Protein AF-A0A2S6IEQ1-F1 (afdb_monomer_lite)

Foldseek 3Di:
DDDDDDDDDDDDDDDDDDDDDDDPPDDDFAAADFFPAFFQWAWFDDDQWTKIFTFDAPPDDLQKFKWKDQDNRTQDPDTHDLARIDTRGNDDLPTKMWMWIQDPNRTHDITPIHDRNSVLWAWQFEDFDDWDADPVRDTKGWFWFAWFWWAQPQPNAIKIWIKIAIPPADALVAFDAGDWIKIWIGDSNNDTQFIKTLDLLFGGDLQTWQWFWQDQASPSHTKIKIKHFALTAFRVRDTDHHNPDHQQDPRNHRLDHWMKIFIARSRRRHTLDIDTDPVDLPQVCVLPDRSGNQFSRKAWFWWQLVLYGIKIWIWGGAQFKIKIWIWGQHPSDTDTQDMAICPPPPNVLSTQAAELFWAWDPQQPPSTIWIRGHQFIAHSNRHTQEGLSQGYAQDKDWAPQQVVDPGIKMWTAGQDQCGFRIFIARSRRSHTLDTHDGGHGFHFKDWFQLDPVANGIWIDTPPDQFTAGNNRDGPLFHDAPDGAAWWQAAADQGIWDDFWQWTWRDDSVYIHTDDRDDQFTAHDPPNNHFSFWFQSRGYQTIWTWTAGPVNRTIMIRHHRHDYSDHDRHQSSQVSQVSLSRRQSRRRGYYGYGNHRRVVVRVVVPDPPPDPPPDPDPDDDDDDDDDDDDDDDDDDDDDDDDDDDDDDDDDDDDDDDDDDDDDDDDDDDDDDDFDDDFDQDPQRWTWDDGPRDTAIEDDLQVVVCVVQVHLVGPQHHWPHHWDDDVQWIWTHGPFWIWTAHPVQTTETDGDQQQVVCVVQVHLPHLQHAWNYYWDDDDQWTWTHGPFFIWIAHPVQTTETDGDLQRVVCVVQPHCVHQQHAWNYYWADDVQWIKTHGPFFIWTAHPVATTETDGDPQNVVCVVQPHLVGQQHAWNYYWDDDVQFTKTHGPRGIWTQGVVVRDID

Structure (mmCIF, N/CA/C/O backbone):
data_AF-A0A2S6IEQ1-F1
#
_entry.id   AF-A0A2S6IEQ1-F1
#
loop_
_atom_site.group_PDB
_atom_site.id
_atom_site.type_symbol
_atom_site.label_atom_id
_atom_site.label_alt_id
_atom_site.label_comp_id
_atom_site.label_asym_id
_atom_site.label_entity_id
_atom_site.label_seq_id
_atom_site.pdbx_PDB_ins_code
_atom_site.Cartn_x
_atom_site.Cartn_y
_atom_site.Cartn_z
_atom_site.occupancy
_atom_site.B_iso_or_equiv
_atom_site.auth_seq_id
_atom_site.auth_comp_id
_atom_site.auth_asym_id
_atom_site.auth_atom_id
_atom_site.pdbx_PDB_model_num
ATOM 1 N N . MET A 1 1 ? -35.079 31.392 -69.343 1.00 34.56 1 MET A N 1
ATOM 2 C CA . MET A 1 1 ? -36.471 31.536 -69.824 1.00 34.56 1 MET A CA 1
ATOM 3 C C . MET A 1 1 ? -37.393 31.576 -68.614 1.00 34.56 1 MET A C 1
ATOM 5 O O . MET A 1 1 ? -37.282 30.656 -67.829 1.00 34.56 1 MET A O 1
ATOM 9 N N . ARG A 1 2 ? -38.227 32.633 -68.515 1.00 32.66 2 ARG A N 1
ATOM 10 C CA . ARG A 1 2 ? -39.499 32.817 -67.758 1.00 32.66 2 ARG A CA 1
ATOM 11 C C . ARG A 1 2 ? -39.591 32.286 -66.310 1.00 32.66 2 ARG A C 1
ATOM 13 O O . ARG A 1 2 ? -39.314 31.132 -66.066 1.00 32.66 2 ARG A O 1
ATOM 20 N N . ARG A 1 3 ? -40.147 32.986 -65.322 1.00 32.28 3 ARG A N 1
ATOM 21 C CA . ARG A 1 3 ? -40.708 34.336 -65.131 1.00 32.28 3 ARG A CA 1
ATOM 22 C C . ARG A 1 3 ? -40.982 34.432 -63.618 1.00 32.28 3 ARG A C 1
ATOM 24 O O . ARG A 1 3 ? -41.360 33.441 -63.005 1.00 32.28 3 ARG A O 1
ATOM 31 N N . SER A 1 4 ? -40.813 35.625 -63.072 1.00 36.84 4 SER A N 1
ATOM 32 C CA . SER A 1 4 ? -41.218 36.081 -61.739 1.00 36.84 4 SER A CA 1
ATOM 33 C C . SER A 1 4 ? -42.693 35.795 -61.412 1.00 36.84 4 SER A C 1
ATOM 35 O O . SER A 1 4 ? -43.502 35.806 -62.337 1.00 36.84 4 SER A O 1
ATOM 37 N N . LEU A 1 5 ? -43.055 35.699 -60.122 1.00 31.22 5 LEU A N 1
ATOM 38 C CA . LEU A 1 5 ? -44.106 36.540 -59.519 1.00 31.22 5 LEU A CA 1
ATOM 39 C C . LEU A 1 5 ? -44.116 36.467 -57.976 1.00 31.22 5 LEU A C 1
ATOM 41 O O . LEU A 1 5 ? -43.890 35.417 -57.385 1.00 31.22 5 LEU A O 1
ATOM 45 N N . LEU A 1 6 ? -44.369 37.633 -57.375 1.00 35.34 6 LEU A N 1
ATOM 46 C CA . LEU A 1 6 ? -44.478 37.949 -55.950 1.00 35.34 6 LEU A CA 1
ATOM 47 C C . LEU A 1 6 ? -45.720 37.331 -55.279 1.00 35.34 6 LEU A C 1
ATOM 49 O O . LEU A 1 6 ? -46.763 37.237 -55.922 1.00 35.34 6 LEU A O 1
ATOM 53 N N . ALA A 1 7 ? -45.656 37.125 -53.955 1.00 29.80 7 ALA A N 1
ATOM 54 C CA . ALA A 1 7 ? -46.799 37.327 -53.052 1.00 29.80 7 ALA A CA 1
ATOM 55 C C . ALA A 1 7 ? -46.342 37.665 -51.610 1.00 29.80 7 ALA A C 1
ATOM 57 O O . ALA A 1 7 ? -45.894 36.812 -50.855 1.00 29.80 7 ALA A O 1
ATOM 58 N N . THR A 1 8 ? -46.395 38.965 -51.325 1.00 30.12 8 THR A N 1
ATOM 59 C CA . THR A 1 8 ? -46.811 39.694 -50.110 1.00 30.12 8 THR A CA 1
ATOM 60 C C . THR A 1 8 ? -46.740 39.056 -48.709 1.00 30.12 8 THR A C 1
ATOM 62 O O . THR A 1 8 ? -47.367 38.046 -48.410 1.00 30.12 8 THR A O 1
ATOM 65 N N . LEU A 1 9 ? -46.059 39.796 -47.823 1.00 28.81 9 LEU A N 1
ATOM 66 C CA . LEU A 1 9 ? -46.007 39.688 -46.361 1.00 28.81 9 LEU A CA 1
ATOM 67 C C . LEU A 1 9 ? -47.276 40.230 -45.655 1.00 28.81 9 LEU A C 1
ATOM 69 O O . LEU A 1 9 ? -47.911 41.154 -46.159 1.00 28.81 9 LEU A O 1
ATOM 73 N N . ALA A 1 10 ? -47.443 39.767 -44.404 1.00 27.75 10 ALA A N 1
ATOM 74 C CA . ALA A 1 10 ? -48.089 40.396 -43.232 1.00 27.75 10 ALA A CA 1
ATOM 75 C C . ALA A 1 10 ? -49.617 40.246 -43.043 1.00 27.75 10 ALA A C 1
ATOM 77 O O . ALA A 1 10 ? -50.407 40.910 -43.702 1.00 27.75 10 ALA A O 1
ATOM 78 N N . ALA A 1 11 ? -50.050 39.460 -42.044 1.00 27.42 11 ALA A N 1
ATOM 79 C CA . ALA A 1 11 ? -50.204 39.863 -40.630 1.00 27.42 11 ALA A CA 1
ATOM 80 C C . ALA A 1 11 ? -51.148 38.898 -39.869 1.00 27.42 11 ALA A C 1
ATOM 82 O O . ALA A 1 11 ? -52.154 38.463 -40.421 1.00 27.42 11 ALA A O 1
ATOM 83 N N . GLY A 1 12 ? -50.876 38.646 -38.579 1.00 26.53 12 GLY A N 1
ATOM 84 C CA . GLY A 1 12 ? -51.889 38.178 -37.614 1.00 26.53 12 GLY A CA 1
ATOM 85 C C . GLY A 1 12 ? -51.478 36.970 -36.770 1.00 26.53 12 GLY A C 1
ATOM 86 O O . GLY A 1 12 ? -51.559 35.837 -37.222 1.00 26.53 12 GLY A O 1
ATOM 87 N N . ALA A 1 13 ? -51.043 37.229 -35.537 1.00 33.88 13 ALA A N 1
ATOM 88 C CA . ALA A 1 13 ? -50.502 36.267 -34.580 1.00 33.88 13 ALA A CA 1
ATOM 89 C C . ALA A 1 13 ? -51.530 35.272 -34.002 1.00 33.88 13 ALA A C 1
ATOM 91 O O . ALA A 1 13 ? -52.641 35.660 -33.649 1.00 33.88 13 ALA A O 1
ATOM 92 N N . VAL A 1 14 ? -51.082 34.031 -33.765 1.00 29.88 14 VAL A N 1
ATOM 93 C CA . VAL A 1 14 ? -51.597 33.144 -32.709 1.00 29.88 14 VAL A CA 1
ATOM 94 C C . VAL A 1 14 ? -50.392 32.495 -32.021 1.00 29.88 14 VAL A C 1
ATOM 96 O O . VAL A 1 14 ? -49.633 31.755 -32.644 1.00 29.88 14 VAL A O 1
ATOM 99 N N . LEU A 1 15 ? -50.192 32.817 -30.742 1.00 35.34 15 LEU A N 1
ATOM 100 C CA . LEU A 1 15 ? -49.194 32.195 -29.869 1.00 35.34 15 LEU A CA 1
ATOM 101 C C . LEU A 1 15 ? -49.541 30.715 -29.655 1.00 35.34 15 LEU A C 1
ATOM 103 O O . LEU A 1 15 ? -50.593 30.400 -29.104 1.00 35.34 15 LEU A O 1
ATOM 107 N N . SER A 1 16 ? -48.633 29.821 -30.042 1.00 33.22 16 SER A N 1
ATOM 108 C CA . SER A 1 16 ? -48.602 28.424 -29.598 1.00 33.22 16 SER A CA 1
ATOM 109 C C . SER A 1 16 ? -47.236 28.165 -28.963 1.00 33.22 16 SER A C 1
ATOM 111 O O . SER A 1 16 ? -46.198 28.386 -29.584 1.00 33.22 16 SER A O 1
ATOM 113 N N . GLY A 1 17 ? -47.244 27.817 -27.674 1.00 30.34 17 GLY A N 1
ATOM 114 C CA . GLY A 1 17 ? -46.038 27.537 -26.897 1.00 30.34 17 GLY A CA 1
ATOM 115 C C . GLY A 1 17 ? -45.386 26.212 -27.312 1.00 30.34 17 GLY A C 1
ATOM 116 O O . GLY A 1 17 ? -46.085 25.317 -27.794 1.00 30.34 17 GLY A O 1
ATOM 117 N N . PRO A 1 18 ? -44.063 26.064 -27.135 1.00 30.89 18 PRO A N 1
ATOM 118 C CA . PRO A 1 18 ? -43.368 24.830 -27.463 1.00 30.89 18 PRO A CA 1
ATOM 119 C C . PRO A 1 18 ? -43.760 23.724 -26.478 1.00 30.89 18 PRO A C 1
ATOM 121 O O . PRO A 1 18 ? -43.641 23.868 -25.262 1.00 30.89 18 PRO A O 1
ATOM 124 N N . THR A 1 19 ? -44.222 22.599 -27.016 1.00 30.06 19 THR A N 1
ATOM 125 C CA . THR A 1 19 ? -44.346 21.333 -26.295 1.00 30.06 19 THR A CA 1
ATOM 126 C C . THR A 1 19 ? -42.954 20.854 -25.886 1.00 30.06 19 THR A C 1
ATOM 128 O O . THR A 1 19 ? -42.159 20.458 -26.739 1.00 30.06 19 THR A O 1
ATOM 131 N N . LEU A 1 20 ? -42.665 20.903 -24.586 1.00 30.56 20 LEU A N 1
ATOM 132 C CA . LEU A 1 20 ? -41.516 20.245 -23.969 1.00 30.56 20 LEU A CA 1
ATOM 133 C C . LEU A 1 20 ? -41.683 18.727 -24.113 1.00 30.56 20 LEU A C 1
ATOM 135 O O . LEU A 1 20 ? -42.579 18.132 -23.517 1.00 30.56 20 LEU A O 1
ATOM 139 N N . VAL A 1 21 ? -40.829 18.112 -24.927 1.00 31.16 21 VAL A N 1
ATOM 140 C CA . VAL A 1 21 ? -40.631 16.661 -24.936 1.00 31.16 21 VAL A CA 1
ATOM 141 C C . VAL A 1 21 ? -39.842 16.325 -23.673 1.00 31.16 21 VAL A C 1
ATOM 143 O O . VAL A 1 21 ? -38.739 16.834 -23.487 1.00 31.16 21 VAL A O 1
ATOM 146 N N . ALA A 1 22 ? -40.430 15.524 -22.784 1.00 29.38 22 ALA A N 1
ATOM 147 C CA . ALA A 1 22 ? -39.737 15.031 -21.600 1.00 29.38 22 ALA A CA 1
ATOM 148 C C . ALA A 1 22 ? -38.535 14.163 -22.028 1.00 29.38 22 ALA A C 1
ATOM 150 O O . ALA A 1 22 ? -38.683 13.364 -22.960 1.00 29.38 22 ALA A O 1
ATOM 151 N N . PRO A 1 23 ? -37.361 14.309 -21.387 1.00 30.34 23 PRO A N 1
ATOM 152 C CA . PRO A 1 23 ? -36.228 13.432 -21.648 1.00 30.34 23 PRO A CA 1
ATOM 153 C C . PRO A 1 23 ? -36.597 11.973 -21.313 1.00 30.34 23 PRO A C 1
ATOM 155 O O . PRO A 1 23 ? -37.484 11.742 -20.484 1.00 30.34 23 PRO A O 1
ATOM 158 N N . PRO A 1 24 ? -35.958 10.982 -21.962 1.00 30.36 24 PRO A N 1
ATOM 159 C CA . PRO A 1 24 ? -36.176 9.579 -21.635 1.00 30.36 24 PRO A CA 1
ATOM 160 C C . PRO A 1 24 ? -35.859 9.348 -20.157 1.00 30.36 24 PRO A C 1
ATOM 162 O O . PRO A 1 24 ? -34.898 9.913 -19.640 1.00 30.36 24 PRO A O 1
ATOM 165 N N . ALA A 1 25 ? -36.664 8.525 -19.487 1.00 31.22 25 ALA A N 1
ATOM 166 C CA . ALA A 1 25 ? -36.375 8.095 -18.128 1.00 31.22 25 ALA A CA 1
ATOM 167 C C . ALA A 1 25 ? -35.015 7.379 -18.100 1.00 31.22 25 ALA A C 1
ATOM 169 O O . ALA A 1 25 ? -34.818 6.388 -18.805 1.00 31.22 25 ALA A O 1
ATOM 170 N N . GLU A 1 26 ? -34.096 7.922 -17.310 1.00 33.31 26 GLU A N 1
ATOM 171 C CA . GLU A 1 26 ? -32.796 7.345 -16.988 1.00 33.31 26 GLU A CA 1
ATOM 172 C C . GLU A 1 26 ? -33.009 5.935 -16.417 1.00 33.31 26 GLU A C 1
ATOM 174 O O . GLU A 1 26 ? -33.824 5.730 -15.511 1.00 33.31 26 GLU A O 1
ATOM 179 N N . ALA A 1 27 ? -32.360 4.934 -17.016 1.00 31.55 27 ALA A N 1
ATOM 180 C CA . ALA A 1 27 ? -32.385 3.580 -16.483 1.00 31.55 27 ALA A CA 1
ATOM 181 C C . ALA A 1 27 ? -31.708 3.595 -15.106 1.00 31.55 27 ALA A C 1
ATOM 183 O O . ALA A 1 27 ? -30.658 4.210 -14.954 1.00 31.55 27 ALA A O 1
ATOM 184 N N . ALA A 1 28 ? -32.305 2.940 -14.106 1.00 35.62 28 ALA A N 1
ATOM 185 C CA . ALA A 1 28 ? -31.680 2.818 -12.792 1.00 35.62 28 ALA A CA 1
ATOM 186 C C . ALA A 1 28 ? -30.264 2.221 -12.947 1.00 35.62 28 ALA A C 1
ATOM 188 O O . ALA A 1 28 ? -30.128 1.236 -13.684 1.00 35.62 28 ALA A O 1
ATOM 189 N N . PRO A 1 29 ? -29.232 2.787 -12.292 1.00 44.66 29 PRO A N 1
ATOM 190 C CA . PRO A 1 29 ? -27.868 2.286 -12.414 1.00 44.66 29 PRO A CA 1
ATOM 191 C C . PRO A 1 29 ? -27.811 0.809 -12.010 1.00 44.66 29 PRO A C 1
ATOM 193 O O . PRO A 1 29 ? -28.474 0.384 -11.056 1.00 44.66 29 PRO A O 1
ATOM 196 N N . ALA A 1 30 ? -27.049 0.011 -12.762 1.00 54.84 30 ALA A N 1
ATOM 197 C CA . ALA A 1 30 ? -26.796 -1.375 -12.396 1.00 54.84 30 ALA A CA 1
ATOM 198 C C . ALA A 1 30 ? -26.120 -1.405 -11.017 1.00 54.84 30 ALA A C 1
ATOM 200 O O . ALA A 1 30 ? -25.236 -0.606 -10.726 1.00 54.84 30 ALA A O 1
ATOM 201 N N . THR A 1 31 ? -26.565 -2.295 -10.134 1.00 83.00 31 THR A N 1
ATOM 202 C CA . THR A 1 31 ? -25.986 -2.395 -8.792 1.00 83.00 31 THR A CA 1
ATOM 203 C C . THR A 1 31 ? -24.587 -3.001 -8.916 1.00 83.00 31 THR A C 1
ATOM 205 O O . THR A 1 31 ? -24.442 -4.085 -9.491 1.00 83.00 31 THR A O 1
ATOM 208 N N . ARG A 1 32 ? -23.560 -2.299 -8.422 1.00 94.19 32 ARG A N 1
ATOM 209 C CA . ARG A 1 32 ? -22.191 -2.826 -8.382 1.00 94.19 32 ARG A CA 1
ATOM 210 C C . ARG A 1 32 ? -22.120 -4.021 -7.431 1.00 94.19 32 ARG A C 1
ATOM 212 O O . ARG A 1 32 ? -22.702 -3.995 -6.347 1.00 94.19 32 ARG A O 1
ATOM 219 N N . GLN A 1 33 ? -21.429 -5.071 -7.861 1.00 96.69 33 GLN A N 1
ATOM 220 C CA . GLN A 1 33 ? -21.039 -6.193 -7.014 1.00 96.69 33 GLN A CA 1
ATOM 221 C C . GLN A 1 33 ? -20.199 -5.658 -5.844 1.00 96.69 33 GLN A C 1
ATOM 223 O O . GLN A 1 33 ? -19.353 -4.792 -6.031 1.00 96.69 33 GLN A O 1
ATOM 228 N N . VAL A 1 34 ? -20.446 -6.166 -4.642 1.00 96.12 34 VAL A N 1
ATOM 229 C CA . VAL A 1 34 ? -19.639 -5.921 -3.440 1.00 96.12 34 VAL A CA 1
ATOM 230 C C . VAL A 1 34 ? -19.515 -7.239 -2.678 1.00 96.12 34 VAL A C 1
ATOM 232 O O . VAL A 1 34 ? -20.368 -8.116 -2.834 1.00 96.12 34 VAL A O 1
ATOM 235 N N . GLU A 1 35 ? -18.454 -7.397 -1.891 1.00 97.62 35 GLU A N 1
ATOM 236 C CA . GLU A 1 35 ? -18.222 -8.610 -1.099 1.00 97.62 35 GLU A CA 1
ATOM 237 C C . GLU A 1 35 ? -19.304 -8.792 -0.022 1.00 97.62 35 GLU A C 1
ATOM 239 O O . GLU A 1 35 ? -19.821 -7.830 0.549 1.00 97.62 35 GLU A O 1
ATOM 244 N N . ALA A 1 36 ? -19.661 -10.044 0.262 1.00 97.06 36 ALA A N 1
ATOM 245 C CA . ALA A 1 36 ? -20.633 -10.383 1.294 1.00 97.06 36 ALA A CA 1
ATOM 246 C C . ALA A 1 36 ? -19.951 -10.448 2.668 1.00 97.06 36 ALA A C 1
ATOM 248 O O . ALA A 1 36 ? -19.738 -11.525 3.214 1.00 97.06 36 ALA A O 1
ATOM 249 N N . LEU A 1 37 ? -19.608 -9.285 3.217 1.00 98.06 37 LEU A N 1
ATOM 250 C CA . LEU A 1 37 ? -18.828 -9.201 4.450 1.00 98.06 37 LEU A CA 1
ATOM 251 C C . LEU A 1 37 ? -19.618 -9.591 5.701 1.00 98.06 37 LEU A C 1
ATOM 253 O O . LEU A 1 37 ? -20.809 -9.289 5.856 1.00 98.06 37 LEU A O 1
ATOM 257 N N . ASP A 1 38 ? -18.903 -10.199 6.640 1.00 97.31 38 ASP A N 1
ATOM 258 C CA . ASP A 1 38 ? -19.377 -10.461 7.987 1.00 97.31 38 ASP A CA 1
ATOM 259 C C . ASP A 1 38 ? -19.403 -9.152 8.826 1.00 97.31 38 ASP A C 1
ATOM 261 O O . ASP A 1 38 ? -19.262 -8.031 8.317 1.00 97.31 38 ASP A O 1
ATOM 265 N N . ARG A 1 39 ? -19.602 -9.258 10.147 1.00 98.31 39 ARG A N 1
ATOM 266 C CA . ARG A 1 39 ? -19.616 -8.075 11.026 1.00 98.31 39 ARG A CA 1
ATOM 267 C C . ARG A 1 39 ? -18.234 -7.554 11.394 1.00 98.31 39 ARG A C 1
ATOM 269 O O . ARG A 1 39 ? -18.186 -6.447 11.931 1.00 98.31 39 ARG A O 1
ATOM 276 N N . GLY A 1 40 ? -17.162 -8.303 11.142 1.00 97.94 40 GLY A N 1
ATOM 277 C CA . GLY A 1 40 ? -15.785 -7.890 11.387 1.00 97.94 40 GLY A CA 1
ATOM 278 C C . GLY A 1 40 ? -15.583 -7.406 12.815 1.00 97.94 40 GLY A C 1
ATOM 279 O O . GLY A 1 40 ? -14.981 -6.363 13.025 1.00 97.94 40 GLY A O 1
ATOM 280 N N . VAL A 1 41 ? -16.188 -8.067 13.807 1.00 98.69 41 VAL A N 1
ATOM 281 C CA . VAL A 1 41 ? -16.224 -7.522 15.172 1.00 98.69 41 VAL A CA 1
ATOM 282 C C . VAL A 1 41 ? -14.811 -7.524 15.759 1.00 98.69 41 VAL A C 1
ATOM 284 O O . VAL A 1 41 ? -14.154 -8.561 15.805 1.00 98.69 41 VAL A O 1
ATOM 287 N N . VAL A 1 42 ? -14.354 -6.387 16.278 1.00 98.44 42 VAL A N 1
ATOM 288 C CA . VAL A 1 42 ? -13.032 -6.240 16.908 1.00 98.44 42 VAL A CA 1
ATOM 289 C C . VAL A 1 42 ? -13.195 -5.716 18.327 1.00 98.44 42 VAL A C 1
ATOM 291 O O . VAL A 1 42 ? -14.080 -4.913 18.603 1.00 98.44 42 VAL A O 1
ATOM 294 N N . SER A 1 43 ? -12.348 -6.177 19.247 1.00 98.44 43 SER A N 1
ATOM 295 C CA . SER A 1 43 ? -12.246 -5.671 20.617 1.00 98.44 43 SER A CA 1
ATOM 296 C C . SER A 1 43 ? -10.826 -5.184 20.888 1.00 98.44 43 SER A C 1
ATOM 298 O O . SER A 1 43 ? -9.933 -5.990 21.156 1.00 98.44 43 SER A O 1
ATOM 300 N N . VAL A 1 44 ? -10.622 -3.868 20.873 1.00 98.19 44 VAL A N 1
ATOM 301 C CA . VAL A 1 44 ? -9.331 -3.223 21.145 1.00 98.19 44 VAL A CA 1
ATOM 302 C C . VAL A 1 44 ? -9.224 -2.836 22.612 1.00 98.19 44 VAL A C 1
ATOM 304 O O . VAL A 1 44 ? -10.078 -2.128 23.158 1.00 98.19 44 VAL A O 1
ATOM 307 N N . ARG A 1 45 ? -8.138 -3.255 23.268 1.00 95.69 45 ARG A N 1
ATOM 308 C CA . ARG A 1 45 ? -7.853 -2.806 24.629 1.00 95.69 45 ARG A CA 1
ATOM 309 C C . ARG A 1 45 ? -7.478 -1.327 24.640 1.00 95.69 45 ARG A C 1
ATOM 311 O O . ARG A 1 45 ? -6.518 -0.913 23.999 1.00 95.69 45 ARG A O 1
ATOM 318 N N . SER A 1 46 ? -8.165 -0.548 25.468 1.00 88.19 46 SER A N 1
ATOM 319 C CA . SER A 1 46 ? -7.803 0.840 25.760 1.00 88.19 46 SER A CA 1
ATOM 320 C C . SER A 1 46 ? -7.979 1.082 27.258 1.00 88.19 46 SER A C 1
ATOM 322 O O . SER A 1 46 ? -8.931 0.600 27.859 1.00 88.19 46 SER A O 1
ATOM 324 N N . GLY A 1 47 ? -7.032 1.742 27.926 1.00 88.75 47 GLY A N 1
ATOM 325 C CA . GLY A 1 47 ? -7.097 2.010 29.372 1.00 88.75 47 GLY A CA 1
ATOM 326 C C . GLY A 1 47 ? -7.605 0.837 30.241 1.00 88.75 47 GLY A C 1
ATOM 327 O O . GLY A 1 47 ? -6.966 -0.213 30.349 1.00 88.75 47 GLY A O 1
ATOM 328 N N . GLN A 1 48 ? -8.755 1.043 30.895 1.00 90.31 48 GLN A N 1
ATOM 329 C CA . GLN A 1 48 ? -9.392 0.074 31.801 1.00 90.31 48 GLN A CA 1
ATOM 330 C C . GLN A 1 48 ? -10.597 -0.673 31.189 1.00 90.31 48 GLN A C 1
ATOM 332 O O . GLN A 1 48 ? -11.323 -1.345 31.918 1.00 90.31 48 GLN A O 1
ATOM 337 N N . GLY A 1 49 ? -10.828 -0.576 29.880 1.00 95.75 49 GLY A N 1
ATOM 338 C CA . GLY A 1 49 ? -11.959 -1.214 29.196 1.00 95.75 49 GLY A CA 1
ATOM 339 C C . GLY A 1 49 ? -11.587 -1.720 27.807 1.00 95.75 49 GLY A C 1
ATOM 340 O O . GLY A 1 49 ? -10.414 -1.738 27.438 1.00 95.75 49 GLY A O 1
ATOM 341 N N . ASN A 1 50 ? -12.585 -2.157 27.050 1.00 97.62 50 ASN A N 1
ATOM 342 C CA . ASN A 1 50 ? -12.399 -2.552 25.658 1.00 97.62 50 ASN A CA 1
ATOM 343 C C . ASN A 1 50 ? -13.316 -1.713 24.773 1.00 97.62 50 ASN A C 1
ATOM 345 O O . ASN A 1 50 ? -14.496 -1.533 25.091 1.00 97.62 50 ASN A O 1
ATOM 349 N N . LEU A 1 51 ? -12.765 -1.202 23.677 1.00 98.25 51 LEU A N 1
ATOM 350 C CA . LEU A 1 51 ? -13.554 -0.625 22.605 1.00 98.25 51 LEU A CA 1
ATOM 351 C C . LEU A 1 51 ? -13.916 -1.745 21.635 1.00 98.25 51 LEU A C 1
ATOM 353 O O . LEU A 1 51 ? -13.034 -2.358 21.039 1.00 98.25 51 LEU A O 1
ATOM 357 N N . VAL A 1 52 ? -15.210 -2.010 21.505 1.00 98.69 52 VAL A N 1
ATOM 358 C CA . VAL A 1 52 ? -15.751 -2.978 20.554 1.00 98.69 52 VAL A CA 1
ATOM 359 C C . VAL A 1 52 ? -16.222 -2.220 19.322 1.00 98.69 52 VAL A C 1
ATOM 361 O O . VAL A 1 52 ? -17.017 -1.298 19.479 1.00 98.69 52 VAL A O 1
ATOM 364 N N . THR A 1 53 ? -15.771 -2.590 18.130 1.00 98.75 53 THR A N 1
ATOM 365 C CA . THR A 1 53 ? -16.169 -1.987 16.844 1.00 98.75 53 THR A CA 1
ATOM 366 C C . THR A 1 53 ? -16.674 -3.071 15.888 1.00 98.75 53 THR A C 1
ATOM 368 O O . THR A 1 53 ? -16.350 -4.250 16.061 1.00 98.75 53 THR A O 1
ATOM 371 N N . TRP A 1 54 ? -17.536 -2.712 14.934 1.00 98.81 54 TRP A N 1
ATOM 372 C CA . TRP A 1 54 ? -18.084 -3.632 13.926 1.00 98.81 54 TRP A CA 1
ATOM 373 C C . TRP A 1 54 ? -18.585 -2.891 12.683 1.00 98.81 54 TRP A C 1
ATOM 375 O O . TRP A 1 54 ? -18.876 -1.690 12.727 1.00 98.81 54 TRP A O 1
ATOM 385 N N . ARG A 1 55 ? -18.750 -3.627 11.580 1.00 98.69 55 ARG A N 1
ATOM 386 C CA . ARG A 1 55 ? -19.131 -3.045 10.293 1.00 98.69 55 ARG A CA 1
ATOM 387 C C . ARG A 1 55 ? -20.609 -2.666 10.273 1.00 98.69 55 ARG A C 1
ATOM 389 O O . ARG A 1 55 ? -21.487 -3.458 10.651 1.00 98.69 55 ARG A O 1
ATOM 396 N N . LEU A 1 56 ? -20.896 -1.478 9.744 1.00 98.12 56 LEU A N 1
ATOM 397 C CA . LEU A 1 56 ? -22.191 -1.179 9.136 1.00 98.12 56 LEU A CA 1
ATOM 398 C C . LEU A 1 56 ? -22.131 -1.607 7.669 1.00 98.12 56 LEU A C 1
ATOM 400 O O . LEU A 1 56 ? -21.278 -1.132 6.923 1.00 98.12 56 LEU A O 1
ATOM 404 N N . LEU A 1 57 ? -23.025 -2.494 7.245 1.00 96.94 57 LEU A N 1
ATOM 405 C CA . LEU A 1 57 ? -23.015 -3.033 5.886 1.00 96.94 57 LEU A CA 1
ATOM 406 C C . LEU A 1 57 ? -23.939 -2.207 4.983 1.00 96.94 57 LEU A C 1
ATOM 408 O O . LEU A 1 57 ? -24.937 -1.661 5.445 1.00 96.94 57 LEU A O 1
ATOM 412 N N . SER A 1 58 ? -23.654 -2.146 3.681 1.00 94.44 58 SER A N 1
ATOM 413 C CA . SER A 1 58 ? -24.514 -1.452 2.706 1.00 94.44 58 SER A CA 1
ATOM 414 C C . SER A 1 58 ? -25.864 -2.157 2.533 1.00 94.44 58 SER A C 1
ATOM 416 O O . SER A 1 58 ? -26.856 -1.539 2.158 1.00 94.44 58 SER A O 1
ATOM 418 N N . THR A 1 59 ? -25.913 -3.449 2.861 1.00 93.38 59 THR A N 1
ATOM 419 C CA . THR A 1 59 ? -27.121 -4.279 2.890 1.00 93.38 59 THR A CA 1
ATOM 420 C C . THR A 1 59 ? -27.954 -4.091 4.156 1.00 93.38 59 THR A C 1
ATOM 422 O O . THR A 1 59 ? -29.061 -4.628 4.243 1.00 93.38 59 THR A O 1
ATOM 425 N N . ASP A 1 60 ? -27.445 -3.375 5.163 1.00 95.56 60 ASP A N 1
ATOM 426 C CA . ASP A 1 60 ? -28.227 -3.088 6.356 1.00 95.56 60 ASP A CA 1
ATOM 427 C C . ASP A 1 60 ? -29.344 -2.077 6.060 1.00 95.56 60 ASP A C 1
ATOM 429 O O . ASP A 1 60 ? -29.137 -1.089 5.353 1.00 95.56 60 ASP A O 1
ATOM 433 N N . PRO A 1 61 ? -30.533 -2.239 6.666 1.00 94.62 61 PRO A N 1
ATOM 434 C CA . PRO A 1 61 ? -31.544 -1.193 6.644 1.00 94.62 61 PRO A CA 1
ATOM 435 C C . PRO A 1 61 ? -31.013 0.096 7.283 1.00 94.62 61 PRO A C 1
ATOM 437 O O . PRO A 1 61 ? -30.406 0.049 8.351 1.00 94.62 61 PRO A O 1
ATOM 440 N N . ALA A 1 62 ? -31.347 1.258 6.713 1.00 89.44 62 ALA A N 1
ATOM 441 C CA . ALA A 1 62 ? -30.883 2.561 7.209 1.00 89.44 62 ALA A CA 1
ATOM 442 C C . ALA A 1 62 ? -31.146 2.791 8.716 1.00 89.44 62 ALA A C 1
ATOM 444 O O . ALA A 1 62 ? -30.350 3.420 9.405 1.00 89.44 62 ALA A O 1
ATOM 445 N N . ALA A 1 63 ? -32.248 2.244 9.244 1.00 93.62 63 ALA A N 1
ATOM 446 C CA . ALA A 1 63 ? -32.632 2.357 10.652 1.00 93.62 63 ALA A CA 1
ATOM 447 C C . ALA A 1 63 ? -32.124 1.206 11.549 1.00 93.62 63 ALA A C 1
ATOM 449 O O . ALA A 1 63 ? -32.605 1.067 12.675 1.00 93.62 63 ALA A O 1
ATOM 450 N N . VAL A 1 64 ? -31.210 0.347 11.074 1.00 97.00 64 VAL A N 1
ATOM 451 C CA . VAL A 1 64 ? -30.677 -0.757 11.888 1.00 97.00 64 VAL A CA 1
ATOM 452 C C . VAL A 1 64 ? -30.017 -0.210 13.157 1.00 97.00 64 VAL A C 1
ATOM 454 O O . VAL A 1 64 ? -29.320 0.811 13.128 1.00 97.00 64 VAL A O 1
ATOM 457 N N . ALA A 1 65 ? -30.244 -0.894 14.274 1.00 98.19 65 ALA A N 1
ATOM 458 C CA . ALA A 1 65 ? -29.561 -0.658 15.541 1.00 98.19 65 ALA A CA 1
ATOM 459 C C . ALA A 1 65 ? -28.783 -1.912 15.960 1.00 98.19 65 ALA A C 1
ATOM 461 O O . ALA A 1 65 ? -28.934 -2.961 15.338 1.00 98.19 65 ALA A O 1
ATOM 462 N N . PHE A 1 66 ? -27.976 -1.840 17.017 1.00 98.62 66 PHE A N 1
ATOM 463 C CA . PHE A 1 66 ? -27.149 -2.974 17.442 1.00 98.62 66 PHE A CA 1
ATOM 464 C C . PHE A 1 66 ? -27.169 -3.199 18.954 1.00 98.62 66 PHE A C 1
ATOM 466 O O . PHE A 1 66 ? -27.159 -2.255 19.745 1.00 98.62 66 PHE A O 1
ATOM 473 N N . ASN A 1 67 ? -27.162 -4.465 19.364 1.00 98.81 67 ASN A N 1
ATOM 474 C CA . ASN A 1 67 ? -26.856 -4.868 20.732 1.00 98.81 67 ASN A CA 1
ATOM 475 C C . ASN A 1 67 ? -25.492 -5.550 20.786 1.00 98.81 67 ASN A C 1
ATOM 477 O O . ASN A 1 67 ? -25.157 -6.344 19.911 1.00 98.81 67 ASN A O 1
ATOM 481 N N . VAL A 1 68 ? -24.735 -5.263 21.841 1.00 98.81 68 VAL A N 1
ATOM 482 C CA . VAL A 1 68 ? -23.400 -5.811 22.081 1.00 98.81 68 VAL A CA 1
ATOM 483 C C . VAL A 1 68 ? -23.474 -6.738 23.282 1.00 98.81 68 VAL A C 1
ATOM 485 O O . VAL A 1 68 ? -24.049 -6.397 24.320 1.00 98.81 68 VAL A O 1
ATOM 488 N N . TYR A 1 69 ? -22.894 -7.921 23.140 1.00 98.75 69 TYR A N 1
ATOM 489 C CA . TYR A 1 69 ? -22.892 -8.964 24.154 1.00 98.75 69 TYR A CA 1
ATOM 490 C C . TYR A 1 69 ? -21.462 -9.326 24.524 1.00 98.75 69 TYR A C 1
ATOM 492 O O . TYR A 1 69 ? -20.676 -9.661 23.646 1.00 98.75 69 TYR A O 1
ATOM 500 N N . ARG A 1 70 ? -21.143 -9.323 25.821 1.00 98.19 70 ARG A N 1
ATOM 501 C CA . ARG A 1 70 ? -19.928 -9.923 26.385 1.00 98.19 70 ARG A CA 1
ATOM 502 C C . ARG A 1 70 ? -20.273 -11.320 26.888 1.00 98.19 70 ARG A C 1
ATOM 504 O O . ARG A 1 70 ? -20.968 -11.465 27.901 1.00 98.19 70 ARG A O 1
ATOM 511 N N . GLY A 1 71 ? -19.830 -12.353 26.175 1.00 93.62 71 GLY A N 1
ATOM 512 C CA . GLY A 1 71 ? -20.376 -13.702 26.352 1.00 93.62 71 GLY A CA 1
ATOM 513 C C . GLY A 1 71 ? -21.895 -13.699 26.137 1.00 93.62 71 GLY A C 1
ATOM 514 O O . GLY A 1 71 ? -22.373 -13.332 25.071 1.00 93.62 71 GLY A O 1
ATOM 515 N N . THR A 1 72 ? -22.673 -14.064 27.158 1.00 94.44 72 THR A N 1
ATOM 516 C CA . THR A 1 72 ? -24.149 -14.055 27.096 1.00 94.44 72 THR A CA 1
ATOM 517 C C . THR A 1 72 ? -24.790 -12.783 27.654 1.00 94.44 72 THR A C 1
ATOM 519 O O . THR A 1 72 ? -26.012 -12.648 27.618 1.00 94.44 72 THR A O 1
ATOM 522 N N . THR A 1 73 ? -23.999 -11.857 28.198 1.00 97.62 73 THR A N 1
ATOM 523 C CA . THR A 1 73 ? -24.507 -10.656 28.870 1.00 97.62 73 THR A CA 1
ATOM 524 C C . THR A 1 73 ? -24.513 -9.481 27.909 1.00 97.62 73 THR A C 1
ATOM 526 O O . THR A 1 73 ? -23.459 -9.070 27.429 1.00 97.62 73 THR A O 1
ATOM 529 N N . ARG A 1 74 ? -25.688 -8.900 27.667 1.00 98.31 74 ARG A N 1
ATOM 530 C CA . ARG A 1 74 ? -25.813 -7.640 26.931 1.00 98.31 74 ARG A CA 1
ATOM 531 C C . ARG A 1 74 ? -25.186 -6.497 27.736 1.00 98.31 74 ARG A C 1
ATOM 533 O O . ARG A 1 74 ? -25.519 -6.340 28.910 1.00 98.31 74 ARG A O 1
ATOM 540 N N . VAL A 1 75 ? -24.306 -5.712 27.117 1.00 98.25 75 VAL A N 1
ATOM 541 C CA . VAL A 1 75 ? -23.542 -4.643 27.797 1.00 98.25 75 VAL A CA 1
ATOM 542 C C . VAL A 1 75 ? -24.064 -3.229 27.516 1.00 98.25 75 VAL A C 1
ATOM 544 O O . VAL A 1 75 ? -23.811 -2.317 28.295 1.00 98.25 75 VAL A O 1
ATOM 547 N N . ASN A 1 76 ? -24.889 -3.043 26.482 1.00 97.44 76 ASN A N 1
ATOM 548 C CA . ASN A 1 76 ? -25.563 -1.776 26.188 1.00 97.44 76 ASN A CA 1
ATOM 549 C C . ASN A 1 76 ? -27.010 -1.751 26.724 1.00 97.44 76 ASN A C 1
ATOM 551 O O . ASN A 1 76 ? -27.779 -2.684 26.494 1.00 97.44 76 ASN A O 1
ATOM 555 N N . ALA A 1 77 ? -27.424 -0.655 27.371 1.00 95.44 77 ALA A N 1
ATOM 556 C CA . ALA A 1 77 ? -28.763 -0.526 27.966 1.00 95.44 77 ALA A CA 1
ATOM 557 C C . ALA A 1 77 ? -29.908 -0.406 26.935 1.00 95.44 77 ALA A C 1
ATOM 559 O O . ALA A 1 77 ? -31.011 -0.896 27.170 1.00 95.44 77 ALA A O 1
ATOM 560 N N . ALA A 1 78 ? -29.647 0.219 25.783 1.00 96.69 78 ALA A N 1
ATOM 561 C CA . ALA A 1 78 ? -30.585 0.387 24.669 1.00 96.69 78 ALA A CA 1
ATOM 562 C C . ALA A 1 78 ? -29.878 0.087 23.332 1.00 96.69 78 ALA A C 1
ATOM 564 O O . ALA A 1 78 ? -28.652 0.223 23.286 1.00 96.69 78 ALA A O 1
ATOM 565 N N . PRO A 1 79 ? -30.590 -0.369 22.276 1.00 97.62 79 PRO A N 1
ATOM 566 C CA . PRO A 1 79 ? -29.972 -0.631 20.975 1.00 97.62 79 PRO A CA 1
ATOM 567 C C . PRO A 1 79 ? -29.231 0.601 20.446 1.00 97.62 79 PRO A C 1
ATOM 569 O O . PRO A 1 79 ? -29.765 1.708 20.473 1.00 97.62 79 PRO A O 1
ATOM 572 N N . LEU A 1 80 ? -27.993 0.400 20.006 1.00 97.12 80 LEU A N 1
ATOM 573 C CA . LEU A 1 80 ? -27.075 1.452 19.584 1.00 97.12 80 LEU A CA 1
ATOM 574 C C . LEU A 1 80 ? -27.388 1.887 18.152 1.00 97.12 80 LEU A C 1
ATOM 576 O O . LEU A 1 80 ? -27.512 1.044 17.265 1.00 97.12 80 LEU A O 1
ATOM 580 N N . THR A 1 81 ? -27.515 3.196 17.941 1.00 92.94 81 THR A N 1
ATOM 581 C CA . THR A 1 81 ? -27.838 3.806 16.639 1.00 92.94 81 THR A CA 1
ATOM 582 C C . THR A 1 81 ? -26.867 4.907 16.219 1.00 92.94 81 THR A C 1
ATOM 584 O O . THR A 1 81 ? -26.793 5.193 15.026 1.00 92.94 81 THR A O 1
ATOM 587 N N . ALA A 1 82 ? -26.130 5.498 17.167 1.00 86.56 82 ALA A N 1
ATOM 588 C CA . ALA A 1 82 ? -25.226 6.624 16.926 1.00 86.56 82 ALA A CA 1
ATOM 589 C C . ALA A 1 82 ? -23.931 6.223 16.202 1.00 86.56 82 ALA A C 1
ATOM 591 O O . ALA A 1 82 ? -23.526 6.922 15.290 1.00 86.56 82 ALA A O 1
ATOM 592 N N . GLY A 1 83 ? -23.345 5.076 16.552 1.00 89.75 83 GLY A N 1
ATOM 593 C CA . GLY A 1 83 ? -22.107 4.542 15.977 1.00 89.75 83 GLY A CA 1
ATOM 594 C C . GLY A 1 83 ? -22.160 3.018 15.887 1.00 89.75 83 GLY A C 1
ATOM 595 O O . GLY A 1 83 ? -23.052 2.385 16.464 1.00 89.75 83 GLY A O 1
ATOM 596 N N . THR A 1 84 ? -21.204 2.417 15.182 1.00 97.56 84 THR A N 1
ATOM 597 C CA . THR A 1 84 ? -20.977 0.961 15.199 1.00 97.56 84 THR A CA 1
ATOM 598 C C . THR A 1 84 ? -19.798 0.587 16.090 1.00 97.56 84 THR A C 1
ATOM 600 O O . THR A 1 84 ? -18.932 -0.213 15.745 1.00 97.56 84 THR A O 1
ATOM 603 N N . ASN A 1 85 ? -19.790 1.188 17.278 1.00 98.00 85 ASN A N 1
ATOM 604 C CA . ASN A 1 85 ? -18.826 0.919 18.324 1.00 98.00 85 ASN A CA 1
ATOM 605 C C . ASN A 1 85 ? -19.467 0.990 19.722 1.00 98.00 85 ASN A C 1
ATOM 607 O O . ASN A 1 85 ? -20.582 1.484 19.918 1.00 98.00 85 ASN A O 1
ATOM 611 N N . HIS A 1 86 ? -18.780 0.435 20.717 1.00 97.69 86 HIS A N 1
ATOM 612 C CA . HIS A 1 86 ? -19.219 0.434 22.104 1.00 97.69 86 HIS A CA 1
ATOM 613 C C . HIS A 1 86 ? -18.038 0.330 23.066 1.00 97.69 86 HIS A C 1
ATOM 615 O O . HIS A 1 86 ? -17.184 -0.544 22.936 1.00 97.69 86 HIS A O 1
ATOM 621 N N . TRP A 1 87 ? -18.029 1.192 24.080 1.00 97.31 87 TRP A N 1
ATOM 622 C CA . TRP A 1 87 ? -17.059 1.138 25.165 1.00 97.31 87 TRP A CA 1
ATOM 623 C C . TRP A 1 87 ? -17.576 0.313 26.350 1.00 97.31 87 TRP A C 1
ATOM 625 O O . TRP A 1 87 ? -18.517 0.724 27.031 1.00 97.31 87 TRP A O 1
ATOM 635 N N . ASP A 1 88 ? -16.918 -0.811 26.644 1.00 97.31 88 ASP A N 1
ATOM 636 C CA . ASP A 1 88 ? -17.215 -1.661 27.804 1.00 97.31 88 ASP A CA 1
ATOM 637 C C . ASP A 1 88 ? -16.167 -1.454 28.913 1.00 97.31 88 ASP A C 1
ATOM 639 O O . ASP A 1 88 ? -15.106 -2.090 28.962 1.00 97.31 88 ASP A O 1
ATOM 643 N N . GLY A 1 89 ? -16.452 -0.497 29.798 1.00 96.19 89 GLY A N 1
ATOM 644 C CA . GLY A 1 89 ? -15.567 -0.105 30.894 1.00 96.19 89 GLY A CA 1
ATOM 645 C C . GLY A 1 89 ? -15.453 -1.164 31.997 1.00 96.19 89 GLY A C 1
ATOM 646 O O . GLY A 1 89 ? -16.449 -1.708 32.467 1.00 96.19 89 GLY A O 1
ATOM 647 N N . GLY A 1 90 ? -14.227 -1.427 32.461 1.00 92.75 90 GLY A N 1
ATOM 648 C CA . GLY A 1 90 ? -13.951 -2.386 33.539 1.00 92.75 90 GLY A CA 1
ATOM 649 C C . GLY A 1 90 ? -13.942 -3.852 33.096 1.00 92.75 90 GLY A C 1
ATOM 650 O O . GLY A 1 90 ? -13.723 -4.739 33.922 1.00 92.75 90 GLY A O 1
ATOM 651 N N . ALA A 1 91 ? -14.160 -4.124 31.808 1.00 96.19 91 ALA A N 1
ATOM 652 C CA . ALA A 1 91 ? -14.078 -5.466 31.258 1.00 96.19 91 ALA A CA 1
ATOM 653 C C . ALA A 1 91 ? -12.629 -6.002 31.247 1.00 96.19 91 ALA A C 1
ATOM 655 O O . ALA A 1 91 ? -11.680 -5.228 31.047 1.00 96.19 91 ALA A O 1
ATOM 656 N N . PRO A 1 92 ? -12.432 -7.326 31.426 1.00 95.00 92 PRO A N 1
ATOM 657 C CA . PRO A 1 92 ? -11.133 -7.965 31.224 1.00 95.00 92 PRO A CA 1
ATOM 658 C C . PRO A 1 92 ? -10.612 -7.738 29.801 1.00 95.00 92 PRO A C 1
ATOM 660 O O . PRO A 1 92 ? -11.396 -7.758 28.856 1.00 95.00 92 PRO A O 1
ATOM 663 N N . ALA A 1 93 ? -9.295 -7.593 29.633 1.00 93.44 93 ALA A N 1
ATOM 664 C CA . ALA A 1 93 ? -8.680 -7.421 28.310 1.00 93.44 93 ALA A CA 1
ATOM 665 C C . ALA A 1 93 ? -8.948 -8.604 27.356 1.00 93.44 93 ALA A C 1
ATOM 667 O O . ALA A 1 93 ? -8.997 -8.427 26.148 1.00 93.44 93 ALA A O 1
ATOM 668 N N . THR A 1 94 ? -9.185 -9.796 27.911 1.00 94.62 94 THR A N 1
ATOM 669 C CA . THR A 1 94 ? -9.489 -11.035 27.179 1.00 94.62 94 THR A CA 1
ATOM 670 C C . THR A 1 94 ? -10.985 -11.263 26.943 1.00 94.62 94 THR A C 1
ATOM 672 O O . THR A 1 94 ? -11.393 -12.364 26.572 1.00 94.62 94 THR A O 1
ATOM 675 N N . ALA A 1 95 ? -11.837 -10.272 27.227 1.00 96.38 95 ALA A N 1
ATOM 676 C CA . ALA A 1 95 ? -13.268 -10.393 26.984 1.00 96.38 95 ALA A CA 1
ATOM 677 C C . ALA A 1 95 ? -13.553 -10.597 25.487 1.00 96.38 95 ALA A C 1
ATOM 679 O O . ALA A 1 95 ? -12.913 -9.992 24.630 1.00 96.38 95 ALA A O 1
ATOM 680 N N . VAL A 1 96 ? -14.537 -11.449 25.197 1.00 97.69 96 VAL A N 1
ATOM 681 C CA . VAL A 1 96 ? -14.981 -11.762 23.835 1.00 97.69 96 VAL A CA 1
ATOM 682 C C . VAL A 1 96 ? -16.401 -11.257 23.651 1.00 97.69 96 VAL A C 1
ATOM 684 O O . VAL A 1 96 ? -17.262 -11.460 24.522 1.00 97.69 96 VAL A O 1
ATOM 687 N N . TYR A 1 97 ? -16.634 -10.616 22.511 1.00 98.75 97 TYR A N 1
ATOM 688 C CA . TYR A 1 97 ? -17.882 -9.942 22.204 1.00 98.75 97 TYR A CA 1
ATOM 689 C C . TYR A 1 97 ? -18.571 -10.538 20.982 1.00 98.75 97 TYR A C 1
ATOM 691 O O . TYR A 1 97 ? -17.927 -11.087 20.098 1.00 98.75 97 TYR A O 1
ATOM 699 N N . THR A 1 98 ? -19.892 -10.419 20.936 1.00 98.81 98 THR A N 1
ATOM 700 C CA . THR A 1 98 ? -20.692 -10.614 19.719 1.00 98.81 98 THR A CA 1
ATOM 701 C C . THR A 1 98 ? -21.642 -9.436 19.562 1.00 98.81 98 THR A C 1
ATOM 703 O O . THR A 1 98 ? -22.018 -8.789 20.546 1.00 98.81 98 THR A O 1
ATOM 706 N N . VAL A 1 99 ? -22.042 -9.160 18.326 1.00 98.75 99 VAL A N 1
ATOM 707 C CA . VAL A 1 99 ? -22.973 -8.089 17.976 1.00 98.75 99 VAL A CA 1
ATOM 708 C C . VAL A 1 99 ? -24.229 -8.698 17.369 1.00 98.75 99 VAL A C 1
ATOM 710 O O . VAL A 1 99 ? -24.168 -9.653 16.599 1.00 98.75 99 VAL A O 1
ATOM 713 N N . ARG A 1 100 ? -25.389 -8.148 17.722 1.00 98.56 100 ARG A N 1
ATOM 714 C CA . ARG A 1 100 ? -26.687 -8.532 17.163 1.00 98.56 100 ARG A CA 1
ATOM 715 C C . ARG A 1 100 ? -27.344 -7.318 16.521 1.00 98.56 100 ARG A C 1
ATOM 717 O O . ARG A 1 100 ? -27.650 -6.364 17.244 1.00 98.56 100 ARG A O 1
ATOM 724 N N . PRO A 1 101 ? -27.583 -7.329 15.201 1.00 98.44 101 PRO A N 1
ATOM 725 C CA . PRO A 1 101 ? -28.414 -6.319 14.563 1.00 98.44 101 PRO A CA 1
ATOM 726 C C . PRO A 1 101 ? -29.827 -6.329 15.153 1.00 98.44 101 PRO A C 1
ATOM 728 O O . PRO A 1 101 ? -30.348 -7.368 15.551 1.00 98.44 101 PRO A O 1
ATOM 731 N N . VAL A 1 102 ? -30.474 -5.175 15.185 1.00 98.50 102 VAL A N 1
ATOM 732 C CA . VAL A 1 102 ? -31.864 -4.989 15.593 1.00 98.50 102 VAL A CA 1
ATOM 733 C C . VAL A 1 102 ? -32.573 -4.298 14.438 1.00 98.50 102 VAL A C 1
ATOM 735 O O . VAL A 1 102 ? -32.352 -3.117 14.171 1.00 98.50 102 VAL A O 1
ATOM 738 N N . VAL A 1 103 ? -33.419 -5.049 13.739 1.00 97.31 103 VAL A N 1
ATOM 739 C CA . VAL A 1 103 ? -34.123 -4.612 12.527 1.00 97.31 103 VAL A CA 1
ATOM 740 C C . VAL A 1 103 ? -35.615 -4.580 12.821 1.00 97.31 103 VAL A C 1
ATOM 742 O O . VAL A 1 103 ? -36.184 -5.573 13.267 1.00 97.31 103 VAL A O 1
ATOM 745 N N . GLY A 1 104 ? -36.256 -3.423 12.627 1.00 94.25 104 GLY A N 1
ATOM 746 C CA . GLY A 1 104 ? -37.686 -3.261 12.925 1.00 94.25 104 GLY A CA 1
ATOM 747 C C . GLY A 1 104 ? -38.045 -3.561 14.388 1.00 94.25 104 GLY A C 1
ATOM 748 O O . GLY A 1 104 ? -39.134 -4.053 14.665 1.00 94.25 104 GLY A O 1
ATOM 749 N N . GLY A 1 105 ? -37.112 -3.327 15.320 1.00 95.19 105 GLY A N 1
ATOM 750 C CA . GLY A 1 105 ? -37.267 -3.658 16.742 1.00 95.19 105 GLY A CA 1
ATOM 751 C C . GLY A 1 105 ? -37.033 -5.132 17.098 1.00 95.19 105 GLY A C 1
ATOM 752 O O . GLY A 1 105 ? -37.116 -5.483 18.273 1.00 95.19 105 GLY A O 1
ATOM 753 N N . VAL A 1 106 ? -36.713 -5.988 16.122 1.00 98.00 106 VAL A N 1
ATOM 754 C CA . VAL A 1 106 ? -36.443 -7.416 16.325 1.00 98.00 106 VAL A CA 1
ATOM 755 C C . VAL A 1 106 ? -34.941 -7.673 16.281 1.00 98.00 106 VAL A C 1
ATOM 757 O O . VAL A 1 106 ? -34.271 -7.353 15.296 1.00 98.00 106 VAL A O 1
ATOM 760 N N . GLU A 1 107 ? -34.414 -8.264 17.350 1.00 98.19 107 GLU A N 1
ATOM 761 C CA . GLU A 1 107 ? -33.018 -8.698 17.418 1.00 98.19 107 GLU A CA 1
ATOM 762 C C . GLU A 1 107 ? -32.769 -9.880 16.468 1.00 98.19 107 GLU A C 1
ATOM 764 O O . GLU A 1 107 ? -33.540 -10.839 16.431 1.00 98.19 107 GLU A O 1
ATOM 769 N N . GLN A 1 108 ? -31.697 -9.782 15.688 1.00 98.31 108 GLN A N 1
ATOM 770 C CA . GLN A 1 108 ? -31.263 -10.766 14.702 1.00 98.31 108 GLN A CA 1
ATOM 771 C C . GLN A 1 108 ? -30.234 -11.736 15.308 1.00 98.31 108 GLN A C 1
ATOM 773 O O . GLN A 1 108 ? -29.877 -11.650 16.487 1.00 98.31 108 GLN A O 1
ATOM 778 N N . ALA A 1 109 ? -29.754 -12.680 14.494 1.00 97.50 109 ALA A N 1
ATOM 779 C CA . ALA A 1 109 ? -28.695 -13.601 14.893 1.00 97.50 109 ALA A CA 1
ATOM 780 C C . ALA A 1 109 ? -27.421 -12.859 15.342 1.00 97.50 109 ALA A C 1
ATOM 782 O O . ALA A 1 109 ? -27.130 -11.751 14.887 1.00 97.50 109 ALA A O 1
ATOM 783 N N . ALA A 1 110 ? -26.671 -13.486 16.250 1.00 98.00 110 ALA A N 1
ATOM 784 C CA . ALA A 1 110 ? -25.366 -12.988 16.667 1.00 98.00 110 ALA A CA 1
ATOM 785 C C . ALA A 1 110 ? -24.340 -13.124 15.540 1.00 98.00 110 ALA A C 1
ATOM 787 O O . ALA A 1 110 ? -24.363 -14.103 14.796 1.00 98.00 110 ALA A O 1
ATOM 788 N N . SER A 1 111 ? -23.437 -12.151 15.465 1.00 98.31 111 SER A N 1
ATOM 789 C CA . SER A 1 111 ? -22.199 -12.234 14.698 1.00 98.31 111 SER A CA 1
ATOM 790 C C . SER A 1 111 ? -21.297 -13.374 15.185 1.00 98.31 111 SER A C 1
ATOM 792 O O . SER A 1 111 ? -21.512 -13.944 16.263 1.00 98.31 111 SER A O 1
ATOM 794 N N . GLY A 1 112 ? -20.214 -13.613 14.441 1.00 95.81 112 GLY A N 1
ATOM 795 C CA . GLY A 1 112 ? -19.032 -14.286 14.973 1.00 95.81 112 GLY A CA 1
ATOM 796 C C . GLY A 1 112 ? -18.441 -13.561 16.197 1.00 95.81 112 GLY A C 1
ATOM 797 O O . GLY A 1 112 ? -18.796 -12.403 16.475 1.00 95.81 112 GLY A O 1
ATOM 798 N N . PRO A 1 113 ? -17.591 -14.251 16.979 1.00 97.25 113 PRO A N 1
ATOM 799 C CA . PRO A 1 113 ? -16.903 -13.655 18.116 1.00 97.25 113 PRO A CA 1
ATOM 800 C C . PRO A 1 113 ? -15.910 -12.582 17.662 1.00 97.25 113 PRO A C 1
ATOM 802 O O . PRO A 1 113 ? -15.317 -12.684 16.596 1.00 97.25 113 PRO A O 1
ATOM 805 N N . SER A 1 114 ? -15.689 -11.580 18.507 1.00 98.31 114 SER A N 1
ATOM 806 C CA . SER A 1 114 ? -14.743 -10.505 18.230 1.00 98.31 114 SER A CA 1
ATOM 807 C C . SER A 1 114 ? -13.300 -10.997 18.125 1.00 98.31 114 SER A C 1
ATOM 809 O O . SER A 1 114 ? -12.861 -11.759 18.992 1.00 98.31 114 SER A O 1
ATOM 811 N N . LEU A 1 115 ? -12.527 -10.441 17.191 1.00 97.88 115 LEU A N 1
ATOM 812 C CA . LEU A 1 115 ? -11.068 -10.502 17.228 1.00 97.88 115 LEU A CA 1
ATOM 813 C C . LEU A 1 115 ? -10.553 -9.684 18.423 1.00 97.88 115 LEU A C 1
ATOM 815 O O . LEU A 1 115 ? -10.841 -8.492 18.549 1.00 97.88 115 LEU A O 1
ATOM 819 N N . THR A 1 116 ? -9.814 -10.322 19.331 1.00 97.50 116 THR A N 1
ATOM 820 C CA . THR A 1 116 ? -9.335 -9.685 20.568 1.00 97.50 116 THR A CA 1
ATOM 821 C C . THR A 1 116 ? -7.936 -9.093 20.377 1.00 97.50 116 THR A C 1
ATOM 823 O O . THR A 1 116 ? -6.972 -9.829 20.183 1.00 97.50 116 THR A O 1
ATOM 826 N N . LEU A 1 117 ? -7.818 -7.767 20.492 1.00 97.38 117 LEU A N 1
ATOM 827 C CA . LEU A 1 117 ? -6.571 -6.992 20.428 1.00 97.38 117 LEU A CA 1
ATOM 828 C C . LEU A 1 117 ? -6.211 -6.509 21.841 1.00 97.38 117 LEU A C 1
ATOM 830 O O . LEU A 1 117 ? -6.263 -5.316 22.159 1.00 97.38 117 LEU A O 1
ATOM 834 N N . ASP A 1 118 ? -5.880 -7.447 22.725 1.00 92.62 118 ASP A N 1
ATOM 835 C CA . ASP A 1 118 ? -5.617 -7.182 24.145 1.00 92.62 118 ASP A CA 1
ATOM 836 C C . ASP A 1 118 ? -4.338 -6.356 24.390 1.00 92.62 118 ASP A C 1
ATOM 838 O O . ASP A 1 118 ? -4.264 -5.587 25.352 1.00 92.62 118 ASP A O 1
ATOM 842 N N . ALA A 1 119 ? -3.364 -6.456 23.485 1.00 89.94 119 ALA A N 1
ATOM 843 C CA . ALA A 1 119 ? -2.156 -5.634 23.438 1.00 89.94 119 ALA A CA 1
ATOM 844 C C . ALA A 1 119 ? -2.314 -4.347 22.596 1.00 89.94 119 ALA A C 1
ATOM 846 O O . ALA A 1 119 ? -1.332 -3.633 22.376 1.00 89.94 119 ALA A O 1
ATOM 847 N N . GLY A 1 120 ? -3.526 -4.056 22.106 1.00 90.88 120 GLY A N 1
ATOM 848 C CA . GLY A 1 120 ? -3.800 -2.976 21.148 1.00 90.88 120 GLY A CA 1
ATOM 849 C C . GLY A 1 120 ? -3.468 -3.332 19.693 1.00 90.88 120 GLY A C 1
ATOM 850 O O . GLY A 1 120 ? -3.521 -2.469 18.822 1.00 90.88 120 GLY A O 1
ATOM 851 N N . TYR A 1 121 ? -3.104 -4.587 19.431 1.00 96.38 121 TYR A N 1
ATOM 852 C CA . TYR A 1 121 ? -2.856 -5.149 18.107 1.00 96.38 121 TYR A CA 1
ATOM 853 C C . TYR A 1 121 ? -3.117 -6.656 18.117 1.00 96.38 121 TYR A C 1
ATOM 855 O O . TYR A 1 121 ? -3.205 -7.263 19.187 1.00 96.38 121 TYR A O 1
ATOM 863 N N . PHE A 1 122 ? -3.204 -7.249 16.930 1.00 98.06 122 PHE A N 1
ATOM 864 C CA . PHE A 1 122 ? -3.318 -8.689 16.724 1.00 98.06 122 PHE A CA 1
ATOM 865 C C . PHE A 1 122 ? -2.244 -9.155 15.739 1.00 98.06 122 PHE A C 1
ATOM 867 O O . PHE A 1 122 ? -2.030 -8.516 14.712 1.00 98.06 122 PHE A O 1
ATOM 874 N N . ASP A 1 123 ? -1.559 -10.251 16.055 1.00 98.50 123 ASP A N 1
ATOM 875 C CA . ASP A 1 123 ? -0.532 -10.833 15.190 1.00 98.50 123 ASP A CA 1
ATOM 876 C C . ASP A 1 123 ? -1.106 -12.038 14.444 1.00 98.50 123 ASP A C 1
ATOM 878 O O . ASP A 1 123 ? -1.530 -12.999 15.078 1.00 98.50 123 ASP A O 1
ATOM 882 N N . VAL A 1 124 ? -1.052 -12.003 13.112 1.00 98.75 124 VAL A N 1
ATOM 883 C CA . VAL A 1 124 ? -1.285 -13.139 12.213 1.00 98.75 124 VAL A CA 1
ATOM 884 C C . VAL A 1 124 ? 0.056 -13.849 11.994 1.00 98.75 124 VAL A C 1
ATOM 886 O O . VAL A 1 124 ? 0.922 -13.297 11.302 1.00 98.75 124 VAL A O 1
ATOM 889 N N . PRO A 1 125 ? 0.285 -15.044 12.572 1.00 98.44 125 PRO A N 1
ATOM 890 C CA . PRO A 1 125 ? 1.552 -15.752 12.425 1.00 98.44 125 PRO A CA 1
ATOM 891 C C . PRO A 1 125 ? 1.861 -16.106 10.967 1.00 98.44 125 PRO A C 1
ATOM 893 O O . PRO A 1 125 ? 1.036 -16.678 10.259 1.00 98.44 125 PRO A O 1
ATOM 896 N N . LEU A 1 126 ? 3.092 -15.836 10.538 1.00 98.31 126 LEU A N 1
ATOM 897 C CA . LEU A 1 126 ? 3.585 -16.104 9.191 1.00 98.31 126 LEU A CA 1
ATOM 898 C C . LEU A 1 126 ? 4.558 -17.282 9.163 1.00 98.31 126 LEU A C 1
ATOM 900 O O . LEU A 1 126 ? 5.349 -17.498 10.084 1.00 98.31 126 LEU A O 1
ATOM 904 N N . GLN A 1 127 ? 4.576 -18.015 8.048 1.00 98.00 127 GLN A N 1
ATOM 905 C CA . GLN A 1 127 ? 5.587 -19.038 7.783 1.00 98.00 127 GLN A CA 1
ATOM 906 C C . GLN A 1 127 ? 6.637 -18.528 6.796 1.00 98.00 127 GLN A C 1
ATOM 908 O O . GLN A 1 127 ? 6.522 -18.683 5.573 1.00 98.00 127 GLN A O 1
ATOM 913 N N . ILE A 1 128 ? 7.697 -17.949 7.365 1.00 96.00 128 ILE A N 1
ATOM 914 C CA . ILE A 1 128 ? 8.810 -17.343 6.630 1.00 96.00 128 ILE A CA 1
ATOM 915 C C . ILE A 1 128 ? 9.402 -18.358 5.632 1.00 96.00 128 ILE A C 1
ATOM 917 O O . ILE A 1 128 ? 9.809 -19.455 6.030 1.00 96.00 128 ILE A O 1
ATOM 921 N N . PRO A 1 129 ? 9.468 -18.029 4.328 1.00 95.75 129 PRO A N 1
ATOM 922 C CA . PRO A 1 129 ? 10.161 -18.852 3.353 1.00 95.75 129 PRO A CA 1
ATOM 923 C C . PRO A 1 129 ? 11.647 -18.995 3.684 1.00 95.75 129 PRO A C 1
ATOM 925 O O . PRO A 1 129 ? 12.303 -18.046 4.116 1.00 95.75 129 PRO A O 1
ATOM 928 N N . ALA A 1 130 ? 12.203 -20.175 3.412 1.00 91.81 130 ALA A N 1
ATOM 929 C CA . ALA A 1 130 ? 13.647 -20.348 3.450 1.00 91.81 130 ALA A CA 1
ATOM 930 C C . ALA A 1 130 ? 14.315 -19.408 2.433 1.00 91.81 130 ALA A C 1
ATOM 932 O O . ALA A 1 130 ? 13.824 -19.236 1.318 1.00 91.81 130 ALA A O 1
ATOM 933 N N . GLY A 1 131 ? 15.445 -18.815 2.824 1.00 90.44 131 GLY A N 1
ATOM 934 C CA . GLY A 1 131 ? 16.305 -18.089 1.895 1.00 90.44 131 GLY A CA 1
ATOM 935 C C . GLY A 1 131 ? 16.921 -19.010 0.837 1.00 90.44 131 GLY A C 1
ATOM 936 O O . GLY A 1 131 ? 16.771 -20.232 0.878 1.00 90.44 131 GLY A O 1
ATOM 937 N N . GLY A 1 132 ? 17.664 -18.426 -0.096 1.00 90.31 132 GLY A N 1
ATOM 938 C CA . GLY A 1 132 ? 18.307 -19.176 -1.169 1.00 90.31 132 GLY A CA 1
ATOM 939 C C . GLY A 1 132 ? 19.591 -18.527 -1.658 1.00 90.31 132 GLY A C 1
ATOM 940 O O . GLY A 1 132 ? 20.062 -17.541 -1.095 1.00 90.31 132 GLY A O 1
ATOM 941 N N . THR A 1 133 ? 20.146 -19.086 -2.730 1.00 90.38 133 THR A N 1
ATOM 942 C CA . THR A 1 133 ? 21.355 -18.576 -3.383 1.00 90.38 133 THR A CA 1
ATOM 943 C C . THR A 1 133 ? 21.086 -18.394 -4.871 1.00 90.38 133 THR A C 1
ATOM 945 O O . THR A 1 133 ? 20.522 -19.274 -5.522 1.00 90.38 133 THR A O 1
ATOM 948 N N . THR A 1 134 ? 21.457 -17.243 -5.424 1.00 95.12 134 THR A N 1
ATOM 949 C CA . THR A 1 134 ? 21.307 -16.962 -6.856 1.00 95.12 134 THR A CA 1
ATOM 950 C C . THR A 1 134 ? 22.330 -17.744 -7.693 1.00 95.12 134 THR A C 1
ATOM 952 O O . THR A 1 134 ? 23.332 -18.223 -7.155 1.00 95.12 134 THR A O 1
ATOM 955 N N . PRO A 1 135 ? 22.166 -17.825 -9.029 1.00 95.69 135 PRO A N 1
ATOM 956 C CA . PRO A 1 135 ? 23.187 -18.403 -9.910 1.00 95.69 135 PRO A CA 1
ATOM 957 C C . PRO A 1 135 ? 24.571 -17.743 -9.802 1.00 95.69 135 PRO A C 1
ATOM 959 O O . PRO A 1 135 ? 25.571 -18.364 -10.148 1.00 95.69 135 PRO A O 1
ATOM 962 N N . ALA A 1 136 ? 24.644 -16.500 -9.312 1.00 92.12 136 ALA A N 1
ATOM 963 C CA . ALA A 1 136 ? 25.898 -15.789 -9.071 1.00 92.12 136 ALA A CA 1
ATOM 964 C C . ALA A 1 136 ? 26.535 -16.100 -7.699 1.00 92.12 136 ALA A C 1
ATOM 966 O O . ALA A 1 136 ? 27.551 -15.501 -7.356 1.00 92.12 136 ALA A O 1
ATOM 967 N N . GLY A 1 137 ? 25.954 -17.005 -6.903 1.00 89.00 137 GLY A N 1
ATOM 968 C CA . GLY A 1 137 ? 26.449 -17.348 -5.566 1.00 89.00 137 GLY A CA 1
ATOM 969 C C . GLY A 1 137 ? 26.030 -16.370 -4.461 1.00 89.00 137 GLY A C 1
ATOM 970 O O . GLY A 1 137 ? 26.502 -16.494 -3.335 1.00 89.00 137 GLY A O 1
ATOM 971 N N . GLU A 1 138 ? 25.148 -15.410 -4.753 1.00 89.12 138 GLU A N 1
ATOM 972 C CA . GLU A 1 138 ? 24.649 -14.438 -3.772 1.00 89.12 138 GLU A CA 1
ATOM 973 C C . GLU A 1 138 ? 23.530 -15.059 -2.929 1.00 89.12 138 GLU A C 1
ATOM 975 O O . GLU A 1 138 ? 22.508 -15.479 -3.474 1.00 89.12 138 GLU A O 1
ATOM 980 N N . ALA A 1 139 ? 23.712 -15.103 -1.610 1.00 85.62 139 ALA A N 1
ATOM 981 C CA . ALA A 1 139 ? 22.672 -15.534 -0.683 1.00 85.62 139 ALA A CA 1
ATOM 982 C C . ALA A 1 139 ? 21.611 -14.437 -0.484 1.00 85.62 139 ALA A C 1
ATOM 984 O O . ALA A 1 139 ? 21.938 -13.252 -0.439 1.00 85.62 139 ALA A O 1
ATOM 985 N N . TYR A 1 140 ? 20.352 -14.830 -0.306 1.00 89.69 140 TYR A N 1
ATOM 986 C CA . TYR A 1 140 ? 19.241 -13.931 0.006 1.00 89.69 140 TYR A CA 1
ATOM 987 C C . TYR A 1 140 ? 18.311 -14.527 1.066 1.00 89.69 140 TYR A C 1
ATOM 989 O O . TYR A 1 140 ? 18.194 -15.745 1.207 1.00 89.69 140 TYR A O 1
ATOM 997 N N . THR A 1 141 ? 17.631 -13.653 1.804 1.00 89.19 141 THR A N 1
ATOM 998 C CA . THR A 1 141 ? 16.568 -13.986 2.770 1.00 89.19 141 THR A CA 1
ATOM 999 C C . THR A 1 141 ? 15.247 -13.363 2.333 1.00 89.19 141 THR A C 1
ATOM 1001 O O . THR A 1 141 ? 15.237 -12.596 1.379 1.00 89.19 141 THR A O 1
ATOM 1004 N N . TYR A 1 142 ? 14.152 -13.639 3.041 1.00 95.12 142 TYR A N 1
ATOM 1005 C CA . TYR A 1 142 ? 12.841 -13.059 2.747 1.00 95.12 142 TYR A CA 1
ATOM 1006 C C . TYR A 1 142 ? 12.350 -12.124 3.850 1.00 95.12 142 TYR A C 1
ATOM 1008 O O . TYR A 1 142 ? 12.597 -12.358 5.035 1.00 95.12 142 TYR A O 1
ATOM 1016 N N . SER A 1 143 ? 11.614 -11.094 3.443 1.00 93.12 143 SER A N 1
ATOM 1017 C CA . SER A 1 143 ? 10.757 -10.289 4.313 1.00 93.12 143 SER A CA 1
ATOM 1018 C C . SER A 1 143 ? 9.339 -10.264 3.763 1.00 93.12 143 SER A C 1
ATOM 1020 O O . SER A 1 143 ? 9.161 -10.194 2.545 1.00 93.12 143 SER A O 1
ATOM 1022 N N . ALA A 1 144 ? 8.345 -10.306 4.652 1.00 98.00 144 ALA A N 1
ATOM 1023 C CA . ALA A 1 144 ? 6.969 -10.016 4.262 1.00 98.00 144 ALA A CA 1
ATOM 1024 C C . ALA A 1 144 ? 6.920 -8.583 3.713 1.00 98.00 144 ALA A C 1
ATOM 1026 O O . ALA A 1 144 ? 7.681 -7.724 4.162 1.00 98.00 144 ALA A O 1
ATOM 1027 N N . ASN A 1 145 ? 6.105 -8.329 2.700 1.00 98.75 145 ASN A N 1
ATOM 1028 C CA . ASN A 1 145 ? 6.124 -7.070 1.967 1.00 98.75 145 ASN A CA 1
ATOM 1029 C C . ASN A 1 145 ? 4.686 -6.608 1.681 1.00 98.75 145 ASN A C 1
ATOM 1031 O O . ASN A 1 145 ? 3.839 -6.725 2.569 1.00 98.75 145 ASN A O 1
ATOM 1035 N N . ASP A 1 146 ? 4.415 -6.043 0.504 1.00 98.88 146 ASP A N 1
ATOM 1036 C CA . ASP A 1 146 ? 3.075 -5.589 0.136 1.00 98.88 146 ASP A CA 1
ATOM 1037 C C . ASP A 1 146 ? 2.055 -6.722 0.282 1.00 98.88 146 ASP A C 1
ATOM 1039 O O . ASP A 1 146 ? 2.320 -7.884 -0.044 1.00 98.88 146 ASP A O 1
ATOM 1043 N N . THR A 1 147 ? 0.891 -6.372 0.805 1.00 98.88 147 THR A N 1
ATOM 1044 C CA . THR A 1 147 ? -0.196 -7.291 1.116 1.00 98.88 147 THR A CA 1
ATOM 1045 C C . THR A 1 147 ? -1.482 -6.747 0.504 1.00 98.88 147 THR A C 1
ATOM 1047 O O . THR A 1 147 ? -1.651 -5.539 0.371 1.00 98.88 147 THR A O 1
ATOM 1050 N N . SER A 1 148 ? -2.379 -7.637 0.100 1.00 98.94 148 SER A N 1
ATOM 1051 C CA . SER A 1 148 ? -3.752 -7.301 -0.283 1.00 98.94 148 SER A CA 1
ATOM 1052 C C . SER A 1 148 ? -4.716 -8.240 0.441 1.00 98.94 148 SER A C 1
ATOM 1054 O O . SER A 1 148 ? -4.274 -9.183 1.103 1.00 98.94 148 SER A O 1
ATOM 1056 N N . VAL A 1 149 ? -6.013 -7.972 0.337 1.00 98.88 149 VAL A N 1
ATOM 1057 C CA . VAL A 1 149 ? -7.070 -8.723 1.022 1.00 98.88 149 VAL A CA 1
ATOM 1058 C C . VAL A 1 149 ? -8.198 -9.098 0.071 1.00 98.88 149 VAL A C 1
ATOM 1060 O O . VAL A 1 149 ? -8.459 -8.404 -0.915 1.00 98.88 149 VAL A O 1
ATOM 1063 N N . GLY A 1 150 ? -8.858 -10.200 0.393 1.00 98.75 150 GLY A N 1
ATOM 1064 C CA . GLY A 1 150 ? -10.101 -10.655 -0.216 1.00 98.75 150 GLY A CA 1
ATOM 1065 C C . GLY A 1 150 ? -10.671 -11.802 0.608 1.00 98.75 150 GLY A C 1
ATOM 1066 O O . GLY A 1 150 ? -9.916 -12.480 1.303 1.00 98.75 150 GLY A O 1
ATOM 1067 N N . ASP A 1 151 ? -11.985 -11.981 0.562 1.00 98.75 151 ASP A N 1
ATOM 1068 C CA . ASP A 1 151 ? -12.644 -13.149 1.151 1.00 98.75 151 ASP A CA 1
ATOM 1069 C C . ASP A 1 151 ? -12.396 -14.344 0.224 1.00 98.75 151 ASP A C 1
ATOM 1071 O O . ASP A 1 151 ? -13.001 -14.455 -0.841 1.00 98.75 151 ASP A O 1
ATOM 1075 N N . LEU A 1 152 ? -11.414 -15.186 0.544 1.00 98.75 152 LEU A N 1
ATOM 1076 C CA . LEU A 1 152 ? -10.933 -16.230 -0.363 1.00 98.75 152 LEU A CA 1
ATOM 1077 C C . LEU A 1 152 ? -11.765 -17.511 -0.270 1.00 98.75 152 LEU A C 1
ATOM 1079 O O . LEU A 1 152 ? -11.631 -18.383 -1.141 1.00 98.75 152 LEU A O 1
ATOM 1083 N N . ASP A 1 153 ? -12.587 -17.662 0.768 1.00 97.88 153 ASP A N 1
ATOM 1084 C CA . ASP A 1 153 ? -13.353 -18.878 1.038 1.00 97.88 153 ASP A CA 1
ATOM 1085 C C . ASP A 1 153 ? -14.875 -18.685 1.194 1.00 97.88 153 ASP A C 1
ATOM 1087 O O . ASP A 1 153 ? -15.631 -19.672 1.134 1.00 97.88 153 ASP A O 1
ATOM 1091 N N . GLY A 1 154 ? -15.332 -17.436 1.163 1.00 97.38 154 GLY A N 1
ATOM 1092 C CA . GLY A 1 154 ? -16.722 -17.001 1.085 1.00 97.38 154 GLY A CA 1
ATOM 1093 C C . GLY A 1 154 ? -17.417 -16.960 2.442 1.00 97.38 154 GLY A C 1
ATOM 1094 O O . GLY A 1 154 ? -18.631 -17.193 2.494 1.00 97.38 154 GLY A O 1
ATOM 1095 N N . ASP A 1 155 ? -16.670 -16.797 3.535 1.00 96.75 155 ASP A N 1
ATOM 1096 C CA . ASP A 1 155 ? -17.212 -16.755 4.896 1.00 96.75 155 ASP A CA 1
ATOM 1097 C C . ASP A 1 155 ? -17.486 -15.331 5.417 1.00 96.75 155 ASP A C 1
ATOM 1099 O O . ASP A 1 155 ? -18.151 -15.173 6.449 1.00 96.75 155 ASP A O 1
ATOM 1103 N N . GLY A 1 156 ? -17.089 -14.313 4.651 1.00 96.19 156 GLY A N 1
ATOM 1104 C CA . GLY A 1 156 ? -17.270 -12.895 4.938 1.00 96.19 156 GLY A CA 1
ATOM 1105 C C . GLY A 1 156 ? -16.123 -12.245 5.716 1.00 96.19 156 GLY A C 1
ATOM 1106 O O . GLY A 1 156 ? -16.188 -11.029 5.941 1.00 96.19 156 GLY A O 1
ATOM 1107 N N . ASP A 1 157 ? -15.096 -13.002 6.115 1.00 96.44 157 ASP A N 1
ATOM 1108 C CA . ASP A 1 157 ? -13.844 -12.483 6.665 1.00 96.44 157 ASP A CA 1
ATOM 1109 C C . ASP A 1 157 ? -12.793 -12.294 5.556 1.00 96.44 157 ASP A C 1
ATOM 1111 O O . ASP A 1 157 ? -12.819 -12.925 4.504 1.00 96.44 157 ASP A O 1
ATOM 1115 N N . TYR A 1 158 ? -11.843 -11.382 5.774 1.00 98.69 158 TYR A N 1
ATOM 1116 C CA . TYR A 1 158 ? -10.739 -11.195 4.833 1.00 98.69 158 TYR A CA 1
ATOM 1117 C C . TYR A 1 158 ? -9.553 -12.100 5.168 1.00 98.69 158 TYR A C 1
ATOM 1119 O O . TYR A 1 158 ? -8.990 -12.037 6.266 1.00 98.69 158 TYR A O 1
ATOM 1127 N N . GLU A 1 159 ? -9.058 -12.821 4.164 1.00 98.88 159 GLU A N 1
ATOM 1128 C CA . GLU A 1 159 ? -7.703 -13.360 4.165 1.00 98.88 159 GLU A CA 1
ATOM 1129 C C . GLU A 1 159 ? -6.689 -12.340 3.646 1.00 98.88 159 GLU A C 1
ATOM 1131 O O . GLU A 1 159 ? -6.981 -11.469 2.825 1.00 98.88 159 GLU A O 1
ATOM 1136 N N . PHE A 1 160 ? -5.434 -12.522 4.056 1.00 98.94 160 PHE A N 1
ATOM 1137 C CA . PHE A 1 160 ? -4.297 -11.756 3.559 1.00 98.94 160 PHE A CA 1
ATOM 1138 C C . PHE A 1 160 ? -3.567 -12.514 2.461 1.00 98.94 160 PHE A C 1
ATOM 1140 O O . PHE A 1 160 ? -3.070 -13.615 2.700 1.00 98.94 160 PHE A O 1
ATOM 1147 N N . VAL A 1 161 ? -3.388 -11.884 1.300 1.00 98.94 161 VAL A N 1
ATOM 1148 C CA . VAL A 1 161 ? -2.434 -12.329 0.277 1.00 98.94 161 VAL A CA 1
ATOM 1149 C C . VAL A 1 161 ? -1.145 -11.529 0.425 1.00 98.94 161 VAL A C 1
ATOM 1151 O O . VAL A 1 161 ? -1.106 -10.328 0.159 1.00 98.94 161 VAL A O 1
ATOM 1154 N N . VAL A 1 162 ? -0.083 -12.201 0.858 1.00 98.94 162 VAL A N 1
ATOM 1155 C CA . VAL A 1 162 ? 1.189 -11.601 1.271 1.00 98.94 162 VAL A CA 1
ATOM 1156 C C . VAL A 1 162 ? 2.260 -11.856 0.220 1.00 98.94 162 VAL A C 1
ATOM 1158 O O . VAL A 1 162 ? 2.602 -13.009 -0.060 1.00 98.94 162 VAL A O 1
ATOM 1161 N N . LYS A 1 163 ? 2.855 -10.785 -0.313 1.00 98.94 163 LYS A N 1
ATOM 1162 C CA . LYS A 1 163 ? 4.062 -10.872 -1.139 1.00 98.94 163 LYS A CA 1
ATOM 1163 C C . LYS A 1 163 ? 5.289 -11.012 -0.244 1.00 98.94 163 LYS A C 1
ATOM 1165 O O . LYS A 1 163 ? 5.527 -10.193 0.641 1.00 98.94 163 LYS A O 1
ATOM 1170 N N . TRP A 1 164 ? 6.107 -12.025 -0.499 1.00 98.88 164 TRP A N 1
ATOM 1171 C CA . TRP A 1 164 ? 7.434 -12.152 0.095 1.00 98.88 164 TRP A CA 1
ATOM 1172 C C . TRP A 1 164 ? 8.482 -11.609 -0.862 1.00 98.88 164 TRP A C 1
ATOM 1174 O O . TRP A 1 164 ? 8.652 -12.121 -1.972 1.00 98.88 164 TRP A O 1
ATOM 1184 N N . ASP A 1 165 ? 9.215 -10.603 -0.396 1.00 94.50 165 ASP A N 1
ATOM 1185 C CA . ASP A 1 165 ? 10.272 -9.971 -1.172 1.00 94.50 165 ASP A CA 1
ATOM 1186 C C . ASP A 1 165 ? 11.641 -10.521 -0.735 1.00 94.50 165 ASP A C 1
ATOM 1188 O O . ASP A 1 165 ? 11.943 -10.553 0.470 1.00 94.50 165 ASP A O 1
ATOM 1192 N N . PRO A 1 166 ? 12.468 -11.021 -1.669 1.00 95.62 166 PRO A N 1
ATOM 1193 C CA . PRO A 1 166 ? 13.818 -11.445 -1.351 1.00 95.62 166 PRO A CA 1
ATOM 1194 C C . PRO A 1 166 ? 14.705 -10.220 -1.085 1.00 95.62 166 PRO A C 1
ATOM 1196 O O . PRO A 1 166 ? 14.613 -9.204 -1.765 1.00 95.62 166 PRO A O 1
ATOM 1199 N N . SER A 1 167 ? 15.659 -10.331 -0.161 1.00 91.94 167 SER A N 1
ATOM 1200 C CA . SER A 1 167 ? 16.548 -9.234 0.266 1.00 91.94 167 SER A CA 1
ATOM 1201 C C . SER A 1 167 ? 17.411 -8.632 -0.849 1.00 91.94 167 SER A C 1
ATOM 1203 O O . SER A 1 167 ? 18.070 -7.616 -0.646 1.00 91.94 167 SER A O 1
ATOM 1205 N N . ASN A 1 168 ? 17.457 -9.289 -2.007 1.00 91.44 168 ASN A N 1
ATOM 1206 C CA . ASN A 1 168 ? 18.158 -8.853 -3.202 1.00 91.44 168 ASN A CA 1
ATOM 1207 C C . ASN A 1 168 ? 17.205 -8.475 -4.350 1.00 91.44 168 ASN A C 1
ATOM 1209 O O . ASN A 1 168 ? 17.644 -8.485 -5.502 1.00 91.44 168 ASN A O 1
ATOM 1213 N N . ALA A 1 169 ? 15.942 -8.136 -4.076 1.00 93.50 169 ALA A N 1
ATOM 1214 C CA . ALA A 1 169 ? 15.055 -7.495 -5.042 1.00 93.50 169 ALA A CA 1
ATOM 1215 C C . ALA A 1 169 ? 15.693 -6.226 -5.639 1.00 93.50 169 ALA A C 1
ATOM 1217 O O . ALA A 1 169 ? 16.624 -5.643 -5.070 1.00 93.50 169 ALA A O 1
ATOM 1218 N N . LYS A 1 170 ? 15.255 -5.837 -6.839 1.00 93.31 170 LYS A N 1
ATOM 1219 C CA . LYS A 1 170 ? 15.914 -4.796 -7.639 1.00 93.31 170 LYS A CA 1
ATOM 1220 C C . LYS A 1 170 ? 14.916 -3.776 -8.156 1.00 93.31 170 LYS A C 1
ATOM 1222 O O . LYS A 1 170 ? 13.833 -4.130 -8.609 1.00 93.31 170 LYS A O 1
ATOM 1227 N N . ASP A 1 171 ? 15.333 -2.515 -8.188 1.00 94.50 171 ASP A N 1
ATOM 1228 C CA . ASP A 1 171 ? 14.718 -1.567 -9.117 1.00 94.50 171 ASP A CA 1
ATOM 1229 C C . ASP A 1 171 ? 15.072 -1.952 -10.568 1.00 94.50 171 ASP A C 1
ATOM 1231 O O . ASP A 1 171 ? 16.088 -2.601 -10.841 1.00 94.50 171 ASP A O 1
ATOM 1235 N N . ASN A 1 172 ? 14.245 -1.537 -11.522 1.00 92.94 172 ASN A N 1
ATOM 1236 C CA . ASN A 1 172 ? 14.426 -1.794 -12.951 1.00 92.94 172 ASN A CA 1
ATOM 1237 C C . ASN A 1 172 ? 15.732 -1.234 -13.521 1.00 92.94 172 ASN A C 1
ATOM 1239 O O . ASN A 1 172 ? 16.257 -1.781 -14.488 1.00 92.94 172 ASN A O 1
ATOM 1243 N N . SER A 1 173 ? 16.280 -0.169 -12.937 1.00 85.88 173 SER A N 1
ATOM 1244 C CA . SER A 1 173 ? 17.582 0.384 -13.328 1.00 85.88 173 SER A CA 1
ATOM 1245 C C . SER A 1 173 ? 18.768 -0.494 -12.910 1.00 85.88 173 SER A C 1
ATOM 1247 O O . SER A 1 173 ? 19.876 -0.341 -13.430 1.00 85.88 173 SER A O 1
ATOM 1249 N N . GLN A 1 174 ? 18.563 -1.417 -11.969 1.00 91.75 174 GLN A N 1
ATOM 1250 C CA . GLN A 1 174 ? 19.631 -2.170 -11.329 1.00 91.75 174 GLN A CA 1
ATOM 1251 C C . GLN A 1 174 ? 19.748 -3.569 -11.927 1.00 91.75 174 GLN A C 1
ATOM 1253 O O . GLN A 1 174 ? 18.801 -4.356 -11.913 1.00 91.75 174 GLN A O 1
ATOM 1258 N N . LYS A 1 175 ? 20.955 -3.931 -12.368 1.00 91.44 175 LYS A N 1
ATOM 1259 C CA . LYS A 1 175 ? 21.304 -5.317 -12.716 1.00 91.44 175 LYS A CA 1
ATOM 1260 C C . LYS A 1 175 ? 21.467 -6.187 -11.461 1.00 91.44 175 LYS A C 1
ATOM 1262 O O . LYS A 1 175 ? 21.740 -5.690 -10.372 1.00 91.44 175 LYS A O 1
ATOM 1267 N N . GLY A 1 176 ? 21.373 -7.497 -11.641 1.00 93.69 176 GLY A N 1
ATOM 1268 C CA . GLY A 1 176 ? 21.578 -8.528 -10.626 1.00 93.69 176 GLY A CA 1
ATOM 1269 C C . GLY A 1 176 ? 20.457 -9.562 -10.648 1.00 93.69 176 GLY A C 1
ATOM 1270 O O . GLY A 1 176 ? 19.315 -9.240 -10.978 1.00 93.69 176 GLY A O 1
ATOM 1271 N N . TYR A 1 177 ? 20.780 -10.806 -10.305 1.00 97.00 177 TYR A N 1
ATOM 1272 C CA . TYR A 1 177 ? 19.759 -11.820 -10.055 1.00 97.00 177 TYR A CA 1
ATOM 1273 C C . TYR A 1 177 ? 18.934 -11.442 -8.822 1.00 97.00 177 TYR A C 1
ATOM 1275 O O . TYR A 1 177 ? 19.416 -10.742 -7.932 1.00 97.00 177 TYR A O 1
ATOM 1283 N N . THR A 1 178 ? 17.708 -11.947 -8.762 1.00 98.38 178 THR A N 1
ATOM 1284 C CA . THR A 1 178 ? 16.860 -11.879 -7.573 1.00 98.38 178 THR A CA 1
ATOM 1285 C C . THR A 1 178 ? 16.500 -13.291 -7.129 1.00 98.38 178 THR A C 1
ATOM 1287 O O . THR A 1 178 ? 16.532 -14.226 -7.938 1.00 98.38 178 THR A O 1
ATOM 1290 N N . GLY A 1 179 ? 16.161 -13.457 -5.851 1.00 97.31 179 GLY A N 1
ATOM 1291 C CA . GLY A 1 179 ? 15.366 -14.606 -5.419 1.00 97.31 179 GLY A CA 1
ATOM 1292 C C . GLY A 1 179 ? 14.001 -14.639 -6.115 1.00 97.31 179 GLY A C 1
ATOM 1293 O O . GLY A 1 179 ? 13.612 -13.672 -6.780 1.00 97.31 179 GLY A O 1
ATOM 1294 N N . ASN A 1 180 ? 13.282 -15.752 -5.968 1.00 98.81 180 ASN A N 1
ATOM 1295 C CA . ASN A 1 180 ? 11.918 -15.855 -6.486 1.00 98.81 180 ASN A CA 1
ATOM 1296 C C . ASN A 1 180 ? 10.980 -14.960 -5.667 1.00 98.81 180 ASN A C 1
ATOM 1298 O O . ASN A 1 180 ? 11.161 -14.826 -4.456 1.00 98.81 180 ASN A O 1
ATOM 1302 N N . VAL A 1 181 ? 9.958 -14.397 -6.305 1.00 98.88 181 VAL A N 1
ATOM 1303 C CA . VAL A 1 181 ? 8.828 -13.782 -5.596 1.00 98.88 181 VAL A CA 1
ATOM 1304 C C . VAL A 1 181 ? 7.863 -14.887 -5.176 1.00 98.88 181 VAL A C 1
ATOM 1306 O O . VAL A 1 181 ? 7.554 -15.769 -5.979 1.00 98.88 181 VAL A O 1
ATOM 1309 N N . LEU A 1 182 ? 7.383 -14.836 -3.934 1.00 98.94 182 LEU A N 1
ATOM 1310 C CA . LEU A 1 182 ? 6.399 -15.785 -3.414 1.00 98.94 182 LEU A CA 1
ATOM 1311 C C . LEU A 1 182 ? 5.144 -15.026 -2.984 1.00 98.94 182 LEU A C 1
ATOM 1313 O O . LEU A 1 182 ? 5.260 -13.960 -2.381 1.00 98.94 182 LEU A O 1
ATOM 1317 N N . LEU A 1 183 ? 3.973 -15.588 -3.264 1.00 98.94 183 LEU A N 1
ATOM 1318 C CA . LEU A 1 183 ? 2.694 -15.115 -2.738 1.00 98.94 183 LEU A CA 1
ATOM 1319 C C . LEU A 1 183 ? 2.136 -16.189 -1.808 1.00 98.94 183 LEU A C 1
ATOM 1321 O O . LEU A 1 183 ? 2.047 -17.349 -2.204 1.00 98.94 183 LEU A O 1
ATOM 1325 N N . ASP A 1 184 ? 1.760 -15.815 -0.595 1.00 98.94 184 ASP A N 1
ATOM 1326 C CA . ASP A 1 184 ? 1.042 -16.688 0.334 1.00 98.94 184 ASP A CA 1
ATOM 1327 C C . ASP A 1 184 ? -0.358 -16.143 0.585 1.00 98.94 184 ASP A C 1
ATOM 1329 O O . ASP A 1 184 ? -0.520 -14.928 0.606 1.00 98.94 184 ASP A O 1
ATOM 1333 N N . ALA A 1 185 ? -1.320 -17.013 0.890 1.00 98.94 185 ALA A N 1
ATOM 1334 C CA . ALA A 1 185 ? -2.572 -16.604 1.527 1.00 98.94 185 ALA A CA 1
ATOM 1335 C C . ALA A 1 185 ? -2.634 -17.085 2.979 1.00 98.94 185 ALA A C 1
ATOM 1337 O O . ALA A 1 185 ? -2.312 -18.246 3.255 1.00 98.94 185 ALA A O 1
ATOM 1338 N N . TYR A 1 186 ? -3.071 -16.213 3.885 1.00 98.94 186 TYR A N 1
ATOM 1339 C CA . TYR A 1 186 ? -3.229 -16.481 5.313 1.00 98.94 186 TYR A CA 1
ATOM 1340 C C . TYR A 1 186 ? -4.618 -16.078 5.798 1.00 98.94 186 TYR A C 1
ATOM 1342 O O . TYR A 1 186 ? -5.058 -14.961 5.532 1.00 98.94 186 TYR A O 1
ATOM 1350 N N . ARG A 1 187 ? -5.245 -16.948 6.594 1.00 98.50 187 ARG A N 1
ATOM 1351 C CA . ARG A 1 187 ? -6.351 -16.549 7.475 1.00 98.50 187 ARG A CA 1
ATOM 1352 C C . ARG A 1 187 ? -5.835 -15.740 8.657 1.00 98.50 187 ARG A C 1
ATOM 1354 O O . ARG A 1 187 ? -4.654 -15.830 9.006 1.00 98.50 187 ARG A O 1
ATOM 1361 N N . LEU A 1 188 ? -6.741 -15.031 9.329 1.00 96.44 188 LEU A N 1
ATOM 1362 C CA . LEU A 1 188 ? -6.448 -14.301 10.567 1.00 96.44 188 LEU A CA 1
ATOM 1363 C C . LEU A 1 188 ? -5.792 -15.189 11.638 1.00 96.44 188 LEU A C 1
ATOM 1365 O O . LEU A 1 188 ? -4.896 -14.741 12.341 1.00 96.44 188 LEU A O 1
ATOM 1369 N N . ASP A 1 189 ? -6.152 -16.468 11.736 1.00 95.56 189 ASP A N 1
ATOM 1370 C CA . ASP A 1 189 ? -5.568 -17.386 12.726 1.00 95.56 189 ASP A CA 1
ATOM 1371 C C . ASP A 1 189 ? -4.111 -17.825 12.434 1.00 95.56 189 ASP A C 1
ATOM 1373 O O . ASP A 1 189 ? -3.516 -18.568 13.219 1.00 95.56 189 ASP A O 1
ATOM 1377 N N . GLY A 1 190 ? -3.514 -17.372 11.324 1.00 97.94 190 GLY A N 1
ATOM 1378 C CA . GLY A 1 190 ? -2.163 -17.745 10.887 1.00 97.94 190 GLY A CA 1
ATOM 1379 C C . GLY A 1 190 ? -2.093 -19.014 10.039 1.00 97.94 190 GLY A C 1
ATOM 1380 O O . GLY A 1 190 ? -0.995 -19.444 9.658 1.00 97.94 190 GLY A O 1
ATOM 1381 N N . THR A 1 191 ? -3.235 -19.626 9.719 1.00 98.44 191 THR A N 1
ATOM 1382 C CA . THR A 1 191 ? -3.305 -20.745 8.779 1.00 98.44 191 THR A CA 1
ATOM 1383 C C . THR A 1 191 ? -2.928 -20.261 7.385 1.00 98.44 191 THR A C 1
ATOM 1385 O O . THR A 1 191 ? -3.698 -19.556 6.732 1.00 98.44 191 THR A O 1
ATOM 1388 N N . ARG A 1 192 ? -1.764 -20.690 6.886 1.00 98.62 192 ARG A N 1
ATOM 1389 C CA . ARG A 1 192 ? -1.408 -20.501 5.477 1.00 98.62 192 ARG A CA 1
ATOM 1390 C C . ARG A 1 192 ? -2.182 -21.471 4.600 1.00 98.62 192 ARG A C 1
ATOM 1392 O O . ARG A 1 192 ? -1.944 -22.680 4.660 1.00 98.62 192 ARG A O 1
ATOM 1399 N N . LEU A 1 193 ? -3.042 -20.935 3.743 1.00 98.75 193 LEU A N 1
ATOM 1400 C CA . LEU A 1 193 ? -3.827 -21.707 2.783 1.00 98.75 193 LEU A CA 1
ATOM 1401 C C . LEU A 1 193 ? -2.936 -22.328 1.706 1.00 98.75 193 LEU A C 1
ATOM 1403 O O . LEU A 1 193 ? -3.043 -23.515 1.407 1.00 98.75 193 LEU A O 1
ATOM 1407 N N . TRP A 1 194 ? -2.030 -21.530 1.143 1.00 98.88 194 TRP A N 1
ATOM 1408 C CA . TRP A 1 194 ? -1.159 -21.936 0.043 1.00 98.88 194 TRP A CA 1
ATOM 1409 C C . TRP A 1 194 ? 0.043 -21.001 -0.108 1.00 98.88 194 TRP A C 1
ATOM 1411 O O . TRP A 1 194 ? 0.123 -19.950 0.528 1.00 98.88 194 TRP A O 1
ATOM 1421 N N . ARG A 1 195 ? 0.976 -21.415 -0.975 1.00 98.94 195 ARG A N 1
ATOM 1422 C CA . ARG A 1 195 ? 2.083 -20.606 -1.494 1.00 98.94 195 ARG A CA 1
ATOM 1423 C C . ARG A 1 195 ? 2.172 -20.766 -3.009 1.00 98.94 195 ARG A C 1
ATOM 1425 O O . ARG A 1 195 ? 2.334 -21.888 -3.477 1.00 98.94 195 ARG A O 1
ATOM 1432 N N . ILE A 1 196 ? 2.143 -19.659 -3.743 1.00 98.94 196 ILE A N 1
ATOM 1433 C CA . ILE A 1 196 ? 2.512 -19.578 -5.158 1.00 98.94 196 ILE A CA 1
ATOM 1434 C C . ILE A 1 196 ? 3.976 -19.135 -5.233 1.00 98.94 196 ILE A C 1
ATOM 1436 O O . ILE A 1 196 ? 4.352 -18.110 -4.662 1.00 98.94 196 ILE A O 1
ATOM 1440 N N . ASP A 1 197 ? 4.805 -19.892 -5.947 1.00 98.94 197 ASP A N 1
ATOM 1441 C CA . ASP A 1 197 ? 6.179 -19.506 -6.279 1.00 98.94 197 ASP A CA 1
ATOM 1442 C C . ASP A 1 197 ? 6.205 -18.984 -7.717 1.00 98.94 197 ASP A C 1
ATOM 1444 O O . ASP A 1 197 ? 6.072 -19.759 -8.662 1.00 98.94 197 ASP A O 1
ATOM 1448 N N . LEU A 1 198 ? 6.379 -17.672 -7.913 1.00 98.94 198 LEU A N 1
ATOM 1449 C CA . LEU A 1 198 ? 6.379 -17.080 -9.257 1.00 98.94 198 LEU A CA 1
ATOM 1450 C C . LEU A 1 198 ? 7.575 -17.530 -10.107 1.00 98.94 198 LEU A C 1
ATOM 1452 O O . LEU A 1 198 ? 7.540 -17.408 -11.335 1.00 98.94 198 LEU A O 1
ATOM 1456 N N . GLY A 1 199 ? 8.583 -18.135 -9.483 1.00 98.56 199 GLY A N 1
ATOM 1457 C CA . GLY A 1 199 ? 9.682 -18.788 -10.163 1.00 98.56 199 GLY A CA 1
ATOM 1458 C C . GLY A 1 199 ? 10.724 -17.815 -10.706 1.00 98.56 199 GLY A C 1
ATOM 1459 O O . GLY A 1 199 ? 10.605 -16.592 -10.665 1.00 98.56 199 GLY A O 1
ATOM 1460 N N . ARG A 1 200 ? 11.785 -18.395 -11.269 1.00 98.50 200 ARG A N 1
ATOM 1461 C CA . ARG A 1 200 ? 12.988 -17.670 -11.713 1.00 98.50 200 ARG A CA 1
ATOM 1462 C C . ARG A 1 200 ? 12.750 -16.667 -12.849 1.00 98.50 200 ARG A C 1
ATOM 1464 O O . ARG A 1 200 ? 13.583 -15.796 -13.072 1.00 98.50 200 ARG A O 1
ATOM 1471 N N . ASN A 1 201 ? 11.656 -16.825 -13.592 1.00 98.88 201 ASN A N 1
ATOM 1472 C CA . ASN A 1 201 ? 11.336 -16.014 -14.766 1.00 98.88 201 ASN A CA 1
ATOM 1473 C C . ASN A 1 201 ? 10.440 -14.807 -14.432 1.00 98.88 201 ASN A C 1
ATOM 1475 O O . ASN A 1 201 ? 10.058 -14.059 -15.330 1.00 98.88 201 ASN A O 1
ATOM 1479 N N . ILE A 1 202 ? 10.152 -14.584 -13.147 1.00 98.88 202 ILE A N 1
ATOM 1480 C CA . ILE A 1 202 ? 9.581 -13.344 -12.627 1.00 98.88 202 ILE A CA 1
ATOM 1481 C C . ILE A 1 202 ? 10.615 -12.702 -11.702 1.00 98.88 202 ILE A C 1
ATOM 1483 O O . ILE A 1 202 ? 11.044 -13.288 -10.710 1.00 98.88 202 ILE A O 1
ATOM 1487 N N . ARG A 1 203 ? 11.057 -11.495 -12.060 1.00 98.81 203 ARG A N 1
ATOM 1488 C CA . ARG A 1 203 ? 12.071 -10.756 -11.302 1.00 98.81 203 ARG A CA 1
ATOM 1489 C C . ARG A 1 203 ? 11.432 -10.071 -10.092 1.00 98.81 203 ARG A C 1
ATOM 1491 O O . ARG A 1 203 ? 10.299 -9.607 -10.182 1.00 98.81 203 ARG A O 1
ATOM 1498 N N . ALA A 1 204 ? 12.154 -10.005 -8.974 1.00 98.75 204 ALA A N 1
ATOM 1499 C CA . ALA A 1 204 ? 11.662 -9.367 -7.754 1.00 98.75 204 ALA A CA 1
ATOM 1500 C C . ALA A 1 204 ? 11.982 -7.867 -7.706 1.00 98.75 204 ALA A C 1
ATOM 1502 O O . ALA A 1 204 ? 13.096 -7.445 -8.034 1.00 98.75 204 ALA A O 1
ATOM 1503 N N . GLY A 1 205 ? 11.011 -7.078 -7.253 1.00 97.25 205 GLY A N 1
ATOM 1504 C CA . GLY A 1 205 ? 11.089 -5.626 -7.112 1.00 97.25 205 GLY A CA 1
ATOM 1505 C C . GLY A 1 205 ? 9.716 -4.967 -7.246 1.00 97.25 205 GLY A C 1
ATOM 1506 O O . GLY A 1 205 ? 8.778 -5.573 -7.769 1.00 97.25 205 GLY A O 1
ATOM 1507 N N . ALA A 1 206 ? 9.620 -3.709 -6.811 1.00 96.25 206 ALA A N 1
ATOM 1508 C CA . ALA A 1 206 ? 8.361 -2.959 -6.727 1.00 96.25 206 ALA A CA 1
ATOM 1509 C C . ALA A 1 206 ? 7.599 -2.851 -8.062 1.00 96.25 206 ALA A C 1
ATOM 1511 O O . ALA A 1 206 ? 6.376 -2.827 -8.084 1.00 96.25 206 ALA A O 1
ATOM 1512 N N . HIS A 1 207 ? 8.308 -2.827 -9.193 1.00 98.56 207 HIS A N 1
ATOM 1513 C CA . HIS A 1 207 ? 7.700 -2.567 -10.505 1.00 98.56 207 HIS A CA 1
ATOM 1514 C C . HIS A 1 207 ? 7.368 -3.829 -11.306 1.00 98.56 207 HIS A C 1
ATOM 1516 O O . HIS A 1 207 ? 6.896 -3.690 -12.429 1.00 98.56 207 HIS A O 1
ATOM 1522 N N . TYR A 1 208 ? 7.616 -5.031 -10.765 1.00 98.81 208 TYR A N 1
ATOM 1523 C CA . TYR A 1 208 ? 7.420 -6.300 -11.480 1.00 98.81 208 TYR A CA 1
ATOM 1524 C C . TYR A 1 208 ? 6.074 -6.959 -11.176 1.00 98.81 208 TYR A C 1
ATOM 1526 O O . TYR A 1 208 ? 5.218 -7.070 -12.050 1.00 98.81 208 TYR A O 1
ATOM 1534 N N . THR A 1 209 ? 5.914 -7.461 -9.949 1.00 98.88 209 THR A N 1
ATOM 1535 C CA . THR A 1 209 ? 4.746 -8.259 -9.556 1.00 98.88 209 THR A CA 1
ATOM 1536 C C . THR A 1 209 ? 3.696 -7.351 -8.943 1.00 98.88 209 THR A C 1
ATOM 1538 O O . THR A 1 209 ? 3.823 -6.979 -7.780 1.00 98.88 209 THR A O 1
ATOM 1541 N N . GLN A 1 210 ? 2.666 -7.059 -9.734 1.00 98.81 210 GLN A N 1
ATOM 1542 C CA . GLN A 1 210 ? 1.458 -6.353 -9.315 1.00 98.81 210 GLN A CA 1
ATOM 1543 C C . GLN A 1 210 ? 0.336 -7.389 -9.266 1.00 98.81 210 GLN A C 1
ATOM 1545 O O . GLN A 1 210 ? -0.058 -7.915 -10.312 1.00 98.81 210 GLN A O 1
ATOM 1550 N N . PHE A 1 211 ? -0.089 -7.775 -8.065 1.00 98.88 211 PHE A N 1
ATOM 1551 C CA . PHE A 1 211 ? -1.079 -8.835 -7.863 1.00 98.88 211 PHE A CA 1
ATOM 1552 C C . PHE A 1 211 ? -2.402 -8.211 -7.439 1.00 98.88 211 PHE A C 1
ATOM 1554 O O . PHE A 1 211 ? -2.420 -7.271 -6.653 1.00 98.88 211 PHE A O 1
ATOM 1561 N N . GLN A 1 212 ? -3.513 -8.683 -7.987 1.00 98.94 212 GLN A N 1
ATOM 1562 C CA . GLN A 1 212 ? -4.841 -8.172 -7.659 1.00 98.94 212 GLN A CA 1
ATOM 1563 C C . GLN A 1 212 ? -5.653 -9.265 -6.980 1.00 98.94 212 GLN A C 1
ATOM 1565 O O . GLN A 1 212 ? -5.643 -10.403 -7.450 1.00 98.94 212 GLN A O 1
ATOM 1570 N N . VAL A 1 213 ? -6.309 -8.916 -5.873 1.00 98.94 213 VAL A N 1
ATOM 1571 C CA . VAL A 1 213 ? -7.119 -9.833 -5.065 1.00 98.94 213 VAL A CA 1
ATOM 1572 C C . VAL A 1 213 ? -8.549 -9.319 -5.044 1.00 98.94 213 VAL A C 1
ATOM 1574 O O . VAL A 1 213 ? -8.817 -8.237 -4.512 1.00 98.94 213 VAL A O 1
ATOM 1577 N N . TYR A 1 214 ? -9.440 -10.051 -5.704 1.00 98.94 214 TYR A N 1
ATOM 1578 C CA . TYR A 1 214 ? -10.819 -9.627 -5.922 1.00 98.94 214 TYR A CA 1
ATOM 1579 C C . TYR A 1 214 ? -11.686 -10.797 -6.387 1.00 98.94 214 TYR A C 1
ATOM 1581 O O . TYR A 1 214 ? -11.178 -11.676 -7.074 1.00 98.94 214 TYR A O 1
ATOM 1589 N N . ASP A 1 215 ? -12.980 -10.784 -6.064 1.00 98.81 215 ASP A N 1
ATOM 1590 C CA . ASP A 1 215 ? -13.975 -11.708 -6.632 1.00 98.81 215 ASP A CA 1
ATOM 1591 C C . ASP A 1 215 ? -14.353 -11.247 -8.043 1.00 98.81 215 ASP A C 1
ATOM 1593 O O . ASP A 1 215 ? -15.228 -10.397 -8.242 1.00 98.81 215 ASP A O 1
ATOM 1597 N N . TYR A 1 216 ? -13.644 -11.757 -9.045 1.00 98.81 216 TYR A N 1
ATOM 1598 C CA . TYR A 1 216 ? -13.883 -11.385 -10.427 1.00 98.81 216 TYR A CA 1
ATOM 1599 C C . TYR A 1 216 ? -15.119 -12.084 -10.987 1.00 98.81 216 TYR A C 1
ATOM 1601 O O . TYR A 1 216 ? -15.911 -11.458 -11.702 1.00 98.81 216 TYR A O 1
ATOM 1609 N N . ASP A 1 217 ? -15.318 -13.370 -10.710 1.00 98.25 217 ASP A N 1
ATOM 1610 C CA . ASP A 1 217 ? -16.395 -14.135 -11.340 1.00 98.25 217 ASP A CA 1
ATOM 1611 C C . ASP A 1 217 ? -17.741 -14.132 -10.596 1.00 98.25 217 ASP A C 1
ATOM 1613 O O . ASP A 1 217 ? -18.746 -14.596 -11.161 1.00 98.25 217 ASP A O 1
ATOM 1617 N N . GLY A 1 218 ? -17.811 -13.406 -9.483 1.00 97.56 218 GLY A N 1
ATOM 1618 C CA . GLY A 1 218 ? -19.022 -13.099 -8.732 1.00 97.56 218 GLY A CA 1
ATOM 1619 C C . GLY A 1 218 ? -19.583 -14.299 -7.984 1.00 97.56 218 GLY A C 1
ATOM 1620 O O . GLY A 1 218 ? -20.798 -14.351 -7.774 1.00 97.56 218 GLY A O 1
ATOM 1621 N N . ASP A 1 219 ? -18.749 -15.289 -7.660 1.00 97.56 219 ASP A N 1
ATOM 1622 C CA . ASP A 1 219 ? -19.157 -16.483 -6.920 1.00 97.56 219 ASP A CA 1
ATOM 1623 C C . ASP A 1 219 ? -19.125 -16.295 -5.392 1.00 97.56 219 ASP A C 1
ATOM 1625 O O . ASP A 1 219 ? -19.542 -17.195 -4.654 1.00 97.56 219 ASP A O 1
ATOM 1629 N N . GLY A 1 220 ? -18.714 -15.109 -4.927 1.00 97.06 220 GLY A N 1
ATOM 1630 C CA . GLY A 1 220 ? -18.569 -14.765 -3.519 1.00 97.06 220 GLY A CA 1
ATOM 1631 C C . GLY A 1 220 ? -17.197 -15.106 -2.944 1.00 97.06 220 GLY A C 1
ATOM 1632 O O . GLY A 1 220 ? -17.047 -15.045 -1.728 1.00 97.06 220 GLY A O 1
ATOM 1633 N N . ARG A 1 221 ? -16.214 -15.490 -3.770 1.00 98.50 221 ARG A N 1
ATOM 1634 C CA . ARG A 1 221 ? -14.839 -15.775 -3.348 1.00 98.50 221 ARG A CA 1
ATOM 1635 C C . ARG A 1 221 ? -13.847 -15.027 -4.215 1.00 98.50 221 ARG A C 1
ATOM 1637 O O . ARG A 1 221 ? -13.858 -15.109 -5.435 1.00 98.50 221 ARG A O 1
ATOM 1644 N N . ALA A 1 222 ? -12.914 -14.344 -3.576 1.00 98.88 222 ALA A N 1
ATOM 1645 C CA . ALA A 1 222 ? -11.862 -13.640 -4.273 1.00 98.88 222 ALA A CA 1
ATOM 1646 C C . ALA A 1 222 ? -10.882 -14.601 -4.965 1.00 98.88 222 ALA A C 1
ATOM 1648 O O . ALA A 1 222 ? -10.487 -15.643 -4.436 1.00 98.88 222 ALA A O 1
ATOM 1649 N N . GLU A 1 223 ? -10.424 -14.218 -6.151 1.00 98.94 223 GLU A N 1
ATOM 1650 C CA . GLU A 1 223 ? -9.275 -14.798 -6.833 1.00 98.94 223 GLU A CA 1
ATOM 1651 C C . GLU A 1 223 ? -8.038 -13.913 -6.714 1.00 98.94 223 GLU A C 1
ATOM 1653 O O . GLU A 1 223 ? -8.095 -12.753 -6.310 1.00 98.94 223 GLU A O 1
ATOM 1658 N N . VAL A 1 224 ? -6.895 -14.465 -7.128 1.00 98.94 224 VAL A N 1
ATOM 1659 C CA . VAL A 1 224 ? -5.641 -13.722 -7.275 1.00 98.94 224 VAL A CA 1
ATOM 1660 C C . VAL A 1 224 ? -5.245 -13.672 -8.748 1.00 98.94 224 VAL A C 1
ATOM 1662 O O . VAL A 1 224 ? -4.899 -14.697 -9.336 1.00 98.94 224 VAL A O 1
ATOM 1665 N N . ALA A 1 225 ? -5.261 -12.487 -9.357 1.00 98.94 225 ALA A N 1
ATOM 1666 C CA . ALA A 1 225 ? -4.820 -12.256 -10.732 1.00 98.94 225 ALA A CA 1
ATOM 1667 C C . ALA A 1 225 ? -3.419 -11.627 -10.752 1.00 98.94 225 ALA A C 1
ATOM 1669 O O . ALA A 1 225 ? -3.183 -10.583 -10.143 1.00 98.94 225 ALA A O 1
ATOM 1670 N N . VAL A 1 226 ? -2.462 -12.255 -11.443 1.00 98.94 226 VAL A N 1
ATOM 1671 C CA . VAL A 1 226 ? -1.068 -11.779 -11.462 1.00 98.94 226 VAL A CA 1
ATOM 1672 C C . VAL A 1 226 ? -0.306 -12.220 -12.716 1.00 98.94 226 VAL A C 1
ATOM 1674 O O . VAL A 1 226 ? -0.589 -13.252 -13.336 1.00 98.94 226 VAL A O 1
ATOM 1677 N N . LYS A 1 227 ? 0.704 -11.430 -13.102 1.00 98.94 227 LYS A N 1
ATOM 1678 C CA . LYS A 1 227 ? 1.670 -11.807 -14.140 1.00 98.94 227 LYS A CA 1
ATOM 1679 C C . LYS A 1 227 ? 2.501 -13.012 -13.690 1.00 98.94 227 LYS A C 1
ATOM 1681 O O . LYS A 1 227 ? 3.081 -13.017 -12.611 1.00 98.94 227 LYS A O 1
ATOM 1686 N N . THR A 1 228 ? 2.609 -14.008 -14.557 1.00 98.94 228 THR A N 1
ATOM 1687 C CA . THR A 1 228 ? 3.336 -15.264 -14.331 1.00 98.94 228 THR A CA 1
ATOM 1688 C C . THR A 1 228 ? 4.214 -15.592 -15.538 1.00 98.94 228 THR A C 1
ATOM 1690 O O . THR A 1 228 ? 4.203 -14.884 -16.553 1.00 98.94 228 THR A O 1
ATOM 1693 N N . ALA A 1 229 ? 5.035 -16.630 -15.422 1.00 98.94 229 ALA A N 1
ATOM 1694 C CA . ALA A 1 229 ? 5.947 -17.054 -16.475 1.00 98.94 229 ALA A CA 1
ATOM 1695 C C . ALA A 1 229 ? 6.125 -18.576 -16.460 1.00 98.94 229 ALA A C 1
ATOM 1697 O O . ALA A 1 229 ? 5.606 -19.275 -15.589 1.00 98.94 229 ALA A O 1
ATOM 1698 N N . ASP A 1 230 ? 6.892 -19.088 -17.423 1.00 98.88 230 ASP A N 1
ATOM 1699 C CA . ASP A 1 230 ? 7.376 -20.465 -17.375 1.00 98.88 230 ASP A CA 1
ATOM 1700 C C . ASP A 1 230 ? 8.048 -20.748 -16.022 1.00 98.88 230 ASP A C 1
ATOM 1702 O O . ASP A 1 230 ? 8.924 -19.994 -15.584 1.00 98.88 230 ASP A O 1
ATOM 1706 N N . GLY A 1 231 ? 7.674 -21.848 -15.375 1.00 98.62 231 GLY A N 1
ATOM 1707 C CA . GLY A 1 231 ? 8.266 -22.261 -14.104 1.00 98.62 231 GLY A CA 1
ATOM 1708 C C . GLY A 1 231 ? 7.642 -21.617 -12.866 1.00 98.62 231 GLY A C 1
ATOM 1709 O O . GLY A 1 231 ? 8.114 -21.907 -11.768 1.00 98.62 231 GLY A O 1
ATOM 1710 N N . THR A 1 232 ? 6.598 -20.791 -13.010 1.00 98.94 232 THR A N 1
ATOM 1711 C CA . THR A 1 232 ? 5.716 -20.453 -11.883 1.00 98.94 232 THR A CA 1
ATOM 1712 C C . THR A 1 232 ? 5.056 -21.732 -11.360 1.00 98.94 232 THR A C 1
ATOM 1714 O O . THR A 1 232 ? 4.592 -22.549 -12.152 1.00 98.94 232 THR A O 1
ATOM 1717 N N . VAL A 1 233 ? 5.006 -21.911 -10.043 1.00 98.94 233 VAL A N 1
ATOM 1718 C CA . VAL A 1 233 ? 4.379 -23.047 -9.360 1.00 98.94 233 VAL A CA 1
ATOM 1719 C C . VAL A 1 233 ? 3.172 -22.544 -8.582 1.00 98.94 233 VAL A C 1
ATOM 1721 O O . VAL A 1 233 ? 3.303 -21.659 -7.738 1.00 98.94 233 VAL A O 1
ATOM 1724 N N . ASP A 1 234 ? 2.000 -23.094 -8.878 1.00 98.88 234 ASP A N 1
ATOM 1725 C CA . ASP A 1 234 ? 0.757 -22.729 -8.206 1.00 98.88 234 ASP A CA 1
ATOM 1726 C C . ASP A 1 234 ? 0.670 -23.302 -6.776 1.00 98.88 234 ASP A C 1
ATOM 1728 O O . ASP A 1 234 ? 1.496 -24.116 -6.356 1.00 98.88 234 ASP A O 1
ATOM 1732 N N . GLY A 1 235 ? -0.357 -22.899 -6.026 1.00 98.50 235 GLY A N 1
ATOM 1733 C CA . GLY A 1 235 ? -0.593 -23.318 -4.640 1.00 98.50 235 GLY A CA 1
ATOM 1734 C C . GLY A 1 235 ? -0.778 -24.825 -4.436 1.00 98.50 235 GLY A C 1
ATOM 1735 O O . GLY A 1 235 ? -0.654 -25.315 -3.314 1.00 98.50 235 GLY A O 1
ATOM 1736 N N . THR A 1 236 ? -1.015 -25.577 -5.515 1.00 98.50 236 THR A N 1
ATOM 1737 C CA . THR A 1 236 ? -1.152 -27.040 -5.511 1.00 98.50 236 THR A CA 1
ATOM 1738 C C . THR A 1 236 ? 0.107 -27.767 -5.989 1.00 98.50 236 THR A C 1
ATOM 1740 O O . THR A 1 236 ? 0.138 -28.999 -6.014 1.00 98.50 236 THR A O 1
ATOM 1743 N N . GLY A 1 237 ? 1.163 -27.027 -6.339 1.00 98.38 237 GLY A N 1
ATOM 1744 C CA . GLY A 1 237 ? 2.425 -27.567 -6.838 1.00 98.38 237 GLY A CA 1
ATOM 1745 C C . GLY A 1 237 ? 2.468 -27.773 -8.355 1.00 98.38 237 GLY A C 1
ATOM 1746 O O . GLY A 1 237 ? 3.418 -28.381 -8.853 1.00 98.38 237 GLY A O 1
ATOM 1747 N N . VAL A 1 238 ? 1.466 -27.304 -9.106 1.00 98.62 238 VAL A N 1
ATOM 1748 C CA . VAL A 1 238 ? 1.428 -27.435 -10.569 1.00 98.62 238 VAL A CA 1
ATOM 1749 C C . VAL A 1 238 ? 2.246 -26.321 -11.208 1.00 98.62 238 VAL A C 1
ATOM 1751 O O . VAL A 1 238 ? 2.089 -25.145 -10.889 1.00 98.62 238 VAL A O 1
ATOM 1754 N N . VAL A 1 239 ? 3.121 -26.697 -12.139 1.00 98.81 239 VAL A N 1
ATOM 1755 C CA . VAL A 1 239 ? 3.961 -25.746 -12.868 1.00 98.81 239 VAL A CA 1
ATOM 1756 C C . VAL A 1 239 ? 3.215 -25.175 -14.073 1.00 98.81 239 VAL A C 1
ATOM 1758 O O . VAL A 1 239 ? 2.676 -25.923 -14.888 1.00 98.81 239 VAL A O 1
ATOM 1761 N N . ILE A 1 240 ? 3.242 -23.854 -14.217 1.00 98.69 240 ILE A N 1
ATOM 1762 C CA . ILE A 1 240 ? 2.757 -23.123 -15.387 1.00 98.69 240 ILE A CA 1
ATOM 1763 C C . ILE A 1 240 ? 3.871 -23.067 -16.438 1.00 98.69 240 ILE A C 1
ATOM 1765 O O . ILE A 1 240 ? 5.019 -22.721 -16.146 1.00 98.69 240 ILE A O 1
ATOM 1769 N N . GLY A 1 241 ? 3.526 -23.400 -17.682 1.00 98.12 241 GLY A N 1
ATOM 1770 C CA . GLY A 1 241 ? 4.461 -23.373 -18.805 1.00 98.12 241 GLY A CA 1
ATOM 1771 C C . GLY A 1 241 ? 5.578 -24.417 -18.683 1.00 98.12 241 GLY A C 1
ATOM 1772 O O . GLY A 1 241 ? 5.358 -25.555 -18.267 1.00 98.12 241 GLY A O 1
ATOM 1773 N N . ASN A 1 242 ? 6.791 -24.053 -19.091 1.00 98.38 242 ASN A N 1
ATOM 1774 C CA . ASN A 1 242 ? 7.947 -24.948 -19.092 1.00 98.38 242 ASN A CA 1
ATOM 1775 C C . ASN A 1 242 ? 8.750 -24.869 -17.781 1.00 98.38 242 ASN A C 1
ATOM 1777 O O . ASN A 1 242 ? 9.520 -23.936 -17.562 1.00 98.38 242 ASN A O 1
ATOM 1781 N N . ALA A 1 243 ? 8.671 -25.919 -16.961 1.00 97.81 243 ALA A N 1
ATOM 1782 C CA . ALA A 1 243 ? 9.371 -26.016 -15.676 1.00 97.81 243 ALA A CA 1
ATOM 1783 C C . ALA A 1 243 ? 10.900 -25.833 -15.737 1.00 97.81 243 ALA A C 1
ATOM 1785 O O . ALA A 1 243 ? 11.516 -25.438 -14.747 1.00 97.81 243 ALA A O 1
ATOM 1786 N N . SER A 1 244 ? 11.523 -26.152 -16.873 1.00 97.62 244 SER A N 1
ATOM 1787 C CA . SER A 1 244 ? 12.981 -26.096 -17.048 1.00 97.62 244 SER A CA 1
ATOM 1788 C C . SER A 1 244 ? 13.465 -24.828 -17.750 1.00 97.62 244 SER A C 1
ATOM 1790 O O . SER A 1 244 ? 14.673 -24.658 -17.906 1.00 97.62 244 SER A O 1
ATOM 1792 N N . ALA A 1 245 ? 12.565 -23.948 -18.198 1.00 98.44 245 ALA A N 1
ATOM 1793 C CA . ALA A 1 245 ? 12.969 -22.737 -18.895 1.00 98.44 245 ALA A CA 1
ATOM 1794 C C . ALA A 1 245 ? 13.631 -21.735 -17.937 1.00 98.44 245 ALA A C 1
ATOM 1796 O O . ALA A 1 245 ? 13.136 -21.462 -16.842 1.00 98.44 245 ALA A O 1
ATOM 1797 N N . ASP A 1 246 ? 14.745 -21.158 -18.378 1.00 98.62 246 ASP A N 1
ATOM 1798 C CA . ASP A 1 246 ? 15.451 -20.092 -17.676 1.00 98.62 246 ASP A CA 1
ATOM 1799 C C . ASP A 1 246 ? 15.728 -18.962 -18.664 1.00 98.62 246 ASP A C 1
ATOM 1801 O O . ASP A 1 246 ? 16.610 -19.052 -19.518 1.00 98.62 246 ASP A O 1
ATOM 1805 N N . HIS A 1 247 ? 14.917 -17.914 -18.569 1.00 98.62 247 HIS A N 1
ATOM 1806 C CA . HIS A 1 247 ? 14.942 -16.759 -19.462 1.00 98.62 247 HIS A CA 1
ATOM 1807 C C . HIS A 1 247 ? 15.747 -15.594 -18.871 1.00 98.62 247 HIS A C 1
ATOM 1809 O O . HIS A 1 247 ? 15.751 -14.490 -19.427 1.00 98.62 247 HIS A O 1
ATOM 1815 N N . ARG A 1 248 ? 16.425 -15.817 -17.735 1.00 98.62 248 ARG A N 1
ATOM 1816 C CA . ARG A 1 248 ? 17.277 -14.816 -17.091 1.00 98.62 248 ARG A CA 1
ATOM 1817 C C . ARG A 1 248 ? 18.555 -14.624 -17.898 1.00 98.62 248 ARG A C 1
ATOM 1819 O O . ARG A 1 248 ? 19.276 -15.574 -18.190 1.00 98.62 248 ARG A O 1
ATOM 1826 N N . ASN A 1 249 ? 18.880 -13.377 -18.216 1.00 97.62 249 ASN A N 1
ATOM 1827 C CA . ASN A 1 249 ? 20.179 -13.039 -18.789 1.00 97.62 249 ASN A CA 1
ATOM 1828 C C . ASN A 1 249 ? 21.261 -12.908 -17.698 1.00 97.62 249 ASN A C 1
ATOM 1830 O O . ASN A 1 249 ? 20.982 -12.975 -16.502 1.00 97.62 249 ASN A O 1
ATOM 1834 N N . SER A 1 250 ? 22.511 -12.665 -18.100 1.00 95.56 250 SER A N 1
ATOM 1835 C CA . SER A 1 250 ? 23.641 -12.499 -17.168 1.00 95.56 250 SER A CA 1
ATOM 1836 C C . SER A 1 250 ? 23.520 -11.284 -16.238 1.00 95.56 250 SER A C 1
ATOM 1838 O O . SER A 1 250 ? 24.177 -11.235 -15.200 1.00 95.56 250 SER A O 1
ATOM 1840 N N . GLY A 1 251 ? 22.676 -10.311 -16.591 1.00 94.94 251 GLY A N 1
ATOM 1841 C CA . GLY A 1 251 ? 22.296 -9.187 -15.741 1.00 94.94 251 GLY A CA 1
ATOM 1842 C C . GLY A 1 251 ? 21.133 -9.496 -14.795 1.00 94.94 251 GLY A C 1
ATOM 1843 O O . GLY A 1 251 ? 20.718 -8.599 -14.072 1.00 94.94 251 GLY A O 1
ATOM 1844 N N . GLY A 1 252 ? 20.602 -10.722 -14.792 1.00 97.38 252 GLY A N 1
ATOM 1845 C CA . GLY A 1 252 ? 19.462 -11.143 -13.977 1.00 97.38 252 GLY A CA 1
ATOM 1846 C C . GLY A 1 252 ? 18.104 -10.605 -14.438 1.00 97.38 252 GLY A C 1
ATOM 1847 O O . GLY A 1 252 ? 17.134 -10.734 -13.696 1.00 97.38 252 GLY A O 1
ATOM 1848 N N . TYR A 1 253 ? 18.021 -9.999 -15.626 1.00 98.38 253 TYR A N 1
ATOM 1849 C CA . TYR A 1 253 ? 16.759 -9.553 -16.229 1.00 98.38 253 TYR A CA 1
ATOM 1850 C C . TYR A 1 253 ? 16.088 -10.681 -17.016 1.00 98.38 253 TYR A C 1
ATOM 1852 O O . TYR A 1 253 ? 16.780 -11.537 -17.568 1.00 98.38 253 TYR A O 1
ATOM 1860 N N . VAL A 1 254 ? 14.759 -10.627 -17.151 1.00 98.62 254 VAL A N 1
ATOM 1861 C CA . VAL A 1 254 ? 13.960 -11.592 -17.925 1.00 98.62 254 VAL A CA 1
ATOM 1862 C C . VAL A 1 254 ? 13.310 -10.896 -19.123 1.00 98.62 254 VAL A C 1
ATOM 1864 O O . VAL A 1 254 ? 12.142 -10.512 -19.114 1.00 98.62 254 VAL A O 1
ATOM 1867 N N . LEU A 1 255 ? 14.104 -10.713 -20.179 1.00 98.44 255 LEU A N 1
ATOM 1868 C CA . LEU A 1 255 ? 13.731 -9.910 -21.355 1.00 98.44 255 LEU A CA 1
ATOM 1869 C C . LEU A 1 255 ? 13.337 -10.752 -22.577 1.00 98.44 255 LEU A C 1
ATOM 1871 O O . LEU A 1 255 ? 13.115 -10.218 -23.661 1.00 98.44 255 LEU A O 1
ATOM 1875 N N . THR A 1 256 ? 13.265 -12.070 -22.409 1.00 98.06 256 THR A N 1
ATOM 1876 C CA . THR A 1 256 ? 12.850 -13.037 -23.433 1.00 98.06 256 THR A CA 1
ATOM 1877 C C . THR A 1 256 ? 11.925 -14.082 -22.805 1.00 98.06 256 THR A C 1
ATOM 1879 O O . THR A 1 256 ? 11.647 -14.015 -21.607 1.00 98.06 256 THR A O 1
ATOM 1882 N N . GLY A 1 257 ? 11.417 -15.014 -23.612 1.00 98.38 257 GLY A N 1
ATOM 1883 C CA . GLY A 1 257 ? 10.487 -16.046 -23.154 1.00 98.38 257 GLY A CA 1
ATOM 1884 C C . GLY A 1 257 ? 9.030 -15.573 -23.061 1.00 98.38 257 GLY A C 1
ATOM 1885 O O . GLY A 1 257 ? 8.760 -14.365 -23.127 1.00 98.38 257 GLY A O 1
ATOM 1886 N N . PRO A 1 258 ? 8.082 -16.520 -22.955 1.00 98.44 258 PRO A N 1
ATOM 1887 C CA . PRO A 1 258 ? 6.668 -16.212 -22.815 1.00 98.44 258 PRO A CA 1
ATOM 1888 C C . PRO A 1 258 ? 6.371 -15.549 -21.465 1.00 98.44 258 PRO A C 1
ATOM 1890 O O . PRO A 1 258 ? 7.060 -15.756 -20.467 1.00 98.44 258 PRO A O 1
ATOM 1893 N N . GLU A 1 259 ? 5.318 -14.743 -21.454 1.00 98.88 259 GLU A N 1
ATOM 1894 C CA . GLU A 1 259 ? 4.761 -14.107 -20.265 1.00 98.88 259 GLU A CA 1
ATOM 1895 C C . GLU A 1 259 ? 3.273 -14.434 -20.230 1.00 98.88 259 GLU A C 1
ATOM 1897 O O . GLU A 1 259 ? 2.624 -14.440 -21.280 1.00 98.88 259 GLU A O 1
ATOM 1902 N N . PHE A 1 260 ? 2.732 -14.680 -19.042 1.00 98.88 260 PHE A N 1
ATOM 1903 C CA . PHE A 1 260 ? 1.335 -15.057 -18.864 1.00 98.88 260 PHE A CA 1
ATOM 1904 C C . PHE A 1 260 ? 0.632 -14.123 -17.876 1.00 98.88 260 PHE A C 1
ATOM 1906 O O . PHE A 1 260 ? 1.259 -13.585 -16.964 1.00 98.88 260 PHE A O 1
ATOM 1913 N N . LEU A 1 261 ? -0.672 -13.934 -18.043 1.00 98.94 261 LEU A N 1
ATOM 1914 C CA . LEU A 1 261 ? -1.580 -13.497 -16.986 1.00 98.94 261 LEU A CA 1
ATOM 1915 C C . LEU A 1 261 ? -2.288 -14.748 -16.473 1.00 98.94 261 LEU A C 1
ATOM 1917 O O . LEU A 1 261 ? -2.885 -15.468 -17.273 1.00 98.94 261 LEU A O 1
ATOM 1921 N N . THR A 1 262 ? -2.219 -15.003 -15.170 1.00 98.94 262 THR A N 1
ATOM 1922 C CA . THR A 1 262 ? -2.894 -16.148 -14.551 1.00 98.94 262 THR A CA 1
ATOM 1923 C C . THR A 1 262 ? -3.819 -15.670 -13.444 1.00 98.94 262 THR A C 1
ATOM 1925 O O . THR A 1 262 ? -3.431 -14.827 -12.637 1.00 98.94 262 THR A O 1
ATOM 1928 N N . VAL A 1 263 ? -5.028 -16.230 -13.418 1.00 98.94 263 VAL A N 1
ATOM 1929 C CA . VAL A 1 263 ? -5.978 -16.124 -12.307 1.00 98.94 263 VAL A CA 1
ATOM 1930 C C . VAL A 1 263 ? -5.882 -17.401 -11.486 1.00 98.94 263 VAL A C 1
ATOM 1932 O O . VAL A 1 263 ? -5.983 -18.507 -12.028 1.00 98.94 263 VAL A O 1
ATOM 1935 N N . PHE A 1 264 ? -5.671 -17.246 -10.187 1.00 98.94 264 PHE A N 1
ATOM 1936 C CA . PHE A 1 264 ? -5.565 -18.321 -9.216 1.00 98.94 264 PHE A CA 1
ATOM 1937 C C . PHE A 1 264 ? -6.775 -18.312 -8.287 1.00 98.94 264 PHE A C 1
ATOM 1939 O O . PHE A 1 264 ? -7.219 -17.254 -7.859 1.00 98.94 264 PHE A O 1
ATOM 1946 N N . SER A 1 265 ? -7.267 -19.493 -7.924 1.00 98.88 265 SER A N 1
ATOM 1947 C CA . SER A 1 265 ? -8.283 -19.643 -6.879 1.00 98.88 265 SER A CA 1
ATOM 1948 C C . SER A 1 265 ? -7.770 -19.049 -5.572 1.00 98.88 265 SER A C 1
ATOM 1950 O O . SER A 1 265 ? -6.708 -19.468 -5.107 1.00 98.88 265 SER A O 1
ATOM 1952 N N . GLY A 1 266 ? -8.535 -18.150 -4.950 1.00 98.62 266 GLY A N 1
ATOM 1953 C CA . GLY A 1 266 ? -8.168 -17.586 -3.655 1.00 98.62 266 GLY A CA 1
ATOM 1954 C C . GLY A 1 266 ? -8.044 -18.635 -2.563 1.00 98.62 266 GLY A C 1
ATOM 1955 O O . GLY A 1 266 ? -7.082 -18.612 -1.813 1.00 98.62 266 GLY A O 1
ATOM 1956 N N . LEU A 1 267 ? -8.948 -19.613 -2.497 1.00 98.31 267 LEU A N 1
ATOM 1957 C CA . LEU A 1 267 ? -8.905 -20.647 -1.456 1.00 98.31 267 LEU A CA 1
ATOM 1958 C C . LEU A 1 267 ? -7.685 -21.580 -1.559 1.00 98.31 267 LEU A C 1
ATOM 1960 O O . LEU A 1 267 ? -7.183 -22.075 -0.551 1.00 98.31 267 LEU A O 1
ATOM 1964 N N . THR A 1 268 ? -7.227 -21.890 -2.775 1.00 98.81 268 THR A N 1
ATOM 1965 C CA . THR A 1 268 ? -6.268 -22.996 -2.999 1.00 98.81 268 THR A CA 1
ATOM 1966 C C . THR A 1 268 ? -4.957 -22.580 -3.652 1.00 98.81 268 THR A C 1
ATOM 1968 O O . THR A 1 268 ? -4.025 -23.381 -3.719 1.00 98.81 268 THR A O 1
ATOM 1971 N N . GLY A 1 269 ? -4.886 -21.368 -4.198 1.00 98.81 269 GLY A N 1
ATOM 1972 C CA . GLY A 1 269 ? -3.771 -20.907 -5.017 1.00 98.81 269 GLY A CA 1
ATOM 1973 C C . GLY A 1 269 ? -3.626 -21.689 -6.322 1.00 98.81 269 GLY A C 1
ATOM 1974 O O . GLY A 1 269 ? -2.606 -21.556 -6.989 1.00 98.81 269 GLY A O 1
ATOM 1975 N N . LYS A 1 270 ? -4.599 -22.532 -6.693 1.00 98.88 270 LYS A N 1
ATOM 1976 C CA . LYS A 1 270 ? -4.591 -23.314 -7.934 1.00 98.88 270 LYS A CA 1
ATOM 1977 C C . LYS A 1 270 ? -4.799 -22.398 -9.135 1.00 98.88 270 LYS A C 1
ATOM 1979 O O . LYS A 1 270 ? -5.719 -21.583 -9.117 1.00 98.88 270 LYS A O 1
ATOM 1984 N N . ALA A 1 271 ? -4.029 -22.580 -10.205 1.00 98.81 271 ALA A N 1
ATOM 1985 C CA . ALA A 1 271 ? -4.269 -21.862 -11.456 1.00 98.81 271 ALA A CA 1
ATOM 1986 C C . ALA A 1 271 ? -5.638 -22.252 -12.055 1.00 98.81 271 ALA A C 1
ATOM 1988 O O . ALA A 1 271 ? -5.902 -23.429 -12.318 1.00 98.81 271 ALA A O 1
ATOM 1989 N N . LEU A 1 272 ? -6.512 -21.264 -12.266 1.00 98.75 272 LEU A N 1
ATOM 1990 C CA . LEU A 1 272 ? -7.851 -21.438 -12.842 1.00 98.75 272 LEU A CA 1
ATOM 1991 C C . LEU A 1 272 ? -7.851 -21.176 -14.346 1.00 98.75 272 LEU A C 1
ATOM 1993 O O . LEU A 1 272 ? -8.358 -21.982 -15.123 1.00 98.75 272 LEU A O 1
ATOM 1997 N N . ALA A 1 273 ? -7.241 -20.066 -14.754 1.00 98.62 273 ALA A N 1
ATOM 1998 C CA . ALA A 1 273 ? -7.077 -19.690 -16.149 1.00 98.62 273 ALA A CA 1
ATOM 1999 C C . ALA A 1 273 ? -5.732 -18.998 -16.343 1.00 98.62 273 ALA A C 1
ATOM 2001 O O . ALA A 1 273 ? -5.294 -18.229 -15.491 1.00 98.62 273 ALA A O 1
ATOM 2002 N N . SER A 1 274 ? -5.095 -19.251 -17.483 1.00 98.50 274 SER A N 1
ATOM 2003 C CA . SER A 1 274 ? -3.865 -18.576 -17.881 1.00 98.50 274 SER A CA 1
ATOM 2004 C C . SER A 1 274 ? -3.941 -18.209 -19.358 1.00 98.50 274 SER A C 1
ATOM 2006 O O . SER A 1 274 ? -4.394 -19.008 -20.182 1.00 98.50 274 SER A O 1
ATOM 2008 N N . ALA A 1 275 ? -3.524 -16.995 -19.689 1.00 98.50 275 ALA A N 1
ATOM 2009 C CA . ALA A 1 275 ? -3.486 -16.463 -21.045 1.00 98.50 275 ALA A CA 1
ATOM 2010 C C . ALA A 1 275 ? -2.133 -15.782 -21.295 1.00 98.50 275 ALA A C 1
ATOM 2012 O O . ALA A 1 275 ? -1.467 -15.389 -20.334 1.00 98.50 275 ALA A O 1
ATOM 2013 N N . PRO A 1 276 ? -1.698 -15.603 -22.556 1.00 98.62 276 PRO A N 1
ATOM 2014 C CA . PRO A 1 276 ? -0.557 -14.744 -22.852 1.00 98.62 276 PRO A CA 1
ATOM 2015 C C . PRO A 1 276 ? -0.743 -13.363 -22.217 1.00 98.62 276 PRO A C 1
ATOM 2017 O O . PRO A 1 276 ? -1.810 -12.762 -22.331 1.00 98.62 276 PRO A O 1
ATOM 2020 N N . TYR A 1 277 ? 0.293 -12.864 -21.547 1.00 98.75 277 TYR A N 1
ATOM 2021 C CA . TYR A 1 277 ? 0.244 -11.564 -20.894 1.00 98.75 277 TYR A CA 1
ATOM 2022 C C . TYR A 1 277 ? 0.067 -10.464 -21.946 1.00 98.75 277 TYR A C 1
ATOM 2024 O O . TYR A 1 277 ? 0.921 -10.285 -22.820 1.00 98.75 277 TYR A O 1
ATOM 2032 N N . ALA A 1 278 ? -1.027 -9.713 -21.841 1.00 97.12 278 ALA A N 1
ATOM 2033 C CA . ALA A 1 278 ? -1.187 -8.436 -22.516 1.00 97.12 278 ALA A CA 1
ATOM 2034 C C . ALA A 1 278 ? -1.14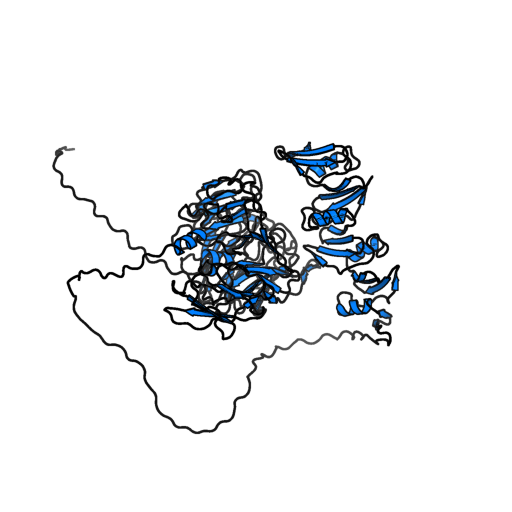6 -7.338 -21.445 1.00 97.12 278 ALA A C 1
ATOM 2036 O O . ALA A 1 278 ? -1.888 -7.451 -20.466 1.00 97.12 278 ALA A O 1
ATOM 2037 N N . PRO A 1 279 ? -0.298 -6.305 -21.602 1.00 97.44 279 PRO A N 1
ATOM 2038 C CA . PRO A 1 279 ? 0.476 -5.962 -22.806 1.00 97.44 279 PRO A CA 1
ATOM 2039 C C . PRO A 1 279 ? 1.715 -6.843 -23.091 1.00 97.44 279 PRO A C 1
ATOM 2041 O O . PRO A 1 279 ? 2.555 -7.034 -22.201 1.00 97.44 279 PRO A O 1
ATOM 2044 N N . PRO A 1 280 ? 1.912 -7.327 -24.336 1.00 96.62 280 PRO A N 1
ATOM 2045 C CA . PRO A 1 280 ? 3.052 -8.180 -24.662 1.00 96.62 280 PRO A CA 1
ATOM 2046 C C . PRO A 1 280 ? 4.370 -7.397 -24.628 1.00 96.62 280 PRO A C 1
ATOM 2048 O O . PRO A 1 280 ? 4.407 -6.207 -24.940 1.00 96.62 280 PRO A O 1
ATOM 2051 N N . ARG A 1 281 ? 5.486 -8.082 -24.338 1.00 98.38 281 ARG A N 1
ATOM 2052 C CA . ARG A 1 281 ? 6.823 -7.456 -24.318 1.00 98.38 281 ARG A CA 1
ATOM 2053 C C . ARG A 1 281 ? 7.203 -6.805 -25.643 1.00 98.38 281 ARG A C 1
ATOM 2055 O O . ARG A 1 281 ? 7.746 -5.706 -25.650 1.00 98.38 281 ARG A O 1
ATOM 2062 N N . GLY A 1 282 ? 6.969 -7.487 -26.764 1.00 96.69 282 GLY A N 1
ATOM 2063 C CA . GLY A 1 282 ? 7.492 -7.064 -28.065 1.00 96.69 282 GLY A CA 1
ATOM 2064 C C . GLY A 1 282 ? 9.015 -6.866 -28.039 1.00 96.69 282 GLY A C 1
ATOM 2065 O O . GLY A 1 282 ? 9.743 -7.602 -27.372 1.00 96.69 282 GLY A O 1
ATOM 2066 N N . THR A 1 283 ? 9.507 -5.858 -28.759 1.00 97.19 283 THR A N 1
ATOM 2067 C CA . THR A 1 283 ? 10.924 -5.473 -28.722 1.00 97.19 283 THR A CA 1
ATOM 2068 C C . THR A 1 283 ? 11.192 -4.557 -27.529 1.00 97.19 283 THR A C 1
ATOM 2070 O O . THR A 1 283 ? 10.551 -3.516 -27.405 1.00 97.19 283 THR A O 1
ATOM 2073 N N . VAL A 1 284 ? 12.183 -4.889 -26.693 1.00 97.69 284 VAL A N 1
ATOM 2074 C CA . VAL A 1 284 ? 12.560 -4.100 -25.498 1.00 97.69 284 VAL A CA 1
ATOM 2075 C C . VAL A 1 284 ? 12.767 -2.613 -25.824 1.00 97.69 284 VAL A C 1
ATOM 2077 O O . VAL A 1 284 ? 12.198 -1.760 -25.153 1.00 97.69 284 VAL A O 1
ATOM 2080 N N . SER A 1 285 ? 13.465 -2.297 -26.921 1.00 97.75 285 SER A N 1
ATOM 2081 C CA . SER A 1 285 ? 13.712 -0.911 -27.350 1.00 97.75 285 SER A CA 1
ATOM 2082 C C . SER A 1 285 ? 12.460 -0.104 -27.695 1.00 97.75 285 SER A C 1
ATOM 2084 O O . SER A 1 285 ? 12.513 1.122 -27.630 1.00 97.75 285 SER A O 1
ATOM 2086 N N . SER A 1 286 ? 11.327 -0.749 -28.004 1.00 97.12 286 SER A N 1
ATOM 2087 C CA . SER A 1 286 ? 10.061 -0.042 -28.266 1.00 97.12 286 SER A CA 1
ATOM 2088 C C . SER A 1 286 ? 9.509 0.682 -27.033 1.00 97.12 286 SER A C 1
ATOM 2090 O O . SER A 1 286 ? 8.666 1.563 -27.166 1.00 97.12 286 SER A O 1
ATOM 2092 N N . TRP A 1 287 ? 10.013 0.348 -25.842 1.00 98.06 287 TRP A N 1
ATOM 2093 C CA . TRP A 1 287 ? 9.621 0.962 -24.576 1.00 98.06 287 TRP A CA 1
ATOM 2094 C C . TRP A 1 287 ? 10.488 2.163 -24.189 1.00 98.06 287 TRP A C 1
ATOM 2096 O O . TRP A 1 287 ? 10.226 2.790 -23.169 1.00 98.06 287 TRP A O 1
ATOM 2106 N N . GLY A 1 288 ? 11.503 2.511 -24.989 1.00 97.00 288 GLY A N 1
ATOM 2107 C CA . GLY A 1 288 ? 12.336 3.703 -24.787 1.00 97.00 288 GLY A CA 1
ATOM 2108 C C . GLY A 1 288 ? 13.728 3.448 -24.197 1.00 97.00 288 GLY A C 1
ATOM 2109 O O . GLY A 1 288 ? 14.481 4.395 -23.996 1.00 97.00 288 GLY A O 1
ATOM 2110 N N . ASP A 1 289 ? 14.107 2.193 -23.942 1.00 96.88 289 ASP A N 1
ATOM 2111 C CA . ASP A 1 289 ? 15.492 1.785 -23.673 1.00 96.88 289 ASP A CA 1
ATOM 2112 C C . ASP A 1 289 ? 15.748 0.344 -24.124 1.00 96.88 289 ASP A C 1
ATOM 2114 O O . ASP A 1 289 ? 14.818 -0.412 -24.369 1.00 96.88 289 ASP A O 1
ATOM 2118 N N . ASN A 1 290 ? 17.016 -0.044 -24.263 1.00 94.81 290 ASN A N 1
ATOM 2119 C CA . ASN A 1 290 ? 17.408 -1.365 -24.763 1.00 94.81 290 ASN A CA 1
ATOM 2120 C C . ASN A 1 290 ? 17.915 -2.327 -23.676 1.00 94.81 290 ASN A C 1
ATOM 2122 O O . ASN A 1 290 ? 18.287 -3.452 -24.009 1.00 94.81 290 ASN A O 1
ATOM 2126 N N . TYR A 1 291 ? 17.963 -1.904 -22.410 1.00 90.00 291 TYR A N 1
ATOM 2127 C CA . TYR A 1 291 ? 18.561 -2.695 -21.331 1.00 90.00 291 TYR A CA 1
ATOM 2128 C C . TYR A 1 291 ? 17.533 -3.318 -20.383 1.00 90.00 291 TYR A C 1
ATOM 2130 O O . TYR A 1 291 ? 17.915 -4.171 -19.583 1.00 90.00 291 TYR A O 1
ATOM 2138 N N . GLY A 1 292 ? 16.252 -2.951 -20.502 1.00 93.38 292 GLY A N 1
ATOM 2139 C CA . GLY A 1 292 ? 15.154 -3.644 -19.830 1.00 93.38 292 GLY A CA 1
ATOM 2140 C C . GLY A 1 292 ? 14.475 -2.858 -18.712 1.00 93.38 292 GLY A C 1
ATOM 2141 O O . GLY A 1 292 ? 13.777 -3.468 -17.910 1.00 93.38 292 GLY A O 1
ATOM 2142 N N . ASN A 1 293 ? 14.659 -1.535 -18.628 1.00 95.81 293 ASN A N 1
ATOM 2143 C CA . ASN A 1 293 ? 14.060 -0.758 -17.544 1.00 95.81 293 ASN A CA 1
ATOM 2144 C C . ASN A 1 293 ? 12.590 -0.444 -17.817 1.00 95.81 293 ASN A C 1
ATOM 2146 O O . ASN A 1 293 ? 11.722 -0.946 -17.105 1.00 95.81 293 ASN A O 1
ATOM 2150 N N . ARG A 1 294 ? 12.307 0.355 -18.854 1.00 97.94 294 ARG A N 1
ATOM 2151 C CA . ARG A 1 294 ? 10.953 0.850 -19.159 1.00 97.94 294 ARG A CA 1
ATOM 2152 C C . ARG A 1 294 ? 9.988 -0.249 -19.571 1.00 97.94 294 ARG A C 1
ATOM 2154 O O . ARG A 1 294 ? 8.800 -0.139 -19.292 1.00 97.94 294 ARG A O 1
ATOM 2161 N N . VAL A 1 295 ? 10.499 -1.301 -20.213 1.00 98.50 295 VAL A N 1
ATOM 2162 C CA . VAL A 1 295 ? 9.681 -2.446 -20.628 1.00 98.50 295 VAL A CA 1
ATOM 2163 C C . VAL A 1 295 ? 9.053 -3.154 -19.435 1.00 98.50 295 VAL A C 1
ATOM 2165 O O . VAL A 1 295 ? 7.910 -3.564 -19.533 1.00 98.50 295 VAL A O 1
ATOM 2168 N N . ASP A 1 296 ? 9.737 -3.257 -18.299 1.00 98.62 296 ASP A N 1
ATOM 2169 C CA . ASP A 1 296 ? 9.245 -4.021 -17.146 1.00 98.62 296 ASP A CA 1
ATOM 2170 C C . ASP A 1 296 ? 8.658 -3.118 -16.056 1.00 98.62 296 ASP A C 1
ATOM 2172 O O . ASP A 1 296 ? 8.746 -3.405 -14.865 1.00 98.62 296 ASP A O 1
ATOM 2176 N N . ARG A 1 297 ? 8.082 -1.987 -16.468 1.00 98.75 297 ARG A N 1
ATOM 2177 C CA . ARG A 1 297 ? 7.318 -1.095 -15.600 1.00 98.75 297 ARG A CA 1
ATOM 2178 C C . ARG A 1 297 ? 5.853 -1.502 -15.635 1.00 98.75 297 ARG A C 1
ATOM 2180 O O . ARG A 1 297 ? 5.145 -1.125 -16.564 1.00 98.75 297 ARG A O 1
ATOM 2187 N N . PHE A 1 298 ? 5.427 -2.311 -14.673 1.00 98.94 298 PHE A N 1
ATOM 2188 C CA . PHE A 1 298 ? 4.066 -2.835 -14.621 1.00 98.94 298 PHE A CA 1
ATOM 2189 C C . PHE A 1 298 ? 3.231 -2.118 -13.566 1.00 98.94 298 PHE A C 1
ATOM 2191 O O . PHE A 1 298 ? 3.734 -1.807 -12.487 1.00 98.94 298 PHE A O 1
ATOM 2198 N N . LEU A 1 299 ? 1.946 -1.942 -13.863 1.00 98.94 299 LEU A N 1
ATOM 2199 C CA . LEU A 1 299 ? 0.900 -1.576 -12.908 1.00 98.94 299 LEU A CA 1
ATOM 2200 C C . LEU A 1 299 ? -0.281 -2.536 -13.080 1.00 98.94 299 LEU A C 1
ATOM 2202 O O . LEU A 1 299 ? -0.457 -3.120 -14.152 1.00 98.94 299 LEU A O 1
ATOM 2206 N N . ALA A 1 300 ? -1.078 -2.710 -12.031 1.00 98.94 300 ALA A N 1
ATOM 2207 C CA . ALA A 1 300 ? -2.327 -3.456 -12.102 1.00 98.94 300 ALA A CA 1
ATOM 2208 C C . ALA A 1 300 ? -3.418 -2.783 -11.267 1.00 98.94 300 ALA A C 1
ATOM 2210 O O . ALA A 1 300 ? -3.128 -2.019 -10.345 1.00 98.94 300 ALA A O 1
ATOM 2211 N N . GLY A 1 301 ? -4.665 -3.066 -11.615 1.00 98.88 301 GLY A N 1
ATOM 2212 C CA . GLY A 1 301 ? -5.837 -2.542 -10.933 1.00 98.88 301 GLY A CA 1
ATOM 2213 C C . GLY A 1 301 ? -7.056 -3.431 -11.127 1.00 98.88 301 GLY A C 1
ATOM 2214 O O . GLY A 1 301 ? -7.028 -4.401 -11.889 1.00 98.88 301 GLY A O 1
ATOM 2215 N N . THR A 1 302 ? -8.137 -3.059 -10.456 1.00 98.94 302 THR A N 1
ATOM 2216 C CA . THR A 1 302 ? -9.469 -3.642 -10.625 1.00 98.94 302 THR A CA 1
ATOM 2217 C C . THR A 1 302 ? -10.447 -2.513 -10.900 1.00 98.94 302 THR A C 1
ATOM 2219 O O . THR A 1 302 ? -10.368 -1.501 -10.213 1.00 98.94 302 THR A O 1
ATOM 2222 N N . ALA A 1 303 ? -11.326 -2.669 -11.891 1.00 98.88 303 ALA A N 1
ATOM 2223 C CA . ALA A 1 303 ? -12.255 -1.621 -12.315 1.00 98.88 303 ALA A CA 1
ATOM 2224 C C . ALA A 1 303 ? -13.608 -2.187 -12.749 1.00 98.88 303 ALA A C 1
ATOM 2226 O O . ALA A 1 303 ? -13.662 -3.208 -13.431 1.00 98.88 303 ALA A O 1
ATOM 2227 N N . TYR A 1 304 ? -14.697 -1.511 -12.402 1.00 98.81 304 TYR A N 1
ATOM 2228 C CA . TYR A 1 304 ? -16.060 -1.824 -12.825 1.00 98.81 304 TYR A CA 1
ATOM 2229 C C . TYR A 1 304 ? -16.341 -1.202 -14.199 1.00 98.81 304 TYR A C 1
ATOM 2231 O O . TYR A 1 304 ? -17.160 -0.299 -14.343 1.00 98.81 304 TYR A O 1
ATOM 2239 N N . LEU A 1 305 ? -15.667 -1.706 -15.236 1.00 98.69 305 LEU A N 1
ATOM 2240 C CA . LEU A 1 305 ? -15.738 -1.176 -16.610 1.00 98.69 305 LEU A CA 1
ATOM 2241 C C . LEU A 1 305 ? -17.102 -1.392 -17.295 1.00 98.69 305 LEU A C 1
ATOM 2243 O O . LEU A 1 305 ? -17.307 -0.979 -18.433 1.00 98.69 305 LEU A O 1
ATOM 2247 N N . ASP A 1 306 ? -18.011 -2.151 -16.685 1.00 97.56 306 ASP A N 1
ATOM 2248 C CA . ASP A 1 306 ? -19.411 -2.278 -17.111 1.00 97.56 306 ASP A CA 1
ATOM 2249 C C . ASP A 1 306 ? -20.397 -1.646 -16.111 1.00 97.56 306 ASP A C 1
ATOM 2251 O O . ASP A 1 306 ? -21.609 -1.764 -16.292 1.00 97.56 306 ASP A O 1
ATOM 2255 N N . GLY A 1 307 ? -19.880 -0.990 -15.067 1.00 97.25 307 GLY A N 1
ATOM 2256 C CA . GLY A 1 307 ? -20.650 -0.387 -13.982 1.00 97.25 307 GLY A CA 1
ATOM 2257 C C . GLY A 1 307 ? -21.303 -1.381 -13.024 1.00 97.25 307 GLY A C 1
ATOM 2258 O O . GLY A 1 307 ? -22.087 -0.977 -12.171 1.00 97.25 307 GLY A O 1
ATOM 2259 N N . SER A 1 308 ? -21.016 -2.682 -13.137 1.00 96.88 308 SER A N 1
ATOM 2260 C CA . SER A 1 308 ? -21.656 -3.717 -12.321 1.00 96.88 308 SER A CA 1
ATOM 2261 C C . SER A 1 308 ? -20.687 -4.752 -11.765 1.00 96.88 308 SER A C 1
ATOM 2263 O O . SER A 1 308 ? -20.805 -5.109 -10.596 1.00 96.88 308 SER A O 1
ATOM 2265 N N . ARG A 1 3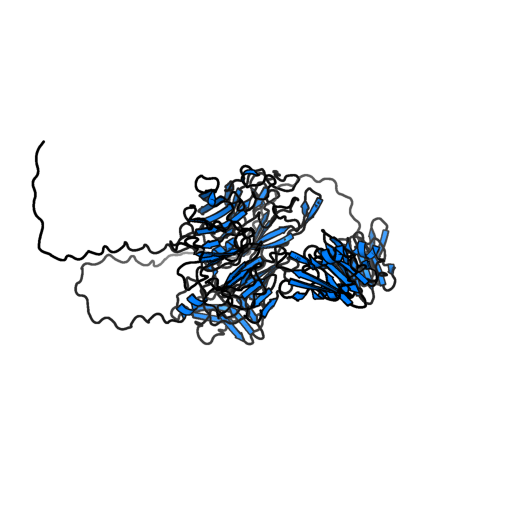09 ? -19.714 -5.226 -12.542 1.00 98.12 309 ARG A N 1
ATOM 2266 C CA . ARG A 1 309 ? -18.811 -6.309 -12.151 1.00 98.12 309 ARG A CA 1
ATOM 2267 C C . ARG A 1 309 ? -17.344 -5.943 -12.378 1.00 98.12 309 ARG A C 1
ATOM 2269 O O . ARG A 1 309 ? -17.023 -5.284 -13.365 1.00 98.12 309 ARG A O 1
ATOM 2276 N N . PRO A 1 310 ? -16.432 -6.435 -11.528 1.00 98.69 310 PRO A N 1
ATOM 2277 C CA . PRO A 1 310 ? -15.019 -6.093 -11.613 1.00 98.69 310 PRO A CA 1
ATOM 2278 C C . PRO A 1 310 ? -14.324 -6.750 -12.817 1.00 98.69 310 PRO A C 1
ATOM 2280 O O . PRO A 1 310 ? -14.475 -7.947 -13.096 1.00 98.69 310 PRO A O 1
ATOM 2283 N N . SER A 1 311 ? -13.507 -5.960 -13.502 1.00 98.94 311 SER A N 1
ATOM 2284 C CA . SER A 1 311 ? -12.562 -6.356 -14.545 1.00 98.94 311 SER A CA 1
ATOM 2285 C C . SER A 1 311 ? -11.126 -6.214 -14.028 1.00 98.94 311 SER A C 1
ATOM 2287 O O . SER A 1 311 ? -10.816 -5.337 -13.221 1.00 98.94 311 SER A O 1
ATOM 2289 N N . ILE A 1 312 ? -10.227 -7.065 -14.518 1.00 98.94 312 ILE A N 1
ATOM 2290 C CA . ILE A 1 312 ? -8.787 -7.023 -14.244 1.00 98.94 312 ILE A CA 1
ATOM 2291 C C . ILE A 1 312 ? -8.143 -5.992 -15.175 1.00 98.94 312 ILE A C 1
ATOM 2293 O O . ILE A 1 312 ? -8.331 -6.054 -16.391 1.00 98.94 312 ILE A O 1
ATOM 2297 N N . VAL A 1 313 ? -7.322 -5.098 -14.630 1.00 98.94 313 VAL A N 1
ATOM 2298 C CA . VAL A 1 313 ? -6.515 -4.128 -15.382 1.00 98.94 313 VAL A CA 1
ATOM 2299 C C . VAL A 1 313 ? -5.042 -4.512 -15.265 1.00 98.94 313 VAL A C 1
ATOM 2301 O O . VAL A 1 313 ? -4.502 -4.552 -14.163 1.00 98.94 313 VAL A O 1
ATOM 2304 N N . MET A 1 314 ? -4.368 -4.736 -16.395 1.00 98.94 314 MET A N 1
ATOM 2305 C CA . MET A 1 314 ? -2.918 -4.952 -16.461 1.00 98.94 314 MET A CA 1
ATOM 2306 C C . MET A 1 314 ? -2.276 -3.900 -17.364 1.00 98.94 314 MET A C 1
ATOM 2308 O O . MET A 1 314 ? -2.660 -3.748 -18.524 1.00 98.94 314 MET A O 1
ATOM 2312 N N . ALA A 1 315 ? -1.267 -3.197 -16.863 1.00 98.88 315 ALA A N 1
ATOM 2313 C CA . ALA A 1 315 ? -0.580 -2.142 -17.594 1.00 98.88 315 ALA A CA 1
ATOM 2314 C C . ALA A 1 315 ? 0.930 -2.382 -17.673 1.00 98.88 315 ALA A C 1
ATOM 2316 O O . ALA A 1 315 ? 1.540 -2.997 -16.794 1.00 98.88 315 ALA A O 1
ATOM 2317 N N . ARG A 1 316 ? 1.537 -1.879 -18.749 1.00 98.88 316 ARG A N 1
ATOM 2318 C CA . ARG A 1 316 ? 2.974 -1.944 -19.014 1.00 98.88 316 ARG A CA 1
ATOM 2319 C C . ARG A 1 316 ? 3.437 -0.628 -19.624 1.00 98.88 316 ARG A C 1
ATOM 2321 O O . ARG A 1 316 ? 2.847 -0.159 -20.595 1.00 98.88 316 ARG A O 1
ATOM 2328 N N . GLY A 1 317 ? 4.520 -0.084 -19.083 1.00 98.50 317 GLY A N 1
ATOM 2329 C CA . GLY A 1 317 ? 5.132 1.162 -19.521 1.00 98.50 317 GLY A CA 1
ATOM 2330 C C . GLY A 1 317 ? 4.363 2.410 -19.075 1.00 98.50 317 GLY A C 1
ATOM 2331 O O . GLY A 1 317 ? 3.138 2.421 -18.971 1.00 98.50 317 GLY A O 1
ATOM 2332 N N . TYR A 1 318 ? 5.116 3.470 -18.787 1.00 98.25 318 TYR A N 1
ATOM 2333 C CA . TYR A 1 318 ? 4.562 4.794 -18.476 1.00 98.25 318 TYR A CA 1
ATOM 2334 C C . TYR A 1 318 ? 5.518 5.957 -18.755 1.00 98.25 318 TYR A C 1
ATOM 2336 O O . TYR A 1 318 ? 5.054 7.063 -18.988 1.00 98.25 318 TYR A O 1
ATOM 2344 N N . TYR A 1 319 ? 6.836 5.723 -18.810 1.00 96.94 319 TYR A N 1
ATOM 2345 C CA . TYR A 1 319 ? 7.822 6.759 -19.166 1.00 96.94 319 TYR A CA 1
ATOM 2346 C C . TYR A 1 319 ? 7.852 7.130 -20.656 1.00 96.94 319 TYR A C 1
ATOM 2348 O O . TYR A 1 319 ? 8.416 8.156 -21.023 1.00 96.94 319 TYR A O 1
ATOM 2356 N N . ALA A 1 320 ? 7.347 6.257 -21.528 1.00 96.69 320 ALA A N 1
ATOM 2357 C CA . ALA A 1 320 ? 7.343 6.441 -22.977 1.00 96.69 320 ALA A CA 1
ATOM 2358 C C . ALA A 1 320 ? 6.128 5.709 -23.553 1.00 96.69 320 ALA A C 1
ATOM 2360 O O . ALA A 1 320 ? 5.008 6.157 -23.329 1.00 96.69 320 ALA A O 1
ATOM 2361 N N . ARG A 1 321 ? 6.317 4.564 -24.224 1.00 98.44 321 ARG A N 1
ATOM 2362 C CA . ARG A 1 321 ? 5.192 3.711 -24.624 1.00 98.44 321 ARG A CA 1
ATOM 2363 C C . ARG A 1 321 ? 4.415 3.266 -23.383 1.00 98.44 321 ARG A C 1
ATOM 2365 O O . ARG A 1 321 ? 5.018 2.749 -22.444 1.00 98.44 321 ARG A O 1
ATOM 2372 N N . THR A 1 322 ? 3.101 3.432 -23.434 1.00 98.75 322 THR A N 1
ATOM 2373 C CA . THR A 1 322 ? 2.159 3.035 -22.388 1.00 98.75 322 THR A CA 1
ATOM 2374 C C . THR A 1 322 ? 1.119 2.122 -23.006 1.00 98.75 322 THR A C 1
ATOM 2376 O O . THR A 1 322 ? 0.570 2.425 -24.068 1.00 98.75 322 THR A O 1
ATOM 2379 N N . VAL A 1 323 ? 0.847 0.998 -22.352 1.00 98.88 323 VAL A N 1
ATOM 2380 C CA . VAL A 1 323 ? -0.197 0.071 -22.781 1.00 98.88 323 VAL A CA 1
ATOM 2381 C C . VAL A 1 323 ? -0.994 -0.381 -21.565 1.00 98.88 323 VAL A C 1
ATOM 2383 O O . VAL A 1 323 ? -0.408 -0.784 -20.561 1.00 98.88 323 VAL A O 1
ATOM 2386 N N . VAL A 1 324 ? -2.319 -0.340 -21.664 1.00 98.94 324 VAL A N 1
ATOM 2387 C CA . VAL A 1 324 ? -3.256 -0.815 -20.638 1.00 98.94 324 VAL A CA 1
ATOM 2388 C C . VAL A 1 324 ? -4.178 -1.833 -21.292 1.00 98.94 324 VAL A C 1
ATOM 2390 O O . VAL A 1 324 ? -4.792 -1.542 -22.314 1.00 98.94 324 VAL A O 1
ATOM 2393 N N . SER A 1 325 ? -4.249 -3.039 -20.740 1.00 98.75 325 SER A N 1
ATOM 2394 C CA . SER A 1 325 ? -5.108 -4.115 -21.225 1.00 98.75 325 SER A CA 1
ATOM 2395 C C . SER A 1 325 ? -6.034 -4.581 -20.118 1.00 98.75 325 SER A C 1
ATOM 2397 O O . SER A 1 325 ? -5.594 -4.814 -18.992 1.00 98.75 325 SER A O 1
ATOM 2399 N N . THR A 1 326 ? -7.299 -4.778 -20.460 1.00 98.88 326 THR A N 1
ATOM 2400 C CA . THR A 1 326 ? -8.338 -5.154 -19.504 1.00 98.88 326 THR A CA 1
ATOM 2401 C C . THR A 1 326 ? -8.922 -6.520 -19.831 1.00 98.88 326 THR A C 1
ATOM 2403 O O . THR A 1 326 ? -8.948 -6.947 -20.991 1.00 98.88 326 THR A O 1
ATOM 2406 N N . TRP A 1 327 ? -9.339 -7.237 -18.794 1.00 98.88 327 TRP A N 1
ATOM 2407 C CA . TRP A 1 327 ? -9.787 -8.620 -18.887 1.00 98.88 327 TRP A CA 1
ATOM 2408 C C . TRP A 1 327 ? -10.962 -8.877 -17.954 1.00 98.88 327 TRP A C 1
ATOM 2410 O O . TRP A 1 327 ? -10.968 -8.424 -16.815 1.00 98.88 327 TRP A O 1
ATOM 2420 N N . ASP A 1 328 ? -11.902 -9.691 -18.408 1.00 98.88 328 ASP A N 1
ATOM 2421 C CA . ASP A 1 328 ? -12.949 -10.258 -17.572 1.00 98.88 328 ASP A CA 1
ATOM 2422 C C . ASP A 1 328 ? -12.592 -11.712 -17.243 1.00 98.88 328 ASP A C 1
ATOM 2424 O O . ASP A 1 328 ? -12.229 -12.489 -18.133 1.00 98.88 328 ASP A O 1
ATOM 2428 N N . PHE A 1 329 ? -12.700 -12.094 -15.969 1.00 98.81 329 PHE A N 1
ATOM 2429 C CA . PHE A 1 329 ? -12.632 -13.491 -15.544 1.00 98.81 329 PHE A CA 1
ATOM 2430 C C . PHE A 1 329 ? -14.030 -13.956 -15.155 1.00 98.81 329 PHE A C 1
ATOM 2432 O O . PHE A 1 329 ? -14.610 -13.440 -14.205 1.00 98.81 329 PHE A O 1
ATOM 2439 N N . ARG A 1 330 ? -14.608 -14.863 -15.948 1.00 98.25 330 ARG A N 1
ATOM 2440 C CA . ARG A 1 330 ? -15.992 -15.333 -15.786 1.00 98.25 330 ARG A CA 1
ATOM 2441 C C . ARG A 1 330 ? -16.085 -16.810 -16.143 1.00 98.25 330 ARG A C 1
ATOM 2443 O O . ARG A 1 330 ? -15.609 -17.212 -17.207 1.00 98.25 330 ARG A O 1
ATOM 2450 N N . GLY A 1 331 ? -16.713 -17.621 -15.290 1.00 94.94 331 GLY A N 1
ATOM 2451 C CA . GLY A 1 331 ? -16.940 -19.044 -15.572 1.00 94.94 331 GLY A CA 1
ATOM 2452 C C . GLY A 1 331 ? -15.647 -19.806 -15.886 1.00 94.94 331 GLY A C 1
ATOM 2453 O O . GLY A 1 331 ? -15.609 -20.603 -16.829 1.00 94.94 331 GLY A O 1
ATOM 2454 N N . GLY A 1 332 ? -14.570 -19.501 -15.153 1.00 95.31 332 GLY A N 1
ATOM 2455 C CA . GLY A 1 332 ? -13.255 -20.119 -15.331 1.00 95.31 332 GLY A CA 1
ATOM 2456 C C . GLY A 1 332 ? -12.478 -19.675 -16.577 1.00 95.31 332 GLY A C 1
ATOM 2457 O O . GLY A 1 332 ? -11.559 -20.381 -16.994 1.00 95.31 332 GLY A O 1
ATOM 2458 N N . LYS A 1 333 ? -12.832 -18.553 -17.218 1.00 97.62 333 LYS A N 1
ATOM 2459 C CA . LYS A 1 333 ? -12.173 -18.070 -18.445 1.00 97.62 333 LYS A CA 1
ATOM 2460 C C . LYS A 1 333 ? -11.754 -16.612 -18.342 1.00 97.62 333 LYS A C 1
ATOM 2462 O O . LYS A 1 333 ? -12.564 -15.767 -17.984 1.00 97.62 333 LYS A O 1
ATOM 2467 N N . LEU A 1 334 ? -10.519 -16.335 -18.761 1.00 98.31 334 LEU A N 1
ATOM 2468 C CA . LEU A 1 334 ? -10.024 -14.987 -19.043 1.00 98.31 334 LEU A CA 1
ATOM 2469 C C . LEU A 1 334 ? -10.441 -14.561 -20.453 1.00 98.31 334 LEU A C 1
ATOM 2471 O O . LEU A 1 334 ? -10.098 -15.232 -21.429 1.00 98.31 334 LEU A O 1
ATOM 2475 N N . THR A 1 335 ? -11.139 -13.435 -20.560 1.00 98.56 335 THR A N 1
ATOM 2476 C CA . THR A 1 335 ? -11.570 -12.844 -21.833 1.00 98.56 335 THR A CA 1
ATOM 2477 C C . THR A 1 335 ? -11.052 -11.408 -21.920 1.00 98.56 335 THR A C 1
ATOM 2479 O O . THR A 1 335 ? -11.361 -10.621 -21.030 1.00 98.56 335 THR A O 1
ATOM 2482 N N . PRO A 1 336 ? -10.264 -11.037 -22.946 1.00 98.25 336 PRO A N 1
ATOM 2483 C CA . PRO A 1 336 ? -9.854 -9.648 -23.133 1.00 98.25 336 PRO A CA 1
ATOM 2484 C C . PRO A 1 336 ? -11.075 -8.759 -23.382 1.00 98.25 336 PRO A C 1
ATOM 2486 O O . PRO A 1 336 ? -11.950 -9.136 -24.166 1.00 98.25 336 PRO A O 1
ATOM 2489 N N . ARG A 1 337 ? 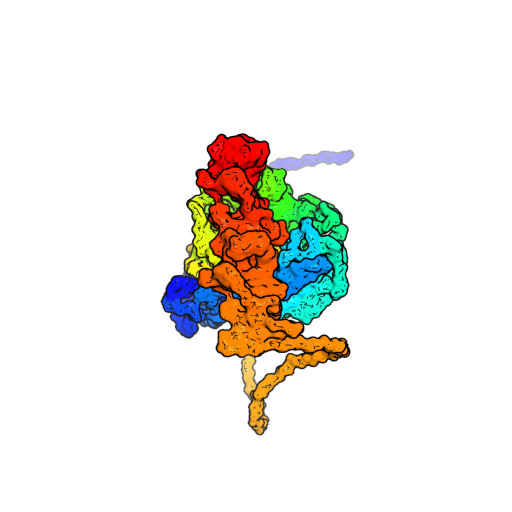-11.105 -7.573 -22.769 1.00 97.75 337 ARG A N 1
ATOM 2490 C CA . ARG A 1 337 ? -12.155 -6.571 -22.990 1.00 97.75 337 ARG A CA 1
ATOM 2491 C C . ARG A 1 337 ? -11.689 -5.511 -23.985 1.00 97.75 337 ARG A C 1
ATOM 2493 O O . ARG A 1 337 ? -12.280 -5.375 -25.053 1.00 97.75 337 ARG A O 1
ATOM 2500 N N . TRP A 1 338 ? -10.590 -4.821 -23.690 1.00 98.62 338 TRP A N 1
ATOM 2501 C CA . TRP A 1 338 ? -9.939 -3.902 -24.625 1.00 98.62 338 TRP A CA 1
ATOM 2502 C C . TRP A 1 338 ? -8.449 -3.722 -24.305 1.00 98.62 338 TRP A C 1
ATOM 2504 O O . TRP A 1 338 ? -7.953 -4.126 -23.250 1.00 98.62 338 TRP A O 1
ATOM 2514 N N . THR A 1 339 ? -7.715 -3.113 -25.238 1.00 98.69 339 THR A N 1
ATOM 2515 C CA . THR A 1 339 ? -6.321 -2.702 -25.037 1.00 98.69 339 THR A CA 1
ATOM 2516 C C . THR A 1 339 ? -6.116 -1.294 -25.586 1.00 98.69 339 THR A C 1
ATOM 2518 O O . THR A 1 339 ? -6.341 -1.050 -26.770 1.00 98.69 339 THR A O 1
ATOM 2521 N N . PHE A 1 340 ? -5.646 -0.390 -24.733 1.00 98.88 340 PHE A N 1
ATOM 2522 C CA . PHE A 1 340 ? -5.143 0.924 -25.108 1.00 98.88 340 PHE A CA 1
ATOM 2523 C C . PHE A 1 340 ? -3.628 0.848 -25.306 1.00 98.88 340 PHE A C 1
ATOM 2525 O O . PHE A 1 340 ? -2.931 0.331 -24.438 1.00 98.88 340 PHE A O 1
ATOM 2532 N N . ASP A 1 341 ? -3.107 1.377 -26.414 1.00 98.69 341 ASP A N 1
ATOM 2533 C CA . ASP A 1 341 ? -1.670 1.400 -26.719 1.00 98.69 341 ASP A CA 1
ATOM 2534 C C . ASP A 1 341 ? -1.292 2.737 -27.362 1.00 98.69 341 ASP A C 1
ATOM 2536 O O . ASP A 1 341 ? -1.862 3.114 -28.390 1.00 98.69 341 ASP A O 1
ATOM 2540 N N . THR A 1 342 ? -0.304 3.434 -26.798 1.00 98.69 342 THR A N 1
ATOM 2541 C CA . THR A 1 342 ? 0.184 4.726 -27.316 1.00 98.69 342 THR A CA 1
ATOM 2542 C C . THR A 1 342 ? 0.949 4.609 -28.633 1.00 98.69 342 THR A C 1
ATOM 2544 O O . THR A 1 342 ? 1.273 5.620 -29.244 1.00 98.69 342 THR A O 1
ATOM 2547 N N . SER A 1 343 ? 1.282 3.393 -29.073 1.00 96.94 343 SER A N 1
ATOM 2548 C CA . SER A 1 343 ? 1.811 3.144 -30.419 1.00 96.94 343 SER A CA 1
ATOM 2549 C C . SER A 1 343 ? 0.719 3.029 -31.489 1.00 96.94 343 SER A C 1
ATOM 2551 O O . SER A 1 343 ? 1.036 2.978 -32.678 1.00 96.94 343 SER A O 1
ATOM 2553 N N . THR A 1 344 ? -0.558 3.008 -31.091 1.00 97.75 344 THR A N 1
ATOM 2554 C CA . THR A 1 344 ? -1.689 3.084 -32.025 1.00 97.75 344 THR A CA 1
ATOM 2555 C C . THR A 1 344 ? -1.848 4.523 -32.526 1.00 97.75 344 THR A C 1
ATOM 2557 O O . THR A 1 344 ? -1.866 5.435 -31.695 1.00 97.75 344 THR A O 1
ATOM 2560 N N . PRO A 1 345 ? -2.008 4.749 -33.847 1.00 97.56 345 PRO A N 1
ATOM 2561 C CA . PRO A 1 345 ? -2.207 6.088 -34.393 1.00 97.56 345 PRO A CA 1
ATOM 2562 C C . PRO A 1 345 ? -3.360 6.843 -33.721 1.00 97.56 345 PRO A C 1
ATOM 2564 O O . PRO A 1 345 ? -4.476 6.327 -33.656 1.00 97.56 345 PRO A O 1
ATOM 2567 N N . GLY A 1 346 ? -3.094 8.062 -33.253 1.00 97.19 346 GLY A N 1
ATOM 2568 C CA . GLY A 1 346 ? -4.038 8.913 -32.520 1.00 97.19 346 GLY A CA 1
ATOM 2569 C C . GLY A 1 346 ? -3.865 8.901 -30.996 1.00 97.19 346 GLY A C 1
ATOM 2570 O O . GLY A 1 346 ? -4.365 9.808 -30.334 1.00 97.19 346 GLY A O 1
ATOM 2571 N N . ASN A 1 347 ? -3.134 7.930 -30.439 1.00 98.31 347 ASN A N 1
ATOM 2572 C CA . ASN A 1 347 ? -2.895 7.812 -28.995 1.00 98.31 347 ASN A CA 1
ATOM 2573 C C . ASN A 1 347 ? -1.507 8.314 -28.564 1.00 98.31 347 ASN A C 1
ATOM 2575 O O . ASN A 1 347 ? -1.144 8.198 -27.394 1.00 98.31 347 ASN A O 1
ATOM 2579 N N . GLU A 1 348 ? -0.694 8.844 -29.479 1.00 98.00 348 GLU A N 1
ATOM 2580 C CA . GLU A 1 348 ? 0.730 9.112 -29.243 1.00 98.00 348 GLU A CA 1
ATOM 2581 C C . GLU A 1 348 ? 0.963 10.108 -28.106 1.00 98.00 348 GLU A C 1
ATOM 2583 O O . GLU A 1 348 ? 1.956 10.016 -27.386 1.00 98.00 348 GLU A O 1
ATOM 2588 N N . THR A 1 349 ? 0.040 11.051 -27.913 1.00 97.69 349 THR A N 1
ATOM 2589 C CA . THR A 1 349 ? 0.155 12.091 -26.886 1.00 97.69 349 THR A CA 1
ATOM 2590 C C . THR A 1 349 ? 0.066 11.543 -25.463 1.00 97.69 349 THR A C 1
ATOM 2592 O O . THR A 1 349 ? 0.586 12.172 -24.543 1.00 97.69 349 THR A O 1
ATOM 2595 N N . TYR A 1 350 ? -0.550 10.373 -25.274 1.00 98.56 350 TYR A N 1
ATOM 2596 C CA . TYR A 1 350 ? -0.714 9.691 -23.985 1.00 98.56 350 TYR A CA 1
ATOM 2597 C C . TYR A 1 350 ? 0.569 8.964 -23.531 1.00 98.56 350 TYR A C 1
ATOM 2599 O O . TYR A 1 350 ? 0.649 8.439 -22.419 1.00 98.56 350 TYR A O 1
ATOM 2607 N N . ALA A 1 351 ? 1.609 8.939 -24.368 1.00 98.31 351 ALA A N 1
ATOM 2608 C CA . ALA A 1 351 ? 2.924 8.451 -23.977 1.00 98.31 351 ALA A CA 1
ATOM 2609 C C . ALA A 1 351 ? 3.537 9.324 -22.865 1.00 98.31 351 ALA A C 1
ATOM 2611 O O . ALA A 1 351 ? 3.375 10.546 -22.845 1.00 98.31 351 ALA A O 1
ATOM 2612 N N . GLY A 1 352 ? 4.275 8.703 -21.942 1.00 97.50 352 GLY A N 1
ATOM 2613 C CA . GLY A 1 352 ? 5.022 9.430 -20.908 1.00 97.50 352 GLY A CA 1
ATOM 2614 C C . GLY A 1 352 ? 4.192 9.983 -19.743 1.00 97.50 352 GLY A C 1
ATOM 2615 O O . GLY A 1 352 ? 4.746 10.710 -18.924 1.00 97.50 352 GLY A O 1
ATOM 2616 N N . GLN A 1 353 ? 2.887 9.693 -19.669 1.00 98.44 353 GLN A N 1
ATOM 2617 C CA . GLN A 1 353 ? 1.993 10.308 -18.676 1.00 98.44 353 GLN A CA 1
ATOM 2618 C C . GLN A 1 353 ? 1.846 9.510 -17.374 1.00 98.44 353 GLN A C 1
ATOM 2620 O O . GLN A 1 353 ? 1.494 10.088 -16.351 1.00 98.44 353 GLN A O 1
ATOM 2625 N N . GLY A 1 354 ? 2.090 8.198 -17.386 1.00 98.12 354 GLY A N 1
ATOM 2626 C CA . GLY A 1 354 ? 1.770 7.352 -16.234 1.00 98.12 354 GLY A CA 1
ATOM 2627 C C . GLY A 1 354 ? 2.633 7.633 -15.007 1.00 98.12 354 GLY A C 1
ATOM 2628 O O . GLY A 1 354 ? 3.804 7.993 -15.128 1.00 98.12 354 GLY A O 1
ATOM 2629 N N . SER A 1 355 ? 2.054 7.435 -13.827 1.00 98.44 355 SER A N 1
ATOM 2630 C CA . SER A 1 355 ? 2.767 7.468 -12.548 1.00 98.44 355 SER A CA 1
ATOM 2631 C C . SER A 1 355 ? 3.340 6.093 -12.199 1.00 98.44 355 SER A C 1
ATOM 2633 O O . SER A 1 355 ? 3.123 5.110 -12.904 1.00 98.44 355 SER A O 1
ATOM 2635 N N . HIS A 1 356 ? 4.018 5.993 -11.059 1.00 98.50 356 HIS A N 1
ATOM 2636 C CA . HIS A 1 356 ? 4.291 4.711 -10.399 1.00 98.50 356 HIS A CA 1
ATOM 2637 C C . HIS A 1 356 ? 3.060 4.074 -9.725 1.00 98.50 356 HIS A C 1
ATOM 2639 O O . HIS A 1 356 ? 3.205 3.170 -8.911 1.00 98.50 356 HIS A O 1
ATOM 2645 N N . SER A 1 357 ? 1.859 4.532 -10.053 1.00 98.69 357 SER A N 1
ATOM 2646 C CA . SER A 1 357 ? 0.580 4.045 -9.548 1.00 98.69 357 SER A CA 1
ATOM 2647 C C . SER A 1 357 ? -0.519 4.367 -10.563 1.00 98.69 357 SER A C 1
ATOM 2649 O O . SER A 1 357 ? -0.291 5.081 -11.546 1.00 98.69 357 SER A O 1
ATOM 2651 N N . LEU A 1 358 ? -1.709 3.824 -10.329 1.00 98.81 358 LEU A N 1
ATOM 2652 C CA . LEU A 1 358 ? -2.945 4.175 -11.023 1.00 98.81 358 LEU A CA 1
ATOM 2653 C C . LEU A 1 358 ? -4.054 4.369 -9.986 1.00 98.81 358 LEU A C 1
ATOM 2655 O O . LEU A 1 358 ? -3.898 3.941 -8.845 1.00 98.81 358 LEU A O 1
ATOM 2659 N N . SER A 1 359 ? -5.143 5.017 -10.381 1.00 98.88 359 SER A N 1
ATOM 2660 C CA . SER A 1 359 ? -6.380 5.089 -9.603 1.00 98.88 359 SER A CA 1
ATOM 2661 C C . SER A 1 359 ? -7.533 4.674 -10.505 1.00 98.88 359 SER A C 1
ATOM 2663 O O . SER A 1 359 ? -7.434 4.767 -11.731 1.00 98.88 359 SER A O 1
ATOM 2665 N N . VAL A 1 360 ? -8.612 4.209 -9.894 1.00 98.88 360 VAL A N 1
ATOM 2666 C CA . VAL A 1 360 ? -9.816 3.750 -10.582 1.00 98.88 360 VAL A CA 1
ATOM 2667 C C . VAL A 1 360 ? -10.991 4.458 -9.938 1.00 98.88 360 VAL A C 1
ATOM 2669 O O . VAL A 1 360 ? -11.088 4.432 -8.715 1.00 98.88 360 VAL A O 1
ATOM 2672 N N . ALA A 1 361 ? -11.816 5.124 -10.737 1.00 98.69 361 ALA A N 1
ATOM 2673 C CA . ALA A 1 361 ? -12.962 5.893 -10.268 1.00 98.69 361 ALA A CA 1
ATOM 2674 C C . ALA A 1 361 ? -13.933 6.144 -11.426 1.00 98.69 361 ALA A C 1
ATOM 2676 O O . ALA A 1 361 ? -13.488 6.266 -12.564 1.00 98.69 361 ALA A O 1
ATOM 2677 N N . ASP A 1 362 ? -15.221 6.271 -11.115 1.00 98.69 362 ASP A N 1
ATOM 2678 C CA . ASP A 1 362 ? -16.243 6.817 -12.016 1.00 98.69 362 ASP A CA 1
ATOM 2679 C C . ASP A 1 362 ? -16.091 8.341 -12.044 1.00 98.69 362 ASP A C 1
ATOM 2681 O O . ASP A 1 362 ? -16.659 9.065 -11.220 1.00 98.69 362 ASP A O 1
ATOM 2685 N N . VAL A 1 363 ? -15.202 8.829 -12.907 1.00 98.44 363 VAL A N 1
ATOM 2686 C CA . VAL A 1 363 ? -14.851 10.251 -12.965 1.00 98.44 363 VAL A CA 1
ATOM 2687 C C . VAL A 1 363 ? -15.826 11.026 -13.832 1.00 98.44 363 VAL A C 1
ATOM 2689 O O . VAL A 1 363 ? -15.958 12.239 -13.653 1.00 98.44 363 VAL A O 1
ATOM 2692 N N . ASP A 1 364 ? -16.515 10.361 -14.760 1.00 97.81 364 ASP A N 1
ATOM 2693 C CA . ASP A 1 364 ? -17.495 10.992 -15.632 1.00 97.81 364 ASP A CA 1
ATOM 2694 C C . ASP A 1 364 ? -18.961 10.724 -15.269 1.00 97.81 364 ASP A C 1
ATOM 2696 O O . ASP A 1 364 ? -19.854 11.214 -15.968 1.00 97.81 364 ASP A O 1
ATOM 2700 N N . ALA A 1 365 ? -19.200 10.121 -14.105 1.00 96.00 365 ALA A N 1
ATOM 2701 C CA . ALA A 1 365 ? -20.499 9.886 -13.482 1.00 96.00 365 ALA A CA 1
ATOM 2702 C C . ALA A 1 365 ? -21.487 9.127 -14.383 1.00 96.00 365 ALA A C 1
ATOM 2704 O O . ALA A 1 365 ? -22.693 9.399 -14.337 1.00 96.00 365 ALA A O 1
ATOM 2705 N N . ASP A 1 366 ? -20.995 8.211 -15.220 1.00 97.12 366 ASP A N 1
ATOM 2706 C CA . ASP A 1 366 ? -21.819 7.341 -16.063 1.00 97.12 366 ASP A CA 1
ATOM 2707 C C . ASP A 1 366 ? -22.151 5.987 -15.398 1.00 97.12 366 ASP A C 1
ATOM 2709 O O . ASP A 1 366 ? -22.922 5.182 -15.938 1.00 97.12 366 ASP A O 1
ATOM 2713 N N . GLY A 1 367 ? -21.626 5.761 -14.190 1.00 96.44 367 GLY A N 1
ATOM 2714 C CA . GLY A 1 367 ? -21.790 4.548 -13.399 1.00 96.44 367 GLY A CA 1
ATOM 2715 C C . GLY A 1 367 ? -20.677 3.521 -13.601 1.00 96.44 367 GLY A C 1
ATOM 2716 O O . GLY A 1 367 ? -20.655 2.525 -12.865 1.00 96.44 367 GLY A O 1
ATOM 2717 N N . LYS A 1 368 ? -19.755 3.719 -14.547 1.00 98.56 368 LYS A N 1
ATOM 2718 C CA . LYS A 1 368 ? -18.629 2.826 -14.858 1.00 98.56 368 LYS A CA 1
ATOM 2719 C C . LYS A 1 368 ? -17.320 3.444 -14.386 1.00 98.56 368 LYS A C 1
ATOM 2721 O O . LYS A 1 368 ? -17.272 4.599 -14.013 1.00 98.56 368 LYS A O 1
ATOM 2726 N N . ASP A 1 369 ? -16.295 2.613 -14.244 1.00 98.88 369 ASP A N 1
ATOM 2727 C CA . ASP A 1 369 ? -14.996 3.096 -13.781 1.00 98.88 369 ASP A CA 1
ATOM 2728 C C . ASP A 1 369 ? -14.063 3.437 -14.945 1.00 98.88 369 ASP A C 1
ATOM 2730 O O . ASP A 1 369 ? -13.808 2.606 -15.824 1.00 98.88 369 ASP A O 1
ATOM 2734 N N . GLU A 1 370 ? -13.413 4.588 -14.831 1.00 98.94 370 GLU A N 1
ATOM 2735 C CA . GLU A 1 370 ? -12.279 5.004 -15.639 1.00 98.94 370 GLU A CA 1
ATOM 2736 C C . GLU A 1 370 ? -10.958 4.640 -14.953 1.00 98.94 370 GLU A C 1
ATOM 2738 O O . GLU A 1 370 ? -10.877 4.341 -13.757 1.00 98.94 370 GLU A O 1
ATOM 2743 N N . ILE A 1 371 ? -9.868 4.701 -15.720 1.00 98.94 371 ILE A N 1
ATOM 2744 C CA . ILE A 1 371 ? -8.512 4.459 -15.223 1.00 98.94 371 ILE A CA 1
ATOM 2745 C C . ILE A 1 371 ? -7.725 5.766 -15.264 1.00 98.94 371 ILE A C 1
ATOM 2747 O O . ILE A 1 371 ? -7.246 6.176 -16.325 1.00 98.94 371 ILE A O 1
ATOM 2751 N N . VAL A 1 372 ? -7.521 6.385 -14.101 1.00 98.88 372 VAL A N 1
ATOM 2752 C CA . VAL A 1 372 ? -6.652 7.559 -13.942 1.00 98.88 372 VAL A CA 1
ATOM 2753 C C . VAL A 1 372 ? -5.201 7.095 -13.813 1.00 98.88 372 VAL A C 1
ATOM 2755 O O . VAL A 1 372 ? -4.745 6.602 -12.775 1.00 98.88 372 VAL A O 1
ATOM 2758 N N . TYR A 1 373 ? -4.456 7.242 -14.902 1.00 98.75 373 TYR A N 1
ATOM 2759 C CA . TYR A 1 373 ? -3.111 6.712 -15.087 1.00 98.75 373 TYR A CA 1
ATOM 2760 C C . TYR A 1 373 ? -2.085 7.852 -15.102 1.00 98.75 373 TYR A C 1
ATOM 2762 O O . TYR A 1 373 ? -1.494 8.177 -16.132 1.00 98.75 373 TYR A O 1
ATOM 2770 N N . GLY A 1 374 ? -1.864 8.489 -13.952 1.00 98.19 374 GLY A N 1
ATOM 2771 C CA . GLY A 1 374 ? -0.933 9.606 -13.826 1.00 98.19 374 GLY A CA 1
ATOM 2772 C C . GLY A 1 374 ? -1.466 10.899 -14.435 1.00 98.19 374 GLY A C 1
ATOM 2773 O O . GLY A 1 374 ? -2.432 11.480 -13.962 1.00 98.19 374 GLY A O 1
ATOM 2774 N N . GLY A 1 375 ? -0.775 11.405 -15.452 1.00 97.88 375 GLY A N 1
ATOM 2775 C CA . GLY A 1 375 ? -1.123 12.615 -16.201 1.00 97.88 375 GLY A CA 1
ATOM 2776 C C . GLY A 1 375 ? -2.220 12.427 -17.255 1.00 97.88 375 GLY A C 1
ATOM 2777 O O . GLY A 1 375 ? -2.476 13.360 -18.015 1.00 97.88 375 GLY A O 1
ATOM 2778 N N . MET A 1 376 ? -2.844 11.250 -17.337 1.00 98.75 376 MET A N 1
ATOM 2779 C CA . MET A 1 376 ? -3.907 10.930 -18.296 1.00 98.75 376 MET A CA 1
ATOM 2780 C C . MET A 1 376 ? -5.004 10.075 -17.652 1.00 98.75 376 MET A C 1
ATOM 2782 O O . MET A 1 376 ? -4.738 9.397 -16.660 1.00 98.75 376 MET A O 1
ATOM 2786 N N . ALA A 1 377 ? -6.175 10.008 -18.283 1.00 98.88 377 ALA A N 1
ATOM 2787 C CA . ALA A 1 377 ? -7.185 8.994 -17.986 1.00 98.88 377 ALA A CA 1
ATOM 2788 C C . ALA A 1 377 ? -7.634 8.239 -19.236 1.00 98.88 377 ALA A C 1
ATOM 2790 O O . ALA A 1 377 ? -7.621 8.771 -20.354 1.00 98.88 377 ALA A O 1
ATOM 2791 N N . LEU A 1 378 ? -8.028 6.987 -19.020 1.00 98.88 378 LEU A N 1
ATOM 2792 C CA . LEU A 1 378 ? -8.673 6.132 -20.006 1.00 98.88 378 LEU A CA 1
ATOM 2793 C C . LEU A 1 378 ? -10.126 5.899 -19.604 1.00 98.88 378 LEU A C 1
ATOM 2795 O O . LEU A 1 378 ? -10.400 5.604 -18.445 1.00 98.88 378 LEU A O 1
ATOM 2799 N N . ASP A 1 379 ? -10.997 6.002 -20.595 1.00 98.81 379 ASP A N 1
ATOM 2800 C CA . ASP A 1 379 ? -12.433 5.758 -20.517 1.00 98.81 379 ASP A CA 1
ATOM 2801 C C . ASP A 1 379 ? -12.750 4.272 -20.241 1.00 98.81 379 ASP A C 1
ATOM 2803 O O . ASP A 1 379 ? -11.934 3.399 -20.580 1.00 98.81 379 ASP A O 1
ATOM 2807 N N . ASP A 1 380 ? -13.949 3.950 -19.743 1.00 98.44 380 ASP A N 1
ATOM 2808 C CA . ASP A 1 380 ? -14.416 2.566 -19.536 1.00 98.44 380 ASP A CA 1
ATOM 2809 C C . ASP A 1 380 ? -14.378 1.740 -20.840 1.00 98.44 380 ASP A C 1
ATOM 2811 O O . ASP A 1 380 ? -14.184 0.514 -20.843 1.00 98.44 380 ASP A O 1
ATOM 2815 N N . THR A 1 381 ? -14.484 2.438 -21.978 1.00 98.06 381 THR A N 1
ATOM 2816 C CA . THR A 1 381 ? -14.406 1.891 -23.340 1.00 98.06 381 THR A CA 1
ATOM 2817 C C . THR A 1 381 ? -12.983 1.601 -23.835 1.00 98.06 381 THR A C 1
ATOM 2819 O O . THR A 1 381 ? -12.814 1.025 -24.915 1.00 98.06 381 THR A O 1
ATOM 2822 N N . GLY A 1 382 ? -11.951 2.000 -23.087 1.00 97.38 382 GLY A N 1
ATOM 2823 C CA . GLY A 1 382 ? -10.542 1.848 -23.462 1.00 97.38 382 GLY A CA 1
ATOM 2824 C C . GLY A 1 382 ? -9.997 2.931 -24.386 1.00 97.38 382 GLY A C 1
ATOM 2825 O O . GLY A 1 382 ? -8.895 2.789 -24.923 1.00 97.38 382 GLY A O 1
ATOM 2826 N N . LYS A 1 383 ? -10.754 4.008 -24.603 1.00 98.31 383 LYS A N 1
ATOM 2827 C CA . LYS A 1 383 ? -10.284 5.202 -25.314 1.00 98.31 383 LYS A CA 1
ATOM 2828 C C . LYS A 1 383 ? -9.548 6.131 -24.355 1.00 98.31 383 LYS A C 1
ATOM 2830 O O . LYS A 1 383 ? -9.792 6.117 -23.156 1.00 98.31 383 LYS A O 1
ATOM 2835 N N . GLY A 1 384 ? -8.662 6.969 -24.886 1.00 98.56 384 GLY A N 1
ATOM 2836 C CA . GLY A 1 384 ? -8.139 8.083 -24.102 1.00 98.56 384 GLY A CA 1
ATOM 2837 C C . GLY A 1 384 ? -9.268 9.060 -23.768 1.00 98.56 384 GLY A C 1
ATOM 2838 O O . GLY A 1 384 ? -9.928 9.539 -24.689 1.00 98.56 384 GLY A O 1
ATOM 2839 N N . LEU A 1 385 ? -9.477 9.346 -22.481 1.00 98.56 385 LEU A N 1
ATOM 2840 C CA . LEU A 1 385 ? -10.501 10.285 -22.013 1.00 98.56 385 LEU A CA 1
ATOM 2841 C C . LEU A 1 385 ? -9.947 11.712 -22.001 1.00 98.56 385 LEU A C 1
ATOM 2843 O O . LEU A 1 385 ? -10.436 12.591 -22.705 1.00 98.56 385 LEU A O 1
ATOM 2847 N N . TRP A 1 386 ? -8.845 11.920 -21.280 1.00 98.69 386 TRP A N 1
ATOM 2848 C CA . TRP A 1 386 ? -8.132 13.195 -21.237 1.00 98.69 386 TRP A CA 1
ATOM 2849 C C . TRP A 1 386 ? -6.640 13.001 -20.987 1.00 98.69 386 TRP A C 1
ATOM 2851 O O . TRP A 1 386 ? -6.178 11.941 -20.561 1.00 98.69 386 TRP A O 1
ATOM 2861 N N . ASN A 1 387 ? -5.870 14.048 -21.277 1.00 98.38 387 ASN A N 1
ATOM 2862 C CA . ASN A 1 387 ? -4.425 14.084 -21.110 1.00 98.38 387 ASN A CA 1
ATOM 2863 C C . ASN A 1 387 ? -3.987 15.496 -20.708 1.00 98.38 387 ASN A C 1
ATOM 2865 O O . ASN A 1 387 ? -4.181 16.450 -21.456 1.00 98.38 387 ASN A O 1
ATOM 2869 N N . THR A 1 388 ? -3.377 15.617 -19.533 1.00 97.75 388 THR A N 1
ATOM 2870 C CA . THR A 1 388 ? -2.910 16.899 -18.977 1.00 97.75 388 THR A CA 1
ATOM 2871 C C . THR A 1 388 ? -1.573 17.354 -19.560 1.00 97.75 388 THR A C 1
ATOM 2873 O O . THR A 1 388 ? -1.186 18.511 -19.395 1.00 97.75 388 THR A O 1
ATOM 2876 N N . HIS A 1 389 ? -0.834 16.449 -20.212 1.00 96.00 389 HIS A N 1
ATOM 2877 C CA . HIS A 1 389 ? 0.544 16.644 -20.670 1.00 96.00 389 HIS A CA 1
ATOM 2878 C C . HIS A 1 389 ? 1.545 16.993 -19.549 1.00 96.00 389 HIS A C 1
ATOM 2880 O O . HIS A 1 389 ? 2.618 17.553 -19.817 1.00 96.00 389 HIS A O 1
ATOM 2886 N N . MET A 1 390 ? 1.213 16.654 -18.299 1.00 94.44 390 MET A N 1
ATOM 2887 C CA . MET A 1 390 ? 2.053 16.898 -17.120 1.00 94.44 390 MET A CA 1
ATOM 2888 C C . MET A 1 390 ? 3.121 15.820 -16.894 1.00 94.44 390 MET A C 1
ATOM 2890 O O . MET A 1 390 ? 3.983 16.000 -16.038 1.00 94.44 390 MET A O 1
ATOM 2894 N N . GLU A 1 391 ? 3.129 14.769 -17.721 1.00 94.69 391 GLU A N 1
ATOM 2895 C CA . GLU A 1 391 ? 4.131 13.697 -17.736 1.00 94.69 391 GLU A CA 1
ATOM 2896 C C . GLU A 1 391 ? 4.193 12.902 -16.413 1.00 94.69 391 GLU A C 1
ATOM 2898 O O . GLU A 1 391 ? 3.276 12.927 -15.587 1.00 94.69 391 GLU A O 1
ATOM 2903 N N . HIS A 1 392 ? 5.251 12.113 -16.250 1.00 97.62 392 HIS A N 1
ATOM 2904 C CA . HIS A 1 392 ? 5.441 11.154 -15.169 1.00 97.62 392 HIS A CA 1
ATOM 2905 C C . HIS A 1 392 ? 5.468 11.778 -13.760 1.00 97.62 392 HIS A C 1
ATOM 2907 O O . HIS A 1 392 ? 5.866 12.931 -13.566 1.00 97.62 392 HIS A O 1
ATOM 2913 N N . GLY A 1 393 ? 5.055 10.993 -12.760 1.00 96.56 393 GLY A N 1
ATOM 2914 C CA . GLY A 1 393 ? 5.140 11.351 -11.347 1.00 96.56 393 GLY A CA 1
ATOM 2915 C C . GLY A 1 393 ? 5.129 10.160 -10.387 1.00 96.56 393 GLY A C 1
ATOM 2916 O O . GLY A 1 393 ? 4.798 9.031 -10.756 1.00 96.56 393 GLY A O 1
ATOM 2917 N N . ASP A 1 394 ? 5.443 10.452 -9.126 1.00 97.44 394 ASP A N 1
ATOM 2918 C CA . ASP A 1 394 ? 5.641 9.449 -8.070 1.00 97.44 394 ASP A CA 1
ATOM 2919 C C . ASP A 1 394 ? 4.433 9.246 -7.144 1.00 97.44 394 ASP A C 1
ATOM 2921 O O . ASP A 1 394 ? 4.402 8.258 -6.406 1.00 97.44 394 ASP A O 1
ATOM 2925 N N . ALA A 1 395 ? 3.473 10.177 -7.150 1.00 98.62 395 ALA A N 1
ATOM 2926 C CA . ALA A 1 395 ? 2.285 10.135 -6.301 1.00 98.62 395 ALA A CA 1
ATOM 2927 C C . ALA A 1 395 ? 1.076 10.810 -6.965 1.00 98.62 395 ALA A C 1
ATOM 2929 O O . ALA A 1 395 ? 1.224 11.820 -7.662 1.00 98.62 395 ALA A O 1
ATOM 2930 N N . GLN A 1 396 ? -0.114 10.261 -6.723 1.00 98.56 396 GLN A N 1
ATOM 2931 C CA . GLN A 1 396 ? -1.389 10.807 -7.194 1.00 98.56 396 GLN A CA 1
ATOM 2932 C C . GLN A 1 396 ? -2.529 10.452 -6.235 1.00 98.56 396 GLN A C 1
ATOM 2934 O O . GLN A 1 396 ? -2.474 9.410 -5.588 1.00 98.56 396 GLN A O 1
ATOM 2939 N N . HIS A 1 397 ? -3.538 11.315 -6.166 1.00 98.88 397 HIS A N 1
ATOM 2940 C CA . HIS A 1 397 ? -4.709 11.191 -5.298 1.00 98.88 397 HIS A CA 1
ATOM 2941 C C . HIS A 1 397 ? -5.945 11.536 -6.127 1.00 98.88 397 HIS A C 1
ATOM 2943 O O . HIS A 1 397 ? -5.960 12.583 -6.775 1.00 98.88 397 HIS A O 1
ATOM 2949 N N . VAL A 1 398 ? -6.935 10.643 -6.135 1.00 98.88 398 VAL A N 1
ATOM 2950 C CA . VAL A 1 398 ? -8.198 10.813 -6.865 1.00 98.88 398 VAL A CA 1
ATOM 2951 C C . VAL A 1 398 ? -9.348 10.610 -5.895 1.00 98.88 398 VAL A C 1
ATOM 2953 O O . VAL A 1 398 ? -9.425 9.565 -5.254 1.00 98.88 398 VAL A O 1
ATOM 2956 N N . GLY A 1 399 ? -10.220 11.601 -5.780 1.00 98.38 399 GLY A N 1
ATOM 2957 C CA . GLY A 1 399 ? -11.362 11.585 -4.874 1.00 98.38 399 GLY A CA 1
ATOM 2958 C C . GLY A 1 399 ? -12.132 12.896 -4.948 1.00 98.38 399 GLY A C 1
ATOM 2959 O O . GLY A 1 399 ? -11.805 13.756 -5.759 1.00 98.38 399 GLY A O 1
ATOM 2960 N N . ASP A 1 400 ? -13.138 13.037 -4.098 1.00 98.00 400 ASP A N 1
ATOM 2961 C CA . ASP A 1 400 ? -13.851 14.299 -3.885 1.00 98.00 400 ASP A CA 1
ATOM 2962 C C . ASP A 1 400 ? -12.970 15.191 -2.991 1.00 98.00 400 ASP A C 1
ATOM 2964 O O . ASP A 1 400 ? -13.005 15.103 -1.761 1.00 98.00 400 ASP A O 1
ATOM 2968 N N . LEU A 1 401 ? -12.037 15.920 -3.614 1.00 98.44 401 LEU A N 1
ATOM 2969 C CA . LEU A 1 401 ? -11.008 16.706 -2.921 1.00 98.44 401 LEU A CA 1
ATOM 2970 C C . LEU A 1 401 ? -11.461 18.163 -2.754 1.00 98.44 401 LEU A C 1
ATOM 2972 O O . LEU A 1 401 ? -11.072 18.827 -1.791 1.00 98.44 401 LEU A O 1
ATOM 2976 N N . ASP A 1 402 ? -12.281 18.662 -3.676 1.00 97.50 402 ASP A N 1
ATOM 2977 C CA . ASP A 1 402 ? -12.994 19.931 -3.592 1.00 97.50 402 ASP A CA 1
ATOM 2978 C C . ASP A 1 402 ? -14.513 19.682 -3.520 1.00 97.50 402 ASP A C 1
ATOM 2980 O O . ASP A 1 402 ? -15.201 19.838 -4.529 1.00 97.50 402 ASP A O 1
ATOM 2984 N N . PRO A 1 403 ? -15.086 19.418 -2.329 1.00 94.75 403 PRO A N 1
ATOM 2985 C CA . PRO A 1 403 ? -16.517 19.122 -2.187 1.00 94.75 403 PRO A CA 1
ATOM 2986 C C . PRO A 1 403 ? -17.437 20.296 -2.563 1.00 94.75 403 PRO A C 1
ATOM 2988 O O . PRO A 1 403 ? -18.665 20.163 -2.593 1.00 94.75 403 PRO A O 1
ATOM 2991 N N . SER A 1 404 ? -16.876 21.478 -2.847 1.00 94.88 404 SER A N 1
ATOM 2992 C CA . SER A 1 404 ? -17.621 22.614 -3.391 1.00 94.88 404 SER A CA 1
ATOM 2993 C C . SER A 1 404 ? -17.835 22.532 -4.909 1.00 94.88 404 SER A C 1
ATOM 2995 O O . SER A 1 404 ? -18.699 23.241 -5.444 1.00 94.88 404 SER A O 1
ATOM 2997 N N . ARG A 1 405 ? -17.090 21.667 -5.609 1.00 95.50 405 ARG A N 1
ATOM 2998 C CA . ARG A 1 405 ? -17.223 21.393 -7.041 1.00 95.50 405 ARG A CA 1
ATOM 2999 C C . ARG A 1 405 ? -17.893 20.033 -7.257 1.00 95.50 405 ARG A C 1
ATOM 3001 O O . ARG A 1 405 ? -17.525 19.053 -6.633 1.00 95.50 405 ARG A O 1
ATOM 3008 N N . PRO A 1 406 ? -18.898 19.938 -8.146 1.00 95.00 406 PRO A N 1
ATOM 3009 C CA . PRO A 1 406 ? -19.455 18.641 -8.509 1.00 95.00 406 PRO A CA 1
ATOM 3010 C C . PRO A 1 406 ? -18.449 17.812 -9.311 1.00 95.00 406 PRO A C 1
ATOM 3012 O O . PRO A 1 406 ? -18.040 18.243 -10.390 1.00 95.00 406 PRO A O 1
ATOM 3015 N N . GLY A 1 407 ? -18.156 16.602 -8.848 1.00 96.81 407 GLY A N 1
ATOM 3016 C CA . GLY A 1 407 ? -17.257 15.669 -9.521 1.00 96.81 407 GLY A CA 1
ATOM 3017 C C . GLY A 1 407 ? -16.173 15.174 -8.576 1.00 96.81 407 GLY A C 1
ATOM 3018 O O . GLY A 1 407 ? -16.320 15.272 -7.364 1.00 96.81 407 GLY A O 1
ATOM 3019 N N . LEU A 1 408 ? -15.123 14.605 -9.159 1.00 98.75 408 LEU A N 1
ATOM 3020 C CA . LEU A 1 408 ? -13.903 14.230 -8.456 1.00 98.75 408 LEU A CA 1
ATOM 3021 C C . LEU A 1 408 ? -12.746 15.071 -8.996 1.00 98.75 408 LEU A C 1
ATOM 3023 O O . LEU A 1 408 ? -12.791 15.582 -10.120 1.00 98.75 408 LEU A O 1
ATOM 3027 N N . GLU A 1 409 ? -11.657 15.121 -8.241 1.00 98.88 409 GLU A N 1
ATOM 3028 C CA . GLU A 1 409 ? -10.426 15.797 -8.621 1.00 98.88 409 GLU A CA 1
ATOM 3029 C C . GLU A 1 409 ? -9.225 14.854 -8.594 1.00 98.88 409 GLU A C 1
ATOM 3031 O O . GLU A 1 409 ? -9.213 13.812 -7.937 1.00 98.88 409 GLU A O 1
ATOM 3036 N N . VAL A 1 410 ? -8.181 15.253 -9.319 1.00 98.88 410 VAL A N 1
ATOM 3037 C CA . VAL A 1 410 ? -6.876 14.597 -9.351 1.00 98.88 410 VAL A CA 1
ATOM 3038 C C . VAL A 1 410 ? -5.830 15.565 -8.825 1.00 98.88 410 VAL A C 1
ATOM 3040 O O . VAL A 1 410 ? -5.548 16.580 -9.462 1.00 98.88 410 VAL A O 1
ATOM 3043 N N . PHE A 1 411 ? -5.186 15.220 -7.713 1.00 98.88 411 PHE A N 1
ATOM 3044 C CA . PHE A 1 411 ? -3.937 15.846 -7.288 1.00 98.88 411 PHE A CA 1
ATOM 3045 C C . PHE A 1 411 ? -2.758 14.943 -7.642 1.00 98.88 411 PHE A C 1
ATOM 3047 O O . PHE A 1 411 ? -2.727 13.771 -7.262 1.00 98.88 411 PHE A O 1
ATOM 3054 N N . LYS A 1 412 ? -1.747 15.475 -8.332 1.00 98.62 412 LYS A N 1
ATOM 3055 C CA . LYS A 1 412 ? -0.551 14.710 -8.714 1.00 98.62 412 LYS A CA 1
ATOM 3056 C C . LYS A 1 412 ? 0.711 15.561 -8.659 1.00 98.62 412 LYS A C 1
ATOM 3058 O O . LYS A 1 412 ? 0.707 16.749 -8.982 1.00 98.62 412 LYS A O 1
ATOM 3063 N N . VAL A 1 413 ? 1.818 14.920 -8.294 1.00 98.44 413 VAL A N 1
ATOM 3064 C CA . VAL A 1 413 ? 3.172 15.493 -8.368 1.00 98.44 413 VAL A CA 1
ATOM 3065 C C . VAL A 1 413 ? 3.898 15.050 -9.639 1.00 98.44 413 VAL A C 1
ATOM 3067 O O . VAL A 1 413 ? 3.573 14.010 -10.216 1.00 98.44 413 VAL A O 1
ATOM 3070 N N . ASN A 1 414 ? 4.876 15.832 -10.096 1.00 95.94 414 ASN A N 1
ATOM 3071 C CA . ASN A 1 414 ? 5.642 15.534 -11.309 1.00 95.94 414 ASN A CA 1
ATOM 3072 C C . ASN A 1 414 ? 7.147 15.429 -11.012 1.00 95.94 414 ASN A C 1
ATOM 3074 O O . ASN A 1 414 ? 7.684 16.189 -10.206 1.00 95.94 414 ASN A O 1
ATOM 3078 N N . GLU A 1 415 ? 7.830 14.510 -11.699 1.00 90.62 415 GLU A N 1
ATOM 3079 C CA . GLU A 1 415 ? 9.284 14.289 -11.555 1.00 90.62 415 GLU A CA 1
ATOM 3080 C C . GLU A 1 415 ? 10.102 15.216 -12.477 1.00 90.62 415 GLU A C 1
ATOM 3082 O O . GLU A 1 415 ? 11.240 15.594 -12.194 1.00 90.62 415 GLU A O 1
ATOM 3087 N N . HIS A 1 416 ? 9.522 15.615 -13.611 1.00 86.62 416 HIS A N 1
ATOM 3088 C CA . HIS A 1 416 ? 10.228 16.385 -14.626 1.00 86.62 416 HIS A CA 1
ATOM 3089 C C . HIS A 1 416 ? 10.414 17.851 -14.216 1.00 86.62 416 HIS A C 1
ATOM 3091 O O . HIS A 1 416 ? 9.457 18.601 -14.043 1.00 86.62 416 HIS A O 1
ATOM 3097 N N . THR A 1 417 ? 11.668 18.309 -14.164 1.00 87.94 417 THR A N 1
ATOM 3098 C CA . THR A 1 417 ? 12.025 19.664 -13.703 1.00 87.94 417 THR A CA 1
ATOM 3099 C C . THR A 1 417 ? 11.487 20.801 -14.578 1.00 87.94 417 THR A C 1
ATOM 3101 O O . THR A 1 417 ? 11.440 21.946 -14.132 1.00 87.94 417 THR A O 1
ATOM 3104 N N . ASN A 1 418 ? 11.075 20.513 -15.816 1.00 90.19 418 ASN A N 1
ATOM 3105 C CA . ASN A 1 418 ? 10.440 21.465 -16.733 1.00 90.19 418 ASN A CA 1
ATOM 3106 C C . ASN A 1 418 ? 8.901 21.467 -16.653 1.00 90.19 418 ASN A C 1
ATOM 3108 O O . ASN A 1 418 ? 8.267 22.221 -17.392 1.00 90.19 418 ASN A O 1
ATOM 3112 N N . LYS A 1 419 ? 8.301 20.645 -15.790 1.00 94.50 419 LYS A N 1
ATOM 3113 C CA . LYS A 1 419 ? 6.863 20.633 -15.501 1.00 94.50 419 LYS A CA 1
ATOM 3114 C C . LYS A 1 419 ? 6.595 21.291 -14.151 1.00 94.50 419 LYS A C 1
ATOM 3116 O O . LYS A 1 419 ? 7.502 21.338 -13.318 1.00 94.50 419 LYS A O 1
ATOM 3121 N N . PRO A 1 420 ? 5.371 21.803 -13.917 1.00 96.06 420 PRO A N 1
ATOM 3122 C CA . PRO A 1 420 ? 4.905 22.130 -12.572 1.00 96.06 420 PRO A CA 1
ATOM 3123 C C . PRO A 1 420 ? 5.285 21.038 -11.578 1.00 96.06 420 PRO A C 1
ATOM 3125 O O . PRO A 1 420 ? 5.137 19.866 -11.901 1.00 96.06 420 PRO A O 1
ATOM 3128 N N . THR A 1 421 ? 5.751 21.381 -10.380 1.00 95.44 421 THR A N 1
ATOM 3129 C CA . THR A 1 421 ? 6.092 20.352 -9.377 1.00 95.44 421 THR A CA 1
ATOM 3130 C C . THR A 1 421 ? 4.863 19.542 -8.940 1.00 95.44 421 THR A C 1
ATOM 3132 O O . THR A 1 421 ? 4.986 18.389 -8.533 1.00 95.44 421 THR A O 1
ATOM 3135 N N . SER A 1 422 ? 3.665 20.107 -9.058 1.00 97.69 422 SER A N 1
ATOM 3136 C CA . SER A 1 422 ? 2.375 19.450 -8.865 1.00 97.69 422 SER A CA 1
ATOM 3137 C C . SER A 1 422 ? 1.259 20.175 -9.616 1.00 97.69 422 SER A C 1
ATOM 3139 O O . SER A 1 422 ? 1.392 21.345 -9.995 1.00 97.69 422 SER A O 1
ATOM 3141 N N . TYR A 1 423 ? 0.149 19.476 -9.818 1.00 98.38 423 TYR A N 1
ATOM 3142 C CA . TYR A 1 423 ? -1.082 20.040 -10.351 1.00 98.38 423 TYR A CA 1
ATOM 3143 C C . TYR A 1 423 ? -2.305 19.449 -9.650 1.00 98.38 423 TYR A C 1
ATOM 3145 O O . TYR A 1 423 ? -2.231 18.388 -9.025 1.00 98.38 423 TYR A O 1
ATOM 3153 N N . PHE A 1 424 ? -3.416 20.157 -9.797 1.00 98.81 424 PHE A N 1
ATOM 3154 C CA . PHE A 1 424 ? -4.740 19.745 -9.364 1.00 98.81 424 PHE A CA 1
ATOM 3155 C C . PHE A 1 424 ? -5.707 19.958 -10.526 1.00 98.81 424 PHE A C 1
ATOM 3157 O O . PHE A 1 424 ? -5.698 21.028 -11.146 1.00 98.81 424 PHE A O 1
ATOM 3164 N N . ALA A 1 425 ? -6.478 18.935 -10.873 1.00 98.75 425 ALA A N 1
ATOM 3165 C CA . ALA A 1 425 ? -7.321 18.927 -12.060 1.00 98.75 425 ALA A CA 1
ATOM 3166 C C . ALA A 1 425 ? -8.697 18.327 -11.779 1.00 98.75 425 ALA A C 1
ATOM 3168 O O . ALA A 1 425 ? -8.844 17.482 -10.903 1.00 98.75 425 ALA A O 1
ATOM 3169 N N . ASP A 1 426 ? -9.676 18.738 -12.574 1.00 98.81 426 ASP A N 1
ATOM 3170 C CA . ASP A 1 426 ? -10.975 18.078 -12.679 1.00 98.81 426 ASP A CA 1
ATOM 3171 C C . ASP A 1 426 ? -10.781 16.653 -13.231 1.00 98.81 426 ASP A C 1
ATOM 3173 O O . ASP A 1 426 ? -10.163 16.467 -14.286 1.00 98.81 426 ASP A O 1
ATOM 3177 N N . ALA A 1 427 ? -11.270 15.635 -12.518 1.00 98.69 427 ALA A N 1
ATOM 3178 C CA . ALA A 1 427 ? -11.032 14.239 -12.880 1.00 98.69 427 ALA A CA 1
ATOM 3179 C C . ALA A 1 427 ? -11.850 13.779 -14.091 1.00 98.69 427 ALA A C 1
ATOM 3181 O O . ALA A 1 427 ? -11.436 12.833 -14.758 1.00 98.69 427 ALA A O 1
ATOM 3182 N N . ARG A 1 428 ? -12.964 14.446 -14.420 1.00 98.50 428 ARG A N 1
ATOM 3183 C CA . ARG A 1 428 ? -13.790 14.126 -15.595 1.00 98.50 428 ARG A CA 1
ATOM 3184 C C . ARG A 1 428 ? -13.121 14.576 -16.888 1.00 98.50 428 ARG A C 1
ATOM 3186 O O . ARG A 1 428 ? -13.198 13.902 -17.910 1.00 98.50 428 ARG A O 1
ATOM 3193 N N . THR A 1 429 ? -12.511 15.755 -16.868 1.00 98.50 429 THR A N 1
ATOM 3194 C CA . THR A 1 429 ? -12.086 16.472 -18.080 1.00 98.50 429 THR A CA 1
ATOM 3195 C C . THR A 1 429 ? -10.575 16.616 -18.212 1.00 98.50 429 THR A C 1
ATOM 3197 O O . THR A 1 429 ? -10.083 16.910 -19.303 1.00 98.50 429 THR A O 1
ATOM 3200 N N . GLY A 1 430 ? -9.829 16.444 -17.119 1.00 98.31 430 GLY A N 1
ATOM 3201 C CA . GLY A 1 430 ? -8.408 16.768 -17.052 1.00 98.31 430 GLY A CA 1
ATOM 3202 C C . GLY A 1 430 ? -8.126 18.274 -17.094 1.00 98.31 430 GLY A C 1
ATOM 3203 O O . GLY A 1 430 ? -6.974 18.664 -17.300 1.00 98.31 430 GLY A O 1
ATOM 3204 N N . GLU A 1 431 ? -9.143 19.134 -16.933 1.00 98.50 431 GLU A N 1
ATOM 3205 C CA . GLU A 1 431 ? -8.949 20.582 -16.831 1.00 98.50 431 GLU A CA 1
ATOM 3206 C C . GLU A 1 431 ? -8.100 20.892 -15.597 1.00 98.50 431 GLU A C 1
ATOM 3208 O O . GLU A 1 431 ? -8.505 20.658 -14.460 1.00 98.50 431 GLU A O 1
ATOM 3213 N N . VAL A 1 432 ? -6.905 21.434 -15.825 1.00 98.56 432 VAL A N 1
ATOM 3214 C CA . VAL A 1 432 ? -5.997 21.823 -14.747 1.00 98.56 432 VAL A CA 1
ATOM 3215 C C . VAL A 1 432 ? -6.532 23.082 -14.069 1.00 98.56 432 VAL A C 1
ATOM 3217 O O . VAL A 1 432 ? -6.513 24.167 -14.651 1.00 98.56 432 VAL A O 1
ATOM 3220 N N . LEU A 1 433 ? -6.969 22.932 -12.821 1.00 98.50 433 LEU A N 1
ATOM 3221 C CA . LEU A 1 433 ? -7.559 23.995 -12.008 1.00 98.50 433 LEU A CA 1
ATOM 3222 C C . LEU A 1 433 ? -6.476 24.893 -11.405 1.00 98.50 433 LEU A C 1
ATOM 3224 O O . LEU A 1 433 ? -6.618 26.116 -11.368 1.00 98.50 433 LEU A O 1
ATOM 3228 N N . TRP A 1 434 ? -5.364 24.298 -10.968 1.00 98.56 434 TRP A N 1
ATOM 3229 C CA . TRP A 1 434 ? -4.174 25.034 -10.553 1.00 98.56 434 TRP A CA 1
ATOM 3230 C C . TRP A 1 434 ? -2.903 24.185 -10.646 1.00 98.56 434 TRP A C 1
ATOM 3232 O O . TRP A 1 434 ? -2.923 22.955 -10.706 1.00 98.56 434 TRP A O 1
ATOM 3242 N N . THR A 1 435 ? -1.763 24.874 -10.648 1.00 98.06 435 THR A N 1
ATOM 3243 C CA . THR A 1 435 ? -0.422 24.280 -10.703 1.00 98.06 435 THR A CA 1
ATOM 3244 C C . THR A 1 435 ? 0.520 24.984 -9.742 1.00 98.06 435 THR A C 1
ATOM 3246 O O . THR A 1 435 ? 0.373 26.180 -9.488 1.00 98.06 435 THR A O 1
ATOM 3249 N N . THR A 1 436 ? 1.557 24.287 -9.299 1.00 96.56 436 THR A N 1
ATOM 3250 C CA . THR A 1 436 ? 2.713 24.896 -8.627 1.00 96.56 436 THR A CA 1
ATOM 3251 C C . THR A 1 436 ? 3.829 25.244 -9.623 1.00 96.56 436 THR A C 1
ATOM 3253 O O . THR A 1 436 ? 3.804 24.806 -10.776 1.00 96.56 436 THR A O 1
ATOM 3256 N N . PRO A 1 437 ? 4.835 26.051 -9.230 1.00 93.69 437 PRO A N 1
ATOM 3257 C CA . PRO A 1 437 ? 5.981 26.330 -10.091 1.00 93.69 437 PRO A CA 1
ATOM 3258 C C . PRO A 1 437 ? 6.767 25.068 -10.477 1.00 93.69 437 PRO A C 1
ATOM 3260 O O . PRO A 1 437 ? 6.808 24.086 -9.733 1.00 93.69 437 PRO A O 1
ATOM 3263 N N . ALA A 1 438 ? 7.421 25.126 -11.638 1.00 91.94 438 ALA A N 1
ATOM 3264 C CA . ALA A 1 438 ? 8.379 24.123 -12.100 1.00 91.94 438 ALA A CA 1
ATOM 3265 C C . ALA A 1 438 ? 9.765 24.304 -11.452 1.00 91.94 438 ALA A C 1
ATOM 3267 O O . ALA A 1 438 ? 10.052 25.348 -10.863 1.00 91.94 438 ALA A O 1
ATOM 3268 N N . GLY A 1 439 ? 10.654 23.321 -11.628 1.00 82.25 439 GLY A N 1
ATOM 3269 C CA . GLY A 1 439 ? 12.090 23.474 -11.347 1.00 82.25 439 GLY A CA 1
ATOM 3270 C C . GLY A 1 439 ? 12.746 22.328 -10.582 1.00 82.25 439 GLY A C 1
ATOM 3271 O O . GLY A 1 439 ? 13.973 22.282 -10.511 1.00 82.25 439 GLY A O 1
ATOM 3272 N N . TYR A 1 440 ? 11.964 21.394 -10.042 1.00 82.56 440 TYR A N 1
ATOM 3273 C CA . TYR A 1 440 ? 12.458 20.311 -9.192 1.00 82.56 440 TYR A CA 1
ATOM 3274 C C . TYR A 1 440 ? 11.700 19.019 -9.478 1.00 82.56 440 TYR A C 1
ATOM 3276 O O . TYR A 1 440 ? 10.535 19.063 -9.859 1.00 82.56 440 TYR A O 1
ATOM 3284 N N . ASP A 1 441 ? 12.357 17.887 -9.248 1.00 88.25 441 ASP A N 1
ATOM 3285 C CA . ASP A 1 441 ? 11.652 16.629 -9.018 1.00 88.25 441 ASP A CA 1
ATOM 3286 C C . ASP A 1 441 ? 10.819 16.772 -7.735 1.00 88.25 441 ASP A C 1
ATOM 3288 O O . ASP A 1 441 ? 11.318 17.246 -6.707 1.00 88.25 441 ASP A O 1
ATOM 3292 N N . ASN A 1 442 ? 9.538 16.420 -7.804 1.00 92.88 442 ASN A N 1
ATOM 3293 C CA . ASN A 1 442 ? 8.655 16.349 -6.656 1.00 92.88 442 ASN A CA 1
ATOM 3294 C C . ASN A 1 442 ? 8.237 14.902 -6.391 1.00 92.88 442 ASN A C 1
ATOM 3296 O O . ASN A 1 442 ? 7.126 14.484 -6.702 1.00 92.88 442 ASN A O 1
ATOM 3300 N N . GLY A 1 443 ? 9.136 14.140 -5.775 1.00 90.62 443 GLY A N 1
ATOM 3301 C CA . GLY A 1 443 ? 8.965 12.703 -5.568 1.00 90.62 443 GLY A CA 1
ATOM 3302 C C . GLY A 1 443 ? 7.893 12.284 -4.552 1.00 90.62 443 GLY A C 1
ATOM 3303 O O . GLY A 1 443 ? 7.748 11.086 -4.310 1.00 90.62 443 GLY A O 1
ATOM 3304 N N . ARG A 1 444 ? 7.178 13.220 -3.902 1.00 97.00 444 ARG A N 1
ATOM 3305 C CA . ARG A 1 444 ? 6.076 12.949 -2.955 1.00 97.00 444 ARG A CA 1
ATOM 3306 C C . ARG A 1 444 ? 5.025 14.049 -2.969 1.00 97.00 444 ARG A C 1
ATOM 3308 O O . ARG A 1 444 ? 5.371 15.225 -2.901 1.00 97.00 444 ARG A O 1
ATOM 3315 N N . GLY A 1 445 ? 3.755 13.672 -2.899 1.00 98.25 445 GLY A N 1
ATOM 3316 C CA . GLY A 1 445 ? 2.655 14.582 -2.596 1.00 98.25 445 GLY A CA 1
ATOM 3317 C C . GLY A 1 445 ? 1.472 13.833 -2.018 1.00 98.25 445 GLY A C 1
ATOM 3318 O O . GLY A 1 445 ? 1.351 12.637 -2.253 1.00 98.25 445 GLY A O 1
ATOM 3319 N N . VAL A 1 446 ? 0.648 14.542 -1.257 1.00 98.75 446 VAL A N 1
ATOM 3320 C CA . VAL A 1 446 ? -0.585 14.033 -0.659 1.00 98.75 446 VAL A CA 1
ATOM 3321 C C . VAL A 1 446 ? -1.684 15.070 -0.834 1.00 98.75 446 VAL A C 1
ATOM 3323 O O . VAL A 1 446 ? -1.408 16.272 -0.750 1.00 98.75 446 VAL A O 1
ATOM 3326 N N . SER A 1 447 ? -2.911 14.601 -1.066 1.00 98.69 447 SER A N 1
ATOM 3327 C CA . SER A 1 447 ? -4.102 15.422 -0.890 1.00 98.69 447 SER A CA 1
ATOM 3328 C C . SER A 1 447 ? -5.167 14.697 -0.073 1.00 98.69 447 SER A C 1
ATOM 3330 O O . SER A 1 447 ? -5.536 13.577 -0.414 1.00 98.69 447 SER A O 1
ATOM 3332 N N . ALA A 1 448 ? -5.610 15.318 1.021 1.00 97.94 448 ALA A N 1
ATOM 3333 C CA . ALA A 1 448 ? -6.671 14.841 1.909 1.00 97.94 448 ALA A CA 1
ATOM 3334 C C . ALA A 1 448 ? -7.123 15.952 2.862 1.00 97.94 448 ALA A C 1
ATOM 3336 O O . ALA A 1 448 ? -6.335 16.844 3.169 1.00 97.94 448 ALA A O 1
ATOM 3337 N N . ASP A 1 449 ? -8.361 15.866 3.354 1.00 96.69 449 ASP A N 1
ATOM 3338 C CA . ASP A 1 449 ? -8.826 16.686 4.477 1.00 96.69 449 ASP A CA 1
ATOM 3339 C C . ASP A 1 449 ? -8.154 16.183 5.757 1.00 96.69 449 ASP A C 1
ATOM 3341 O O . ASP A 1 449 ? -8.466 15.098 6.251 1.00 96.69 449 ASP A O 1
ATOM 3345 N N . ILE A 1 450 ? -7.179 16.940 6.252 1.00 96.38 450 ILE A N 1
ATOM 3346 C CA . ILE A 1 450 ? -6.418 16.642 7.473 1.00 96.38 450 ILE A CA 1
ATOM 3347 C C . ILE A 1 450 ? -6.699 17.672 8.571 1.00 96.38 450 ILE A C 1
ATOM 3349 O O . ILE A 1 450 ? -6.156 17.574 9.678 1.00 96.38 450 ILE A O 1
ATOM 3353 N N . TRP A 1 451 ? -7.511 18.690 8.277 1.00 94.12 451 TRP A N 1
ATOM 3354 C CA . TRP A 1 451 ? -7.778 19.799 9.174 1.00 94.12 451 TRP A CA 1
ATOM 3355 C C . TRP A 1 451 ? -9.185 20.364 8.991 1.00 94.12 451 TRP A C 1
ATOM 3357 O O . TRP A 1 451 ? -9.492 21.040 8.019 1.00 94.12 451 TRP A O 1
ATOM 3367 N N . ALA A 1 452 ? -9.993 20.264 10.050 1.00 90.19 452 ALA A N 1
ATOM 3368 C CA . ALA A 1 452 ? -11.396 20.686 10.040 1.00 90.19 452 ALA A CA 1
ATOM 3369 C C . ALA A 1 452 ? -11.625 22.194 9.784 1.00 90.19 452 ALA A C 1
ATOM 3371 O O . ALA A 1 452 ? -12.765 22.641 9.686 1.00 90.19 452 ALA A O 1
ATOM 3372 N N . GLY A 1 453 ? -10.560 23.005 9.756 1.00 88.12 453 GLY A N 1
ATOM 3373 C CA . GLY A 1 453 ? -10.630 24.423 9.399 1.00 88.12 453 GLY A CA 1
ATOM 3374 C C . GLY A 1 453 ? -10.647 24.690 7.894 1.00 88.12 453 GLY A C 1
ATOM 3375 O O . GLY A 1 453 ? -10.759 25.853 7.498 1.00 88.12 453 GLY A O 1
ATOM 3376 N N . SER A 1 454 ? -10.539 23.652 7.071 1.00 87.00 454 SER A N 1
ATOM 3377 C CA . SER A 1 454 ? -10.465 23.770 5.624 1.00 87.00 454 SER A CA 1
ATOM 3378 C C . SER A 1 454 ? -11.792 23.524 4.911 1.00 87.00 454 SER A C 1
ATOM 3380 O O . SER A 1 454 ? -12.677 22.856 5.437 1.00 87.00 454 SER A O 1
ATOM 3382 N N . PRO A 1 455 ? -11.956 24.078 3.695 1.00 83.44 455 PRO A N 1
ATOM 3383 C CA . PRO A 1 455 ? -13.169 23.906 2.896 1.00 83.44 455 PRO A CA 1
ATOM 3384 C C . PRO A 1 455 ? -13.243 22.562 2.141 1.00 83.44 455 PRO A C 1
ATOM 3386 O O . PRO A 1 455 ? -14.202 22.349 1.408 1.00 83.44 455 PRO A O 1
ATOM 3389 N N . GLY A 1 456 ? -12.228 21.707 2.266 1.00 91.56 456 GLY A N 1
ATOM 3390 C CA . GLY A 1 456 ? -12.041 20.453 1.540 1.00 91.56 456 GLY A CA 1
ATOM 3391 C C . GLY A 1 456 ? -10.618 19.945 1.759 1.00 91.56 456 GLY A C 1
ATOM 3392 O O . GLY A 1 456 ? -9.939 20.416 2.671 1.00 91.56 456 GLY A O 1
ATOM 3393 N N . ALA A 1 457 ? -10.138 19.049 0.901 1.00 97.25 457 ALA A N 1
ATOM 3394 C CA . ALA A 1 457 ? -8.823 18.447 1.055 1.00 97.25 457 ALA A CA 1
ATOM 3395 C C . ALA A 1 457 ? -7.664 19.451 0.912 1.00 97.25 457 ALA A C 1
ATOM 3397 O O . ALA A 1 457 ? -7.555 20.198 -0.067 1.00 97.25 457 ALA A O 1
ATOM 3398 N N . GLU A 1 458 ? -6.714 19.390 1.845 1.00 97.94 458 GLU A N 1
ATOM 3399 C CA . GLU A 1 458 ? -5.405 20.017 1.690 1.00 97.94 458 GLU A CA 1
ATOM 3400 C C . GLU A 1 458 ? -4.617 19.306 0.591 1.00 97.94 458 GLU A C 1
ATOM 3402 O O . GLU A 1 458 ? -4.818 18.128 0.313 1.00 97.94 458 GLU A O 1
ATOM 3407 N N . SER A 1 459 ? -3.647 20.001 0.006 1.00 98.69 459 SER A N 1
ATOM 3408 C CA . SER A 1 459 ? -2.630 19.459 -0.889 1.00 98.69 459 SER A CA 1
ATOM 3409 C C . SER A 1 459 ? -1.247 19.936 -0.451 1.00 98.69 459 SER A C 1
ATOM 3411 O O . SER A 1 459 ? -0.995 21.141 -0.346 1.00 98.69 459 SER A O 1
ATOM 3413 N N . TRP A 1 460 ? -0.318 19.008 -0.225 1.00 98.31 460 TRP A N 1
ATOM 3414 C CA . TRP A 1 460 ? 1.075 19.319 0.113 1.00 98.31 460 TRP A CA 1
ATOM 3415 C C . TRP A 1 460 ? 2.039 18.329 -0.544 1.00 98.31 460 TRP A C 1
ATOM 3417 O O . TRP A 1 460 ? 1.673 17.222 -0.934 1.00 98.31 460 TRP A O 1
ATOM 3427 N N . SER A 1 461 ? 3.298 18.732 -0.723 1.00 97.44 461 SER A N 1
ATOM 3428 C CA . SER A 1 461 ? 4.272 17.918 -1.465 1.00 97.44 461 SER A CA 1
ATOM 3429 C C . SER A 1 461 ? 5.707 18.163 -1.034 1.00 97.44 461 SER A C 1
ATOM 3431 O O . SER A 1 461 ? 5.975 19.137 -0.342 1.00 97.44 461 SER A O 1
ATOM 3433 N N . SER A 1 462 ? 6.654 17.298 -1.398 1.00 94.56 462 SER A N 1
ATOM 3434 C CA . SER A 1 462 ? 8.062 17.440 -0.993 1.00 94.56 462 SER A CA 1
ATOM 3435 C C . SER A 1 462 ? 8.714 18.735 -1.480 1.00 94.56 462 SER A C 1
ATOM 3437 O O . SER A 1 462 ? 9.538 19.295 -0.755 1.00 94.56 462 SER A O 1
ATOM 3439 N N . SER A 1 463 ? 8.299 19.237 -2.644 1.00 92.19 463 SER A N 1
ATOM 3440 C CA . SER A 1 463 ? 8.921 20.387 -3.314 1.00 92.19 463 SER A CA 1
ATOM 3441 C C . SER A 1 463 ? 8.145 21.697 -3.160 1.00 92.19 463 SER A C 1
ATOM 3443 O O . SER A 1 463 ? 8.669 22.748 -3.523 1.00 92.19 463 SER A O 1
ATOM 3445 N N . ASP A 1 464 ? 6.946 21.665 -2.567 1.00 91.62 464 ASP A N 1
ATOM 3446 C CA . ASP A 1 464 ? 6.205 22.868 -2.175 1.00 91.62 464 ASP A CA 1
ATOM 3447 C C . ASP A 1 464 ? 6.316 23.115 -0.662 1.00 91.62 464 ASP A C 1
ATOM 3449 O O . ASP A 1 464 ? 6.166 22.203 0.157 1.00 91.62 464 ASP A O 1
ATOM 3453 N N . GLY A 1 465 ? 6.619 24.354 -0.279 1.00 90.88 465 GLY A N 1
ATOM 3454 C CA . GLY A 1 465 ? 6.655 24.773 1.123 1.00 90.88 465 GLY A CA 1
ATOM 3455 C C . GLY A 1 465 ? 5.265 25.039 1.703 1.00 90.88 465 GLY A C 1
ATOM 3456 O O . GLY A 1 465 ? 5.112 24.968 2.920 1.00 90.88 465 GLY A O 1
ATOM 3457 N N . ALA A 1 466 ? 4.286 25.326 0.843 1.00 94.19 466 ALA A N 1
ATOM 3458 C CA . ALA A 1 466 ? 2.915 25.636 1.221 1.00 94.19 466 ALA A CA 1
ATOM 3459 C C . ALA A 1 466 ? 2.074 24.374 1.466 1.00 94.19 466 ALA A C 1
ATOM 3461 O O . ALA A 1 466 ? 2.320 23.314 0.883 1.00 94.19 466 ALA A O 1
ATOM 3462 N N . VAL A 1 467 ? 1.032 24.534 2.283 1.00 96.75 467 VAL A N 1
ATOM 3463 C CA . VAL A 1 467 ? -0.125 23.633 2.320 1.00 96.75 467 VAL A CA 1
ATOM 3464 C C . VAL A 1 467 ? -1.257 24.363 1.623 1.00 96.75 467 VAL A C 1
ATOM 3466 O O . VAL A 1 467 ? -1.625 25.468 2.025 1.00 96.75 467 VAL A O 1
ATOM 3469 N N . ARG A 1 468 ? -1.765 23.786 0.539 1.00 97.50 468 ARG A N 1
ATOM 3470 C CA . ARG A 1 468 ? -2.764 24.436 -0.307 1.00 97.50 468 ARG A CA 1
ATOM 3471 C C . ARG A 1 468 ? -4.140 23.873 -0.029 1.00 97.50 468 ARG A C 1
ATOM 3473 O O . ARG A 1 468 ? -4.268 22.666 0.102 1.00 97.50 468 ARG A O 1
ATOM 3480 N N . GLY A 1 469 ? -5.153 24.729 0.013 1.00 96.75 469 GLY A N 1
ATOM 3481 C CA . GLY A 1 469 ? -6.540 24.265 -0.035 1.00 96.75 469 GLY A CA 1
ATOM 3482 C C . GLY A 1 469 ? -6.946 23.833 -1.453 1.00 96.75 469 GLY A C 1
ATOM 3483 O O . GLY A 1 469 ? -6.167 24.031 -2.395 1.00 96.75 469 GLY A O 1
ATOM 3484 N N . PRO A 1 470 ? -8.189 23.359 -1.641 1.00 95.75 470 PRO A N 1
ATOM 3485 C CA . PRO A 1 470 ? -8.685 22.876 -2.934 1.00 95.75 470 PRO A CA 1
ATOM 3486 C C . PRO A 1 470 ? -8.590 23.909 -4.069 1.00 95.75 470 PRO A C 1
ATOM 3488 O O . PRO A 1 470 ? -8.278 23.573 -5.207 1.00 95.75 470 PRO A O 1
ATOM 3491 N N . GLY A 1 471 ? -8.734 25.203 -3.753 1.00 96.00 471 GLY A N 1
ATOM 3492 C CA . GLY A 1 471 ? -8.549 26.306 -4.707 1.00 96.00 471 GLY A CA 1
ATOM 3493 C C . GLY A 1 471 ? -7.088 26.681 -5.015 1.00 96.00 471 GLY A C 1
ATOM 3494 O O . GLY A 1 471 ? -6.844 27.726 -5.616 1.00 96.00 471 GLY A O 1
ATOM 3495 N N . GLY A 1 472 ? -6.098 25.919 -4.539 1.00 96.50 472 GLY A N 1
ATOM 3496 C CA . GLY A 1 472 ? -4.666 26.135 -4.800 1.00 96.50 472 GLY A CA 1
ATOM 3497 C C . GLY A 1 472 ? -4.013 27.259 -3.989 1.00 96.50 472 GLY A C 1
ATOM 3498 O O . GLY A 1 472 ? -2.818 27.539 -4.144 1.00 96.50 472 GLY A O 1
ATOM 3499 N N . THR A 1 473 ? -4.776 27.906 -3.107 1.00 94.81 473 THR A N 1
ATOM 3500 C CA . THR A 1 473 ? -4.293 29.003 -2.258 1.00 94.81 473 THR A CA 1
ATOM 3501 C C . THR A 1 473 ? -3.477 28.440 -1.097 1.00 94.81 473 THR A C 1
ATOM 3503 O O . THR A 1 473 ? -3.905 27.472 -0.476 1.00 94.81 473 THR A O 1
ATOM 3506 N N . ASP A 1 474 ? -2.323 29.044 -0.799 1.00 95.62 474 ASP A N 1
ATOM 3507 C CA . ASP A 1 474 ? -1.552 28.723 0.409 1.00 95.62 474 ASP A CA 1
ATOM 3508 C C . ASP A 1 474 ? -2.359 29.119 1.652 1.00 95.62 474 ASP A C 1
ATOM 3510 O O . ASP A 1 474 ? -2.741 30.282 1.807 1.00 95.62 474 ASP A O 1
ATOM 3514 N N . LEU A 1 475 ? -2.630 28.146 2.517 1.00 93.62 475 LEU A N 1
ATOM 3515 C CA . LEU A 1 475 ? -3.420 28.324 3.732 1.00 93.62 475 LEU A CA 1
ATOM 3516 C C . LEU A 1 475 ? -2.619 28.990 4.862 1.00 93.62 475 LEU A C 1
ATOM 3518 O O . LEU A 1 475 ? -3.201 29.386 5.870 1.00 93.62 475 LEU A O 1
ATOM 3522 N N . GLY A 1 476 ? -1.294 29.124 4.724 1.00 93.00 476 GLY A N 1
ATOM 3523 C CA . GLY A 1 476 ? -0.439 29.739 5.744 1.00 93.00 476 GLY A CA 1
ATOM 3524 C C . GLY A 1 476 ? -0.332 28.921 7.036 1.00 93.00 476 GLY A C 1
ATOM 3525 O O . GLY A 1 476 ? -0.026 29.474 8.093 1.00 93.00 476 GLY A O 1
ATOM 3526 N N . ILE A 1 477 ? -0.596 27.615 6.959 1.00 91.44 477 ILE A N 1
ATOM 3527 C CA . ILE A 1 477 ? -0.528 26.661 8.073 1.00 91.44 477 ILE A CA 1
ATOM 3528 C C . ILE A 1 477 ? 0.763 25.837 8.019 1.00 91.44 477 ILE A C 1
ATOM 3530 O O . ILE A 1 477 ? 1.430 25.757 6.985 1.00 91.44 477 ILE A O 1
ATOM 3534 N N . ALA A 1 478 ? 1.146 25.230 9.146 1.00 92.81 478 ALA A N 1
ATOM 3535 C CA . ALA A 1 478 ? 2.343 24.398 9.203 1.00 92.81 478 ALA A CA 1
ATOM 3536 C C . ALA A 1 478 ? 2.226 23.193 8.261 1.00 92.81 478 ALA A C 1
ATOM 3538 O O . ALA A 1 478 ? 1.181 22.558 8.175 1.00 92.81 478 ALA A O 1
ATOM 3539 N N . LYS A 1 479 ? 3.313 22.845 7.578 1.00 95.19 479 LYS A N 1
ATOM 3540 C CA . LYS A 1 479 ? 3.336 21.673 6.704 1.00 95.19 479 LYS A CA 1
ATOM 3541 C C . LYS A 1 479 ? 3.295 20.372 7.523 1.00 95.19 479 LYS A C 1
ATOM 3543 O O . LYS A 1 479 ? 4.066 20.272 8.481 1.00 95.19 479 LYS A O 1
ATOM 3548 N N . PRO A 1 480 ? 2.477 19.378 7.128 1.00 96.44 480 PRO A N 1
ATOM 3549 C CA . PRO A 1 480 ? 2.485 18.052 7.738 1.00 96.44 480 PRO A CA 1
ATOM 3550 C C . PRO A 1 480 ? 3.884 17.430 7.769 1.00 96.44 480 PRO A C 1
ATOM 3552 O O . PRO A 1 480 ? 4.674 17.583 6.831 1.00 96.44 480 PRO A O 1
ATOM 3555 N N . SER A 1 481 ? 4.191 16.691 8.834 1.00 88.69 481 SER A N 1
ATOM 3556 C CA . SER A 1 481 ? 5.489 16.021 8.999 1.00 88.69 481 SER A CA 1
ATOM 3557 C C . SER A 1 481 ? 5.686 14.825 8.065 1.00 88.69 481 SER A C 1
ATOM 3559 O O . SER A 1 481 ? 6.820 14.381 7.882 1.00 88.69 481 SER A O 1
ATOM 3561 N N . SER A 1 482 ? 4.607 14.321 7.463 1.00 94.94 482 SER A N 1
ATOM 3562 C CA . SER A 1 482 ? 4.617 13.200 6.523 1.00 94.94 482 SER A CA 1
ATOM 3563 C C . SER A 1 482 ? 4.074 13.592 5.153 1.00 94.94 482 SER A C 1
ATOM 3565 O O . SER A 1 482 ? 3.201 14.447 5.043 1.00 94.94 482 SER A O 1
ATOM 3567 N N . ILE A 1 483 ? 4.584 12.933 4.109 1.00 97.62 483 ILE A N 1
ATOM 3568 C CA . ILE A 1 483 ? 4.105 13.020 2.724 1.00 97.62 483 ILE A CA 1
ATOM 3569 C C . ILE A 1 483 ? 4.090 11.593 2.147 1.00 97.62 483 ILE A C 1
ATOM 3571 O O . ILE A 1 483 ? 4.950 11.217 1.337 1.00 97.62 483 ILE A O 1
ATOM 3575 N N . ASN A 1 484 ? 3.205 10.748 2.682 1.00 97.75 484 ASN A N 1
ATOM 3576 C CA . ASN A 1 484 ? 3.146 9.320 2.370 1.00 97.75 484 ASN A CA 1
ATOM 3577 C C . ASN A 1 484 ? 1.704 8.779 2.354 1.00 97.75 484 ASN A C 1
ATOM 3579 O O . ASN A 1 484 ? 0.950 9.123 1.451 1.00 97.75 484 ASN A O 1
ATOM 3583 N N . GLY A 1 485 ? 1.335 7.930 3.315 1.00 97.81 485 GLY A N 1
ATOM 3584 C CA . GLY A 1 485 ? 0.004 7.355 3.430 1.00 97.81 485 GLY A CA 1
ATOM 3585 C C . GLY A 1 485 ? -0.931 8.211 4.278 1.00 97.81 485 GLY A C 1
ATOM 3586 O O . GLY A 1 485 ? -0.528 9.164 4.951 1.00 97.81 485 GLY A O 1
ATOM 3587 N N . LEU A 1 486 ? -2.191 7.803 4.276 1.00 98.50 486 LEU A N 1
ATOM 3588 C CA . LEU A 1 486 ? -3.283 8.400 5.028 1.00 98.50 486 LEU A CA 1
ATOM 3589 C C . LEU A 1 486 ? -4.048 7.291 5.745 1.00 98.50 486 LEU A C 1
ATOM 3591 O O . LEU A 1 486 ? -4.034 6.146 5.291 1.00 98.50 486 LEU A O 1
ATOM 3595 N N . VAL A 1 487 ? -4.685 7.629 6.860 1.00 98.56 487 VAL A N 1
ATOM 3596 C CA . VAL A 1 487 ? -5.483 6.688 7.648 1.00 98.56 487 VAL A CA 1
ATOM 3597 C C . VAL A 1 487 ? -6.559 7.455 8.418 1.00 98.56 487 VAL A C 1
ATOM 3599 O O . VAL A 1 487 ? -6.238 8.408 9.114 1.00 98.56 487 VAL A O 1
ATOM 3602 N N . TRP A 1 488 ? -7.829 7.079 8.323 1.00 98.44 488 TRP A N 1
ATOM 3603 C CA . TRP A 1 488 ? -8.836 7.504 9.297 1.00 98.44 488 TRP A CA 1
ATOM 3604 C C . TRP A 1 488 ? -8.684 6.657 10.550 1.00 98.44 488 TRP A C 1
ATOM 3606 O O . TRP A 1 488 ? -8.996 5.468 10.540 1.00 98.44 488 TRP A O 1
ATOM 3616 N N . TRP A 1 489 ? -8.158 7.252 11.616 1.00 98.44 489 TRP A N 1
ATOM 3617 C CA . TRP A 1 489 ? -7.731 6.533 12.808 1.00 98.44 489 TRP A CA 1
ATOM 3618 C C . TRP A 1 489 ? -8.466 6.980 14.064 1.00 98.44 489 TRP A C 1
ATOM 3620 O O . TRP A 1 489 ? -8.854 6.128 14.863 1.00 98.44 489 TRP A O 1
ATOM 3630 N N . ASP A 1 490 ? -8.637 8.280 14.298 1.00 95.56 490 ASP A N 1
ATOM 3631 C CA . ASP A 1 490 ? -9.252 8.768 15.533 1.00 95.56 490 ASP A CA 1
ATOM 3632 C C . ASP A 1 490 ? -10.787 8.840 15.472 1.00 95.56 490 ASP A C 1
ATOM 3634 O O . ASP A 1 490 ? -11.429 7.898 15.012 1.00 95.56 490 ASP A O 1
ATOM 3638 N N . ALA A 1 491 ? -11.404 9.833 16.103 1.00 92.12 491 ALA A N 1
ATOM 3639 C CA . ALA A 1 491 ? -12.848 9.894 16.282 1.00 92.12 491 ALA A CA 1
ATOM 3640 C C . ALA A 1 491 ? -13.541 10.879 15.343 1.00 92.12 491 ALA A C 1
ATOM 3642 O O . ALA A 1 491 ? -14.769 10.830 15.237 1.00 92.12 491 ALA A O 1
ATOM 3643 N N . ASP A 1 492 ? -12.788 11.793 14.738 1.00 93.00 492 ASP A N 1
ATOM 3644 C CA . ASP A 1 492 ? -13.326 12.881 13.934 1.00 93.00 492 ASP A CA 1
ATOM 3645 C C . ASP A 1 492 ? -13.242 12.549 12.425 1.00 93.00 492 ASP A C 1
ATOM 3647 O O . ASP A 1 492 ? -12.742 11.484 12.058 1.00 93.00 492 ASP A O 1
ATOM 3651 N N . PRO A 1 493 ? -13.831 13.375 11.540 1.00 91.31 493 PRO A N 1
ATOM 3652 C CA . PRO A 1 493 ? -13.915 13.045 10.123 1.00 91.31 493 PRO A CA 1
ATOM 3653 C C . PRO A 1 493 ? -12.660 13.418 9.321 1.00 91.31 493 PRO A C 1
ATOM 3655 O O . PRO A 1 493 ? -12.584 13.068 8.142 1.00 91.31 493 PRO A O 1
ATOM 3658 N N . VAL A 1 494 ? -11.690 14.124 9.913 1.00 94.50 494 VAL A N 1
ATOM 3659 C CA . VAL A 1 494 ? -10.459 14.453 9.187 1.00 94.50 494 VAL A CA 1
ATOM 3660 C C . VAL A 1 494 ? -9.486 13.288 9.265 1.00 94.50 494 VAL A C 1
ATOM 3662 O O . VAL A 1 494 ? -9.547 12.452 10.164 1.00 94.50 494 VAL A O 1
ATOM 3665 N N . ARG A 1 495 ? -8.607 13.194 8.275 1.00 97.31 495 ARG A N 1
ATOM 3666 C CA . ARG A 1 495 ? -7.754 12.032 8.061 1.00 97.31 495 ARG A CA 1
ATOM 3667 C C . ARG A 1 495 ? -6.393 12.219 8.725 1.00 97.31 495 ARG A C 1
ATOM 3669 O O . ARG A 1 495 ? -5.774 13.280 8.642 1.00 97.31 495 ARG A O 1
ATOM 3676 N N . GLU A 1 496 ? -5.881 11.164 9.348 1.00 98.56 496 GLU A N 1
ATOM 3677 C CA . GLU A 1 496 ? -4.551 11.159 9.950 1.00 98.56 496 GLU A CA 1
ATOM 3678 C C . GLU A 1 496 ? -3.467 10.824 8.923 1.00 98.56 496 GLU A C 1
ATOM 3680 O O . GLU A 1 496 ? -3.690 10.238 7.861 1.00 98.56 496 GLU A O 1
ATOM 3685 N N . LEU A 1 497 ? -2.237 11.170 9.293 1.00 98.69 497 LEU A N 1
ATOM 3686 C CA . LEU A 1 497 ? -1.032 10.928 8.515 1.00 98.69 497 LEU A CA 1
ATOM 3687 C C . LEU A 1 497 ? -0.447 9.557 8.862 1.00 98.69 497 LEU A C 1
ATOM 3689 O O . LEU A 1 497 ? -0.160 9.295 10.037 1.00 98.69 497 LEU A O 1
ATOM 3693 N N . LEU A 1 498 ? -0.181 8.728 7.850 1.00 98.69 498 LEU A N 1
ATOM 3694 C CA . LEU A 1 498 ? 0.474 7.426 7.988 1.00 98.69 498 LEU A CA 1
ATOM 3695 C C . LEU A 1 498 ? 1.853 7.437 7.316 1.00 98.69 498 LEU A C 1
ATOM 3697 O O . LEU A 1 498 ? 1.979 7.589 6.103 1.00 98.69 498 LEU A O 1
ATOM 3701 N N . ASP A 1 499 ? 2.907 7.202 8.097 1.00 97.00 499 ASP A N 1
ATOM 3702 C CA . ASP A 1 499 ? 4.270 7.105 7.566 1.00 97.00 499 ASP A CA 1
ATOM 3703 C C . ASP A 1 499 ? 5.138 6.151 8.365 1.00 97.00 499 ASP A C 1
ATOM 3705 O O . ASP A 1 499 ? 5.109 6.149 9.596 1.00 97.00 499 ASP A O 1
ATOM 3709 N N . HIS A 1 500 ? 5.997 5.392 7.691 1.00 94.44 500 HIS A N 1
ATOM 3710 C CA . HIS A 1 500 ? 6.826 4.380 8.333 1.00 94.44 500 HIS A CA 1
ATOM 3711 C C . HIS A 1 500 ? 5.978 3.432 9.201 1.00 94.44 500 HIS A C 1
ATOM 3713 O O . HIS A 1 500 ? 5.261 2.584 8.685 1.00 94.44 500 HIS A O 1
ATOM 3719 N N . ILE A 1 501 ? 6.102 3.566 10.524 1.00 95.12 501 ILE A N 1
ATOM 3720 C CA . ILE A 1 501 ? 5.406 2.799 11.564 1.00 95.12 501 ILE A CA 1
ATOM 3721 C C . ILE A 1 501 ? 4.582 3.733 12.464 1.00 95.12 501 ILE A C 1
ATOM 3723 O O . ILE A 1 501 ? 4.466 3.512 13.668 1.00 95.12 501 ILE A O 1
ATOM 3727 N N . LYS A 1 502 ? 4.151 4.878 11.931 1.00 97.56 502 LYS A N 1
ATOM 3728 C CA . LYS A 1 502 ? 3.697 6.034 12.702 1.00 97.56 502 LYS A CA 1
ATOM 3729 C C . LYS A 1 502 ? 2.355 6.530 12.165 1.00 97.56 502 LYS A C 1
ATOM 3731 O O . LYS A 1 502 ? 2.236 6.753 10.967 1.00 97.56 502 LYS A O 1
ATOM 3736 N N . ILE A 1 503 ? 1.408 6.777 13.068 1.00 98.69 503 ILE A N 1
ATOM 3737 C CA . ILE A 1 503 ? 0.151 7.488 12.792 1.00 98.69 503 ILE A CA 1
ATOM 3738 C C . ILE A 1 503 ? 0.161 8.793 13.578 1.00 98.69 503 ILE A C 1
ATOM 3740 O O . ILE A 1 503 ? 0.425 8.782 14.787 1.00 98.69 503 ILE A O 1
ATOM 3744 N N . SER A 1 504 ? -0.078 9.920 12.914 1.00 98.25 504 SER A N 1
ATOM 3745 C CA . SER A 1 504 ? -0.055 11.238 13.556 1.00 98.25 504 SER A CA 1
ATOM 3746 C C . SER A 1 504 ? -1.270 12.071 13.156 1.00 98.25 504 SER A C 1
ATOM 3748 O O . SER A 1 504 ? -1.625 12.116 11.983 1.00 98.25 504 SER A O 1
ATOM 3750 N N . LYS A 1 505 ? -1.867 12.754 14.134 1.00 97.38 505 LYS A N 1
ATOM 3751 C CA . LYS A 1 505 ? -2.906 13.759 13.922 1.00 97.38 505 LYS A CA 1
ATOM 3752 C C . LYS A 1 505 ? -2.256 15.067 13.523 1.00 97.38 505 LYS A C 1
ATOM 3754 O O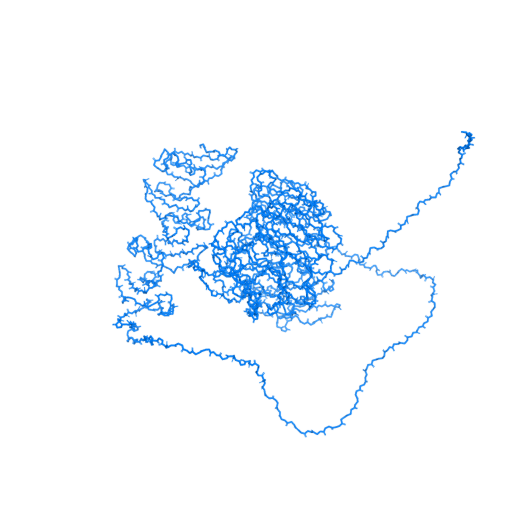 . LYS A 1 505 ? -1.353 15.539 14.217 1.00 97.38 505 LYS A O 1
ATOM 3759 N N . TYR A 1 506 ? -2.710 15.646 12.427 1.00 97.31 506 TYR A N 1
ATOM 3760 C CA . TYR A 1 506 ? -2.242 16.953 12.004 1.00 97.31 506 TYR A CA 1
ATOM 3761 C C . TYR A 1 506 ? -2.856 18.071 12.864 1.00 97.31 506 TYR A C 1
ATOM 3763 O O . TYR A 1 506 ? -3.999 17.988 13.312 1.00 97.31 506 TYR A O 1
ATOM 3771 N N . SER A 1 507 ? -2.094 19.145 13.082 1.00 91.25 507 SER A N 1
ATOM 3772 C CA . SER A 1 507 ? -2.652 20.436 13.487 1.00 91.25 507 SER A CA 1
ATOM 3773 C C . SER A 1 507 ? -1.842 21.581 12.874 1.00 91.25 507 SER A C 1
ATOM 3775 O O . SER A 1 507 ? -0.632 21.426 12.677 1.00 91.25 507 SER A O 1
ATOM 3777 N N . PRO A 1 508 ? -2.429 22.779 12.683 1.00 88.06 508 PRO A N 1
ATOM 3778 C CA . PRO A 1 508 ? -1.695 23.947 12.183 1.00 88.06 508 PRO A CA 1
ATOM 3779 C C . PRO A 1 508 ? -0.494 24.363 13.044 1.00 88.06 508 PRO A C 1
ATOM 3781 O O . PRO A 1 508 ? 0.363 25.116 12.585 1.00 88.06 508 PRO A O 1
ATOM 3784 N N . THR A 1 509 ? -0.432 23.898 14.296 1.00 82.81 509 THR A N 1
ATOM 3785 C CA . THR A 1 509 ? 0.658 24.175 15.244 1.00 82.81 509 THR A CA 1
ATOM 3786 C C . THR A 1 509 ? 1.678 23.040 15.368 1.00 82.81 509 THR A C 1
ATOM 3788 O O . THR A 1 509 ? 2.647 23.177 16.115 1.00 82.81 509 THR A O 1
ATOM 3791 N N . GLY A 1 510 ? 1.485 21.938 14.641 1.00 84.75 510 GLY A N 1
ATOM 3792 C CA . GLY A 1 510 ? 2.353 20.763 14.641 1.00 84.75 510 GLY A CA 1
ATOM 3793 C C . GLY A 1 510 ? 1.602 19.458 14.900 1.00 84.75 510 GLY A C 1
ATOM 3794 O O . GLY A 1 510 ? 0.552 19.436 15.545 1.00 84.75 510 GLY A O 1
ATOM 3795 N N . ASP A 1 511 ? 2.166 18.364 14.400 1.00 92.88 511 ASP A N 1
ATOM 3796 C CA . ASP A 1 511 ? 1.525 17.051 14.438 1.00 92.88 511 ASP A CA 1
ATOM 3797 C C . ASP A 1 511 ? 1.638 16.395 15.821 1.00 92.88 511 ASP A C 1
ATOM 3799 O O . ASP A 1 511 ? 2.693 16.404 16.463 1.00 92.88 511 ASP A O 1
ATOM 3803 N N . ALA A 1 512 ? 0.562 15.744 16.253 1.00 93.25 512 ALA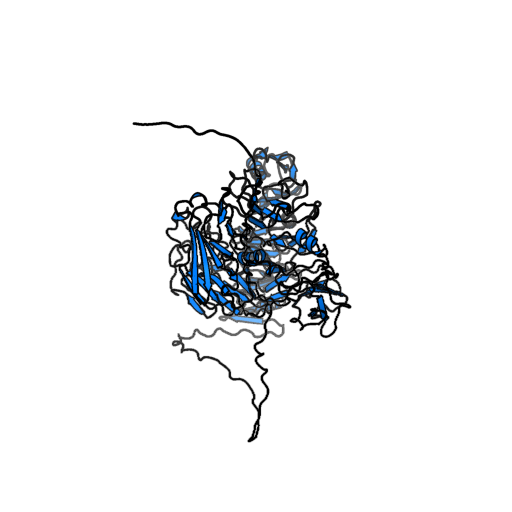 A N 1
ATOM 3804 C CA . ALA A 1 512 ? 0.508 14.926 17.456 1.00 93.25 512 ALA A CA 1
ATOM 3805 C C . ALA A 1 512 ? 0.613 13.438 17.100 1.00 93.25 512 ALA A C 1
ATOM 3807 O O . ALA A 1 512 ? -0.157 12.902 16.309 1.00 93.25 512 ALA A O 1
ATOM 3808 N N . ARG A 1 513 ? 1.559 12.728 17.717 1.00 96.56 513 ARG A N 1
ATOM 3809 C CA . ARG A 1 513 ? 1.716 11.282 17.521 1.00 96.56 513 ARG A CA 1
ATOM 3810 C C . ARG A 1 513 ? 0.594 10.511 18.228 1.00 96.56 513 ARG A C 1
ATOM 3812 O O . ARG A 1 513 ? 0.526 10.556 19.452 1.00 96.56 513 ARG A O 1
ATOM 3819 N N . LEU A 1 514 ? -0.198 9.745 17.472 1.00 95.25 514 LEU A N 1
ATOM 3820 C CA . LEU A 1 514 ? -1.246 8.862 18.006 1.00 95.25 514 LEU A CA 1
ATOM 3821 C C . LEU A 1 514 ? -0.749 7.428 18.220 1.00 95.25 514 LEU A C 1
ATOM 3823 O O . LEU A 1 514 ? -0.986 6.836 19.268 1.00 95.25 514 LEU A O 1
ATOM 3827 N N . LEU A 1 515 ? -0.006 6.881 17.252 1.00 96.44 515 LEU A N 1
ATOM 3828 C CA . LEU A 1 515 ? 0.543 5.525 17.325 1.00 96.44 515 LEU A CA 1
ATOM 3829 C C . LEU A 1 515 ? 1.970 5.481 16.787 1.00 96.44 515 LEU A C 1
ATOM 3831 O O . LEU A 1 515 ? 2.245 5.970 15.695 1.00 96.44 515 LEU A O 1
ATOM 3835 N N . THR A 1 516 ? 2.876 4.847 17.531 1.00 94.56 516 THR A N 1
ATOM 3836 C CA . THR A 1 516 ? 4.136 4.329 16.978 1.00 94.56 516 THR A CA 1
ATOM 3837 C C . THR A 1 516 ? 4.124 2.816 17.141 1.00 94.56 516 THR A C 1
ATOM 3839 O O . THR A 1 516 ? 4.103 2.327 18.269 1.00 94.56 516 THR A O 1
ATOM 3842 N N . GLY A 1 517 ? 4.122 2.086 16.029 1.00 87.56 517 GLY A N 1
ATOM 3843 C CA . GLY A 1 517 ? 4.121 0.630 16.014 1.00 87.56 517 GLY A CA 1
ATOM 3844 C C . GLY A 1 517 ? 5.332 0.073 16.762 1.00 87.56 517 GLY A C 1
ATOM 3845 O O . GLY A 1 517 ? 6.477 0.422 16.481 1.00 87.56 517 GLY A O 1
ATOM 3846 N N . SER A 1 518 ? 5.089 -0.803 17.731 1.00 84.31 518 SER A N 1
ATOM 3847 C CA . SER A 1 518 ? 6.150 -1.451 18.504 1.00 84.31 518 SER A CA 1
ATOM 3848 C C . SER A 1 518 ? 6.490 -2.799 17.882 1.00 84.31 518 SER A C 1
ATOM 3850 O O . SER A 1 518 ? 5.586 -3.561 17.554 1.00 84.31 518 SER A O 1
ATOM 3852 N N . GLY A 1 519 ? 7.780 -3.113 17.725 1.00 85.81 519 GLY A N 1
ATOM 3853 C CA . GLY A 1 519 ? 8.228 -4.412 17.205 1.00 85.81 519 GLY A CA 1
ATOM 3854 C C . GLY A 1 519 ? 7.865 -4.685 15.738 1.00 85.81 519 GLY A C 1
ATOM 3855 O O . GLY A 1 519 ? 7.913 -5.835 15.307 1.00 85.81 519 GLY A O 1
ATOM 3856 N N . VAL A 1 520 ? 7.523 -3.652 14.969 1.00 93.62 520 VAL A N 1
ATOM 3857 C CA . VAL A 1 520 ? 7.140 -3.753 13.554 1.00 93.62 520 VAL A CA 1
ATOM 3858 C C . VAL A 1 520 ? 8.074 -2.957 12.656 1.00 93.62 520 VAL A C 1
ATOM 3860 O O . VAL A 1 520 ? 8.841 -2.118 13.125 1.00 93.62 520 VAL A O 1
ATOM 3863 N N . ASN A 1 521 ? 8.013 -3.226 11.354 1.00 89.38 521 ASN A N 1
ATOM 3864 C CA . ASN A 1 521 ? 8.762 -2.505 10.336 1.00 89.38 521 ASN A CA 1
ATOM 3865 C C . ASN A 1 521 ? 7.863 -2.083 9.170 1.00 89.38 521 ASN A C 1
ATOM 3867 O O . ASN A 1 521 ? 6.949 -2.802 8.774 1.00 89.38 521 ASN A O 1
ATOM 3871 N N . SER A 1 522 ? 8.218 -0.949 8.566 1.00 89.69 522 SER A N 1
ATOM 3872 C CA . SER A 1 522 ? 7.730 -0.574 7.237 1.00 89.69 522 SER A CA 1
ATOM 3873 C C . SER A 1 522 ? 8.467 -1.329 6.125 1.00 89.69 522 SER A C 1
ATOM 3875 O O . SER A 1 522 ? 9.539 -1.922 6.334 1.00 89.69 522 SER A O 1
ATOM 3877 N N . ASN A 1 523 ? 7.901 -1.265 4.925 1.00 84.25 523 ASN A N 1
ATOM 3878 C CA . ASN A 1 523 ? 8.381 -1.916 3.713 1.00 84.25 523 ASN A CA 1
ATOM 3879 C C . ASN A 1 523 ? 9.009 -0.921 2.725 1.00 84.25 523 ASN A C 1
ATOM 3881 O O . ASN A 1 523 ? 8.956 0.293 2.910 1.00 84.25 523 ASN A O 1
ATOM 3885 N N . ASN A 1 524 ? 9.648 -1.451 1.679 1.00 85.56 524 ASN A N 1
ATOM 3886 C CA . ASN A 1 524 ? 10.034 -0.704 0.471 1.00 85.56 524 ASN A CA 1
ATOM 3887 C C . ASN A 1 524 ? 11.000 0.475 0.697 1.00 85.56 524 ASN A C 1
ATOM 3889 O O . ASN A 1 524 ? 10.960 1.499 0.015 1.00 85.56 524 ASN A O 1
ATOM 3893 N N . THR A 1 525 ? 11.939 0.310 1.634 1.00 84.38 525 THR A N 1
ATOM 3894 C CA . THR A 1 525 ? 13.023 1.274 1.898 1.00 84.38 525 THR A CA 1
ATOM 3895 C C . THR A 1 525 ? 12.479 2.697 2.099 1.00 84.38 525 THR A C 1
ATOM 3897 O O . THR A 1 525 ? 11.666 2.910 2.991 1.00 84.38 525 THR A O 1
ATOM 3900 N N . SER A 1 526 ? 12.889 3.702 1.328 1.00 81.50 526 SER A N 1
ATOM 3901 C CA . SER A 1 526 ? 12.464 5.086 1.564 1.00 81.50 526 SER A CA 1
ATOM 3902 C C . SER A 1 526 ? 10.966 5.304 1.351 1.00 81.50 526 SER A C 1
ATOM 3904 O O . SER A 1 526 ? 10.444 6.269 1.899 1.00 81.50 526 SER A O 1
ATOM 3906 N N . LYS A 1 527 ? 10.265 4.432 0.608 1.00 85.38 527 LYS A N 1
ATOM 3907 C CA . LYS A 1 527 ? 8.801 4.495 0.461 1.00 85.38 527 LYS A CA 1
ATOM 3908 C C . LYS A 1 527 ? 8.087 4.188 1.774 1.00 85.38 527 LYS A C 1
ATOM 3910 O O . LYS A 1 527 ? 7.065 4.797 2.049 1.00 85.38 527 LYS A O 1
ATOM 3915 N N . SER A 1 528 ? 8.689 3.360 2.630 1.00 92.56 528 SER A N 1
ATOM 3916 C CA . SER A 1 528 ? 8.275 3.168 4.022 1.00 92.56 528 SER A CA 1
ATOM 3917 C C . SER A 1 528 ? 6.785 2.868 4.195 1.00 92.56 528 SER A C 1
ATOM 3919 O O . SER A 1 528 ? 6.143 3.354 5.122 1.00 92.56 528 SER A O 1
ATOM 3921 N N . ASN A 1 529 ? 6.263 2.016 3.314 1.00 92.94 529 ASN A N 1
ATOM 3922 C CA . ASN A 1 529 ? 4.858 1.635 3.290 1.00 92.94 529 ASN A CA 1
ATOM 3923 C C . ASN A 1 529 ? 4.503 0.719 4.470 1.00 92.94 529 ASN A C 1
ATOM 3925 O O . ASN A 1 529 ? 5.341 -0.059 4.947 1.00 92.94 529 ASN A O 1
ATOM 3929 N N . ALA A 1 530 ? 3.244 0.772 4.902 1.00 98.31 530 ALA A N 1
ATOM 3930 C CA . ALA A 1 530 ? 2.627 -0.359 5.584 1.00 98.31 530 ALA A CA 1
ATOM 3931 C C . ALA A 1 530 ? 2.597 -1.583 4.645 1.00 98.31 530 ALA A C 1
ATOM 3933 O O . ALA A 1 530 ? 2.800 -1.452 3.437 1.00 98.31 530 ALA A O 1
ATOM 3934 N N . ALA A 1 531 ? 2.383 -2.781 5.187 1.00 98.69 531 ALA A N 1
ATOM 3935 C CA . ALA A 1 531 ? 2.079 -3.937 4.344 1.00 98.69 531 ALA A CA 1
ATOM 3936 C C . ALA A 1 531 ? 0.712 -3.756 3.668 1.00 98.69 531 ALA A C 1
ATOM 3938 O O . ALA A 1 531 ? 0.565 -4.092 2.496 1.00 98.69 531 ALA A O 1
ATOM 3939 N N . LEU A 1 532 ? -0.242 -3.193 4.414 1.00 98.88 532 LEU A N 1
ATOM 3940 C CA . LEU A 1 532 ? -1.574 -2.795 3.975 1.00 98.88 532 LEU A CA 1
ATOM 3941 C C . LEU A 1 532 ? -2.116 -1.727 4.940 1.00 98.88 532 LEU A C 1
ATOM 3943 O O . LEU A 1 532 ? -1.806 -1.765 6.134 1.00 98.88 532 LEU A O 1
ATOM 3947 N N . SER A 1 533 ? -2.947 -0.816 4.452 1.00 98.69 533 SER A N 1
ATOM 3948 C CA . SER A 1 533 ? -3.841 0.002 5.277 1.00 98.69 533 SER A CA 1
ATOM 3949 C C . SER A 1 533 ? -5.234 0.071 4.657 1.00 98.69 533 SER A C 1
ATOM 3951 O O . SER A 1 533 ? -5.349 0.282 3.447 1.00 98.69 533 SER A O 1
ATOM 3953 N N . GLY A 1 534 ? -6.267 -0.079 5.480 1.00 98.56 534 GLY A N 1
ATOM 3954 C CA . GLY A 1 534 ? -7.659 0.137 5.098 1.00 98.56 534 GLY A CA 1
ATOM 3955 C C . GLY A 1 534 ? -8.656 -0.411 6.121 1.00 98.56 534 GLY A C 1
ATOM 3956 O O . GLY A 1 534 ? -8.254 -1.143 7.019 1.00 98.56 534 GLY A O 1
ATOM 3957 N N . ASP A 1 535 ? -9.934 -0.047 5.995 1.00 98.69 535 ASP A N 1
ATOM 3958 C CA . ASP A 1 535 ? -11.054 -0.598 6.790 1.00 98.69 535 ASP A CA 1
ATOM 3959 C C . ASP A 1 535 ? -11.239 -2.074 6.425 1.00 98.69 535 ASP A C 1
ATOM 3961 O O . ASP A 1 535 ? -11.921 -2.412 5.464 1.00 98.69 535 ASP A O 1
ATOM 3965 N N . ILE A 1 536 ? -10.544 -2.966 7.124 1.00 98.56 536 ILE A N 1
ATOM 3966 C CA . ILE A 1 536 ? -10.620 -4.408 6.864 1.00 98.56 536 ILE A CA 1
ATOM 3967 C C . ILE A 1 536 ? -11.352 -5.127 7.986 1.00 98.56 536 ILE A C 1
ATOM 3969 O O . ILE A 1 536 ? -11.745 -6.275 7.803 1.00 98.56 536 ILE A O 1
ATOM 3973 N N . LEU A 1 537 ? -11.567 -4.489 9.131 1.00 98.25 537 LEU A N 1
ATOM 3974 C CA . LEU A 1 537 ? -12.277 -4.995 10.294 1.00 98.25 537 LEU A CA 1
ATOM 3975 C C . LEU A 1 537 ? -12.942 -3.813 11.023 1.00 98.25 537 LEU A C 1
ATOM 3977 O O . LEU A 1 537 ? -12.676 -2.656 10.746 1.00 98.25 537 LEU A O 1
ATOM 3981 N N . GLY A 1 538 ? -13.772 -4.091 12.023 1.00 98.38 538 GLY A N 1
ATOM 3982 C CA . GLY A 1 538 ? -14.294 -3.049 12.897 1.00 98.38 538 GLY A CA 1
ATOM 3983 C C . GLY A 1 538 ? -15.281 -2.111 12.203 1.00 98.38 538 GLY A C 1
ATOM 3984 O O . GLY A 1 538 ? -16.102 -2.552 11.404 1.00 98.38 538 GLY A O 1
ATOM 3985 N N . ASP A 1 539 ? -15.282 -0.842 12.618 1.00 98.31 539 ASP A N 1
ATOM 3986 C CA . ASP A 1 539 ? -16.121 0.195 12.013 1.00 98.31 539 ASP A CA 1
ATOM 3987 C C . ASP A 1 539 ? -15.422 0.833 10.801 1.00 98.31 539 ASP A C 1
ATOM 3989 O O . ASP A 1 539 ? -14.484 0.275 10.267 1.00 98.31 539 ASP A O 1
ATOM 3993 N N . TRP A 1 540 ? -15.887 1.991 10.337 1.00 97.38 540 TRP A N 1
ATOM 3994 C CA . TRP A 1 540 ? -15.411 2.634 9.105 1.00 97.38 540 TRP A CA 1
ATOM 3995 C C . TRP A 1 540 ? -13.941 3.083 9.106 1.00 97.38 540 TRP A C 1
ATOM 3997 O O . TRP A 1 540 ? -13.446 3.573 8.090 1.00 97.38 540 TRP A O 1
ATOM 4007 N N . ARG A 1 541 ? -13.268 3.018 10.256 1.00 98.56 541 ARG A N 1
ATOM 4008 C CA . ARG A 1 541 ? -11.890 3.482 10.407 1.00 98.56 541 ARG A CA 1
ATOM 4009 C C . ARG A 1 541 ? -10.913 2.424 9.948 1.00 98.56 541 ARG A C 1
ATOM 4011 O O . ARG A 1 541 ? -11.183 1.235 9.965 1.00 98.56 541 ARG A O 1
ATOM 4018 N N . GLU A 1 542 ? -9.759 2.892 9.511 1.00 98.88 542 GLU A N 1
ATOM 4019 C CA . GLU A 1 542 ? -8.825 2.077 8.758 1.00 98.88 542 GLU A CA 1
ATOM 4020 C C . GLU A 1 542 ? -7.852 1.359 9.704 1.00 98.88 542 GLU A C 1
ATOM 4022 O O . GLU A 1 542 ? -7.139 1.991 10.492 1.00 98.88 542 GLU A O 1
ATOM 4027 N N . GLU A 1 543 ? -7.755 0.033 9.598 1.00 98.88 543 GLU A N 1
ATOM 4028 C CA . GLU A 1 543 ? -6.648 -0.710 10.191 1.00 98.88 543 GLU A CA 1
ATOM 4029 C C . GLU A 1 543 ? -5.336 -0.406 9.463 1.00 98.88 543 GLU A C 1
ATOM 4031 O O . GLU A 1 543 ? -5.285 -0.095 8.268 1.00 98.88 543 GLU A O 1
ATOM 4036 N N . VAL A 1 544 ? -4.230 -0.594 10.183 1.00 98.88 544 VAL A N 1
ATOM 4037 C CA . VAL A 1 544 ? -2.885 -0.571 9.604 1.00 98.88 544 VAL A CA 1
ATOM 4038 C C . VAL A 1 544 ? -2.173 -1.879 9.905 1.00 98.88 544 VAL A C 1
ATOM 4040 O O . VAL A 1 544 ? -2.067 -2.304 11.058 1.00 98.88 544 VAL A O 1
ATOM 4043 N N . VAL A 1 545 ? -1.647 -2.505 8.856 1.00 98.94 545 VAL A N 1
ATOM 4044 C CA . VAL A 1 545 ? -0.950 -3.785 8.925 1.00 98.94 545 VAL A CA 1
ATOM 4045 C C . VAL A 1 545 ? 0.528 -3.575 8.636 1.00 98.94 545 VAL A C 1
ATOM 4047 O O . VAL A 1 545 ? 0.921 -3.139 7.553 1.00 98.94 545 VAL A O 1
ATOM 4050 N N . TRP A 1 546 ? 1.381 -3.942 9.587 1.00 98.88 546 TRP A N 1
ATOM 4051 C CA . TRP A 1 546 ? 2.830 -3.989 9.393 1.00 98.88 546 TRP A CA 1
ATOM 4052 C C . TRP A 1 546 ? 3.356 -5.390 9.638 1.00 98.88 546 TRP A C 1
ATOM 4054 O O . TRP A 1 546 ? 2.861 -6.108 10.496 1.00 98.88 546 TRP A O 1
ATOM 4064 N N . ARG A 1 547 ? 4.442 -5.768 8.971 1.00 97.69 547 ARG A N 1
ATOM 4065 C CA . ARG A 1 547 ? 5.191 -6.957 9.389 1.00 97.69 547 ARG A CA 1
ATOM 4066 C C . ARG A 1 547 ? 5.888 -6.704 10.723 1.00 97.69 547 ARG A C 1
ATOM 4068 O O . ARG A 1 547 ? 6.396 -5.603 10.970 1.00 97.69 547 ARG A O 1
ATOM 4075 N N . THR A 1 548 ? 6.021 -7.736 11.545 1.00 90.19 548 THR A N 1
ATOM 4076 C CA . THR A 1 548 ? 6.954 -7.693 12.674 1.00 90.19 548 THR A CA 1
ATOM 4077 C C . THR A 1 548 ? 8.388 -7.534 12.169 1.00 90.19 548 THR A C 1
ATOM 4079 O O . THR A 1 548 ? 8.725 -7.887 11.033 1.00 90.19 548 THR A O 1
ATOM 4082 N N . TRP A 1 549 ? 9.270 -6.977 13.000 1.00 86.75 549 TRP A N 1
ATOM 4083 C CA . TRP A 1 549 ? 10.648 -6.688 12.593 1.00 86.75 549 TRP A CA 1
ATOM 4084 C C . TRP A 1 549 ? 11.408 -7.939 12.112 1.00 86.75 549 TRP A C 1
ATOM 4086 O O . TRP A 1 549 ? 12.250 -7.832 11.216 1.00 86.75 549 TRP A O 1
ATOM 4096 N N . ASP A 1 550 ? 11.064 -9.103 12.670 1.00 83.00 550 ASP A N 1
ATOM 4097 C CA . ASP A 1 550 ? 11.599 -10.430 12.358 1.00 83.00 550 ASP A CA 1
ATOM 4098 C C . ASP A 1 550 ? 10.802 -11.197 11.284 1.00 83.00 550 ASP A C 1
ATOM 4100 O O . ASP A 1 550 ? 11.229 -12.273 10.867 1.00 83.00 550 ASP A O 1
ATOM 4104 N N . ASN A 1 551 ? 9.712 -10.617 10.765 1.00 89.81 551 ASN A N 1
ATOM 4105 C CA . ASN A 1 551 ? 8.797 -11.188 9.766 1.00 89.81 551 ASN A CA 1
ATOM 4106 C C . ASN A 1 551 ? 8.022 -12.433 10.225 1.00 89.81 551 ASN A C 1
ATOM 4108 O O . ASN A 1 551 ? 7.505 -13.167 9.384 1.00 89.81 551 ASN A O 1
ATOM 4112 N N . THR A 1 552 ? 7.952 -12.698 11.529 1.00 91.06 552 THR A N 1
ATOM 4113 C CA . THR A 1 552 ? 7.215 -13.849 12.072 1.00 91.06 552 THR A CA 1
ATOM 4114 C C . THR A 1 552 ? 5.703 -13.646 12.101 1.00 91.06 552 THR A C 1
ATOM 4116 O O . THR A 1 552 ? 4.983 -14.634 12.214 1.00 91.06 552 THR A O 1
ATOM 4119 N N . ALA A 1 553 ? 5.213 -12.412 11.959 1.00 97.56 553 ALA A N 1
ATOM 4120 C CA . ALA A 1 553 ? 3.789 -12.116 11.854 1.00 97.56 553 ALA A CA 1
ATOM 4121 C C . ALA A 1 553 ? 3.500 -10.874 10.991 1.00 97.56 553 ALA A C 1
ATOM 4123 O O . ALA A 1 553 ? 4.357 -9.996 10.827 1.00 97.56 553 ALA A O 1
ATOM 4124 N N . LEU A 1 554 ? 2.270 -10.785 10.480 1.00 98.81 554 LEU A N 1
ATOM 4125 C CA . LEU A 1 554 ? 1.636 -9.502 10.178 1.00 98.81 554 LEU A CA 1
ATOM 4126 C C . LEU A 1 554 ? 0.920 -9.017 11.436 1.00 98.81 554 LEU A C 1
ATOM 4128 O O . LEU A 1 554 ? 0.122 -9.745 12.010 1.00 98.81 554 LEU A O 1
ATOM 4132 N N . ARG A 1 555 ? 1.199 -7.789 11.854 1.00 98.75 555 ARG A N 1
ATOM 4133 C CA . ARG A 1 555 ? 0.582 -7.135 13.001 1.00 98.75 555 ARG A CA 1
ATOM 4134 C C . ARG A 1 555 ? -0.471 -6.149 12.530 1.00 98.75 555 ARG A C 1
ATOM 4136 O O . ARG A 1 555 ? -0.131 -5.156 11.887 1.00 98.75 555 ARG A O 1
ATOM 4143 N N . ILE A 1 556 ? -1.715 -6.420 12.894 1.00 98.81 556 ILE A N 1
ATOM 4144 C CA . ILE A 1 556 ? -2.887 -5.598 12.615 1.00 98.81 556 ILE A CA 1
ATOM 4145 C C . ILE A 1 556 ? -3.108 -4.666 13.804 1.00 98.81 556 ILE A C 1
ATOM 4147 O O . ILE A 1 556 ? -3.278 -5.119 14.939 1.00 98.81 556 ILE A O 1
ATOM 4151 N N . TYR A 1 557 ? -3.110 -3.366 13.543 1.00 98.75 557 TYR A N 1
ATOM 4152 C CA . TYR A 1 557 ? -3.535 -2.345 14.489 1.00 98.75 557 TYR A CA 1
ATOM 4153 C C . TYR A 1 557 ? -4.921 -1.845 14.092 1.00 98.75 557 TYR A C 1
ATOM 4155 O O . TYR A 1 557 ? -5.108 -1.449 12.946 1.00 98.75 557 TYR A O 1
ATOM 4163 N N . SER A 1 558 ? -5.843 -1.814 15.055 1.00 98.06 558 SER A N 1
ATOM 4164 C CA . SER A 1 558 ? -7.150 -1.158 14.936 1.00 98.06 558 SER A CA 1
ATOM 4165 C C . SER A 1 558 ? -7.273 -0.065 15.999 1.00 98.06 558 SER A C 1
ATOM 4167 O O . SER A 1 558 ? -6.550 -0.063 17.006 1.00 98.06 558 SER A O 1
ATOM 4169 N N . THR A 1 559 ? -8.145 0.903 15.757 1.00 97.75 559 THR A N 1
ATOM 4170 C CA . THR A 1 559 ? -8.223 2.128 16.550 1.00 97.75 559 THR A CA 1
ATOM 4171 C C . THR A 1 559 ? -8.738 1.898 17.980 1.00 97.75 559 THR A C 1
ATOM 4173 O O . THR A 1 559 ? -9.716 1.179 18.191 1.00 97.75 559 THR A O 1
ATOM 4176 N N . PRO A 1 560 ? -8.124 2.531 19.002 1.00 95.44 560 PRO A N 1
ATOM 4177 C CA . PRO A 1 560 ? -8.624 2.520 20.377 1.00 95.44 560 PRO A CA 1
ATOM 4178 C C . PRO A 1 560 ? -9.556 3.702 20.702 1.00 95.44 560 PRO A C 1
ATOM 4180 O O . PRO A 1 560 ? -9.923 3.879 21.869 1.00 95.44 560 PRO A O 1
ATOM 4183 N N . TYR A 1 561 ? -9.886 4.554 19.727 1.00 95.81 561 TYR A N 1
ATOM 4184 C CA . TYR A 1 561 ? -10.653 5.784 19.940 1.00 95.81 561 TYR A CA 1
ATOM 4185 C C . TYR A 1 561 ? -12.151 5.530 19.756 1.00 95.81 561 TYR A C 1
ATOM 4187 O O . TYR A 1 561 ? -12.567 4.880 18.807 1.00 95.81 561 TYR A O 1
ATOM 4195 N N . PHE A 1 562 ? -12.992 6.026 20.656 1.00 95.25 562 PHE A N 1
ATOM 4196 C CA . PHE A 1 562 ? -14.445 5.957 20.478 1.00 95.25 562 PHE A CA 1
ATOM 4197 C C . PHE A 1 562 ? -14.907 7.063 19.519 1.00 95.25 562 PHE A C 1
ATOM 4199 O O . PHE A 1 562 ? -14.411 8.180 19.634 1.00 95.25 562 PHE A O 1
ATOM 4206 N N . THR A 1 563 ? -15.862 6.784 18.627 1.00 93.50 563 THR A N 1
ATOM 4207 C CA . THR A 1 563 ? -16.471 7.793 17.740 1.00 93.50 563 THR A CA 1
ATOM 4208 C C . THR A 1 563 ? -17.997 7.740 17.772 1.00 93.50 563 THR A C 1
ATOM 4210 O O . THR A 1 563 ? -18.580 6.661 17.819 1.00 93.50 563 THR A O 1
ATOM 4213 N N . ASP A 1 564 ? -18.635 8.907 17.698 1.00 90.88 564 ASP A N 1
ATOM 4214 C CA . ASP A 1 564 ? -20.081 9.040 17.478 1.00 90.88 564 ASP A CA 1
ATOM 4215 C C . ASP A 1 564 ? -20.446 9.060 15.982 1.00 90.88 564 ASP A C 1
ATOM 4217 O O . ASP A 1 564 ? -21.610 9.239 15.626 1.00 90.88 564 ASP A O 1
ATOM 4221 N N . LEU A 1 565 ? -19.457 8.913 15.094 1.00 91.62 565 LEU A N 1
ATOM 4222 C CA . LEU A 1 565 ? -19.666 8.846 13.656 1.00 91.62 565 LEU A CA 1
ATOM 4223 C C . LEU A 1 565 ? -20.050 7.429 13.233 1.00 91.62 565 LEU A C 1
ATOM 4225 O O . LEU A 1 565 ? -19.538 6.426 13.739 1.00 91.62 565 LEU A O 1
ATOM 4229 N N . ARG A 1 566 ? -20.946 7.361 12.253 1.00 91.31 566 ARG A N 1
ATOM 4230 C CA . ARG A 1 566 ? -21.462 6.118 11.695 1.00 91.31 566 ARG A CA 1
ATOM 4231 C C . ARG A 1 566 ? -21.438 6.194 10.185 1.00 91.31 566 ARG A C 1
ATOM 4233 O O . ARG A 1 566 ? -22.136 7.011 9.592 1.00 91.31 566 ARG A O 1
ATOM 4240 N N . LEU A 1 567 ? -20.690 5.284 9.587 1.00 94.25 567 LEU A N 1
ATOM 4241 C CA . LEU A 1 567 ? -20.563 5.152 8.149 1.00 94.25 567 LEU A CA 1
ATOM 4242 C C . LEU A 1 567 ? -20.625 3.671 7.788 1.00 94.25 567 LEU A C 1
ATOM 4244 O O . LEU A 1 567 ? -20.272 2.812 8.598 1.00 94.25 567 LEU A O 1
ATOM 4248 N N . ILE A 1 568 ? -21.123 3.387 6.588 1.00 95.81 568 ILE A N 1
ATOM 4249 C CA . ILE A 1 568 ? -20.975 2.069 5.974 1.00 95.81 568 ILE A CA 1
ATOM 4250 C C . ILE A 1 568 ? -19.473 1.777 5.857 1.00 95.81 568 ILE A C 1
ATOM 4252 O O . ILE A 1 568 ? -18.702 2.702 5.608 1.00 95.81 568 ILE A O 1
ATOM 4256 N N . THR A 1 569 ? -19.068 0.518 6.046 1.00 98.25 569 THR A N 1
ATOM 4257 C CA . THR A 1 569 ? -17.674 0.104 5.819 1.00 98.25 569 THR A CA 1
ATOM 4258 C C . THR A 1 569 ? -17.174 0.620 4.468 1.00 98.25 569 THR A C 1
ATOM 4260 O O . THR A 1 569 ? -17.870 0.508 3.452 1.00 98.25 569 THR A O 1
ATOM 4263 N N . LEU A 1 570 ? -15.976 1.196 4.445 1.00 98.50 570 LEU A N 1
ATOM 4264 C CA . LEU A 1 570 ? -15.368 1.767 3.248 1.00 98.50 570 LEU A CA 1
ATOM 4265 C C . LEU A 1 570 ? -15.123 0.695 2.180 1.00 98.50 570 LEU A C 1
ATOM 4267 O O . LEU A 1 570 ? -15.095 1.007 0.996 1.00 98.50 570 LEU A O 1
ATOM 4271 N N . MET A 1 571 ? -15.053 -0.585 2.550 1.00 98.75 571 MET A N 1
ATOM 4272 C CA . MET A 1 571 ? -14.946 -1.686 1.583 1.00 98.75 571 MET A CA 1
ATOM 4273 C C . MET A 1 571 ? -16.207 -1.895 0.736 1.00 98.75 571 MET A C 1
ATOM 4275 O O . MET A 1 571 ? -16.157 -2.603 -0.268 1.00 98.75 571 MET A O 1
ATOM 4279 N N . HIS A 1 572 ? -17.328 -1.266 1.093 1.00 98.31 572 HIS A N 1
ATOM 4280 C CA . HIS A 1 572 ? -18.522 -1.204 0.248 1.00 98.31 572 HIS A CA 1
ATOM 4281 C C . HIS A 1 572 ? -18.611 0.072 -0.603 1.00 98.31 572 HIS A C 1
ATOM 4283 O O . HIS A 1 572 ? -19.545 0.201 -1.395 1.00 98.31 572 HIS A O 1
ATOM 4289 N N . ASP A 1 573 ? -17.653 0.993 -0.485 1.00 98.25 573 ASP A N 1
ATOM 4290 C CA . ASP A 1 573 ? -17.407 2.019 -1.493 1.00 98.25 573 ASP A CA 1
ATOM 4291 C C . ASP A 1 573 ? -16.471 1.433 -2.559 1.00 98.25 573 ASP A C 1
ATOM 4293 O O . ASP A 1 573 ? -15.315 1.110 -2.290 1.00 98.25 573 ASP A O 1
ATOM 4297 N N . THR A 1 574 ? -16.963 1.232 -3.783 1.00 97.69 574 THR A N 1
ATOM 4298 C CA . THR A 1 574 ? -16.194 0.486 -4.794 1.00 97.69 574 THR A CA 1
ATOM 4299 C C . THR A 1 574 ? -14.927 1.208 -5.255 1.00 97.69 574 THR A C 1
ATOM 4301 O O . THR A 1 574 ? -13.965 0.541 -5.640 1.00 97.69 574 THR A O 1
ATOM 4304 N N . GLN A 1 575 ? -14.876 2.542 -5.176 1.00 98.50 575 GLN A N 1
ATOM 4305 C CA . GLN A 1 575 ? -13.656 3.303 -5.465 1.00 98.50 575 GLN A CA 1
ATOM 4306 C C . GLN A 1 575 ? -12.594 3.051 -4.386 1.00 98.50 575 GLN A C 1
ATOM 4308 O O . GLN A 1 575 ? -11.459 2.686 -4.694 1.00 98.50 575 GLN A O 1
ATOM 4313 N N . TYR A 1 576 ? -12.973 3.133 -3.113 1.00 98.88 576 TYR A N 1
ATOM 4314 C CA . TYR A 1 576 ? -12.099 2.796 -1.996 1.00 98.88 576 TYR A CA 1
ATOM 4315 C C . TYR A 1 576 ? -11.644 1.332 -2.051 1.00 98.88 576 TYR A C 1
ATOM 4317 O O . TYR A 1 576 ? -10.454 1.038 -1.926 1.00 98.88 576 TYR A O 1
ATOM 4325 N N . ARG A 1 577 ? -12.569 0.397 -2.291 1.00 98.88 577 ARG A N 1
ATOM 4326 C CA . ARG A 1 577 ? -12.294 -1.047 -2.323 1.00 98.88 577 ARG A CA 1
ATOM 4327 C C . ARG A 1 577 ? -11.349 -1.448 -3.455 1.00 98.88 577 ARG A C 1
ATOM 4329 O O . ARG A 1 577 ? -10.480 -2.303 -3.254 1.00 98.88 577 ARG A O 1
ATOM 4336 N N . THR A 1 578 ? -11.501 -0.856 -4.640 1.00 98.88 578 THR A N 1
ATOM 4337 C CA . THR A 1 578 ? -10.527 -1.022 -5.733 1.00 98.88 578 THR A CA 1
ATOM 4338 C C . THR A 1 578 ? -9.203 -0.340 -5.385 1.00 98.88 578 THR A C 1
ATOM 4340 O O . THR A 1 578 ? -8.154 -0.921 -5.654 1.00 98.88 578 THR A O 1
ATOM 4343 N N . GLY A 1 579 ? -9.247 0.790 -4.669 1.00 98.88 579 GLY A N 1
ATOM 4344 C CA . GLY A 1 579 ? -8.143 1.409 -3.923 1.00 98.88 579 GLY A CA 1
ATOM 4345 C C . GLY A 1 579 ? -7.283 0.422 -3.143 1.00 98.88 579 GLY A C 1
ATOM 4346 O O . GLY A 1 579 ? -6.075 0.307 -3.350 1.00 98.88 579 GLY A O 1
ATOM 4347 N N . VAL A 1 580 ? -7.927 -0.344 -2.268 1.00 98.94 580 VAL A N 1
ATOM 4348 C CA . VAL A 1 580 ? -7.278 -1.381 -1.456 1.00 98.94 580 VAL A CA 1
ATOM 4349 C C . VAL A 1 580 ? -6.699 -2.506 -2.329 1.00 98.94 580 VAL A C 1
ATOM 4351 O O . VAL A 1 580 ? -5.623 -3.029 -2.032 1.00 98.94 580 VAL A O 1
ATOM 4354 N N . ALA A 1 581 ? -7.348 -2.848 -3.448 1.00 98.88 581 ALA A N 1
ATOM 4355 C CA . ALA A 1 581 ? -6.848 -3.861 -4.383 1.00 98.88 581 ALA A CA 1
ATOM 4356 C C . ALA A 1 581 ? -5.571 -3.413 -5.119 1.00 98.88 581 ALA A C 1
ATOM 4358 O O . ALA A 1 581 ? -4.616 -4.189 -5.225 1.00 98.88 581 ALA A O 1
ATOM 4359 N N . TRP A 1 582 ? -5.510 -2.167 -5.604 1.00 98.81 582 TRP A N 1
ATOM 4360 C CA . TRP A 1 582 ? -4.332 -1.649 -6.308 1.00 98.81 582 TRP A CA 1
ATOM 4361 C C . TRP A 1 582 ? -3.254 -1.091 -5.378 1.00 98.81 582 TRP A C 1
ATOM 4363 O O . TRP A 1 582 ? -2.170 -0.787 -5.862 1.00 98.81 582 TRP A O 1
ATOM 4373 N N . GLN A 1 583 ? -3.470 -1.017 -4.061 1.00 98.88 583 GLN A N 1
ATOM 4374 C CA . GLN A 1 583 ? -2.503 -0.453 -3.108 1.00 98.88 583 GLN A CA 1
ATOM 4375 C C . GLN A 1 583 ? -1.091 -1.066 -3.218 1.00 98.88 583 GLN A C 1
ATOM 4377 O O . GLN A 1 583 ? -0.111 -0.375 -2.964 1.00 98.88 583 GLN A O 1
ATOM 4382 N N . ASN A 1 584 ? -0.961 -2.333 -3.632 1.00 98.75 584 ASN A N 1
ATOM 4383 C CA . ASN A 1 584 ? 0.337 -2.997 -3.843 1.00 98.75 584 ASN A CA 1
ATOM 4384 C C . ASN A 1 584 ? 1.023 -2.672 -5.188 1.00 98.75 584 ASN A C 1
ATOM 4386 O O . ASN A 1 584 ? 2.152 -3.109 -5.410 1.00 98.75 584 ASN A O 1
ATOM 4390 N N . SER A 1 585 ? 0.353 -1.948 -6.089 1.00 98.50 585 SER A N 1
ATOM 4391 C CA . SER A 1 585 ? 0.824 -1.674 -7.445 1.00 98.50 585 SER A CA 1
ATOM 4392 C C . SER A 1 585 ? 1.875 -0.566 -7.479 1.00 98.50 585 SER A C 1
ATOM 4394 O O . SER A 1 585 ? 1.581 0.600 -7.218 1.00 98.50 585 SER A O 1
ATOM 4396 N N . GLY A 1 586 ? 3.093 -0.915 -7.895 1.00 98.12 586 GLY A N 1
ATOM 4397 C CA . GLY A 1 586 ? 4.180 0.041 -8.113 1.00 98.12 586 GLY A CA 1
ATOM 4398 C C . GLY A 1 586 ? 4.649 0.711 -6.817 1.00 98.12 586 GLY A C 1
ATOM 4399 O O . GLY A 1 586 ? 5.285 0.072 -5.982 1.00 98.12 586 GLY A O 1
ATOM 4400 N N . TYR A 1 587 ? 4.411 2.015 -6.670 1.00 98.50 587 TYR A N 1
ATOM 4401 C CA . TYR A 1 587 ? 4.615 2.750 -5.420 1.00 98.50 587 TYR A CA 1
ATOM 4402 C C . TYR A 1 587 ? 3.268 2.980 -4.739 1.00 98.50 587 TYR A C 1
ATOM 4404 O O . TYR A 1 587 ? 2.495 3.837 -5.167 1.00 98.50 587 TYR A O 1
ATOM 4412 N N . ASN A 1 588 ? 3.028 2.244 -3.652 1.00 98.75 588 ASN A N 1
ATOM 4413 C CA . ASN A 1 588 ? 1.760 2.195 -2.926 1.00 98.75 588 ASN A CA 1
ATOM 4414 C C . ASN A 1 588 ? 1.239 3.610 -2.615 1.00 98.75 588 ASN A C 1
ATOM 4416 O O . ASN A 1 588 ? 1.964 4.407 -2.014 1.00 98.75 588 ASN A O 1
ATOM 4420 N N . GLN A 1 589 ? -0.003 3.905 -3.011 1.00 98.81 589 GLN A N 1
ATOM 4421 C CA . GLN A 1 589 ? -0.722 5.141 -2.661 1.00 98.81 589 GLN A CA 1
ATOM 4422 C C . GLN A 1 589 ? -1.889 4.813 -1.716 1.00 98.81 589 GLN A C 1
ATOM 4424 O O . GLN A 1 589 ? -2.389 3.685 -1.756 1.00 98.81 589 GLN A O 1
ATOM 4429 N N . PRO A 1 590 ? -2.324 5.755 -0.859 1.00 98.56 590 PRO A N 1
ATOM 4430 C CA . PRO A 1 590 ? -3.478 5.536 0.008 1.00 98.56 590 PRO A CA 1
ATOM 4431 C C . PRO A 1 590 ? -4.787 5.426 -0.802 1.00 98.56 590 PRO A C 1
ATOM 4433 O O . PRO A 1 590 ? -4.937 6.116 -1.813 1.00 98.56 590 PRO A O 1
ATOM 4436 N N . PRO A 1 591 ? -5.751 4.593 -0.370 1.00 98.44 591 PRO A N 1
ATOM 4437 C CA . PRO A 1 591 ? -7.063 4.509 -1.003 1.00 98.44 591 PRO A CA 1
ATOM 4438 C C . PRO A 1 591 ? -7.895 5.763 -0.695 1.00 98.44 591 PRO A C 1
ATOM 4440 O O . PRO A 1 591 ? -7.754 6.374 0.370 1.00 98.44 591 PRO A O 1
ATOM 4443 N N . HIS A 1 592 ? -8.783 6.137 -1.614 1.00 98.75 592 HIS A N 1
ATOM 4444 C CA . HIS A 1 592 ? -9.728 7.247 -1.466 1.00 98.75 592 HIS A CA 1
ATOM 4445 C C . HIS A 1 592 ? -11.146 6.772 -1.799 1.00 98.75 592 HIS A C 1
ATOM 4447 O O . HIS A 1 592 ? -11.307 6.062 -2.793 1.00 98.75 592 HIS A O 1
ATOM 4453 N N . PRO A 1 593 ? -12.160 7.146 -1.003 1.00 97.50 593 PRO A N 1
ATOM 4454 C CA . PRO A 1 593 ? -13.551 6.868 -1.319 1.00 97.50 593 PRO A CA 1
ATOM 4455 C C . PRO A 1 593 ? -14.077 7.776 -2.433 1.00 97.50 593 PRO A C 1
ATOM 4457 O O . PRO A 1 593 ? -13.483 8.811 -2.744 1.00 97.50 593 PRO A O 1
ATOM 4460 N N . SER A 1 594 ? -15.223 7.399 -3.000 1.00 97.06 594 SER A N 1
ATOM 4461 C CA . SER A 1 594 ? -15.934 8.174 -4.031 1.00 97.06 594 SER A CA 1
ATOM 4462 C C . SER A 1 594 ? -16.589 9.470 -3.530 1.00 97.06 594 SER A C 1
ATOM 4464 O O . SER A 1 594 ? -17.266 10.157 -4.289 1.00 97.06 594 SER A O 1
ATOM 4466 N N . PHE A 1 595 ? -16.421 9.804 -2.250 1.00 94.94 595 PHE A N 1
ATOM 4467 C CA . PHE A 1 595 ? -17.112 10.901 -1.582 1.00 94.94 595 PHE A CA 1
ATOM 4468 C C . PHE A 1 595 ? -16.216 11.604 -0.562 1.00 94.94 595 PHE A C 1
ATOM 4470 O O . PHE A 1 595 ? -15.323 10.989 0.022 1.00 94.94 595 PHE A O 1
ATOM 4477 N N . ASP A 1 596 ? -16.526 12.862 -0.259 1.00 92.88 596 ASP A N 1
ATOM 4478 C CA . ASP A 1 596 ? -15.991 13.543 0.916 1.00 92.88 596 ASP A CA 1
ATOM 4479 C C . ASP A 1 596 ? -16.697 13.075 2.206 1.00 92.88 596 ASP A C 1
ATOM 4481 O O . ASP A 1 596 ? -17.931 13.115 2.335 1.00 92.88 596 ASP A O 1
ATOM 4485 N N . LEU A 1 597 ? -15.909 12.627 3.188 1.00 89.81 597 LEU A N 1
ATOM 4486 C CA . LEU A 1 597 ? -16.417 12.050 4.434 1.00 89.81 597 LEU A CA 1
ATOM 4487 C C . LEU A 1 597 ? -17.199 13.087 5.254 1.00 89.81 597 LEU A C 1
ATOM 4489 O O . LEU A 1 597 ? -18.289 12.787 5.755 1.00 89.81 597 LEU A O 1
ATOM 4493 N N . ALA A 1 598 ? -16.680 14.313 5.367 1.00 83.56 598 ALA A N 1
ATOM 4494 C CA . ALA A 1 598 ? -17.321 15.380 6.132 1.00 83.56 598 ALA A CA 1
ATOM 4495 C C . ALA A 1 598 ? -18.703 15.728 5.551 1.00 83.56 598 ALA A C 1
ATOM 4497 O O . ALA A 1 598 ? -19.684 15.870 6.290 1.00 83.56 598 ALA A O 1
ATOM 4498 N N . THR A 1 599 ? -18.816 15.771 4.224 1.00 82.88 599 THR A N 1
ATOM 4499 C CA . THR A 1 599 ? -20.064 16.017 3.494 1.00 82.88 599 THR A CA 1
ATOM 4500 C C . THR A 1 599 ? -21.089 14.905 3.697 1.00 82.88 599 THR A C 1
ATOM 4502 O O . THR A 1 599 ? -22.272 15.191 3.932 1.00 82.88 599 THR A O 1
ATOM 4505 N N . VAL A 1 600 ? -20.678 13.634 3.633 1.00 81.81 600 VAL A N 1
ATOM 4506 C CA . VAL A 1 600 ? -21.584 12.497 3.878 1.00 81.81 600 VAL A CA 1
ATOM 4507 C C . VAL A 1 600 ? -22.116 12.519 5.310 1.00 81.81 600 VAL A C 1
ATOM 4509 O O . VAL A 1 600 ? -23.323 12.369 5.526 1.00 81.81 600 VAL A O 1
ATOM 4512 N N . LEU A 1 601 ? -21.250 12.788 6.285 1.00 78.94 601 LEU A N 1
ATOM 4513 C CA . LEU A 1 601 ? -21.637 12.867 7.692 1.00 78.94 601 LEU A CA 1
ATOM 4514 C C . LEU A 1 601 ? -22.558 14.065 7.966 1.00 78.94 601 LEU A C 1
ATOM 4516 O O . LEU A 1 601 ? -23.550 13.922 8.683 1.00 78.94 601 LEU A O 1
ATOM 4520 N N . ALA A 1 602 ? -22.324 15.219 7.332 1.00 73.50 602 ALA A N 1
ATOM 4521 C CA . ALA A 1 602 ? -23.221 16.370 7.423 1.00 73.50 602 ALA A CA 1
ATOM 4522 C C . ALA A 1 602 ? -24.622 16.055 6.865 1.00 73.50 602 ALA A C 1
ATOM 4524 O O . ALA A 1 602 ? -25.627 16.366 7.512 1.00 73.50 602 ALA A O 1
ATOM 4525 N N . LYS A 1 603 ? -24.718 15.373 5.713 1.00 60.81 603 LYS A N 1
ATOM 4526 C CA . LYS A 1 603 ? -26.004 14.941 5.128 1.00 60.81 603 LYS A CA 1
ATOM 4527 C C . LYS A 1 603 ? -26.753 13.953 6.028 1.00 60.81 603 LYS A C 1
ATOM 4529 O O . LYS A 1 603 ? -27.974 14.050 6.125 1.00 60.81 603 LYS A O 1
ATOM 4534 N N . ALA A 1 604 ? -26.046 13.060 6.722 1.00 57.75 604 ALA A N 1
ATOM 4535 C CA . ALA A 1 604 ? -26.648 12.108 7.658 1.00 57.75 604 ALA A CA 1
ATOM 4536 C C . ALA A 1 604 ? -27.273 12.777 8.904 1.00 57.75 604 ALA A C 1
ATOM 4538 O O . ALA A 1 604 ? -28.194 12.219 9.502 1.00 57.75 604 ALA A O 1
ATOM 4539 N N . THR A 1 605 ? -26.820 13.980 9.285 1.00 44.84 605 THR A N 1
ATOM 4540 C CA . THR A 1 605 ? -27.372 14.738 10.429 1.00 44.84 605 THR A CA 1
ATOM 4541 C C . THR A 1 605 ? -28.615 15.572 10.105 1.00 44.84 605 THR A C 1
ATOM 4543 O O . THR A 1 605 ? -29.308 16.017 11.023 1.00 44.84 605 THR A O 1
ATOM 4546 N N . VAL A 1 606 ? -28.946 15.770 8.823 1.00 32.69 606 VAL A N 1
ATOM 4547 C CA . VAL A 1 606 ? -30.200 16.420 8.422 1.00 32.69 606 VAL A CA 1
ATOM 4548 C C . VAL A 1 606 ? -31.303 15.360 8.456 1.00 32.69 606 VAL A C 1
ATOM 4550 O O . VAL A 1 606 ? -31.227 14.395 7.693 1.00 32.69 606 VAL A O 1
ATOM 4553 N N . PRO A 1 607 ? -32.350 15.498 9.294 1.00 33.34 607 PRO A N 1
ATOM 4554 C CA . PRO A 1 607 ? -33.461 14.562 9.260 1.00 33.34 607 PRO A CA 1
ATOM 4555 C C . PRO A 1 607 ? -34.041 14.570 7.848 1.00 33.34 607 PRO A C 1
ATOM 4557 O O . PRO A 1 607 ? -34.501 15.611 7.370 1.00 33.34 607 PRO A O 1
ATOM 4560 N N . THR A 1 608 ? -34.043 13.416 7.178 1.00 31.64 608 THR A N 1
ATOM 4561 C CA . THR A 1 608 ? -34.911 13.224 6.017 1.00 31.64 608 THR A CA 1
ATOM 4562 C C . THR A 1 608 ? -36.314 13.648 6.457 1.00 31.64 608 THR A C 1
ATOM 4564 O O . THR A 1 608 ? -36.756 13.174 7.510 1.00 31.64 608 THR A O 1
ATOM 4567 N N . PRO A 1 609 ? -36.999 14.571 5.752 1.00 31.08 609 PRO A N 1
ATOM 4568 C CA . PRO A 1 609 ? -38.320 15.007 6.169 1.00 31.08 609 PRO A CA 1
ATOM 4569 C C . PRO A 1 609 ? -39.183 13.765 6.337 1.00 31.08 609 PRO A C 1
ATOM 4571 O O . PRO A 1 609 ? -39.345 12.976 5.405 1.00 31.08 609 PRO A O 1
ATOM 4574 N N . THR A 1 610 ? -39.678 13.572 7.558 1.00 32.84 610 THR A N 1
ATOM 4575 C CA . THR A 1 610 ? -40.593 12.491 7.898 1.00 32.84 610 THR A CA 1
ATOM 4576 C C . THR A 1 610 ? -41.671 12.445 6.815 1.00 32.84 610 THR A C 1
ATOM 4578 O O . THR A 1 610 ? -42.260 13.499 6.540 1.00 32.84 610 THR A O 1
ATOM 4581 N N . PRO A 1 611 ? -41.954 11.290 6.176 1.00 35.69 611 PRO A N 1
ATOM 4582 C CA . PRO A 1 611 ? -43.099 11.201 5.285 1.00 35.69 611 PRO A CA 1
ATOM 4583 C C . PRO A 1 611 ? -44.309 11.719 6.058 1.00 35.69 611 PRO A C 1
ATOM 4585 O O . PRO A 1 611 ? -44.586 11.281 7.176 1.00 35.69 611 PRO A O 1
ATOM 4588 N N . THR A 1 612 ? -44.951 12.750 5.510 1.00 29.20 612 THR A N 1
ATOM 4589 C CA . THR A 1 612 ? -46.044 13.441 6.186 1.00 29.20 612 THR A CA 1
ATOM 4590 C C . THR A 1 612 ? -47.120 12.410 6.515 1.00 29.20 612 THR A C 1
ATOM 4592 O O . THR A 1 612 ? -47.705 11.817 5.613 1.00 29.20 612 THR A O 1
ATOM 4595 N N . ALA A 1 613 ? -47.392 12.191 7.804 1.00 33.06 613 ALA A N 1
ATOM 4596 C CA . ALA A 1 613 ? -48.398 11.243 8.294 1.00 33.06 613 ALA A CA 1
ATOM 4597 C C . ALA A 1 613 ? -49.849 11.711 8.047 1.00 33.06 613 ALA A C 1
ATOM 4599 O O . ALA A 1 613 ? -50.777 11.266 8.722 1.00 33.06 613 ALA A O 1
ATOM 4600 N N . THR A 1 614 ? -50.061 12.614 7.090 1.00 34.06 614 THR A N 1
ATOM 4601 C CA . THR A 1 614 ? -51.379 13.137 6.750 1.00 34.06 614 THR A CA 1
ATOM 4602 C C . THR A 1 614 ? -51.812 12.510 5.427 1.00 34.06 614 THR A C 1
ATOM 4604 O O . THR A 1 614 ? -51.276 12.886 4.383 1.00 34.06 614 THR A O 1
ATOM 4607 N N . PRO A 1 615 ? -52.765 11.560 5.423 1.00 36.97 615 PRO A N 1
ATOM 4608 C CA . PRO A 1 615 ? -53.344 11.075 4.180 1.00 36.97 615 PRO A CA 1
ATOM 4609 C C . PRO A 1 615 ? -53.970 12.252 3.426 1.00 36.97 615 PRO A C 1
ATOM 4611 O O . PRO A 1 615 ? -54.727 13.041 3.997 1.00 36.97 615 PRO A O 1
ATOM 4614 N N . THR A 1 616 ? -53.657 12.381 2.138 1.00 32.47 616 THR A N 1
ATOM 4615 C CA . THR A 1 616 ? -54.336 13.329 1.253 1.00 32.47 616 THR A CA 1
ATOM 4616 C C . THR A 1 616 ? -55.827 12.996 1.239 1.00 32.47 616 THR A C 1
ATOM 4618 O O . THR A 1 616 ? -56.241 11.940 0.763 1.00 32.47 616 THR A O 1
ATOM 4621 N N . ALA A 1 617 ? -56.644 13.894 1.789 1.00 35.22 617 ALA A N 1
ATOM 4622 C CA . ALA A 1 617 ? -58.091 13.755 1.878 1.00 35.22 617 ALA A CA 1
ATOM 4623 C C . ALA A 1 617 ? -58.778 14.082 0.542 1.00 35.22 617 ALA A C 1
ATOM 4625 O O . ALA A 1 617 ? -59.626 14.966 0.490 1.00 35.22 617 ALA A O 1
ATOM 4626 N N . THR A 1 618 ? -58.432 13.376 -0.538 1.00 38.34 618 THR A N 1
ATOM 4627 C CA . THR A 1 618 ? -59.228 13.417 -1.773 1.00 38.34 618 THR A CA 1
ATOM 4628 C C . THR A 1 618 ? -59.126 12.084 -2.523 1.00 38.34 618 THR A C 1
ATOM 4630 O O . THR A 1 618 ? -58.055 11.755 -3.033 1.00 38.34 618 THR A O 1
ATOM 4633 N N . PRO A 1 619 ? -60.210 11.292 -2.621 1.00 37.59 619 PRO A N 1
ATOM 4634 C CA . PRO A 1 619 ? -60.200 10.060 -3.399 1.00 37.59 619 PRO A CA 1
ATOM 4635 C C . PRO A 1 619 ? -60.182 10.388 -4.897 1.00 37.59 619 PRO A C 1
ATOM 4637 O O . PRO A 1 619 ? -61.021 11.143 -5.387 1.00 37.59 619 PRO A O 1
ATOM 4640 N N . THR A 1 620 ? -59.250 9.791 -5.641 1.00 33.78 620 THR A N 1
ATOM 4641 C CA . THR A 1 620 ? -59.326 9.787 -7.108 1.00 33.78 620 THR A CA 1
ATOM 4642 C C . THR A 1 620 ? -60.386 8.773 -7.527 1.00 33.78 620 THR A C 1
ATOM 4644 O O . THR A 1 620 ? -60.282 7.583 -7.230 1.00 33.78 620 THR A O 1
ATOM 4647 N N . ALA A 1 621 ? -61.433 9.257 -8.191 1.00 35.31 621 ALA A N 1
ATOM 4648 C CA . ALA A 1 621 ? -62.485 8.435 -8.762 1.00 35.31 621 ALA A CA 1
ATOM 4649 C C . ALA A 1 621 ? -62.026 7.846 -10.104 1.00 35.31 621 ALA A C 1
ATOM 4651 O O . ALA A 1 621 ? -61.775 8.594 -11.046 1.00 35.31 621 ALA A O 1
ATOM 4652 N N . THR A 1 622 ? -61.943 6.516 -10.193 1.00 35.62 622 THR A N 1
ATOM 4653 C CA . THR A 1 622 ? -62.614 5.643 -11.189 1.00 35.62 622 THR A CA 1
ATOM 4654 C C . THR A 1 622 ? -61.912 4.272 -11.210 1.00 35.62 622 THR A C 1
ATOM 4656 O O . THR A 1 622 ? -60.689 4.223 -11.336 1.00 35.62 622 THR A O 1
ATOM 4659 N N . PRO A 1 623 ? -62.650 3.152 -11.076 1.00 40.41 623 PRO A N 1
ATOM 4660 C CA . PRO A 1 623 ? -62.089 1.806 -11.019 1.00 40.41 623 PRO A CA 1
ATOM 4661 C C . PRO A 1 623 ? -61.938 1.192 -12.418 1.00 40.41 623 PRO A C 1
ATOM 4663 O O . PRO A 1 623 ? -62.815 1.357 -13.265 1.00 40.41 623 PRO A O 1
ATOM 4666 N N . THR A 1 624 ? -60.897 0.383 -12.623 1.00 33.09 624 THR A N 1
ATOM 4667 C CA . THR A 1 624 ? -60.864 -0.584 -13.732 1.00 33.09 624 THR A CA 1
ATOM 4668 C C . THR A 1 624 ? -61.090 -1.985 -13.180 1.00 33.09 624 THR A C 1
ATOM 4670 O O . THR A 1 624 ? -60.419 -2.431 -12.251 1.00 33.09 624 THR A O 1
ATOM 4673 N N . ALA A 1 625 ? -62.091 -2.652 -13.747 1.00 33.81 625 ALA A N 1
ATOM 4674 C CA . ALA A 1 625 ? -62.593 -3.956 -13.356 1.00 33.81 625 ALA A CA 1
ATOM 4675 C C . ALA A 1 625 ? -61.813 -5.108 -14.011 1.00 33.81 625 ALA A C 1
ATOM 4677 O O . ALA A 1 625 ? -61.627 -5.110 -15.227 1.00 33.81 625 ALA A O 1
ATOM 4678 N N . THR A 1 626 ? -61.480 -6.139 -13.225 1.00 32.81 626 THR A N 1
ATOM 4679 C CA . THR A 1 626 ? -61.946 -7.550 -13.351 1.00 32.81 626 THR A CA 1
ATOM 4680 C C . THR A 1 626 ? -60.890 -8.530 -12.784 1.00 32.81 626 THR A C 1
ATOM 4682 O O . THR A 1 626 ? -59.699 -8.293 -12.980 1.00 32.81 626 THR A O 1
ATOM 4685 N N . PRO A 1 627 ? -61.278 -9.610 -12.061 1.00 46.34 627 PRO A N 1
ATOM 4686 C CA . PRO A 1 627 ? -60.403 -10.301 -11.112 1.00 46.34 627 PRO A CA 1
ATOM 4687 C C . PRO A 1 627 ? -59.947 -11.726 -11.499 1.00 46.34 627 PRO A C 1
ATOM 4689 O O . PRO A 1 627 ? -60.563 -12.416 -12.306 1.00 46.34 627 PRO A O 1
ATOM 4692 N N . THR A 1 628 ? -58.956 -12.185 -10.717 1.00 40.69 628 THR A N 1
ATOM 4693 C CA . THR A 1 628 ? -58.607 -13.568 -10.302 1.00 40.69 628 THR A CA 1
ATOM 4694 C C . THR A 1 628 ? -58.058 -14.580 -11.310 1.00 40.69 628 THR A C 1
ATOM 4696 O O . THR A 1 628 ? -58.795 -15.064 -12.155 1.00 40.69 628 THR A O 1
ATOM 4699 N N . LEU A 1 629 ? -56.858 -15.107 -11.002 1.00 33.94 629 LEU A N 1
ATOM 4700 C CA . LEU A 1 629 ? -56.617 -16.554 -10.872 1.00 33.94 629 LEU A CA 1
ATOM 4701 C C . LEU A 1 629 ? -55.645 -16.882 -9.710 1.00 33.94 629 LEU A C 1
ATOM 4703 O O . LEU A 1 629 ? -54.456 -16.608 -9.774 1.00 33.94 629 LEU A O 1
ATOM 4707 N N . LYS A 1 630 ? -56.240 -17.475 -8.663 1.00 33.28 630 LYS A N 1
ATOM 4708 C CA . LYS A 1 630 ? -55.819 -18.607 -7.807 1.00 33.28 630 LYS A CA 1
ATOM 4709 C C . LYS A 1 630 ? -54.365 -18.703 -7.256 1.00 33.28 630 LYS A C 1
ATOM 4711 O O . LYS A 1 630 ? -53.430 -18.868 -8.032 1.00 33.28 630 LYS A O 1
ATOM 4716 N N . PRO A 1 631 ? -54.188 -18.807 -5.918 1.00 41.28 631 PRO A N 1
ATOM 4717 C CA . PRO A 1 631 ? -52.910 -19.145 -5.278 1.00 41.28 631 PRO A CA 1
ATOM 4718 C C . PRO A 1 631 ? -52.534 -20.626 -5.465 1.00 41.28 631 PRO A C 1
ATOM 4720 O O . PRO A 1 631 ? -53.386 -21.510 -5.324 1.00 41.28 631 PRO A O 1
ATOM 4723 N N . ALA A 1 632 ? -51.256 -20.905 -5.736 1.00 32.31 632 ALA A N 1
ATOM 4724 C CA . ALA A 1 632 ? -50.697 -22.257 -5.676 1.00 32.31 632 ALA A CA 1
ATOM 4725 C C . ALA A 1 632 ? -50.431 -22.667 -4.206 1.00 32.31 632 ALA A C 1
ATOM 4727 O O . ALA A 1 632 ? -50.049 -21.809 -3.408 1.00 32.31 632 ALA A O 1
ATOM 4728 N N . PRO A 1 633 ? -50.675 -23.934 -3.816 1.00 39.41 633 PRO A N 1
ATOM 4729 C CA . PRO A 1 633 ? -50.825 -24.321 -2.416 1.00 39.41 633 PRO A CA 1
ATOM 4730 C C . PRO A 1 633 ? -49.520 -24.791 -1.755 1.00 39.41 633 PRO A C 1
ATOM 4732 O O . PRO A 1 633 ? -48.596 -25.269 -2.408 1.00 39.41 633 PRO A O 1
ATOM 4735 N N . ALA A 1 634 ? -49.511 -24.688 -0.424 1.00 40.16 634 ALA A N 1
ATOM 4736 C CA . ALA A 1 634 ? -48.483 -25.185 0.485 1.00 40.16 634 ALA A CA 1
ATOM 4737 C C . ALA A 1 634 ? -48.313 -26.720 0.426 1.00 40.16 634 ALA A C 1
ATOM 4739 O O . ALA A 1 634 ? -49.308 -27.432 0.255 1.00 40.16 634 ALA A O 1
ATOM 4740 N N . PRO A 1 635 ? -47.099 -27.259 0.643 1.00 39.03 635 PRO A N 1
ATOM 4741 C CA . PRO A 1 635 ? -46.904 -28.692 0.814 1.00 39.03 635 PRO A CA 1
ATOM 4742 C C . PRO A 1 635 ? -47.200 -29.120 2.262 1.00 39.03 635 PRO A C 1
ATOM 4744 O O . PRO A 1 635 ? -46.693 -28.540 3.219 1.00 39.03 635 PRO A O 1
ATOM 4747 N N . ALA A 1 636 ? -48.002 -30.173 2.417 1.00 33.91 636 ALA A N 1
ATOM 4748 C CA . ALA A 1 636 ? -48.207 -30.923 3.660 1.00 33.91 636 ALA A CA 1
ATOM 4749 C C . ALA A 1 636 ? -48.404 -32.421 3.311 1.00 33.91 636 ALA A C 1
ATOM 4751 O O . ALA A 1 636 ? -48.573 -32.748 2.136 1.00 33.91 636 ALA A O 1
ATOM 4752 N N . PRO A 1 637 ? -48.496 -33.334 4.292 1.00 44.28 637 PRO A N 1
ATOM 4753 C CA . PRO A 1 637 ? -47.423 -34.062 4.975 1.00 44.28 637 PRO A CA 1
ATOM 4754 C C . PRO A 1 637 ? -47.375 -35.570 4.592 1.00 44.28 637 PRO A C 1
ATOM 4756 O O . PRO A 1 637 ? -48.250 -36.075 3.895 1.00 44.28 637 PRO A O 1
ATOM 4759 N N . ALA A 1 638 ? -46.349 -36.302 5.058 1.00 40.78 638 ALA A N 1
ATOM 4760 C CA . ALA A 1 638 ? -46.157 -37.759 4.872 1.00 40.78 638 ALA A CA 1
ATOM 4761 C C . ALA A 1 638 ? -47.298 -38.629 5.465 1.00 40.78 638 ALA A C 1
ATOM 4763 O O . ALA A 1 638 ? -47.993 -38.153 6.367 1.00 40.78 638 ALA A O 1
ATOM 4764 N N . PRO A 1 639 ? -47.484 -39.906 5.034 1.00 47.75 639 PRO A N 1
ATOM 4765 C CA . PRO A 1 639 ? -47.037 -41.030 5.896 1.00 47.75 639 PRO A CA 1
ATOM 4766 C C . PRO A 1 639 ? -46.744 -42.400 5.209 1.00 47.75 639 PRO A C 1
ATOM 4768 O O . PRO A 1 639 ? -47.347 -42.737 4.194 1.00 47.75 639 PRO A O 1
ATOM 4771 N N . ALA A 1 640 ? -45.887 -43.228 5.841 1.00 32.53 640 ALA A N 1
ATOM 4772 C CA . ALA A 1 640 ? -46.166 -44.604 6.335 1.00 32.53 640 ALA A CA 1
ATOM 4773 C C . ALA A 1 640 ? -44.921 -45.536 6.377 1.00 32.53 640 ALA A C 1
ATOM 4775 O O . ALA A 1 640 ? -44.305 -45.855 5.364 1.00 32.53 640 ALA A O 1
ATOM 4776 N N . THR A 1 641 ? -44.604 -45.984 7.595 1.00 33.75 641 THR A N 1
ATOM 4777 C CA . THR A 1 641 ? -43.671 -47.036 8.076 1.00 33.75 641 THR A CA 1
ATOM 4778 C C . THR A 1 641 ? -44.169 -48.472 7.731 1.00 33.75 641 THR A C 1
ATOM 4780 O O . THR A 1 641 ? -45.347 -48.568 7.383 1.00 33.75 641 THR A O 1
ATOM 4783 N N . PRO A 1 642 ? -43.391 -49.599 7.834 1.00 42.28 642 PRO A N 1
ATOM 4784 C CA . PRO A 1 642 ? -42.617 -50.003 9.028 1.00 42.28 642 PRO A CA 1
ATOM 4785 C C . PRO A 1 642 ? -41.244 -50.712 8.840 1.00 42.28 642 PRO A C 1
ATOM 4787 O O . PRO A 1 642 ? -41.050 -51.612 8.034 1.00 42.28 642 PRO A O 1
ATOM 4790 N N . THR A 1 643 ? -40.316 -50.289 9.700 1.00 37.84 643 THR A N 1
ATOM 4791 C CA . THR A 1 643 ? -39.429 -51.020 10.632 1.00 37.84 643 THR A CA 1
ATOM 4792 C C . THR A 1 643 ? -39.044 -52.500 10.427 1.00 37.84 643 THR A C 1
ATOM 4794 O O . THR A 1 643 ? -39.883 -53.386 10.558 1.00 37.84 643 THR A O 1
ATOM 4797 N N . THR A 1 644 ? -37.723 -52.753 10.442 1.00 31.50 644 THR A N 1
ATOM 4798 C CA . THR A 1 644 ? -37.071 -53.761 11.315 1.00 31.50 644 THR A CA 1
ATOM 4799 C C . THR A 1 644 ? -35.746 -53.216 11.892 1.00 31.50 644 THR A C 1
ATOM 4801 O O . THR A 1 644 ? -34.788 -52.993 11.157 1.00 31.50 644 THR A O 1
ATOM 4804 N N . THR A 1 645 ? -35.718 -52.991 13.209 1.00 35.94 645 THR A N 1
ATOM 4805 C CA . THR A 1 645 ? -34.580 -52.682 14.125 1.00 35.94 645 THR A CA 1
ATOM 4806 C C . THR A 1 645 ? -33.657 -53.932 14.256 1.00 35.94 645 THR A C 1
ATOM 4808 O O . THR A 1 645 ? -34.212 -55.019 14.082 1.00 35.94 645 THR A O 1
ATOM 4811 N N . PRO A 1 646 ? -32.330 -53.890 14.592 1.00 40.47 646 PRO A N 1
ATOM 4812 C CA . PRO A 1 646 ? -31.703 -52.996 15.575 1.00 40.47 646 PRO A CA 1
ATOM 4813 C C . PRO A 1 646 ? -30.290 -52.419 15.307 1.00 40.47 646 PRO A C 1
ATOM 4815 O O . PRO A 1 646 ? -29.530 -52.841 14.444 1.00 40.47 646 PRO A O 1
ATOM 4818 N N . THR A 1 647 ? -29.989 -51.422 16.142 1.00 42.78 647 THR A N 1
ATOM 4819 C CA . THR A 1 647 ? -28.809 -50.551 16.278 1.00 42.78 647 THR A CA 1
ATOM 4820 C C . THR A 1 647 ? -27.548 -51.234 16.830 1.00 42.78 647 THR A C 1
ATOM 4822 O O . THR A 1 647 ? -27.660 -52.029 17.758 1.00 42.78 647 THR A O 1
ATOM 4825 N N . ALA A 1 648 ? -26.359 -50.787 16.385 1.00 34.84 648 ALA A N 1
ATOM 4826 C CA . ALA A 1 648 ? -25.220 -50.416 17.250 1.00 34.84 648 ALA A CA 1
ATOM 4827 C C . ALA A 1 648 ? -24.148 -49.601 16.473 1.00 34.84 648 ALA A C 1
ATOM 4829 O O . ALA A 1 648 ? -23.436 -50.151 15.644 1.00 34.84 648 ALA A O 1
ATOM 4830 N N . THR A 1 649 ? -24.052 -48.302 16.797 1.00 34.84 649 THR A N 1
ATOM 4831 C CA . THR A 1 649 ? -22.842 -47.436 16.811 1.00 34.84 649 THR A CA 1
ATOM 4832 C C . THR A 1 649 ? -22.029 -47.186 15.518 1.00 34.84 649 THR A C 1
ATOM 4834 O O . THR A 1 649 ? -21.353 -48.092 15.041 1.00 34.84 649 THR A O 1
ATOM 4837 N N . PRO A 1 650 ? -21.898 -45.924 15.044 1.00 33.06 650 PRO A N 1
ATOM 4838 C CA . PRO A 1 650 ? -20.757 -45.501 14.235 1.00 33.06 650 PRO A CA 1
ATOM 4839 C C . PRO A 1 650 ? -19.724 -44.736 15.084 1.00 33.06 650 PRO A C 1
ATOM 4841 O O . PRO A 1 650 ? -20.023 -43.691 15.659 1.00 33.06 650 PRO A O 1
ATOM 4844 N N . THR A 1 651 ? -18.491 -45.242 15.116 1.00 35.34 651 THR A N 1
ATOM 4845 C CA . THR A 1 651 ? -17.299 -44.528 15.601 1.00 35.34 651 THR A CA 1
ATOM 4846 C C . THR A 1 651 ? -16.329 -44.313 14.434 1.00 35.34 651 THR A C 1
ATOM 4848 O O . THR A 1 651 ? -16.065 -45.247 13.686 1.00 35.34 651 THR A O 1
ATOM 4851 N N . ALA A 1 652 ? -15.800 -43.085 14.354 1.00 35.19 652 ALA A N 1
ATOM 4852 C CA . ALA A 1 652 ? -14.585 -42.586 13.686 1.00 35.19 652 ALA A CA 1
ATOM 4853 C C . ALA A 1 652 ? -14.325 -42.878 12.182 1.00 35.19 652 ALA A C 1
ATOM 4855 O O . ALA A 1 652 ? -13.895 -43.955 11.790 1.00 35.19 652 ALA A O 1
ATOM 4856 N N . THR A 1 653 ? -14.475 -41.805 11.392 1.00 39.66 653 THR A N 1
ATOM 4857 C CA . THR A 1 653 ? -13.522 -41.241 10.403 1.00 39.66 653 THR A CA 1
ATOM 4858 C C . THR A 1 653 ? -12.830 -42.161 9.376 1.00 39.66 653 THR A C 1
ATOM 4860 O O . THR A 1 653 ? -11.919 -42.902 9.741 1.00 39.66 653 THR A O 1
ATOM 4863 N N . PRO A 1 654 ? -13.081 -41.986 8.058 1.00 33.31 654 PRO A N 1
ATOM 4864 C CA . PRO A 1 654 ? -12.156 -42.422 7.018 1.00 33.31 654 PRO A CA 1
ATOM 4865 C C . PRO A 1 654 ? -11.168 -41.306 6.633 1.00 33.31 654 PRO A C 1
ATOM 4867 O O . PRO A 1 654 ? -11.532 -40.226 6.172 1.00 33.31 654 PRO A O 1
ATOM 4870 N N . THR A 1 655 ? -9.889 -41.609 6.819 1.00 37.00 655 THR A N 1
ATOM 4871 C CA . THR A 1 655 ? -8.707 -40.877 6.358 1.00 37.00 655 THR A CA 1
ATOM 4872 C C . THR A 1 655 ? -8.549 -40.979 4.838 1.00 37.00 655 THR A C 1
ATOM 4874 O O . THR A 1 655 ? -8.466 -42.078 4.292 1.00 37.00 655 THR A O 1
ATOM 4877 N N . LEU A 1 656 ? -8.400 -39.841 4.154 1.00 32.09 656 LEU A N 1
ATOM 4878 C CA . LEU A 1 656 ? -7.882 -39.779 2.785 1.00 32.09 656 LEU A CA 1
ATOM 4879 C C . LEU A 1 656 ? -6.402 -39.385 2.825 1.00 32.09 656 LEU A C 1
ATOM 4881 O O . LEU A 1 656 ? -6.055 -38.214 2.938 1.00 32.09 656 LEU A O 1
ATOM 4885 N N . LYS A 1 657 ? -5.522 -40.384 2.723 1.00 35.19 657 LYS A N 1
ATOM 4886 C CA . LYS A 1 657 ? -4.106 -40.204 2.386 1.00 35.19 657 LYS A CA 1
ATOM 4887 C C . LYS A 1 657 ? -3.839 -40.910 1.051 1.00 35.19 657 LYS A C 1
ATOM 4889 O O . LYS A 1 657 ? -3.938 -42.136 1.014 1.00 35.19 657 LYS A O 1
ATOM 4894 N N . PRO A 1 658 ? -3.474 -40.199 -0.027 1.00 34.56 658 PRO A N 1
ATOM 4895 C CA . PRO A 1 658 ? -2.962 -40.833 -1.237 1.00 34.56 658 PRO A CA 1
ATOM 4896 C C . PRO A 1 658 ? -1.567 -41.433 -1.000 1.00 34.56 658 PRO A C 1
ATOM 4898 O O . PRO A 1 658 ? -0.729 -40.856 -0.303 1.00 34.56 658 PRO A O 1
ATOM 4901 N N . ALA A 1 659 ? -1.322 -42.608 -1.580 1.00 34.97 659 ALA A N 1
ATOM 4902 C CA . ALA A 1 659 ? -0.022 -43.272 -1.575 1.00 34.97 659 ALA A CA 1
ATOM 4903 C C . ALA A 1 659 ? 0.999 -42.512 -2.455 1.00 34.97 659 ALA A C 1
ATOM 4905 O O . ALA A 1 659 ? 0.641 -42.098 -3.559 1.00 34.97 659 ALA A O 1
ATOM 4906 N N . PRO A 1 660 ? 2.262 -42.344 -2.019 1.00 36.38 660 PRO A N 1
ATOM 4907 C CA . PRO A 1 660 ? 3.313 -41.777 -2.858 1.00 36.38 660 PRO A CA 1
ATOM 4908 C C . PRO A 1 660 ? 3.843 -42.789 -3.889 1.00 36.38 660 PRO A C 1
ATOM 4910 O O . PRO A 1 660 ? 3.962 -43.984 -3.615 1.00 36.38 660 PRO A O 1
ATOM 4913 N N . ALA A 1 661 ? 4.185 -42.270 -5.071 1.00 39.06 661 ALA A N 1
ATOM 4914 C CA . ALA A 1 661 ? 4.895 -42.953 -6.152 1.00 39.06 661 ALA A CA 1
ATOM 4915 C C . ALA A 1 661 ? 6.316 -43.409 -5.724 1.00 39.06 661 ALA A C 1
ATOM 4917 O O . ALA A 1 661 ? 6.895 -42.821 -4.807 1.00 39.06 661 ALA A O 1
ATOM 4918 N N . PRO A 1 662 ? 6.897 -44.448 -6.359 1.00 37.69 662 PRO A N 1
ATOM 4919 C CA . PRO A 1 662 ? 8.136 -45.075 -5.899 1.00 37.69 662 PRO A CA 1
ATOM 4920 C C . PRO A 1 662 ? 9.376 -44.197 -6.138 1.00 37.69 662 PRO A C 1
ATOM 4922 O O . PRO A 1 662 ? 9.576 -43.655 -7.224 1.00 37.69 662 PRO A O 1
ATOM 4925 N N . ALA A 1 663 ? 10.224 -44.095 -5.111 1.00 37.69 663 ALA A N 1
ATOM 4926 C CA . ALA A 1 663 ? 11.492 -43.369 -5.135 1.00 37.69 663 ALA A CA 1
ATOM 4927 C C . ALA A 1 663 ? 12.630 -44.180 -5.808 1.00 37.69 663 ALA A C 1
ATOM 4929 O O . ALA A 1 663 ? 12.646 -45.410 -5.704 1.00 37.69 663 ALA A O 1
ATOM 4930 N N . PRO A 1 664 ? 13.594 -43.510 -6.473 1.00 39.56 664 PRO A N 1
ATOM 4931 C CA . PRO A 1 664 ? 14.754 -44.135 -7.113 1.00 39.56 664 PRO A CA 1
ATOM 4932 C C . PRO A 1 664 ? 15.785 -44.669 -6.100 1.00 39.56 664 PRO A C 1
ATOM 4934 O O . PRO A 1 664 ? 15.838 -44.244 -4.947 1.00 39.56 664 PRO A O 1
ATOM 4937 N N . ALA A 1 665 ? 16.608 -45.617 -6.560 1.00 39.31 665 ALA A N 1
ATOM 4938 C CA . ALA A 1 665 ? 17.579 -46.368 -5.762 1.00 39.31 665 ALA A CA 1
ATOM 4939 C C . ALA A 1 665 ? 18.625 -45.481 -5.036 1.00 39.31 665 ALA A C 1
ATOM 4941 O O . ALA A 1 665 ? 19.101 -44.501 -5.615 1.00 39.31 665 ALA A O 1
ATOM 4942 N N . PRO A 1 666 ? 19.027 -45.832 -3.796 1.00 38.12 666 PRO A N 1
ATOM 4943 C CA . PRO A 1 666 ? 19.930 -45.019 -2.985 1.00 38.12 666 PRO A CA 1
ATOM 4944 C C . PRO A 1 666 ? 21.402 -45.128 -3.414 1.00 38.12 666 PRO A C 1
ATOM 4946 O O . PRO A 1 666 ? 21.934 -46.216 -3.641 1.00 38.12 666 PRO A O 1
ATOM 4949 N N . ALA A 1 667 ? 22.070 -43.974 -3.452 1.00 42.12 667 ALA A N 1
ATOM 4950 C CA . ALA A 1 667 ? 23.524 -43.833 -3.482 1.00 42.12 667 ALA A CA 1
ATOM 4951 C C . ALA A 1 667 ? 24.151 -44.261 -2.130 1.00 42.12 667 ALA A C 1
ATOM 4953 O O . ALA A 1 667 ? 23.471 -44.191 -1.101 1.00 42.12 667 ALA A O 1
ATOM 4954 N N . PRO A 1 668 ? 25.424 -44.708 -2.094 1.00 43.09 668 PRO A N 1
ATOM 4955 C CA . PRO A 1 668 ? 26.037 -45.255 -0.885 1.00 43.09 668 PRO A CA 1
ATOM 4956 C C . PRO A 1 668 ? 26.148 -44.210 0.234 1.00 43.09 668 PRO A C 1
ATOM 4958 O O . PRO A 1 668 ? 26.506 -43.056 0.003 1.00 43.09 668 PRO A O 1
ATOM 4961 N N . ALA A 1 669 ? 25.833 -44.651 1.454 1.00 37.81 669 ALA A N 1
ATOM 4962 C CA . ALA A 1 669 ? 25.741 -43.818 2.645 1.00 37.81 669 ALA A CA 1
ATOM 4963 C C . ALA A 1 669 ? 27.092 -43.168 3.024 1.00 37.81 669 ALA A C 1
ATOM 4965 O O . ALA A 1 669 ? 28.109 -43.867 3.076 1.00 37.81 669 ALA A O 1
ATOM 4966 N N . PRO A 1 670 ? 27.117 -41.863 3.359 1.00 41.06 670 PRO A N 1
ATOM 4967 C CA . PRO A 1 670 ? 28.250 -41.261 4.045 1.00 41.06 670 PRO A CA 1
ATOM 4968 C C . PRO A 1 670 ? 28.376 -41.816 5.473 1.00 41.06 670 PRO A C 1
ATOM 4970 O O . PRO A 1 670 ? 27.381 -42.130 6.127 1.00 41.06 670 PRO A O 1
ATOM 4973 N N . ALA A 1 671 ? 29.617 -41.933 5.951 1.00 40.44 671 ALA A N 1
ATOM 4974 C CA . ALA A 1 671 ? 29.946 -42.412 7.292 1.00 40.44 671 ALA A CA 1
ATOM 4975 C C . ALA A 1 671 ? 29.237 -41.593 8.399 1.00 40.44 671 ALA A C 1
ATOM 4977 O O . ALA A 1 671 ? 29.101 -40.375 8.255 1.00 40.44 671 ALA A O 1
ATOM 4978 N N . PRO A 1 672 ? 28.814 -42.222 9.516 1.00 39.53 672 PRO A N 1
ATOM 4979 C CA . PRO A 1 672 ? 28.095 -41.530 10.582 1.00 39.53 672 PRO A CA 1
ATOM 4980 C C . PRO A 1 672 ? 28.982 -40.483 11.272 1.00 39.53 672 PRO A C 1
ATOM 4982 O O . PRO A 1 672 ? 30.124 -40.758 11.644 1.00 39.53 672 PRO A O 1
ATOM 4985 N N . ALA A 1 673 ? 28.438 -39.279 11.465 1.00 36.28 673 ALA A N 1
ATOM 4986 C CA . ALA A 1 673 ? 29.043 -38.249 12.304 1.00 36.28 673 ALA A CA 1
ATOM 4987 C C . ALA A 1 673 ? 28.985 -38.658 13.799 1.00 36.28 673 ALA A C 1
ATOM 4989 O O . ALA A 1 673 ? 28.015 -39.296 14.213 1.00 36.28 673 ALA A O 1
ATOM 4990 N N . PRO A 1 674 ? 30.004 -38.318 14.615 1.00 44.75 674 PRO A N 1
ATOM 4991 C CA . PRO A 1 674 ? 30.113 -38.762 16.004 1.00 44.75 674 PRO A CA 1
ATOM 4992 C C . PRO A 1 674 ? 29.237 -37.939 16.962 1.00 44.75 674 PRO A C 1
ATOM 4994 O O . PRO A 1 674 ? 29.089 -36.728 16.807 1.00 44.75 674 PRO A O 1
ATOM 4997 N N . ALA A 1 675 ? 28.705 -38.608 17.986 1.00 40.94 675 ALA A N 1
ATOM 4998 C CA . ALA A 1 675 ? 27.946 -38.010 19.084 1.00 40.94 675 ALA A CA 1
ATOM 4999 C C . ALA A 1 675 ? 28.833 -37.154 20.018 1.00 40.94 675 ALA A C 1
ATOM 5001 O O . ALA A 1 675 ? 29.926 -37.598 20.376 1.00 40.94 675 ALA A O 1
ATOM 5002 N N . PRO A 1 676 ? 28.369 -35.990 20.508 1.00 46.53 676 PRO A N 1
ATOM 5003 C CA . PRO A 1 676 ? 28.859 -35.386 21.748 1.00 46.53 676 PRO A CA 1
ATOM 5004 C C . PRO A 1 676 ? 27.845 -35.753 22.869 1.00 46.53 676 PRO A C 1
ATOM 5006 O O . PRO A 1 676 ? 26.648 -35.831 22.623 1.00 46.53 676 PRO A O 1
ATOM 5009 N N . VAL A 1 677 ? 28.189 -36.097 24.111 1.00 53.97 677 VAL A N 1
ATOM 5010 C CA . VAL A 1 677 ? 28.750 -35.235 25.160 1.00 53.97 677 VAL A CA 1
ATOM 5011 C C . VAL A 1 677 ? 28.784 -36.085 26.443 1.00 53.97 677 VAL A C 1
ATOM 5013 O O . VAL A 1 677 ? 27.735 -36.558 26.878 1.00 53.97 677 VAL A O 1
ATOM 5016 N N . ALA A 1 678 ? 29.931 -36.226 27.111 1.00 59.75 678 ALA A N 1
ATOM 5017 C CA . ALA A 1 678 ? 29.926 -36.543 28.541 1.00 59.75 678 ALA A CA 1
ATOM 5018 C C . ALA A 1 678 ? 29.844 -35.213 29.301 1.00 59.75 678 ALA A C 1
ATOM 5020 O O . ALA A 1 678 ? 30.789 -34.422 29.271 1.00 59.75 678 ALA A O 1
ATOM 5021 N N . GLN A 1 679 ? 28.702 -34.925 29.927 1.00 74.31 679 GLN A N 1
ATOM 5022 C CA . GLN A 1 679 ? 28.599 -33.787 30.836 1.00 74.31 679 GLN A CA 1
ATOM 5023 C C . GLN A 1 679 ? 29.444 -34.095 32.073 1.00 74.31 679 GLN A C 1
ATOM 5025 O O . GLN A 1 679 ? 29.284 -35.145 32.700 1.00 74.31 679 GLN A O 1
ATOM 5030 N N . ARG A 1 680 ? 30.371 -33.199 32.410 1.00 83.31 680 ARG A N 1
ATOM 5031 C CA . ARG A 1 680 ? 31.194 -33.337 33.609 1.00 83.31 680 ARG A CA 1
ATOM 5032 C C . ARG A 1 680 ? 30.370 -32.987 34.858 1.00 83.31 680 ARG A C 1
ATOM 5034 O O . ARG A 1 680 ? 29.417 -32.212 34.761 1.00 83.31 680 ARG A O 1
ATOM 5041 N N . PRO A 1 681 ? 30.742 -33.497 36.047 1.00 80.69 681 PRO A N 1
ATOM 5042 C CA . PRO A 1 681 ? 30.050 -33.179 37.301 1.00 80.69 681 PRO A CA 1
ATOM 5043 C C . PRO A 1 681 ? 30.010 -31.683 37.652 1.00 80.69 681 PRO A C 1
ATOM 5045 O O . PRO A 1 681 ? 29.132 -31.255 38.389 1.00 80.69 681 PRO A O 1
ATOM 5048 N N . ASP A 1 682 ? 30.941 -30.887 37.116 1.00 81.44 682 ASP A N 1
ATOM 5049 C CA . ASP A 1 682 ? 30.994 -29.429 37.285 1.00 81.44 682 ASP A CA 1
ATOM 5050 C C . ASP A 1 682 ? 30.061 -28.661 36.324 1.00 81.44 682 ASP A C 1
ATOM 5052 O O . ASP A 1 682 ? 30.082 -27.433 36.280 1.00 81.44 682 ASP A O 1
ATOM 5056 N N . GLY A 1 683 ? 29.250 -29.377 35.538 1.00 81.50 683 GLY A N 1
ATOM 5057 C CA . GLY A 1 683 ? 28.314 -28.806 34.574 1.00 81.50 683 GLY A CA 1
ATOM 5058 C C . GLY A 1 683 ? 28.930 -28.446 33.219 1.00 81.50 683 GLY A C 1
ATOM 5059 O O . GLY A 1 683 ? 28.179 -28.103 32.304 1.00 81.50 683 GLY A O 1
ATOM 5060 N N . SER A 1 684 ? 30.254 -28.558 33.053 1.00 90.81 684 SER A N 1
ATOM 5061 C CA . SER A 1 684 ? 30.924 -28.344 31.766 1.00 90.81 684 SER A CA 1
ATOM 5062 C C . SER A 1 684 ? 30.706 -29.502 30.790 1.00 90.81 684 SER A C 1
ATOM 5064 O O . SER A 1 684 ? 30.332 -30.617 31.169 1.00 90.81 684 SER A O 1
ATOM 5066 N N . VAL A 1 685 ? 30.929 -29.237 29.504 1.00 91.44 685 VAL A N 1
ATOM 5067 C CA . VAL A 1 685 ? 30.707 -30.198 28.423 1.00 91.44 685 VAL A CA 1
ATOM 5068 C C . VAL A 1 685 ? 31.949 -30.330 27.556 1.00 91.44 685 VAL A C 1
ATOM 5070 O O . VAL A 1 685 ? 32.459 -29.341 27.030 1.00 91.44 685 VAL A O 1
ATOM 5073 N N . ASP A 1 686 ? 32.379 -31.575 27.354 1.00 91.81 686 ASP A N 1
ATOM 5074 C CA . ASP A 1 686 ? 33.416 -31.934 26.392 1.00 91.81 686 ASP A CA 1
ATOM 5075 C C . ASP A 1 686 ? 32.801 -32.245 25.021 1.00 91.81 686 ASP A C 1
ATOM 5077 O O . ASP A 1 686 ? 32.135 -33.267 24.828 1.00 91.81 686 ASP A O 1
ATOM 5081 N N . PHE A 1 687 ? 33.057 -31.376 24.046 1.00 89.00 687 PHE A N 1
ATOM 5082 C CA . PHE A 1 687 ? 32.700 -31.595 22.647 1.00 89.00 687 PHE A CA 1
ATOM 5083 C C . PHE A 1 687 ? 33.863 -32.273 21.928 1.00 89.00 687 PHE A C 1
ATOM 5085 O O . PHE A 1 687 ? 34.932 -31.679 21.790 1.00 89.00 687 PHE A O 1
ATOM 5092 N N . THR A 1 688 ? 33.660 -33.511 21.470 1.00 86.19 688 THR A N 1
ATOM 5093 C CA . THR A 1 688 ? 34.695 -34.285 20.771 1.00 86.19 688 THR A CA 1
ATOM 5094 C C . THR A 1 688 ? 34.325 -34.502 19.310 1.00 86.19 688 THR A C 1
ATOM 5096 O O . THR A 1 688 ? 33.306 -35.121 19.015 1.00 86.19 688 THR A O 1
ATOM 5099 N N . ARG A 1 689 ? 35.170 -34.033 18.385 1.00 84.81 689 ARG A N 1
ATOM 5100 C CA . ARG A 1 689 ? 35.020 -34.264 16.939 1.00 84.81 689 ARG A CA 1
ATOM 5101 C C . ARG A 1 689 ? 36.382 -34.536 16.313 1.00 84.81 689 ARG A C 1
ATOM 5103 O O . ARG A 1 689 ? 37.349 -33.834 16.592 1.00 84.81 689 ARG A O 1
ATOM 5110 N N . ALA A 1 690 ? 36.461 -35.578 15.482 1.00 82.75 690 ALA A N 1
ATOM 5111 C CA . ALA A 1 690 ? 37.694 -35.993 14.800 1.00 82.75 690 ALA A CA 1
ATOM 5112 C C . ALA A 1 690 ? 38.915 -36.145 15.744 1.00 82.75 690 ALA A C 1
ATOM 5114 O O . ALA A 1 690 ? 40.028 -35.743 15.411 1.00 82.75 690 ALA A O 1
ATOM 5115 N N . GLY A 1 691 ? 38.701 -36.697 16.946 1.00 83.62 691 GLY A N 1
ATOM 5116 C CA . GLY A 1 691 ? 39.763 -36.949 17.930 1.00 83.62 691 GLY A CA 1
ATOM 5117 C C . GLY A 1 691 ? 40.258 -35.720 18.704 1.00 83.62 691 GLY A C 1
ATOM 5118 O O . GLY A 1 691 ? 41.197 -35.846 19.485 1.00 83.62 691 GLY A O 1
ATOM 5119 N N . ARG A 1 692 ? 39.647 -34.543 18.520 1.00 86.06 692 ARG A N 1
ATOM 5120 C CA . ARG A 1 692 ? 39.917 -33.338 19.319 1.00 86.06 692 ARG A CA 1
ATOM 5121 C C . ARG A 1 692 ? 38.760 -33.070 20.266 1.00 86.06 692 ARG A C 1
ATOM 5123 O O . ARG A 1 692 ? 37.609 -33.141 19.843 1.00 86.06 692 ARG A O 1
ATOM 5130 N N . THR A 1 693 ? 39.081 -32.740 21.512 1.00 90.81 693 THR A N 1
ATOM 5131 C CA . THR A 1 693 ? 38.102 -32.453 22.564 1.00 90.81 693 THR A CA 1
ATOM 5132 C C . THR A 1 693 ? 38.234 -31.006 23.029 1.00 90.81 693 THR A C 1
ATOM 5134 O O . THR A 1 693 ? 39.326 -30.567 23.392 1.00 90.81 693 THR A O 1
ATOM 5137 N N . HIS A 1 694 ? 37.117 -30.282 23.042 1.00 94.50 694 HIS A N 1
ATOM 5138 C CA . HIS A 1 694 ? 37.018 -28.898 23.497 1.00 94.50 694 HIS A CA 1
ATOM 5139 C C . HIS A 1 694 ? 36.014 -28.793 24.644 1.00 94.50 694 HIS A C 1
ATOM 5141 O O . HIS A 1 694 ? 34.856 -29.185 24.496 1.00 94.50 694 HIS A O 1
ATOM 5147 N N . ASN A 1 695 ? 36.463 -28.271 25.785 1.00 93.81 695 ASN A N 1
ATOM 5148 C CA . ASN A 1 695 ? 35.617 -28.085 26.960 1.00 93.81 695 ASN A CA 1
ATOM 5149 C C . ASN A 1 695 ? 34.975 -26.692 26.934 1.00 93.81 695 ASN A C 1
ATOM 5151 O O . ASN A 1 695 ? 35.686 -25.684 26.871 1.00 93.81 695 ASN A O 1
ATOM 5155 N N . VAL A 1 696 ? 33.646 -26.645 27.005 1.00 94.75 696 VAL A N 1
ATOM 5156 C CA . VAL A 1 696 ? 32.855 -25.407 27.086 1.00 94.75 696 VAL A CA 1
ATOM 5157 C C . VAL A 1 696 ? 32.059 -25.431 28.388 1.00 94.75 696 VAL A C 1
ATOM 5159 O O . VAL A 1 696 ? 31.508 -26.471 28.760 1.00 94.75 696 VAL A O 1
ATOM 5162 N N . ARG A 1 697 ? 32.007 -24.307 29.108 1.00 93.94 697 ARG A N 1
ATOM 5163 C CA . ARG A 1 697 ? 31.447 -24.238 30.466 1.00 93.94 697 ARG A CA 1
ATOM 5164 C C . ARG A 1 697 ? 30.755 -22.909 30.763 1.00 93.94 697 ARG A C 1
ATOM 5166 O O . ARG A 1 697 ? 30.807 -21.977 29.963 1.00 93.94 697 ARG A O 1
ATOM 5173 N N . GLY A 1 698 ? 30.082 -22.861 31.913 1.00 92.75 698 GLY A N 1
ATOM 5174 C CA . GLY A 1 698 ? 29.456 -21.657 32.464 1.00 92.75 698 GLY A CA 1
ATOM 5175 C C . GLY A 1 698 ? 28.527 -20.928 31.489 1.00 92.75 698 GLY A C 1
ATOM 5176 O O . GLY A 1 698 ? 27.910 -21.534 30.614 1.00 92.75 698 GLY A O 1
ATOM 5177 N N . ALA A 1 699 ? 28.483 -19.600 31.605 1.00 95.06 699 ALA A N 1
ATOM 5178 C CA . ALA A 1 699 ? 27.616 -18.750 30.788 1.00 95.06 699 ALA A CA 1
ATOM 5179 C C . ALA A 1 699 ? 27.898 -18.853 29.277 1.00 95.06 699 ALA A C 1
ATOM 5181 O O . ALA A 1 699 ? 27.000 -18.628 28.465 1.00 95.06 699 ALA A O 1
ATOM 5182 N N . ILE A 1 700 ? 29.127 -19.214 28.882 1.00 97.25 700 ILE A N 1
ATOM 5183 C CA . ILE A 1 700 ? 29.461 -19.455 27.476 1.00 97.25 700 ILE A CA 1
ATOM 5184 C C . ILE A 1 700 ? 28.754 -20.714 26.962 1.00 97.25 700 ILE A C 1
ATOM 5186 O O . ILE A 1 700 ? 28.168 -20.682 25.879 1.00 97.25 700 ILE A O 1
ATOM 5190 N N . LEU A 1 701 ? 28.769 -21.805 27.734 1.00 95.38 701 LEU A N 1
ATOM 5191 C CA . LEU A 1 701 ? 28.042 -23.029 27.392 1.00 95.38 701 LEU A CA 1
ATOM 5192 C C . LEU A 1 701 ? 26.534 -22.785 27.326 1.00 95.38 701 LEU A C 1
ATOM 5194 O O . LEU A 1 701 ? 25.884 -23.268 26.399 1.00 95.38 701 LEU A O 1
ATOM 5198 N N . ASP A 1 702 ? 25.987 -22.022 28.270 1.00 93.94 702 ASP A N 1
ATOM 5199 C CA . ASP A 1 702 ? 24.558 -21.704 28.298 1.00 93.94 702 ASP A CA 1
ATOM 5200 C C . ASP A 1 702 ? 24.149 -20.897 27.064 1.00 93.94 702 ASP A C 1
ATOM 5202 O O . ASP A 1 702 ? 23.178 -21.241 26.385 1.00 93.94 702 ASP A O 1
ATOM 5206 N N . ARG A 1 703 ? 24.945 -19.883 26.696 1.00 95.62 703 ARG A N 1
ATOM 5207 C CA . ARG A 1 703 ? 24.716 -19.103 25.475 1.00 95.62 703 ARG A CA 1
ATOM 5208 C C . ARG A 1 703 ? 24.831 -19.965 24.221 1.00 95.62 703 ARG A C 1
ATOM 5210 O O . ARG A 1 703 ? 24.002 -19.844 23.325 1.00 95.62 703 ARG A O 1
ATOM 5217 N N . TYR A 1 704 ? 25.825 -20.846 24.163 1.00 94.94 704 TYR A N 1
ATOM 5218 C CA . TYR A 1 704 ? 26.026 -21.748 23.032 1.00 94.94 704 TYR A CA 1
ATOM 5219 C C . TYR A 1 704 ? 24.863 -22.740 22.866 1.00 94.94 704 TYR A C 1
ATOM 5221 O O . TYR A 1 704 ? 24.389 -22.958 21.752 1.00 94.94 704 TYR A O 1
ATOM 5229 N N . ARG A 1 705 ? 24.330 -23.283 23.967 1.00 92.62 705 ARG A N 1
ATOM 5230 C CA . ARG A 1 705 ? 23.131 -24.140 23.961 1.00 92.62 705 ARG A CA 1
ATOM 5231 C C . ARG A 1 705 ? 21.878 -23.391 23.528 1.00 92.62 705 ARG A C 1
ATOM 5233 O O . ARG A 1 705 ? 21.087 -23.946 22.774 1.00 92.62 705 ARG A O 1
ATOM 5240 N N . ALA A 1 706 ? 21.725 -22.137 23.954 1.00 87.19 706 ALA A N 1
ATOM 5241 C CA . ALA A 1 706 ? 20.586 -21.300 23.579 1.00 87.19 706 ALA A CA 1
ATOM 5242 C C . ALA A 1 706 ? 20.488 -21.052 22.063 1.00 87.19 706 ALA A C 1
ATOM 5244 O O . ALA A 1 706 ? 19.428 -20.673 21.576 1.00 87.19 706 ALA A O 1
ATOM 5245 N N . VAL A 1 707 ? 21.572 -21.283 21.315 1.00 84.56 707 VAL A N 1
ATOM 5246 C CA . VAL A 1 707 ? 21.598 -21.209 19.848 1.00 84.56 707 VAL A CA 1
ATOM 5247 C C . VAL A 1 707 ? 21.786 -22.577 19.190 1.00 84.56 707 VAL A C 1
ATOM 5249 O O . VAL A 1 707 ? 22.372 -22.663 18.120 1.00 84.56 707 VAL A O 1
ATOM 5252 N N . ASN A 1 708 ? 21.288 -23.652 19.803 1.00 87.38 708 ASN A N 1
ATOM 5253 C CA . ASN A 1 708 ? 21.335 -25.033 19.293 1.00 87.38 708 ASN A CA 1
ATOM 5254 C C . ASN A 1 708 ? 22.738 -25.666 19.199 1.00 87.38 708 ASN A C 1
ATOM 5256 O O . ASN A 1 708 ? 22.916 -26.676 18.520 1.00 87.38 708 ASN A O 1
ATOM 5260 N N . GLY A 1 709 ? 23.739 -25.132 19.907 1.00 90.31 709 GLY A N 1
ATOM 5261 C CA . GLY A 1 709 ? 25.038 -25.790 20.065 1.00 90.31 709 GLY A CA 1
ATOM 5262 C C . GLY A 1 709 ? 25.730 -26.121 18.726 1.00 90.31 709 GLY A C 1
ATOM 5263 O O . GLY A 1 709 ? 25.793 -25.250 17.854 1.00 90.31 709 GLY A O 1
ATOM 5264 N N . PRO A 1 710 ? 26.268 -27.348 18.541 1.00 89.12 710 PRO A N 1
ATOM 5265 C CA . PRO A 1 710 ? 26.994 -27.736 17.323 1.00 89.12 710 PRO A CA 1
ATOM 5266 C C . PRO A 1 710 ? 26.184 -27.670 16.028 1.00 89.12 710 PRO A C 1
ATOM 5268 O O . PRO A 1 710 ? 26.756 -27.389 14.974 1.00 89.12 710 PRO A O 1
ATOM 5271 N N . ASP A 1 711 ? 24.871 -27.881 16.114 1.00 84.38 711 ASP A N 1
ATOM 5272 C CA . ASP A 1 711 ? 23.945 -27.789 14.978 1.00 84.38 711 ASP A CA 1
ATOM 5273 C C . ASP A 1 711 ? 23.476 -26.342 14.732 1.00 84.38 711 ASP A C 1
ATOM 5275 O O . ASP A 1 711 ? 22.759 -26.043 13.778 1.00 84.38 711 ASP A O 1
ATOM 5279 N N . GLY A 1 712 ? 23.903 -25.428 15.602 1.00 85.31 712 GLY A N 1
ATOM 5280 C CA . GLY A 1 712 ? 23.601 -24.012 15.573 1.00 85.31 712 GLY A CA 1
ATOM 5281 C C . GLY A 1 712 ? 24.442 -23.179 14.599 1.00 85.31 712 GLY A C 1
ATOM 5282 O O . GLY A 1 712 ? 25.371 -23.659 13.934 1.00 85.31 712 GLY A O 1
ATOM 5283 N N . PRO A 1 713 ? 24.184 -21.859 14.549 1.00 86.88 713 PRO A N 1
ATOM 5284 C CA . PRO A 1 713 ? 24.866 -20.945 13.639 1.00 86.88 713 PRO A CA 1
ATOM 5285 C C . PRO A 1 713 ? 26.375 -20.850 13.907 1.00 86.88 713 PRO A C 1
ATOM 5287 O O . PRO A 1 713 ? 27.135 -20.609 12.974 1.00 86.88 713 PRO A O 1
ATOM 5290 N N . LEU A 1 714 ? 26.831 -21.114 15.135 1.00 93.62 714 LEU A N 1
ATOM 5291 C CA . LEU A 1 714 ? 28.252 -21.089 15.495 1.00 93.62 714 LEU A CA 1
ATOM 5292 C C . LEU A 1 714 ? 29.043 -22.322 15.032 1.00 93.62 714 LEU A C 1
ATOM 5294 O O . LEU A 1 714 ? 30.254 -22.213 14.837 1.00 93.62 714 LEU A O 1
ATOM 5298 N N . GLY A 1 715 ? 28.375 -23.456 14.797 1.00 94.06 715 GLY A N 1
ATOM 5299 C CA . GLY A 1 715 ? 29.036 -24.725 14.483 1.00 94.06 715 GLY A CA 1
ATOM 5300 C C . GLY A 1 715 ? 29.778 -25.306 15.687 1.00 94.06 715 GLY A C 1
ATOM 5301 O O . GLY A 1 715 ? 29.524 -24.920 16.830 1.00 94.06 715 GLY A O 1
ATOM 5302 N N . TRP A 1 716 ? 30.694 -26.242 15.447 1.00 94.19 716 TRP A N 1
ATOM 5303 C CA . TRP A 1 716 ? 31.439 -26.923 16.514 1.00 94.19 716 TRP A CA 1
ATOM 5304 C C . TRP A 1 716 ? 32.456 -25.996 17.204 1.00 94.19 716 TRP A C 1
ATOM 5306 O O . TRP A 1 716 ? 33.015 -25.110 16.551 1.00 94.19 716 TRP A O 1
ATOM 5316 N N . PRO A 1 717 ? 32.741 -26.189 18.508 1.00 95.94 717 PRO A N 1
ATOM 5317 C CA . PRO A 1 717 ? 33.810 -25.454 19.175 1.00 95.94 717 PRO A CA 1
ATOM 5318 C C . PRO A 1 717 ? 35.167 -25.815 18.569 1.00 95.94 717 PRO A C 1
ATOM 5320 O O . PRO A 1 717 ? 35.445 -26.979 18.280 1.00 95.94 717 PRO A O 1
ATOM 5323 N N . THR A 1 718 ? 36.017 -24.807 18.404 1.00 95.44 718 THR A N 1
ATOM 5324 C CA . THR A 1 718 ? 37.391 -24.920 17.888 1.00 95.44 718 THR A CA 1
ATOM 5325 C C . THR A 1 718 ? 38.444 -24.656 18.961 1.00 95.44 718 THR A C 1
ATOM 5327 O O . THR A 1 718 ? 39.636 -24.857 18.728 1.00 95.44 718 THR A O 1
ATOM 5330 N N . SER A 1 719 ? 38.025 -24.216 20.149 1.00 95.94 719 SER A N 1
ATOM 5331 C CA . SER A 1 719 ? 38.871 -24.083 21.332 1.00 95.94 719 SER A CA 1
ATOM 5332 C C . SER A 1 719 ? 38.107 -24.512 22.580 1.00 95.94 719 SER A C 1
ATOM 5334 O O . SER A 1 719 ? 36.881 -24.468 22.610 1.00 95.94 719 SER A O 1
ATOM 5336 N N . SER A 1 720 ? 38.832 -24.882 23.635 1.00 95.00 720 SER A N 1
ATOM 5337 C CA . SER A 1 720 ? 38.255 -24.834 24.982 1.00 95.00 720 SER A CA 1
ATOM 5338 C C . SER A 1 720 ? 38.118 -23.374 25.431 1.00 95.00 720 SER A C 1
ATOM 5340 O O . SER A 1 720 ? 38.727 -22.472 24.837 1.00 95.00 720 SER A O 1
ATOM 5342 N N . GLU A 1 721 ? 37.350 -23.140 26.491 1.00 93.69 721 GLU A N 1
ATOM 5343 C CA . GLU A 1 721 ? 37.248 -21.814 27.100 1.00 93.69 721 GLU A CA 1
ATOM 5344 C C . GLU A 1 721 ? 38.627 -21.295 27.537 1.00 93.69 721 GLU A C 1
ATOM 5346 O O . GLU A 1 721 ? 39.332 -21.924 28.330 1.00 93.69 721 GLU A O 1
ATOM 5351 N N . THR A 1 722 ? 39.000 -20.135 27.002 1.00 94.62 722 THR A N 1
ATOM 5352 C CA . THR A 1 722 ? 40.296 -19.484 27.199 1.00 94.62 722 THR A CA 1
ATOM 5353 C C . THR A 1 722 ? 40.096 -18.169 27.944 1.00 94.62 722 THR A C 1
ATOM 5355 O O . THR A 1 722 ? 39.221 -17.378 27.590 1.00 94.62 722 THR A O 1
ATOM 5358 N N . ALA A 1 723 ? 40.904 -17.920 28.974 1.00 93.50 723 ALA A N 1
ATOM 5359 C CA . ALA A 1 723 ? 40.866 -16.658 29.706 1.00 93.50 723 ALA A CA 1
ATOM 5360 C C . ALA A 1 723 ? 41.403 -15.505 28.842 1.00 93.50 723 ALA A C 1
ATOM 5362 O O . ALA A 1 723 ? 42.462 -15.623 28.225 1.00 93.50 723 ALA A O 1
ATOM 5363 N N . VAL A 1 724 ? 40.689 -14.381 28.846 1.00 92.81 724 VAL A N 1
ATOM 5364 C CA . VAL A 1 724 ? 41.115 -13.107 28.250 1.00 92.81 724 VAL A CA 1
ATOM 5365 C C . VAL A 1 724 ? 41.110 -12.019 29.321 1.00 92.81 724 VAL A C 1
ATOM 5367 O O . VAL A 1 724 ? 40.568 -12.194 30.416 1.00 92.81 724 VAL A O 1
ATOM 5370 N N . ARG A 1 725 ? 41.735 -10.872 29.049 1.00 88.81 725 ARG A N 1
ATOM 5371 C CA . ARG A 1 725 ? 41.774 -9.777 30.022 1.00 88.81 725 ARG A CA 1
ATOM 5372 C C . ARG A 1 725 ? 40.347 -9.305 30.329 1.00 88.81 725 ARG A C 1
ATOM 5374 O O . ARG A 1 725 ? 39.679 -8.748 29.471 1.00 88.81 725 ARG A O 1
ATOM 5381 N N . GLY A 1 726 ? 39.898 -9.513 31.566 1.00 91.38 726 GLY A N 1
ATOM 5382 C CA . GLY A 1 726 ? 38.559 -9.117 32.016 1.00 91.38 726 GLY A CA 1
ATOM 5383 C C . GLY A 1 726 ? 37.431 -10.091 31.658 1.00 91.38 726 GLY A C 1
ATOM 5384 O O . GLY A 1 726 ? 36.272 -9.761 31.900 1.00 91.38 726 GLY A O 1
ATOM 5385 N N . GLY A 1 727 ? 37.734 -11.280 31.124 1.00 95.44 727 GLY A N 1
ATOM 5386 C CA . GLY A 1 727 ? 36.701 -12.227 30.715 1.00 95.44 727 GLY A CA 1
ATOM 5387 C C . GLY A 1 727 ? 37.218 -13.582 30.233 1.00 95.44 727 GLY A C 1
ATOM 5388 O O . GLY A 1 727 ? 38.338 -13.995 30.527 1.00 95.44 727 GLY A O 1
ATOM 5389 N N . ALA A 1 728 ? 36.387 -14.279 29.470 1.00 96.50 728 ALA A N 1
ATOM 5390 C CA . ALA A 1 728 ? 36.715 -15.545 28.829 1.00 96.50 728 ALA A CA 1
ATOM 5391 C C . ALA A 1 728 ? 36.136 -15.592 27.412 1.00 96.50 728 ALA A C 1
ATOM 5393 O O . ALA A 1 728 ? 35.178 -14.886 27.096 1.00 96.50 728 ALA A O 1
ATOM 5394 N N . VAL A 1 729 ? 36.708 -16.434 26.558 1.00 97.50 729 VAL A N 1
ATOM 5395 C CA . VAL A 1 729 ? 36.223 -16.662 25.196 1.00 97.50 729 VAL A CA 1
ATOM 5396 C C . VAL A 1 729 ? 36.282 -18.140 24.839 1.00 97.50 729 VAL A C 1
ATOM 5398 O O . VAL A 1 729 ? 37.226 -18.847 25.191 1.00 97.50 729 VAL A O 1
ATOM 5401 N N . THR A 1 730 ? 35.288 -18.597 24.086 1.00 98.06 730 THR A N 1
ATOM 5402 C CA . THR A 1 730 ? 35.362 -19.848 23.324 1.00 98.06 730 THR A CA 1
ATOM 5403 C C . THR A 1 730 ? 35.169 -19.533 21.847 1.00 98.06 730 THR A C 1
ATOM 5405 O O . THR A 1 730 ? 34.269 -18.774 21.481 1.00 98.06 730 THR A O 1
ATOM 5408 N N . THR A 1 731 ? 36.025 -20.097 20.997 1.00 96.94 731 THR A N 1
ATOM 5409 C CA . THR A 1 731 ? 35.917 -19.974 19.538 1.00 96.94 731 THR A CA 1
ATOM 5410 C C . THR A 1 731 ? 35.195 -21.178 18.952 1.00 96.94 731 THR A C 1
ATOM 5412 O O . THR A 1 731 ? 35.322 -22.295 19.456 1.00 96.94 731 THR A O 1
ATOM 5415 N N . PHE A 1 732 ? 34.442 -20.931 17.889 1.00 96.38 732 PHE A N 1
ATOM 5416 C CA . PHE A 1 732 ? 33.667 -21.911 17.141 1.00 96.38 732 PHE A CA 1
ATOM 5417 C C . PHE A 1 732 ? 33.952 -21.739 15.647 1.00 96.38 732 PHE A C 1
ATOM 5419 O O . PHE A 1 732 ? 34.475 -20.706 15.222 1.00 96.38 732 PHE A O 1
ATOM 5426 N N . GLU A 1 733 ? 33.571 -22.725 14.836 1.00 94.19 733 GLU A N 1
ATOM 5427 C CA . GLU A 1 733 ? 33.813 -22.736 13.385 1.00 94.19 733 GLU A CA 1
ATOM 5428 C C . GLU A 1 733 ? 33.386 -21.437 12.681 1.00 94.19 733 GLU A C 1
ATOM 5430 O O . GLU A 1 733 ? 34.046 -21.005 11.737 1.00 94.19 733 GLU A O 1
ATOM 5435 N N . ARG A 1 734 ? 32.293 -20.807 13.133 1.00 91.75 734 ARG A N 1
ATOM 5436 C CA . ARG A 1 734 ? 31.701 -19.620 12.493 1.00 91.75 734 ARG A CA 1
ATOM 5437 C C . ARG A 1 734 ? 31.589 -18.397 13.406 1.00 91.75 734 ARG A C 1
ATOM 5439 O O . ARG A 1 734 ? 30.883 -17.445 13.077 1.00 91.75 734 ARG A O 1
ATOM 5446 N N . GLY A 1 735 ? 32.282 -18.381 14.543 1.00 95.56 735 GLY A N 1
ATOM 5447 C CA . GLY A 1 735 ? 32.235 -17.233 15.448 1.00 95.56 735 GLY A CA 1
ATOM 5448 C C . GLY A 1 735 ? 32.914 -17.463 16.787 1.00 95.56 735 GLY A C 1
ATOM 5449 O O . GLY A 1 735 ? 33.718 -18.374 16.961 1.00 95.56 735 GLY A O 1
ATOM 5450 N N . ALA A 1 736 ? 32.608 -16.609 17.753 1.00 97.56 736 ALA A N 1
ATOM 5451 C CA . ALA A 1 736 ? 33.075 -16.767 19.121 1.00 97.56 736 ALA A CA 1
ATOM 5452 C C . ALA A 1 736 ? 31.996 -16.319 20.104 1.00 97.56 736 ALA A C 1
ATOM 5454 O O . ALA A 1 736 ? 31.172 -15.463 19.783 1.00 97.56 736 ALA A O 1
ATOM 5455 N N . VAL A 1 737 ? 32.033 -16.879 21.309 1.00 98.06 737 VAL A N 1
ATOM 5456 C CA . VAL A 1 737 ? 31.259 -16.381 22.446 1.00 98.06 737 VAL A CA 1
ATOM 5457 C C . VAL A 1 737 ? 32.242 -15.776 23.432 1.00 98.06 737 VAL A C 1
ATOM 5459 O O . VAL A 1 737 ? 33.125 -16.478 23.929 1.00 98.06 737 VAL A O 1
ATOM 5462 N N . TYR A 1 738 ? 32.089 -14.483 23.698 1.00 97.88 738 TYR A N 1
ATOM 5463 C CA . TYR A 1 738 ? 32.864 -13.752 24.696 1.00 97.88 738 TYR A CA 1
ATOM 5464 C C . TYR A 1 738 ? 32.016 -13.538 25.934 1.00 97.88 738 TYR A C 1
ATOM 5466 O O . TYR A 1 738 ? 30.857 -13.153 25.829 1.00 97.88 738 TYR A O 1
ATOM 5474 N N . TRP A 1 739 ? 32.606 -13.741 27.102 1.00 97.75 739 TRP A N 1
ATOM 5475 C CA . TRP A 1 739 ? 31.976 -13.490 28.385 1.00 97.75 739 TRP A CA 1
ATOM 5476 C C . TRP A 1 739 ? 32.822 -12.535 29.218 1.00 97.75 739 TRP A C 1
ATOM 5478 O O . TRP A 1 739 ? 34.039 -12.690 29.290 1.00 97.75 739 TRP A O 1
ATOM 5488 N N . SER A 1 740 ? 32.176 -11.586 29.891 1.00 96.88 740 SER A N 1
ATOM 5489 C CA . SER A 1 740 ? 32.776 -10.816 30.983 1.00 96.88 740 SER A CA 1
ATOM 5490 C C . SER A 1 740 ? 31.797 -10.711 32.156 1.00 96.88 740 SER A C 1
ATOM 5492 O O . SER A 1 740 ? 30.585 -10.773 31.933 1.00 96.88 740 SER A O 1
ATOM 5494 N N . PRO A 1 741 ? 32.270 -10.477 33.393 1.00 94.44 741 PRO A N 1
ATOM 5495 C CA . PRO A 1 741 ? 31.381 -10.222 34.527 1.00 94.44 741 PRO A CA 1
ATOM 5496 C C . PRO A 1 741 ? 30.455 -9.012 34.328 1.00 94.44 741 PRO A C 1
ATOM 5498 O O . PRO A 1 741 ? 29.377 -8.968 34.908 1.00 94.44 741 PRO A O 1
ATOM 5501 N N . ALA A 1 742 ? 30.871 -8.027 33.524 1.00 91.75 742 ALA A N 1
ATOM 5502 C CA . ALA A 1 742 ? 30.130 -6.784 33.320 1.00 91.75 742 ALA A CA 1
ATOM 5503 C C . ALA A 1 742 ? 29.069 -6.875 32.214 1.00 91.75 742 ALA A C 1
ATOM 5505 O O . ALA A 1 742 ? 28.078 -6.148 32.262 1.00 91.75 742 ALA A O 1
ATOM 5506 N N . THR A 1 743 ? 29.286 -7.724 31.205 1.00 92.81 743 THR A N 1
ATOM 5507 C CA . THR A 1 743 ? 28.406 -7.803 30.030 1.00 92.81 743 THR A CA 1
ATOM 5508 C C . THR A 1 743 ? 27.670 -9.129 29.895 1.00 92.81 743 THR A C 1
ATOM 5510 O O . THR A 1 743 ? 26.605 -9.144 29.301 1.00 92.81 743 THR A O 1
ATOM 5513 N N . GLY A 1 744 ? 28.149 -10.222 30.491 1.00 96.25 744 GLY A N 1
ATOM 5514 C CA . GLY A 1 744 ? 27.609 -11.558 30.232 1.00 96.25 744 GLY A CA 1
ATOM 5515 C C . GLY A 1 744 ? 28.181 -12.179 28.953 1.00 96.25 744 GLY A C 1
ATOM 5516 O O . GLY A 1 744 ? 29.154 -11.674 28.396 1.00 96.25 744 GLY A O 1
ATOM 5517 N N . ALA A 1 745 ? 27.630 -13.328 28.541 1.00 97.00 745 ALA A N 1
ATOM 5518 C CA . ALA A 1 745 ? 28.121 -14.108 27.402 1.00 97.00 745 ALA A CA 1
ATOM 5519 C C . ALA A 1 745 ? 27.393 -13.715 26.111 1.00 97.00 745 ALA A C 1
ATOM 5521 O O . ALA A 1 745 ? 26.183 -13.915 26.006 1.00 97.00 745 ALA A O 1
ATOM 5522 N N . HIS A 1 746 ? 28.137 -13.226 25.120 1.00 97.44 746 HIS A N 1
ATOM 5523 C CA . HIS A 1 746 ? 27.600 -12.730 23.856 1.00 97.44 746 HIS A CA 1
ATOM 5524 C C . HIS A 1 746 ? 28.309 -13.313 22.647 1.00 97.44 746 HIS A C 1
ATOM 5526 O O . HIS A 1 746 ? 29.528 -13.519 22.655 1.00 97.44 746 HIS A O 1
ATOM 5532 N N . ILE A 1 747 ? 27.532 -13.552 21.593 1.00 97.56 747 ILE A N 1
ATOM 5533 C CA . ILE A 1 747 ? 28.037 -14.062 20.325 1.00 97.56 747 ILE A CA 1
ATOM 5534 C C . ILE A 1 747 ? 28.563 -12.899 19.479 1.00 97.56 747 ILE A C 1
ATOM 5536 O O . ILE A 1 747 ? 27.916 -11.865 19.359 1.00 97.56 747 ILE A O 1
ATOM 5540 N N . VAL A 1 748 ? 29.718 -13.088 18.848 1.00 95.69 748 VAL A N 1
ATOM 5541 C CA . VAL A 1 748 ? 30.286 -12.199 17.821 1.00 95.69 748 VAL A CA 1
ATOM 5542 C C . VAL A 1 748 ? 30.606 -13.033 16.583 1.00 95.69 748 VAL A C 1
ATOM 5544 O O . VAL A 1 748 ? 31.288 -14.062 16.693 1.00 95.69 748 VAL A O 1
ATOM 5547 N N . THR A 1 749 ? 30.141 -12.613 15.404 1.00 94.94 749 THR A N 1
ATOM 5548 C CA . THR A 1 749 ? 30.339 -13.341 14.139 1.00 94.94 749 THR A CA 1
ATOM 5549 C C . THR A 1 749 ? 30.692 -12.422 12.964 1.00 94.94 749 THR A C 1
ATOM 5551 O O . THR A 1 749 ? 30.782 -11.201 13.097 1.00 94.94 749 THR A O 1
ATOM 5554 N N . GLY A 1 750 ? 30.975 -13.038 11.812 1.00 92.69 750 GLY A N 1
ATOM 5555 C CA . GLY A 1 750 ? 31.076 -12.361 10.518 1.00 92.69 750 GLY A CA 1
ATOM 5556 C C . GLY A 1 750 ? 32.019 -11.154 10.467 1.00 92.69 750 GLY A C 1
ATOM 5557 O O . GLY A 1 750 ? 33.026 -11.072 11.175 1.00 92.69 750 GLY A O 1
ATOM 5558 N N . ALA A 1 751 ? 31.667 -10.198 9.606 1.00 93.31 751 ALA A N 1
ATOM 5559 C CA . ALA A 1 751 ? 32.469 -9.007 9.342 1.00 93.31 751 ALA A CA 1
ATOM 5560 C C . ALA A 1 751 ? 32.586 -8.069 10.557 1.00 93.31 751 ALA A C 1
ATOM 5562 O O . ALA A 1 751 ? 33.617 -7.416 10.720 1.00 93.31 751 ALA A O 1
ATOM 5563 N N . ILE A 1 752 ? 31.570 -8.028 11.431 1.00 96.31 752 ILE A N 1
ATOM 5564 C CA . ILE A 1 752 ? 31.627 -7.269 12.689 1.00 96.31 752 ILE A CA 1
ATOM 5565 C C . ILE A 1 752 ? 32.742 -7.820 13.577 1.00 96.31 752 ILE A C 1
ATOM 5567 O O . ILE A 1 752 ? 33.612 -7.060 14.009 1.00 96.31 752 ILE A O 1
ATOM 5571 N N . ARG A 1 753 ? 32.774 -9.142 13.796 1.00 96.00 753 ARG A N 1
ATOM 5572 C CA . ARG A 1 753 ? 33.847 -9.790 14.558 1.00 96.00 753 ARG A CA 1
ATOM 5573 C C . ARG A 1 753 ? 35.205 -9.522 13.927 1.00 96.00 753 ARG A C 1
ATOM 5575 O O . ARG A 1 753 ? 36.148 -9.205 14.642 1.00 96.00 753 ARG A O 1
ATOM 5582 N N . GLU A 1 754 ? 35.329 -9.653 12.612 1.00 93.88 754 GLU A N 1
ATOM 5583 C CA . GLU A 1 754 ? 36.599 -9.413 11.923 1.00 93.88 754 GLU A CA 1
ATOM 5584 C C . GLU A 1 754 ? 37.105 -7.977 12.108 1.00 93.88 754 GLU A C 1
ATOM 5586 O O . GLU A 1 754 ? 38.280 -7.787 12.425 1.00 93.88 754 GLU A O 1
ATOM 5591 N N . THR A 1 755 ? 36.238 -6.969 11.955 1.00 94.00 755 THR A N 1
ATOM 5592 C CA . THR A 1 755 ? 36.598 -5.564 12.208 1.00 94.00 755 THR A CA 1
ATOM 5593 C C . THR A 1 755 ? 36.983 -5.345 13.666 1.00 94.00 755 THR A C 1
ATOM 5595 O O . THR A 1 755 ? 38.044 -4.782 13.931 1.00 94.00 755 THR A O 1
ATOM 5598 N N . TRP A 1 756 ? 36.188 -5.844 14.609 1.00 95.94 756 TRP A N 1
ATOM 5599 C CA . TRP A 1 756 ? 36.460 -5.687 16.037 1.00 95.94 756 TRP A CA 1
ATOM 5600 C C . TRP A 1 756 ? 37.785 -6.346 16.459 1.00 95.94 756 TRP A C 1
ATOM 5602 O O . TRP A 1 756 ? 38.591 -5.729 17.156 1.00 95.94 756 TRP A O 1
ATOM 5612 N N . ILE A 1 757 ? 38.084 -7.555 15.971 1.00 94.38 757 ILE A N 1
ATOM 5613 C CA . ILE A 1 757 ? 39.356 -8.242 16.250 1.00 94.38 757 ILE A CA 1
ATOM 5614 C C . ILE A 1 757 ? 40.547 -7.494 15.642 1.00 94.38 757 ILE A C 1
ATOM 5616 O O . ILE A 1 757 ? 41.568 -7.346 16.315 1.00 94.38 757 ILE A O 1
ATOM 5620 N N . ARG A 1 758 ? 40.426 -6.958 14.416 1.00 93.19 758 ARG A N 1
ATOM 5621 C CA . ARG A 1 758 ? 41.482 -6.124 13.805 1.00 93.19 758 ARG A CA 1
ATOM 5622 C C . ARG A 1 758 ? 41.825 -4.891 14.644 1.00 93.19 758 ARG A C 1
ATOM 5624 O O . ARG A 1 758 ? 42.957 -4.425 14.586 1.00 93.19 758 ARG A O 1
ATOM 5631 N N . GLN A 1 759 ? 40.879 -4.389 15.435 1.00 90.25 759 GLN A N 1
ATOM 5632 C CA . GLN A 1 759 ? 41.063 -3.234 16.321 1.00 90.25 759 GLN A CA 1
ATOM 5633 C C . GLN A 1 759 ? 41.622 -3.597 17.704 1.00 90.25 759 GLN A C 1
ATOM 5635 O O . GLN A 1 759 ? 41.780 -2.720 18.551 1.00 90.25 759 GLN A O 1
ATOM 5640 N N . GLY A 1 760 ? 41.935 -4.873 17.949 1.00 93.81 760 GLY A N 1
ATOM 5641 C CA . GLY A 1 760 ? 42.425 -5.367 19.237 1.00 93.81 760 GLY A CA 1
ATOM 5642 C C . GLY A 1 760 ? 41.358 -6.046 20.099 1.00 93.81 760 GLY A C 1
ATOM 5643 O O . GLY A 1 760 ? 41.631 -6.345 21.263 1.00 93.81 760 GLY A O 1
ATOM 5644 N N . GLY A 1 761 ? 40.163 -6.297 19.550 1.00 93.69 761 GLY A N 1
ATOM 5645 C CA . GLY A 1 761 ? 39.106 -7.072 20.197 1.00 93.69 761 GLY A CA 1
ATOM 5646 C C . GLY A 1 761 ? 38.683 -6.477 21.537 1.00 93.69 761 GLY A C 1
ATOM 5647 O O . GLY A 1 761 ? 38.448 -5.273 21.659 1.00 93.69 761 GLY A O 1
ATOM 5648 N N . GLU A 1 762 ? 38.635 -7.311 22.569 1.00 93.94 762 GLU A N 1
ATOM 5649 C CA . GLU A 1 762 ? 38.272 -6.914 23.929 1.00 93.94 762 GLU A CA 1
ATOM 5650 C C . GLU A 1 762 ? 39.247 -5.911 24.567 1.00 93.94 762 GLU A C 1
ATOM 5652 O O . GLU A 1 762 ? 38.883 -5.241 25.532 1.00 93.94 762 GLU A O 1
ATOM 5657 N N . ASN A 1 763 ? 40.458 -5.768 24.015 1.00 93.31 763 ASN A N 1
ATOM 5658 C CA . ASN A 1 763 ? 41.454 -4.787 24.455 1.00 93.31 763 ASN A CA 1
ATOM 5659 C C . ASN A 1 763 ? 41.368 -3.457 23.684 1.00 93.31 763 ASN A C 1
ATOM 5661 O O . ASN A 1 763 ? 42.129 -2.533 23.974 1.00 93.31 763 ASN A O 1
ATOM 5665 N N . SER A 1 764 ? 40.474 -3.356 22.695 1.00 94.00 764 SER A N 1
ATOM 5666 C CA . SER A 1 764 ? 40.224 -2.124 21.944 1.00 94.00 764 SER A CA 1
ATOM 5667 C C . SER A 1 764 ? 39.390 -1.122 22.751 1.00 94.00 764 SER A C 1
ATOM 5669 O O . SER A 1 764 ? 38.802 -1.455 23.782 1.00 94.00 764 SER A O 1
ATOM 5671 N N . ALA A 1 765 ? 39.254 0.102 22.234 1.00 92.06 765 ALA A N 1
ATOM 5672 C CA . ALA A 1 765 ? 38.354 1.106 22.802 1.00 92.06 765 ALA A CA 1
ATOM 5673 C C . ALA A 1 765 ? 36.873 0.669 22.815 1.00 92.06 765 ALA A C 1
ATOM 5675 O O . ALA A 1 765 ? 36.089 1.231 23.574 1.00 92.06 765 ALA A O 1
ATOM 5676 N N . LEU A 1 766 ? 36.483 -0.327 22.007 1.00 95.31 766 LEU A N 1
ATOM 5677 C CA . LEU A 1 766 ? 35.128 -0.885 22.011 1.00 95.31 766 LEU A CA 1
ATOM 5678 C C . LEU A 1 766 ? 34.892 -1.831 23.199 1.00 95.31 766 LEU A C 1
ATOM 5680 O O . LEU A 1 766 ? 33.769 -1.912 23.692 1.00 95.31 766 LEU A O 1
ATOM 5684 N N . GLY A 1 767 ? 35.924 -2.514 23.700 1.00 96.44 767 GLY A N 1
ATOM 5685 C CA . GLY A 1 767 ? 35.797 -3.480 24.794 1.00 96.44 767 GLY A CA 1
ATOM 5686 C C . GLY A 1 767 ? 34.950 -4.710 24.436 1.00 96.44 767 GLY A C 1
ATOM 5687 O O . GLY A 1 767 ? 34.860 -5.097 23.272 1.00 96.44 767 GLY A O 1
ATOM 5688 N N . PHE A 1 768 ? 34.348 -5.345 25.448 1.00 97.56 768 PHE A N 1
ATOM 5689 C CA . PHE A 1 768 ? 33.520 -6.549 25.284 1.00 97.56 768 PHE A CA 1
ATOM 5690 C C . PHE A 1 768 ? 32.169 -6.266 24.597 1.00 97.56 768 PHE A C 1
ATOM 5692 O O . PHE A 1 768 ? 31.612 -5.176 24.769 1.00 97.56 768 PHE A O 1
ATOM 5699 N N . PRO A 1 769 ? 31.599 -7.249 23.871 1.00 97.62 769 PRO A N 1
ATOM 5700 C CA . PRO A 1 769 ? 30.217 -7.177 23.401 1.00 97.62 769 PRO A CA 1
ATOM 5701 C C . PRO A 1 769 ? 29.242 -7.090 24.584 1.00 97.62 769 PRO A C 1
ATOM 5703 O O . PRO A 1 769 ? 29.468 -7.701 25.631 1.00 97.62 769 PRO A O 1
ATOM 5706 N N . ARG A 1 770 ? 28.157 -6.326 24.407 1.00 93.75 770 ARG A N 1
ATOM 5707 C CA . ARG A 1 770 ? 27.084 -6.094 25.400 1.00 93.75 770 ARG A CA 1
ATOM 5708 C C . ARG A 1 770 ? 25.701 -6.533 24.898 1.00 93.75 770 ARG A C 1
ATOM 5710 O O . ARG A 1 770 ? 24.687 -6.330 25.557 1.00 93.75 770 ARG A O 1
ATOM 5717 N N . GLY A 1 771 ? 25.660 -7.081 23.693 1.00 90.69 771 GLY A N 1
ATOM 5718 C CA . GLY A 1 771 ? 24.465 -7.574 23.039 1.00 90.69 771 GLY A CA 1
ATOM 5719 C C . GLY A 1 771 ? 24.849 -8.354 21.794 1.00 90.69 771 GLY A C 1
ATOM 5720 O O . GLY A 1 771 ? 25.998 -8.323 21.348 1.00 90.69 771 GLY A O 1
ATOM 5721 N N . GLU A 1 772 ? 23.876 -9.059 21.245 1.00 91.94 772 GLU A N 1
ATOM 5722 C CA . GLU A 1 772 ? 24.040 -9.803 20.001 1.00 91.94 772 GLU A CA 1
ATOM 5723 C C . GLU A 1 772 ? 24.032 -8.857 18.796 1.00 91.94 772 GLU A C 1
ATOM 5725 O O . GLU A 1 772 ? 23.660 -7.686 18.911 1.00 91.94 772 GLU A O 1
ATOM 5730 N N . GLU A 1 773 ? 24.431 -9.365 17.632 1.00 92.44 773 GLU A N 1
ATOM 5731 C CA . GLU A 1 773 ? 24.193 -8.663 16.372 1.00 92.44 773 GLU A CA 1
ATOM 5732 C C . GLU A 1 773 ? 22.682 -8.471 16.163 1.00 92.44 773 GLU A C 1
ATOM 5734 O O . GLU A 1 773 ? 21.906 -9.429 16.138 1.00 92.44 773 GLU A O 1
ATOM 5739 N N . VAL A 1 774 ? 22.267 -7.218 16.009 1.00 88.50 774 VAL A N 1
ATOM 5740 C CA . VAL A 1 774 ? 20.895 -6.813 15.709 1.00 88.50 774 VAL A CA 1
ATOM 5741 C C . VAL A 1 774 ? 20.817 -6.500 14.222 1.00 88.50 774 VAL A C 1
ATOM 5743 O O . VAL A 1 774 ? 21.571 -5.672 13.711 1.00 88.50 774 VAL A O 1
ATOM 5746 N N . ARG A 1 775 ? 19.901 -7.158 13.508 1.00 86.12 775 ARG A N 1
ATOM 5747 C CA . ARG A 1 775 ? 19.606 -6.805 12.115 1.00 86.12 775 ARG A CA 1
ATOM 5748 C C . ARG A 1 775 ? 18.890 -5.462 12.064 1.00 86.12 775 ARG A C 1
ATOM 5750 O O . ARG A 1 775 ? 17.891 -5.265 12.746 1.00 86.12 775 ARG A O 1
ATOM 5757 N N . ILE A 1 776 ? 19.402 -4.574 11.225 1.00 77.62 776 ILE A N 1
ATOM 5758 C CA . ILE A 1 776 ? 18.886 -3.227 10.970 1.00 77.62 776 ILE A CA 1
ATOM 5759 C C . ILE A 1 776 ? 18.689 -3.046 9.457 1.00 77.62 776 ILE A C 1
ATOM 5761 O O . ILE A 1 776 ? 19.099 -3.896 8.662 1.00 77.62 776 ILE A O 1
ATOM 5765 N N . ARG A 1 777 ? 17.998 -1.987 9.019 1.00 72.00 777 ARG A N 1
ATOM 5766 C CA . ARG A 1 777 ? 17.648 -1.786 7.597 1.00 72.00 777 ARG A CA 1
ATOM 5767 C C . ARG A 1 777 ? 18.900 -1.814 6.716 1.00 72.00 777 ARG A C 1
ATOM 5769 O O . ARG A 1 777 ? 19.670 -0.864 6.730 1.00 72.00 777 ARG A O 1
ATOM 5776 N N . GLY A 1 778 ? 19.080 -2.855 5.905 1.00 78.31 778 GLY A N 1
ATOM 5777 C CA . GLY A 1 778 ? 20.219 -2.960 4.983 1.00 78.31 778 GLY A CA 1
ATOM 5778 C C . GLY A 1 778 ? 21.556 -3.334 5.638 1.00 78.31 778 GLY A C 1
ATOM 5779 O O . GLY A 1 778 ? 22.591 -3.196 4.990 1.00 78.31 778 GLY A O 1
ATOM 5780 N N . GLY A 1 779 ? 21.558 -3.817 6.886 1.00 90.06 779 GLY A N 1
ATOM 5781 C CA . GLY A 1 779 ? 22.788 -4.132 7.610 1.00 90.06 779 GLY A CA 1
ATOM 5782 C C . GLY A 1 779 ? 22.585 -4.856 8.944 1.00 90.06 779 GLY A C 1
ATOM 5783 O O . GLY A 1 779 ? 21.498 -5.325 9.280 1.00 90.06 779 GLY A O 1
ATOM 5784 N N . VAL A 1 780 ? 23.657 -4.964 9.720 1.00 93.25 780 VAL A N 1
ATOM 5785 C CA . VAL A 1 780 ? 23.640 -5.425 11.114 1.00 93.25 780 VAL A CA 1
ATOM 5786 C C . VAL A 1 780 ? 24.431 -4.454 11.973 1.00 93.25 780 VAL A C 1
ATOM 5788 O O . VAL A 1 780 ? 25.390 -3.842 11.509 1.00 93.25 780 VAL A O 1
ATOM 5791 N N . VAL A 1 781 ? 24.049 -4.317 13.234 1.00 97.31 781 VAL A N 1
ATOM 5792 C CA . VAL A 1 781 ? 24.804 -3.555 14.225 1.00 97.31 781 VAL A CA 1
ATOM 5793 C C . VAL A 1 781 ? 24.987 -4.389 15.477 1.00 97.31 781 VAL A C 1
ATOM 5795 O O . VAL A 1 781 ? 24.082 -5.102 15.900 1.00 97.31 781 VAL A O 1
ATOM 5798 N N . GLN A 1 782 ? 26.150 -4.281 16.104 1.00 98.12 782 GLN A N 1
ATOM 5799 C CA . GLN A 1 782 ? 26.389 -4.885 17.404 1.00 98.12 782 GLN A CA 1
ATOM 5800 C C . GLN A 1 782 ? 26.903 -3.861 18.401 1.00 98.12 782 GLN A C 1
ATOM 5802 O O . GLN A 1 782 ? 27.764 -3.032 18.094 1.00 98.12 782 GLN A O 1
ATOM 5807 N N . ARG A 1 783 ? 26.367 -3.938 19.621 1.00 97.56 783 ARG A N 1
ATOM 5808 C CA . ARG A 1 783 ? 26.761 -3.078 20.733 1.00 97.56 783 ARG A CA 1
ATOM 5809 C C . ARG A 1 783 ? 27.928 -3.679 21.503 1.00 97.56 783 ARG A C 1
ATOM 5811 O O . ARG A 1 783 ? 27.856 -4.808 21.986 1.00 97.56 783 ARG A O 1
ATOM 5818 N N . PHE A 1 784 ? 28.945 -2.855 21.701 1.00 97.75 784 PHE A N 1
ATOM 5819 C CA . PHE A 1 784 ? 30.087 -3.106 22.568 1.00 97.75 784 PHE A CA 1
ATOM 5820 C C . PHE A 1 784 ? 30.100 -2.082 23.710 1.00 97.75 784 PHE A C 1
ATOM 5822 O O . PHE A 1 784 ? 29.385 -1.078 23.673 1.00 97.75 784 PHE A O 1
ATOM 5829 N N . SER A 1 785 ? 30.891 -2.331 24.751 1.00 95.38 785 SER A N 1
ATOM 5830 C CA . SER A 1 785 ? 30.979 -1.444 25.920 1.00 95.38 785 SER A CA 1
ATOM 5831 C C . SER A 1 785 ? 31.329 0.006 25.568 1.00 95.38 785 SER A C 1
ATOM 5833 O O . SER A 1 785 ? 30.820 0.921 26.210 1.00 95.38 785 SER A O 1
ATOM 5835 N N . GLY A 1 786 ? 32.171 0.215 24.555 1.00 92.50 786 GLY A N 1
ATOM 5836 C CA . GLY A 1 786 ? 32.669 1.526 24.136 1.00 92.50 786 GLY A CA 1
ATOM 5837 C C . GLY A 1 786 ? 32.081 2.071 22.834 1.00 92.50 786 GLY A C 1
ATOM 5838 O O . GLY A 1 786 ? 32.512 3.133 22.389 1.00 92.50 786 GLY A O 1
ATOM 5839 N N . GLY A 1 787 ? 31.125 1.384 22.200 1.00 96.38 787 GLY A N 1
ATOM 5840 C CA . GLY A 1 787 ? 30.528 1.867 20.954 1.00 96.38 787 GLY A CA 1
ATOM 5841 C C . GLY A 1 787 ? 29.646 0.857 20.230 1.00 96.38 787 GLY A C 1
ATOM 5842 O O . GLY A 1 787 ? 29.223 -0.157 20.789 1.00 96.38 787 GLY A O 1
ATOM 5843 N N . LEU A 1 788 ? 29.356 1.153 18.968 1.00 97.69 788 LEU A N 1
ATOM 5844 C CA . LEU A 1 788 ? 28.581 0.304 18.068 1.00 97.69 788 LEU A CA 1
ATOM 5845 C C . LEU A 1 788 ? 29.435 -0.032 16.847 1.00 97.69 788 LEU A C 1
ATOM 5847 O O . LEU A 1 788 ? 30.136 0.836 16.334 1.00 97.69 788 LEU A O 1
ATOM 5851 N N . VAL A 1 789 ? 29.365 -1.273 16.373 1.00 98.12 789 VAL A N 1
ATOM 5852 C CA . VAL A 1 789 ? 29.947 -1.668 15.084 1.00 98.12 789 VAL A CA 1
ATOM 5853 C C . VAL A 1 789 ? 28.803 -1.952 14.132 1.00 98.12 789 VAL A C 1
ATOM 5855 O O . VAL A 1 789 ? 28.011 -2.858 14.379 1.00 98.12 789 VAL A O 1
ATOM 5858 N N . TYR A 1 790 ? 28.717 -1.161 13.070 1.00 97.62 790 TYR A N 1
ATOM 5859 C CA . TYR A 1 790 ? 27.742 -1.308 11.998 1.00 97.62 790 TYR A CA 1
ATOM 5860 C C . TYR A 1 790 ? 28.377 -2.064 10.849 1.00 97.62 790 TYR A C 1
ATOM 5862 O O . TYR A 1 790 ? 29.531 -1.819 10.526 1.00 97.62 790 TYR A O 1
ATOM 5870 N N . TRP A 1 791 ? 27.620 -2.918 10.181 1.00 97.44 791 TRP A N 1
ATOM 5871 C CA . TRP A 1 791 ? 27.981 -3.496 8.900 1.00 97.44 791 TRP A CA 1
ATOM 5872 C C . TRP A 1 791 ? 26.823 -3.338 7.928 1.00 97.44 791 TRP A C 1
ATOM 5874 O O . TRP A 1 791 ? 25.678 -3.608 8.278 1.00 97.44 791 TRP A O 1
ATOM 5884 N N . SER A 1 792 ? 27.127 -2.958 6.693 1.00 94.31 792 SER A N 1
ATOM 5885 C CA . SER A 1 792 ? 26.209 -3.083 5.561 1.00 94.31 792 SER A CA 1
ATOM 5886 C C . SER A 1 792 ? 26.942 -3.710 4.372 1.00 94.31 792 SER A C 1
ATOM 5888 O O . SER A 1 792 ? 28.171 -3.594 4.292 1.00 94.31 792 SER A O 1
ATOM 5890 N N . PRO A 1 793 ? 26.233 -4.316 3.403 1.00 87.75 793 PRO A N 1
ATOM 5891 C CA . PRO A 1 793 ? 26.855 -4.792 2.170 1.00 87.75 793 PRO A CA 1
ATOM 5892 C C . PRO A 1 793 ? 27.573 -3.680 1.393 1.00 87.75 793 PRO A C 1
ATOM 5894 O O . PRO A 1 793 ? 28.577 -3.939 0.736 1.00 87.75 793 PRO A O 1
ATOM 5897 N N . ALA A 1 794 ? 27.067 -2.445 1.470 1.00 85.06 794 ALA A N 1
ATOM 5898 C CA . ALA A 1 794 ? 27.596 -1.309 0.723 1.00 85.06 794 ALA A CA 1
ATOM 5899 C C . ALA A 1 794 ? 28.852 -0.701 1.361 1.00 85.06 794 ALA A C 1
ATOM 5901 O O . ALA A 1 794 ? 29.734 -0.233 0.644 1.00 85.06 794 ALA A O 1
ATOM 5902 N N . THR A 1 795 ? 28.926 -0.674 2.695 1.00 92.38 795 THR A N 1
ATOM 5903 C CA . THR A 1 795 ? 29.986 0.048 3.412 1.00 92.38 795 THR A CA 1
ATOM 5904 C C . THR A 1 795 ? 30.998 -0.867 4.092 1.00 92.38 795 THR A C 1
ATOM 5906 O O . THR A 1 795 ? 32.126 -0.444 4.316 1.00 92.38 795 THR A O 1
ATOM 5909 N N . GLY A 1 796 ? 30.663 -2.130 4.366 1.00 95.62 796 GLY A N 1
ATOM 5910 C CA . GLY A 1 796 ? 31.470 -2.997 5.225 1.00 95.62 796 GLY A CA 1
ATOM 5911 C C . GLY A 1 796 ? 31.286 -2.672 6.711 1.00 95.62 796 GLY A C 1
ATOM 5912 O O . GLY A 1 796 ? 30.382 -1.926 7.080 1.00 95.62 796 GLY A O 1
ATOM 5913 N N . ALA A 1 797 ? 32.107 -3.285 7.573 1.00 96.75 797 ALA A N 1
ATOM 5914 C CA . ALA A 1 797 ? 31.974 -3.163 9.026 1.00 96.75 797 ALA A CA 1
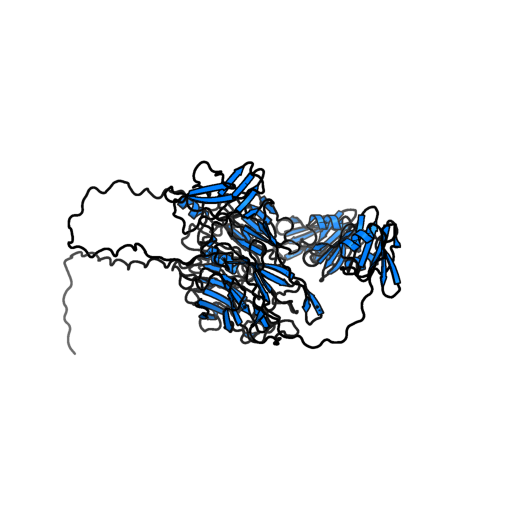ATOM 5915 C C . ALA A 1 797 ? 32.825 -2.010 9.579 1.00 96.75 797 ALA A C 1
ATOM 5917 O O . ALA A 1 797 ? 34.053 -2.083 9.485 1.00 96.75 797 ALA A O 1
ATOM 5918 N N . HIS A 1 798 ? 32.185 -1.022 10.208 1.00 97.44 798 HIS A N 1
ATOM 5919 C CA . HIS A 1 798 ? 32.806 0.175 10.781 1.00 97.44 798 HIS A CA 1
ATOM 5920 C C . HIS A 1 798 ? 32.247 0.499 12.161 1.00 97.44 798 HIS A C 1
ATOM 5922 O O . HIS A 1 798 ? 31.044 0.394 12.412 1.00 97.44 798 HIS A O 1
ATOM 5928 N N . GLU A 1 799 ? 33.125 0.917 13.060 1.00 96.88 799 GLU A N 1
ATOM 5929 C CA . GLU A 1 799 ? 32.772 1.338 14.404 1.00 96.88 799 GLU A CA 1
ATOM 5930 C C . GLU A 1 799 ? 32.432 2.825 14.491 1.00 96.88 799 GLU A C 1
ATOM 5932 O O . GLU A 1 799 ? 33.042 3.674 13.843 1.00 96.88 799 GLU A O 1
ATOM 5937 N N . VAL A 1 800 ? 31.489 3.143 15.371 1.00 97.44 800 VAL A N 1
ATOM 5938 C CA . VAL A 1 800 ? 31.147 4.509 15.758 1.00 97.44 800 VAL A CA 1
ATOM 5939 C C . VAL A 1 800 ? 31.137 4.562 17.287 1.00 97.44 800 VAL A C 1
ATOM 5941 O O . VAL A 1 800 ? 30.541 3.700 17.943 1.00 97.44 800 VAL A O 1
ATOM 5944 N N . ARG A 1 801 ? 31.833 5.541 17.879 1.00 95.81 801 ARG A N 1
ATOM 5945 C CA . ARG A 1 801 ? 32.045 5.637 19.336 1.00 95.81 801 ARG A CA 1
ATOM 5946 C C . ARG A 1 801 ? 32.059 7.081 19.850 1.00 95.81 801 ARG A C 1
ATOM 5948 O O . ARG A 1 801 ? 32.094 8.032 19.072 1.00 95.81 801 ARG A O 1
ATOM 5955 N N . GLY A 1 802 ? 32.014 7.226 21.175 1.00 95.19 802 GLY A N 1
ATOM 5956 C CA . GLY A 1 802 ? 32.140 8.510 21.877 1.00 95.19 802 GLY A CA 1
ATOM 5957 C C . GLY A 1 802 ? 31.138 9.579 21.427 1.00 95.19 802 GLY A C 1
ATOM 5958 O O . GLY A 1 802 ? 30.020 9.275 21.027 1.00 95.19 802 GLY A O 1
ATOM 5959 N N . ALA A 1 803 ? 31.563 10.843 21.443 1.00 96.19 803 ALA A N 1
ATOM 5960 C CA . ALA A 1 803 ? 30.700 11.978 21.108 1.00 96.19 803 ALA A CA 1
ATOM 5961 C C . ALA A 1 803 ? 30.173 11.956 19.659 1.00 96.19 803 ALA A C 1
ATOM 5963 O O . ALA A 1 803 ? 29.109 12.509 19.380 1.00 96.19 803 ALA A O 1
ATOM 5964 N N . ILE A 1 804 ? 30.893 11.310 18.733 1.00 97.88 804 ILE A N 1
ATOM 5965 C CA . ILE A 1 804 ? 30.406 11.089 17.366 1.00 97.88 804 ILE A CA 1
ATOM 5966 C C . ILE A 1 804 ? 29.202 10.146 17.389 1.00 97.88 804 ILE A C 1
ATOM 5968 O O . ILE A 1 804 ? 28.198 10.427 16.736 1.00 97.88 804 ILE A O 1
ATOM 5972 N N . LEU A 1 805 ? 29.274 9.069 18.176 1.00 97.75 805 LEU A N 1
ATOM 5973 C CA . LEU A 1 805 ? 28.155 8.151 18.367 1.00 97.75 805 LEU A CA 1
ATOM 5974 C C . LEU A 1 805 ? 26.953 8.844 19.000 1.00 97.75 805 LEU A C 1
ATOM 5976 O O . LEU A 1 805 ? 25.840 8.651 18.526 1.00 97.75 805 LEU A O 1
ATOM 5980 N N . ASP A 1 806 ? 27.173 9.671 20.021 1.00 95.94 806 ASP A N 1
ATOM 5981 C CA . ASP A 1 806 ? 26.095 10.413 20.683 1.00 95.94 806 ASP A CA 1
ATOM 5982 C C . ASP A 1 806 ? 25.403 11.376 19.709 1.00 95.94 806 ASP A C 1
ATOM 5984 O O . ASP A 1 806 ? 24.176 11.490 19.695 1.00 95.94 806 ASP A O 1
ATOM 5988 N N . ARG A 1 807 ? 26.171 12.039 18.833 1.00 97.06 807 ARG A N 1
ATOM 5989 C CA . ARG A 1 807 ? 25.589 12.911 17.807 1.00 97.06 807 ARG A CA 1
ATOM 5990 C C . ARG A 1 807 ? 24.846 12.124 16.736 1.00 97.06 807 ARG A C 1
ATOM 5992 O O . ARG A 1 807 ? 23.776 12.561 16.323 1.00 97.06 807 ARG A O 1
ATOM 5999 N N . TYR A 1 808 ? 25.397 10.992 16.307 1.00 97.50 808 TYR A N 1
ATOM 6000 C CA . TYR A 1 808 ? 24.756 10.087 15.357 1.00 97.50 808 TYR A CA 1
ATOM 6001 C C . TYR A 1 808 ? 23.436 9.546 15.921 1.00 97.50 808 TYR A C 1
ATOM 6003 O O . TYR A 1 808 ? 22.417 9.566 15.238 1.00 97.50 808 TYR A O 1
ATOM 6011 N N . ALA A 1 809 ? 23.415 9.190 17.207 1.00 92.81 809 ALA A N 1
ATOM 6012 C CA . ALA A 1 809 ? 22.214 8.806 17.941 1.00 92.81 809 ALA A CA 1
ATOM 6013 C C . ALA A 1 809 ? 21.151 9.904 17.952 1.00 92.81 809 ALA A C 1
ATOM 6015 O O . ALA A 1 809 ? 19.980 9.647 17.682 1.00 92.81 809 ALA A O 1
ATOM 6016 N N . ALA A 1 810 ? 21.571 11.140 18.232 1.00 91.88 810 ALA A N 1
ATOM 6017 C CA . ALA A 1 810 ? 20.689 12.299 18.318 1.00 91.88 810 ALA A CA 1
ATOM 6018 C C . ALA A 1 810 ? 20.024 12.675 16.984 1.00 91.88 810 ALA A C 1
ATOM 6020 O O . ALA A 1 810 ? 19.122 13.508 16.979 1.00 91.88 810 ALA A O 1
ATOM 6021 N N . VAL A 1 811 ? 20.476 12.105 15.863 1.00 83.25 811 VAL A N 1
ATOM 6022 C CA . VAL A 1 811 ? 19.843 12.277 14.549 1.00 83.25 811 VAL A CA 1
ATOM 6023 C C . VAL A 1 811 ? 19.193 11.004 14.024 1.00 83.25 811 VAL A C 1
ATOM 6025 O O . VAL A 1 811 ? 18.894 10.942 12.845 1.00 83.25 811 VAL A O 1
ATOM 6028 N N . GLU A 1 812 ? 18.928 10.026 14.891 1.00 85.19 812 GLU A N 1
ATOM 6029 C CA . GLU A 1 812 ? 18.287 8.746 14.548 1.00 85.19 812 GLU A CA 1
ATOM 6030 C C . GLU A 1 812 ? 19.186 7.743 13.803 1.00 85.19 812 GLU A C 1
ATOM 6032 O O . GLU A 1 812 ? 18.701 6.864 13.086 1.00 85.19 812 GLU A O 1
ATOM 6037 N N . TRP A 1 813 ? 20.498 7.797 14.050 1.00 93.81 813 TRP A N 1
ATOM 6038 C CA . TRP A 1 813 ? 21.461 6.779 13.618 1.00 93.81 813 TRP A CA 1
ATOM 6039 C C . TRP A 1 813 ? 21.473 6.599 12.086 1.00 93.81 813 TRP A C 1
ATOM 6041 O O . TRP A 1 813 ? 21.483 7.579 11.332 1.00 93.81 813 TRP A O 1
ATOM 6051 N N . GLU A 1 814 ? 21.476 5.353 11.608 1.00 92.62 814 GLU A N 1
ATOM 6052 C CA . GLU A 1 814 ? 21.480 4.981 10.190 1.00 92.62 814 GLU A CA 1
ATOM 6053 C C . GLU A 1 814 ? 20.184 5.332 9.456 1.00 92.62 814 GLU A C 1
ATOM 6055 O O . GLU A 1 814 ? 20.149 5.263 8.229 1.00 92.62 814 GLU A O 1
ATOM 6060 N N . ASN A 1 815 ? 19.131 5.721 10.184 1.00 80.19 815 ASN A N 1
ATOM 6061 C CA . ASN A 1 815 ? 17.866 6.174 9.597 1.00 80.19 815 ASN A CA 1
ATOM 6062 C C . ASN A 1 815 ? 17.894 7.662 9.221 1.00 80.19 815 ASN A C 1
ATOM 6064 O O . ASN A 1 815 ? 16.984 8.150 8.555 1.00 80.19 815 ASN A O 1
ATOM 6068 N N . SER A 1 816 ? 18.944 8.376 9.624 1.00 88.81 816 SER A N 1
ATOM 6069 C CA . SER A 1 816 ? 19.177 9.766 9.251 1.00 88.81 816 SER A CA 1
ATOM 6070 C C . SER A 1 816 ? 19.644 9.908 7.800 1.00 88.81 816 SER A C 1
ATOM 6072 O O . SER A 1 816 ? 20.067 8.945 7.158 1.00 88.81 816 SER A O 1
ATOM 6074 N N . LEU A 1 817 ? 19.695 11.151 7.307 1.00 83.75 817 LEU A N 1
ATOM 6075 C CA . LEU A 1 817 ? 20.313 11.481 6.014 1.00 83.75 817 LEU A CA 1
ATOM 6076 C C . LEU A 1 817 ? 21.795 11.069 5.914 1.00 83.75 817 LEU A C 1
ATOM 6078 O O . LEU A 1 817 ? 22.339 11.053 4.814 1.00 83.75 817 LEU A O 1
ATOM 6082 N N . LEU A 1 818 ? 22.464 10.744 7.028 1.00 91.62 818 LEU A N 1
ATOM 6083 C CA . LEU A 1 818 ? 23.845 10.264 7.010 1.00 91.62 818 LEU A CA 1
ATOM 6084 C C . LEU A 1 818 ? 23.958 8.817 6.511 1.00 91.62 818 LEU A C 1
ATOM 6086 O O . LEU A 1 818 ? 24.966 8.494 5.885 1.00 91.62 818 LEU A O 1
ATOM 6090 N N . GLY A 1 819 ? 22.959 7.960 6.740 1.00 94.00 819 GLY A N 1
ATOM 6091 C CA . GLY A 1 819 ? 23.054 6.528 6.439 1.00 94.00 819 GLY A CA 1
ATOM 6092 C C . GLY A 1 819 ? 24.185 5.829 7.207 1.00 94.00 819 GLY A C 1
ATOM 6093 O O . GLY A 1 819 ? 24.627 6.302 8.251 1.00 94.00 819 GLY A O 1
ATOM 6094 N N . TYR A 1 820 ? 24.678 4.702 6.688 1.00 96.88 820 TYR A N 1
ATOM 6095 C CA . TYR A 1 820 ? 25.703 3.886 7.349 1.00 96.88 820 TYR A CA 1
ATOM 6096 C C . TYR A 1 820 ? 27.075 4.575 7.423 1.00 96.88 820 TYR A C 1
ATOM 6098 O O . TYR A 1 820 ? 27.448 5.308 6.500 1.00 96.88 820 TYR A O 1
ATOM 6106 N N . PRO A 1 821 ? 27.886 4.284 8.461 1.00 97.81 821 PRO A N 1
ATOM 6107 C CA . PRO A 1 821 ? 29.289 4.679 8.470 1.00 97.81 821 PRO A CA 1
ATOM 6108 C C . PRO A 1 821 ? 30.041 4.005 7.313 1.00 97.81 821 PRO A C 1
ATOM 6110 O O . PRO A 1 821 ? 29.850 2.818 7.028 1.00 97.81 821 PRO A O 1
ATOM 6113 N N . VAL A 1 822 ? 30.897 4.780 6.647 1.00 97.25 822 VAL A N 1
ATOM 6114 C CA . VAL A 1 822 ? 31.808 4.325 5.579 1.00 97.25 822 VAL A CA 1
ATOM 6115 C C . VAL A 1 822 ? 33.264 4.245 6.046 1.00 97.25 822 VAL A C 1
ATOM 6117 O O . VAL A 1 822 ? 34.107 3.691 5.343 1.00 97.25 822 VAL A O 1
ATOM 6120 N N . THR A 1 823 ? 33.562 4.792 7.225 1.00 97.19 823 THR A N 1
ATOM 6121 C CA . THR A 1 823 ? 34.847 4.661 7.920 1.00 97.19 823 THR A CA 1
ATOM 6122 C C . THR A 1 823 ? 34.605 4.374 9.399 1.00 97.19 823 THR A C 1
ATOM 6124 O O . THR A 1 823 ? 33.543 4.704 9.922 1.00 97.19 823 THR A O 1
ATOM 6127 N N . GLY A 1 824 ? 35.616 3.850 10.094 1.00 93.88 824 GLY A N 1
ATOM 6128 C CA . GLY A 1 824 ? 35.728 4.002 11.547 1.00 93.88 824 GLY A CA 1
ATOM 6129 C C . GLY A 1 824 ? 36.028 5.453 11.953 1.00 93.88 824 GLY A C 1
ATOM 6130 O O . GLY A 1 824 ? 35.976 6.372 11.125 1.00 93.88 824 GLY A O 1
ATOM 6131 N N . GLU A 1 825 ? 36.374 5.677 13.222 1.00 93.62 825 GLU A N 1
ATOM 6132 C CA . GLU A 1 825 ? 36.787 7.006 13.701 1.00 93.62 825 GLU A CA 1
ATOM 6133 C C . GLU A 1 825 ? 38.222 7.325 13.245 1.00 93.62 825 GLU A C 1
ATOM 6135 O O . GLU A 1 825 ? 39.183 6.665 13.646 1.00 93.62 825 GLU A O 1
ATOM 6140 N N . ILE A 1 826 ? 38.378 8.366 12.426 1.00 95.50 826 ILE A N 1
ATOM 6141 C CA . ILE A 1 826 ? 39.662 8.829 11.895 1.00 95.50 826 ILE A CA 1
ATOM 6142 C C . ILE A 1 826 ? 40.131 10.043 12.696 1.00 95.50 826 ILE A C 1
ATOM 6144 O O . ILE A 1 826 ? 39.458 11.073 12.744 1.00 95.50 826 ILE A O 1
ATOM 6148 N N . ALA A 1 827 ? 41.319 9.940 13.295 1.00 95.12 827 ALA A N 1
ATOM 6149 C CA . ALA A 1 827 ? 41.953 11.058 13.983 1.00 95.12 827 ALA A CA 1
ATOM 6150 C C . ALA A 1 827 ? 42.410 12.134 12.985 1.00 95.12 827 ALA A C 1
ATOM 6152 O O . ALA A 1 827 ? 43.065 11.837 11.985 1.00 95.12 827 ALA A O 1
ATOM 6153 N N . VAL A 1 828 ? 42.112 13.394 13.296 1.00 94.38 828 VAL A N 1
ATOM 6154 C CA . VAL A 1 828 ? 42.540 14.574 12.534 1.00 94.38 828 VAL A CA 1
ATOM 6155 C C . VAL A 1 828 ? 43.168 15.606 13.467 1.00 94.38 828 VAL A C 1
ATOM 6157 O O . VAL A 1 828 ? 43.144 15.479 14.694 1.00 94.38 828 VAL A O 1
ATOM 6160 N N . ARG A 1 829 ? 43.778 16.657 12.911 1.00 88.38 829 ARG A N 1
ATOM 6161 C CA . ARG A 1 829 ? 44.414 17.692 13.733 1.00 88.38 829 ARG A CA 1
ATOM 6162 C C . ARG A 1 829 ? 43.369 18.365 14.630 1.00 88.38 829 ARG A C 1
ATOM 6164 O O . ARG A 1 829 ? 42.485 19.062 14.146 1.00 88.38 829 ARG A O 1
ATOM 6171 N N . GLY A 1 830 ? 43.510 18.193 15.943 1.00 91.69 830 GLY A N 1
ATOM 6172 C CA . GLY A 1 830 ? 42.625 18.807 16.937 1.00 91.69 830 GLY A CA 1
ATOM 6173 C C . GLY A 1 830 ? 41.272 18.112 17.121 1.00 91.69 830 GLY A C 1
ATOM 6174 O O . GLY A 1 830 ? 40.418 18.672 17.799 1.00 91.69 830 GLY A O 1
ATOM 6175 N N . GLY A 1 831 ? 41.065 16.918 16.558 1.00 95.88 831 GLY A N 1
ATOM 6176 C CA . GLY A 1 831 ? 39.784 16.223 16.656 1.00 95.88 831 GLY A CA 1
ATOM 6177 C C . GLY A 1 831 ? 39.771 14.843 16.005 1.00 95.88 831 GLY A C 1
ATOM 6178 O O . GLY A 1 831 ? 40.811 14.229 15.774 1.00 95.88 831 GLY A O 1
ATOM 6179 N N . ALA A 1 832 ? 38.578 14.363 15.690 1.00 96.94 832 ALA A N 1
ATOM 6180 C CA . ALA A 1 832 ? 38.350 13.139 14.936 1.00 96.94 832 ALA A CA 1
ATOM 6181 C C . ALA A 1 832 ? 37.091 13.285 14.076 1.00 96.94 832 ALA A C 1
ATOM 6183 O O . ALA A 1 832 ? 36.259 14.154 14.337 1.00 96.94 832 ALA A O 1
ATOM 6184 N N . PHE A 1 833 ? 36.924 12.438 13.068 1.00 97.81 833 PHE A N 1
ATOM 6185 C CA . PHE A 1 833 ? 35.667 12.354 12.334 1.00 97.81 833 PHE A CA 1
ATOM 6186 C C . PHE A 1 833 ? 35.334 10.919 11.943 1.00 97.81 833 PHE A C 1
ATOM 6188 O O . PHE A 1 833 ? 36.210 10.062 11.836 1.00 97.81 833 PHE A O 1
ATOM 6195 N N . THR A 1 834 ? 34.057 10.693 11.668 1.00 98.38 834 THR A N 1
ATOM 6196 C CA . THR A 1 834 ? 33.570 9.492 10.992 1.00 98.38 834 THR A CA 1
ATOM 6197 C C . THR A 1 834 ? 32.813 9.935 9.751 1.00 98.38 834 THR A C 1
ATOM 6199 O O . THR A 1 834 ? 31.968 10.834 9.819 1.00 98.38 834 THR A O 1
ATOM 6202 N N . ALA A 1 835 ? 33.136 9.337 8.606 1.00 97.25 835 ALA A N 1
ATOM 6203 C CA . ALA A 1 835 ? 32.372 9.536 7.386 1.00 97.25 835 ALA A CA 1
ATOM 6204 C C . ALA A 1 835 ? 31.205 8.547 7.324 1.00 97.25 835 ALA A C 1
ATOM 6206 O O . ALA A 1 835 ? 31.326 7.382 7.703 1.00 97.25 835 ALA A O 1
ATOM 6207 N N . PHE A 1 836 ? 30.093 9.024 6.784 1.00 97.81 836 PHE A N 1
ATOM 6208 C CA . PHE A 1 836 ? 28.864 8.283 6.539 1.00 97.81 836 PHE A CA 1
ATOM 6209 C C . PHE A 1 836 ? 28.475 8.424 5.062 1.00 97.81 836 PHE A C 1
ATOM 6211 O O . PHE A 1 836 ? 29.029 9.259 4.343 1.00 97.81 836 PHE A O 1
ATOM 6218 N N . GLN A 1 837 ? 27.528 7.617 4.589 1.00 94.06 837 GLN A N 1
ATOM 6219 C CA . GLN A 1 837 ? 27.084 7.631 3.189 1.00 94.06 837 GLN A CA 1
ATOM 6220 C C . GLN A 1 837 ? 26.642 9.025 2.709 1.00 94.06 837 GLN A C 1
ATOM 6222 O O . GLN A 1 837 ? 26.970 9.417 1.591 1.00 94.06 837 GLN A O 1
ATOM 6227 N N . GLY A 1 838 ? 25.934 9.779 3.552 1.00 85.19 838 GLY A N 1
ATOM 6228 C CA . GLY A 1 838 ? 25.390 11.099 3.224 1.00 85.19 838 GLY A CA 1
ATOM 6229 C C . GLY A 1 838 ? 26.173 12.294 3.774 1.00 85.19 838 GLY A C 1
ATOM 6230 O O . GLY A 1 838 ? 25.773 13.435 3.553 1.00 85.19 838 GLY A O 1
ATOM 6231 N N . GLY A 1 839 ? 27.283 12.087 4.488 1.00 94.12 839 GLY A N 1
ATOM 6232 C CA . GLY A 1 839 ? 28.009 13.190 5.122 1.00 94.12 839 GLY A CA 1
ATOM 6233 C C . GLY A 1 839 ? 29.124 12.746 6.057 1.00 94.12 839 GLY A C 1
ATOM 6234 O O . GLY A 1 839 ? 29.671 11.657 5.931 1.00 94.12 839 GLY A O 1
ATOM 6235 N N . ALA A 1 840 ? 29.496 13.602 7.002 1.00 97.31 840 ALA A N 1
ATOM 6236 C CA . ALA A 1 840 ? 30.432 13.244 8.063 1.00 97.31 840 ALA A CA 1
ATOM 6237 C C . ALA A 1 840 ? 30.038 13.911 9.380 1.00 97.31 840 ALA A C 1
ATOM 6239 O O . ALA A 1 840 ? 29.439 14.988 9.385 1.00 97.31 840 ALA A O 1
ATOM 6240 N N . ILE A 1 841 ? 30.415 13.285 10.491 1.00 98.38 841 ILE A N 1
ATOM 6241 C CA . ILE A 1 841 ? 30.362 13.902 11.816 1.00 98.38 841 ILE A CA 1
ATOM 6242 C C . ILE A 1 841 ? 31.798 14.162 12.254 1.00 98.38 841 ILE A C 1
ATOM 6244 O O . ILE A 1 841 ? 32.582 13.222 12.382 1.00 98.38 841 ILE A O 1
ATOM 6248 N N . TYR A 1 842 ? 32.128 15.429 12.489 1.00 98.12 842 TYR A N 1
ATOM 6249 C CA . TYR A 1 842 ? 33.416 15.866 13.025 1.00 98.12 842 TYR A CA 1
ATOM 6250 C C . TYR A 1 842 ? 33.267 16.212 14.494 1.00 98.12 842 TYR A C 1
ATOM 6252 O O . TYR A 1 842 ? 32.310 16.878 14.876 1.00 98.12 842 TYR A O 1
ATOM 6260 N N . TRP A 1 843 ? 34.232 15.806 15.305 1.00 98.06 843 TRP A N 1
ATOM 6261 C CA . TRP A 1 843 ? 34.316 16.133 16.716 1.00 98.06 843 TRP A CA 1
ATOM 6262 C C . TRP A 1 843 ? 35.647 16.811 17.034 1.00 98.06 843 TRP A C 1
ATOM 6264 O O . TRP A 1 843 ? 36.705 16.341 16.617 1.00 98.06 843 TRP A O 1
ATOM 6274 N N . SER A 1 844 ? 35.597 17.872 17.838 1.00 97.12 844 SER A N 1
ATOM 6275 C CA . SER A 1 844 ? 36.770 18.440 18.504 1.00 97.12 844 SER A CA 1
ATOM 6276 C C . SER A 1 844 ? 36.475 18.690 19.989 1.00 97.12 844 SER A C 1
ATOM 6278 O O . SER A 1 844 ? 35.315 18.917 20.349 1.00 97.12 844 SER A O 1
ATOM 6280 N N . PRO A 1 845 ? 37.493 18.730 20.868 1.00 95.56 845 PRO A N 1
ATOM 6281 C CA . PRO A 1 845 ? 37.298 19.117 22.265 1.00 95.56 845 PRO A CA 1
ATOM 6282 C C . PRO A 1 845 ? 36.720 20.530 22.439 1.00 95.56 845 PRO A C 1
ATOM 6284 O O . PRO A 1 845 ? 36.054 20.798 23.433 1.00 95.56 845 PRO A O 1
ATOM 6287 N N . ALA A 1 846 ? 36.983 21.437 21.491 1.00 93.31 846 ALA A N 1
ATOM 6288 C CA . ALA A 1 846 ? 36.564 22.835 21.571 1.00 93.31 846 ALA A CA 1
ATOM 6289 C C . ALA A 1 846 ? 35.126 23.065 21.085 1.00 93.31 846 ALA A C 1
ATOM 6291 O O . ALA A 1 846 ? 34.464 23.993 21.552 1.00 93.31 846 ALA A O 1
ATOM 6292 N N . THR A 1 847 ? 34.650 22.252 20.138 1.00 93.94 847 THR A N 1
ATOM 6293 C CA . THR A 1 847 ? 33.362 22.474 19.469 1.00 93.94 847 THR A CA 1
ATOM 6294 C C . THR A 1 847 ? 32.333 21.377 19.704 1.00 93.94 847 THR A C 1
ATOM 6296 O O . THR A 1 847 ? 31.145 21.652 19.568 1.00 93.94 847 THR A O 1
ATOM 6299 N N . GLY A 1 848 ? 32.728 20.169 20.109 1.00 96.31 848 GLY A N 1
ATOM 6300 C CA . GLY A 1 848 ? 31.826 19.017 20.161 1.00 96.31 848 GLY A CA 1
ATOM 6301 C C . GLY A 1 848 ? 31.605 18.385 18.783 1.00 96.31 848 GLY A C 1
ATOM 6302 O O . GLY A 1 848 ? 32.339 18.674 17.840 1.00 96.31 848 GLY A O 1
ATOM 6303 N N . ALA A 1 849 ? 30.632 17.472 18.685 1.00 97.56 849 ALA A N 1
ATOM 6304 C CA . ALA A 1 849 ? 30.370 16.688 17.477 1.00 97.56 849 ALA A CA 1
ATOM 6305 C C . ALA A 1 849 ? 29.306 17.345 16.577 1.00 97.56 849 ALA A C 1
ATOM 6307 O O . ALA A 1 849 ? 28.158 17.517 16.990 1.00 97.56 849 ALA A O 1
ATOM 6308 N N . HIS A 1 850 ? 29.666 17.657 15.330 1.00 97.44 850 HIS A N 1
ATOM 6309 C CA . HIS A 1 850 ? 28.823 18.373 14.368 1.00 97.44 850 HIS A CA 1
ATOM 6310 C C . HIS A 1 850 ? 28.771 17.683 13.011 1.00 97.44 850 HIS A C 1
ATOM 6312 O O . HIS A 1 850 ? 29.765 17.148 12.522 1.00 97.44 850 HIS A O 1
ATOM 6318 N N . ILE A 1 851 ? 27.586 17.729 12.405 1.00 97.38 851 ILE A N 1
ATOM 6319 C CA . ILE A 1 851 ? 27.304 17.153 11.089 1.00 97.38 851 ILE A CA 1
ATOM 6320 C C . ILE A 1 851 ? 27.701 18.155 10.007 1.00 97.38 851 ILE A C 1
ATOM 6322 O O . ILE A 1 851 ? 27.340 19.326 10.098 1.00 97.38 851 ILE A O 1
ATOM 6326 N N . VAL A 1 852 ? 28.399 17.689 8.976 1.00 94.38 852 VAL A N 1
ATOM 6327 C CA . VAL A 1 852 ? 28.713 18.445 7.755 1.00 94.38 852 VAL A CA 1
ATOM 6328 C C . VAL A 1 852 ? 28.209 17.673 6.535 1.00 94.38 852 VAL A C 1
ATOM 6330 O O . VAL A 1 852 ? 28.538 16.496 6.354 1.00 94.38 852 VAL A O 1
ATOM 6333 N N . THR A 1 853 ? 27.419 18.331 5.685 1.00 91.94 853 THR A N 1
ATOM 6334 C CA . THR A 1 853 ? 26.722 17.713 4.544 1.00 91.94 853 THR A CA 1
ATOM 6335 C C . THR A 1 853 ? 26.730 18.607 3.298 1.00 91.94 853 THR A C 1
ATOM 6337 O O . THR A 1 853 ? 27.163 19.759 3.335 1.00 91.94 853 THR A O 1
ATOM 6340 N N . GLY A 1 854 ? 26.315 18.039 2.161 1.00 88.12 854 GLY A N 1
ATOM 6341 C CA . GLY A 1 854 ? 25.967 18.778 0.942 1.00 88.12 854 GLY A CA 1
ATOM 6342 C C . GLY A 1 854 ? 27.008 19.780 0.420 1.00 88.12 854 GLY A C 1
ATOM 6343 O O . GLY A 1 854 ? 28.223 19.602 0.551 1.00 88.12 854 GLY A O 1
ATOM 6344 N N . ALA A 1 855 ? 26.511 20.860 -0.191 1.00 90.94 855 ALA A N 1
ATOM 6345 C CA . ALA A 1 855 ? 27.328 21.877 -0.854 1.00 90.94 855 ALA A CA 1
ATOM 6346 C C . ALA A 1 855 ? 28.262 22.629 0.111 1.00 90.94 855 ALA A C 1
ATOM 6348 O O . ALA A 1 855 ? 29.372 23.011 -0.272 1.00 90.94 855 ALA A O 1
ATOM 6349 N N . ILE A 1 856 ? 27.843 22.821 1.369 1.00 93.06 856 ILE A N 1
ATOM 6350 C CA . ILE A 1 856 ? 28.672 23.451 2.404 1.00 93.06 856 ILE A CA 1
ATOM 6351 C C . ILE A 1 856 ? 29.895 22.585 2.700 1.00 93.06 856 ILE A C 1
ATOM 6353 O O . ILE A 1 856 ? 31.017 23.099 2.688 1.00 93.06 856 ILE A O 1
ATOM 6357 N N . ARG A 1 857 ? 29.714 21.270 2.879 1.00 93.88 857 ARG A N 1
ATOM 6358 C CA . ARG A 1 857 ? 30.826 20.328 3.066 1.00 93.88 857 ARG A CA 1
ATOM 6359 C C . ARG A 1 857 ? 31.804 20.376 1.896 1.00 93.88 857 ARG A C 1
ATOM 6361 O O . ARG A 1 857 ? 33.009 20.411 2.122 1.00 93.88 857 ARG A O 1
ATOM 6368 N N . GLU A 1 858 ? 31.321 20.421 0.658 1.00 92.94 858 GLU A N 1
ATOM 6369 C CA . GLU A 1 858 ? 32.187 20.523 -0.525 1.00 92.94 858 GLU A CA 1
ATOM 6370 C C . GLU A 1 858 ? 32.948 21.855 -0.603 1.00 92.94 858 GLU A C 1
ATOM 6372 O O . GLU A 1 858 ? 34.108 21.903 -1.016 1.00 92.94 858 GLU A O 1
ATOM 6377 N N . ALA A 1 859 ? 32.317 22.961 -0.210 1.00 94.75 859 ALA A N 1
ATOM 6378 C CA . ALA A 1 859 ? 32.971 24.264 -0.164 1.00 94.75 859 ALA A CA 1
ATOM 6379 C C . ALA A 1 859 ? 34.027 24.341 0.945 1.00 94.75 859 ALA A C 1
ATOM 6381 O O . ALA A 1 859 ? 35.098 24.912 0.725 1.00 94.75 859 ALA A O 1
ATOM 6382 N N . TRP A 1 860 ? 33.753 23.742 2.103 1.00 96.56 860 TRP A N 1
ATOM 6383 C CA . TRP A 1 860 ? 34.709 23.598 3.199 1.00 96.56 860 TRP A CA 1
ATOM 6384 C C . TRP A 1 860 ? 35.884 22.691 2.807 1.00 96.56 860 TRP A C 1
ATOM 6386 O O . TRP A 1 860 ? 37.042 23.043 3.040 1.00 96.56 860 TRP A O 1
ATOM 6396 N N . ALA A 1 861 ? 35.610 21.596 2.091 1.00 93.31 861 ALA A N 1
ATOM 6397 C CA . ALA A 1 861 ? 36.618 20.700 1.528 1.00 93.31 861 ALA A CA 1
ATOM 6398 C C . ALA A 1 861 ? 37.635 21.431 0.646 1.00 93.31 861 ALA A C 1
ATOM 6400 O O . ALA A 1 861 ? 38.846 21.303 0.837 1.00 93.31 861 ALA A O 1
ATOM 6401 N N . ARG A 1 862 ? 37.148 22.266 -0.284 1.00 94.75 862 ARG A N 1
ATOM 6402 C CA . ARG A 1 862 ? 37.987 23.089 -1.176 1.00 94.75 862 ARG A CA 1
ATOM 6403 C C . ARG A 1 862 ? 38.865 24.096 -0.430 1.00 94.75 862 ARG A C 1
ATOM 6405 O O . ARG A 1 862 ? 39.816 24.615 -1.003 1.00 94.75 862 ARG A O 1
ATOM 6412 N N . GLN A 1 863 ? 38.554 24.376 0.833 1.00 93.56 863 GLN A N 1
ATOM 6413 C CA . GLN A 1 863 ? 39.296 25.302 1.689 1.00 93.56 863 GLN A CA 1
ATOM 6414 C C . GLN A 1 863 ? 40.251 24.592 2.658 1.00 93.56 863 GLN A C 1
ATOM 6416 O O . GLN A 1 863 ? 40.841 25.257 3.510 1.00 93.56 863 GLN A O 1
ATOM 6421 N N . GLY A 1 864 ? 40.431 23.274 2.511 1.00 93.38 864 GLY A N 1
ATOM 6422 C CA . GLY A 1 864 ? 41.372 22.477 3.297 1.00 93.38 864 GLY A CA 1
ATOM 6423 C C . GLY A 1 864 ? 40.771 21.802 4.531 1.00 93.38 864 GLY A C 1
ATOM 6424 O O . GLY A 1 864 ? 41.533 21.454 5.431 1.00 93.38 864 GLY A O 1
ATOM 6425 N N . TRP A 1 865 ? 39.446 21.617 4.579 1.00 94.62 865 TRP A N 1
ATOM 6426 C CA . TRP A 1 865 ? 38.742 20.954 5.688 1.00 94.62 865 TRP A CA 1
ATOM 6427 C C . TRP A 1 865 ? 39.075 21.589 7.055 1.00 94.62 865 TRP A C 1
ATOM 6429 O O . TRP A 1 865 ? 39.230 22.811 7.160 1.00 94.62 865 TRP A O 1
ATOM 6439 N N . GLU A 1 866 ? 39.217 20.784 8.108 1.00 93.69 866 GLU A N 1
ATOM 6440 C CA . GLU A 1 866 ? 39.550 21.225 9.465 1.00 93.69 866 GLU A CA 1
ATOM 6441 C C . GLU A 1 866 ? 40.968 21.802 9.590 1.00 93.69 866 GLU A C 1
ATOM 6443 O O . GLU A 1 866 ? 41.237 22.628 10.465 1.00 93.69 866 GLU A O 1
ATOM 6448 N N . GLY A 1 867 ? 41.875 21.414 8.688 1.00 91.94 867 GLY A N 1
ATOM 6449 C CA . GLY A 1 867 ? 43.210 22.005 8.568 1.00 91.94 867 GLY A CA 1
ATOM 6450 C C . GLY A 1 867 ? 43.216 23.373 7.875 1.00 91.94 867 GLY A C 1
ATOM 6451 O O . GLY A 1 867 ? 44.235 24.067 7.891 1.00 91.94 867 GLY A O 1
ATOM 6452 N N . GLY A 1 868 ? 42.092 23.752 7.269 1.00 92.56 868 GLY A N 1
ATOM 6453 C CA . GLY A 1 868 ? 41.914 24.951 6.471 1.00 92.56 868 GLY A CA 1
ATOM 6454 C C . GLY A 1 868 ? 41.682 26.226 7.276 1.00 92.56 868 GLY A C 1
ATOM 6455 O O . GLY A 1 868 ? 41.719 26.267 8.510 1.00 92.56 868 GLY A O 1
ATOM 6456 N N . ARG A 1 869 ? 41.389 27.309 6.549 1.00 93.81 869 ARG A N 1
ATOM 6457 C CA . ARG A 1 869 ? 41.173 28.638 7.148 1.00 93.81 869 ARG A CA 1
ATOM 6458 C C . ARG A 1 869 ? 39.982 28.689 8.112 1.00 93.81 869 ARG A C 1
ATOM 6460 O O . ARG A 1 869 ? 40.021 29.480 9.047 1.00 93.81 869 ARG A O 1
ATOM 6467 N N . LEU A 1 870 ? 38.966 27.846 7.900 1.00 95.81 870 LEU A N 1
ATOM 6468 C CA . LEU A 1 870 ? 37.728 27.827 8.688 1.00 95.81 870 LEU A CA 1
ATOM 6469 C C . LEU A 1 870 ? 37.836 27.015 9.991 1.00 95.81 870 LEU A C 1
ATOM 6471 O O . LEU A 1 870 ? 37.163 27.365 10.958 1.00 95.81 870 LEU A O 1
ATOM 6475 N N . GLY A 1 871 ? 38.714 26.006 10.057 1.00 96.38 871 GLY A N 1
ATOM 6476 C CA . GLY A 1 871 ? 38.841 25.118 11.221 1.00 96.38 871 GLY A CA 1
ATOM 6477 C C . GLY A 1 871 ? 37.711 24.088 11.328 1.00 96.38 871 GLY A C 1
ATOM 6478 O O . GLY A 1 871 ? 37.024 23.812 10.341 1.00 96.38 871 GLY A O 1
ATOM 6479 N N . HIS A 1 872 ? 37.534 23.509 12.520 1.00 97.19 872 HIS A N 1
ATOM 6480 C CA . HIS A 1 872 ? 36.476 22.522 12.800 1.00 97.19 872 HIS A CA 1
ATOM 6481 C C . HIS A 1 872 ? 35.068 23.142 12.747 1.00 97.19 872 HIS A C 1
ATOM 6483 O O . HIS A 1 872 ? 34.913 24.338 13.019 1.00 97.19 872 HIS A O 1
ATOM 6489 N N . PRO A 1 873 ? 34.018 22.359 12.432 1.00 97.44 873 PRO A N 1
ATOM 6490 C CA . PRO A 1 873 ? 32.641 22.833 12.538 1.00 97.44 873 PRO A CA 1
ATOM 6491 C C . PRO A 1 873 ? 32.261 23.105 14.000 1.00 97.44 873 PRO A C 1
ATOM 6493 O O . PRO A 1 873 ? 32.659 22.379 14.917 1.00 97.44 873 PRO A O 1
ATOM 6496 N N . ARG A 1 874 ? 31.481 24.170 14.207 1.00 96.25 874 ARG A N 1
ATOM 6497 C CA . ARG A 1 874 ? 30.976 24.628 15.512 1.00 96.25 874 ARG A CA 1
ATOM 6498 C C . ARG A 1 874 ? 29.460 24.506 15.649 1.00 96.25 874 ARG A C 1
ATOM 6500 O O . ARG A 1 874 ? 28.945 24.559 16.763 1.00 96.25 874 ARG A O 1
ATOM 6507 N N . SER A 1 875 ? 28.766 24.339 14.531 1.00 95.00 875 SER A N 1
ATOM 6508 C CA . SER A 1 875 ? 27.334 24.072 14.462 1.00 95.00 875 SER A CA 1
ATOM 6509 C C . SER A 1 875 ? 27.050 22.988 13.420 1.00 95.00 875 SER A C 1
ATOM 6511 O O . SER A 1 875 ? 27.886 22.706 12.558 1.00 95.00 875 SER A O 1
ATOM 6513 N N . GLY A 1 876 ? 25.839 22.426 13.444 1.00 89.69 876 GLY A N 1
ATOM 6514 C CA . GLY A 1 876 ? 25.237 21.869 12.229 1.00 89.69 876 GLY A CA 1
ATOM 6515 C C . GLY A 1 876 ? 24.801 22.981 11.267 1.00 89.69 876 GLY A C 1
ATOM 6516 O O . GLY A 1 876 ? 24.912 24.168 11.589 1.00 89.69 876 GLY A O 1
ATOM 6517 N N . GLU A 1 877 ? 24.290 22.606 10.099 1.00 91.38 877 GLU A N 1
ATOM 6518 C CA . GLU A 1 877 ? 23.611 23.553 9.210 1.00 91.38 877 GLU A CA 1
ATOM 6519 C C . GLU A 1 877 ? 22.332 24.082 9.882 1.00 91.38 877 GLU A C 1
ATOM 6521 O O . GLU A 1 877 ? 21.552 23.313 10.445 1.00 91.38 877 GLU A O 1
ATOM 6526 N N . TYR A 1 878 ? 22.115 25.396 9.836 1.00 89.50 878 TYR A N 1
ATOM 6527 C CA . TYR A 1 878 ? 20.912 26.061 10.330 1.00 89.50 878 TYR A CA 1
ATOM 6528 C C . TYR A 1 878 ? 20.345 27.011 9.274 1.00 89.50 878 TYR A C 1
ATOM 6530 O O . TYR A 1 878 ? 21.069 27.542 8.430 1.00 89.50 878 TYR A O 1
ATOM 6538 N N . ALA A 1 879 ? 19.028 27.205 9.292 1.00 89.31 879 ALA A N 1
ATOM 6539 C CA . ALA A 1 879 ? 18.344 28.029 8.303 1.00 89.31 879 ALA A CA 1
ATOM 6540 C C . ALA A 1 879 ? 18.711 29.516 8.443 1.00 89.31 879 ALA A C 1
ATOM 6542 O O . ALA A 1 879 ? 18.795 30.049 9.550 1.00 89.31 879 ALA A O 1
ATOM 6543 N N . VAL A 1 880 ? 18.881 30.188 7.304 1.00 90.06 880 VAL A N 1
ATOM 6544 C CA . VAL A 1 880 ? 19.012 31.648 7.188 1.00 90.06 880 VAL A CA 1
ATOM 6545 C C . VAL A 1 880 ? 18.112 32.139 6.048 1.00 90.06 880 VAL A C 1
ATOM 6547 O O . VAL A 1 880 ? 17.734 31.326 5.198 1.00 90.06 880 VAL A O 1
ATOM 6550 N N . PRO A 1 881 ? 17.750 33.436 5.989 1.00 82.62 881 PRO A N 1
ATOM 6551 C CA . PRO A 1 881 ? 17.045 33.980 4.832 1.00 82.62 881 PRO A CA 1
ATOM 6552 C C . PRO A 1 881 ? 17.789 33.609 3.542 1.00 82.62 881 PRO A C 1
ATOM 6554 O O . PRO A 1 881 ? 18.999 33.809 3.442 1.00 82.62 881 PRO A O 1
ATOM 6557 N N . ASP A 1 882 ? 17.071 32.992 2.605 1.00 82.25 882 ASP A N 1
ATOM 6558 C CA . ASP A 1 882 ? 17.562 32.523 1.302 1.00 82.25 882 ASP A CA 1
ATOM 6559 C C . ASP A 1 882 ? 18.540 31.337 1.309 1.00 82.25 882 ASP A C 1
ATOM 6561 O O . ASP A 1 882 ? 19.163 31.055 0.278 1.00 82.25 882 ASP A O 1
ATOM 6565 N N . GLY A 1 883 ? 18.679 30.594 2.414 1.00 91.69 883 GLY A N 1
ATOM 6566 C CA . GLY A 1 883 ? 19.707 29.561 2.475 1.00 91.69 883 GLY A CA 1
ATOM 6567 C C . GLY A 1 883 ? 19.807 28.717 3.739 1.00 91.69 883 GLY A C 1
ATOM 6568 O O . GLY A 1 883 ? 18.934 28.691 4.604 1.00 91.69 883 GLY A O 1
ATOM 6569 N N . VAL A 1 884 ? 20.930 28.012 3.834 1.00 92.56 884 VAL A N 1
ATOM 6570 C CA . VAL A 1 884 ? 21.404 27.386 5.073 1.00 92.56 884 VAL A CA 1
ATOM 6571 C C . VAL A 1 884 ? 22.829 27.840 5.340 1.00 92.56 884 VAL A C 1
ATOM 6573 O O . VAL A 1 884 ? 23.611 28.049 4.412 1.00 92.56 884 VAL A O 1
ATOM 6576 N N . ARG A 1 885 ? 23.167 28.022 6.610 1.00 96.25 885 ARG A N 1
ATOM 6577 C CA . ARG A 1 885 ? 24.485 28.451 7.062 1.00 96.25 885 ARG A CA 1
ATOM 6578 C C . ARG A 1 885 ? 25.049 27.441 8.043 1.00 96.25 885 ARG A C 1
ATOM 6580 O O . ARG A 1 885 ? 24.315 26.846 8.823 1.00 96.25 885 ARG A O 1
ATOM 6587 N N . GLN A 1 886 ? 26.362 27.277 8.018 1.00 98.00 886 GLN A N 1
ATOM 6588 C CA . GLN A 1 886 ? 27.091 26.515 9.018 1.00 98.00 886 GLN A CA 1
ATOM 6589 C C . GLN A 1 886 ? 28.265 27.333 9.536 1.00 98.00 886 GLN A C 1
ATOM 6591 O O . GLN A 1 886 ? 29.017 27.925 8.754 1.00 98.00 886 GLN A O 1
ATOM 6596 N N . ASP A 1 887 ? 28.424 27.348 10.855 1.00 97.88 887 ASP A N 1
ATOM 6597 C CA . ASP A 1 887 ? 29.517 28.042 11.513 1.00 97.88 887 ASP A CA 1
ATOM 6598 C C . ASP A 1 887 ? 30.665 27.076 11.826 1.00 97.88 887 ASP A C 1
ATOM 6600 O O . ASP A 1 887 ? 30.477 25.930 12.247 1.00 97.88 887 ASP A O 1
ATOM 6604 N N . PHE A 1 888 ? 31.877 27.581 11.639 1.00 97.81 888 PHE A N 1
ATOM 6605 C CA . PHE A 1 888 ? 33.152 26.930 11.907 1.00 97.81 888 PHE A CA 1
ATOM 6606 C C . PHE A 1 888 ? 33.930 27.760 12.935 1.00 97.81 888 PHE A C 1
ATOM 6608 O O . PHE A 1 888 ? 33.571 28.896 13.249 1.00 97.81 888 PHE A O 1
ATOM 6615 N N . GLU A 1 889 ? 35.017 27.216 13.477 1.00 96.56 889 GLU A N 1
ATOM 6616 C CA . GLU A 1 889 ? 35.837 27.892 14.493 1.00 96.56 889 GLU A CA 1
ATOM 6617 C C . GLU A 1 889 ? 36.251 29.321 14.109 1.00 96.56 889 GLU A C 1
ATOM 6619 O O . GLU A 1 889 ? 36.329 30.190 14.979 1.00 96.56 889 GLU A O 1
ATOM 6624 N N . ARG A 1 890 ? 36.535 29.565 12.823 1.00 96.00 890 ARG A N 1
ATOM 6625 C CA . ARG A 1 890 ? 37.119 30.825 12.329 1.00 96.00 890 ARG A CA 1
ATOM 6626 C C . ARG A 1 890 ? 36.323 31.472 11.194 1.00 96.00 890 ARG A C 1
ATOM 6628 O O . ARG A 1 890 ? 36.871 32.275 10.443 1.00 96.00 890 ARG A O 1
ATOM 6635 N N . GLY A 1 891 ? 35.048 31.124 11.043 1.00 96.50 891 GLY A N 1
ATOM 6636 C CA . GLY A 1 891 ? 34.182 31.710 10.022 1.00 96.50 891 GLY A CA 1
ATOM 6637 C C . GLY A 1 891 ? 32.896 30.923 9.823 1.00 96.50 891 GLY A C 1
ATOM 6638 O O . GLY A 1 891 ? 32.534 30.091 10.644 1.00 96.50 891 GLY A O 1
ATOM 6639 N N . SER A 1 892 ? 32.211 31.172 8.716 1.00 96.88 892 SER A N 1
ATOM 6640 C CA . SER A 1 892 ? 30.966 30.495 8.358 1.00 96.88 892 SER A CA 1
ATOM 6641 C C . SER A 1 892 ? 30.889 30.293 6.856 1.00 96.88 892 SER A C 1
ATOM 6643 O O . SER A 1 892 ? 31.497 31.060 6.111 1.00 96.88 892 SER A O 1
ATOM 6645 N N . LEU A 1 893 ? 30.095 29.325 6.420 1.00 97.12 893 LEU A N 1
ATOM 6646 C CA . LEU A 1 893 ? 29.713 29.164 5.021 1.00 97.12 893 LEU A CA 1
ATOM 6647 C C . LEU A 1 893 ? 28.200 29.233 4.905 1.00 97.12 893 LEU A C 1
ATOM 6649 O O . LEU A 1 893 ? 27.498 28.607 5.697 1.00 97.12 893 LEU A O 1
ATOM 6653 N N . THR A 1 894 ? 27.711 29.978 3.919 1.00 96.50 894 THR A N 1
ATOM 6654 C CA . THR A 1 894 ? 26.275 30.085 3.636 1.00 96.50 894 THR A CA 1
ATOM 6655 C C . THR A 1 894 ? 25.989 29.559 2.243 1.00 96.50 894 THR A C 1
ATOM 6657 O O . THR A 1 894 ? 26.517 30.076 1.263 1.00 96.50 894 THR A O 1
ATOM 6660 N N . PHE A 1 895 ? 25.153 28.532 2.146 1.00 93.38 895 PHE A N 1
ATOM 6661 C CA . PHE A 1 895 ? 24.582 28.076 0.889 1.00 93.38 895 PHE A CA 1
ATOM 6662 C C . PHE A 1 895 ? 23.321 28.878 0.576 1.00 93.38 895 PHE A C 1
ATOM 6664 O O . PHE A 1 895 ? 22.356 28.833 1.336 1.00 93.38 895 PHE A O 1
ATOM 6671 N N . SER A 1 896 ? 23.317 29.575 -0.557 1.00 90.56 896 SER A N 1
ATOM 6672 C CA . SER A 1 896 ? 22.159 30.302 -1.070 1.00 90.56 896 SER A CA 1
ATOM 6673 C C . SER A 1 896 ? 21.311 29.390 -1.954 1.00 90.56 896 SER A C 1
ATOM 6675 O O . SER A 1 896 ? 21.766 28.939 -3.007 1.00 90.56 896 SER A O 1
ATOM 6677 N N . ARG A 1 897 ? 20.049 29.176 -1.572 1.00 80.44 897 ARG A N 1
ATOM 6678 C CA . ARG A 1 897 ? 19.063 28.441 -2.381 1.00 80.44 897 ARG A CA 1
ATOM 6679 C C . ARG A 1 897 ? 18.733 29.177 -3.679 1.00 80.44 897 ARG A C 1
ATOM 6681 O O . ARG A 1 897 ? 18.542 28.532 -4.699 1.00 80.44 897 ARG A O 1
ATOM 6688 N N . ALA A 1 898 ? 18.743 30.511 -3.662 1.00 78.50 898 ALA A N 1
ATOM 6689 C CA . ALA A 1 898 ? 18.452 31.334 -4.837 1.00 78.50 898 ALA A CA 1
ATOM 6690 C C . ALA A 1 898 ? 19.514 31.216 -5.945 1.00 78.50 898 ALA A C 1
ATOM 6692 O O . ALA A 1 898 ? 19.198 31.340 -7.125 1.00 78.50 898 ALA A O 1
ATOM 6693 N N . THR A 1 899 ? 20.780 30.999 -5.577 1.00 85.44 899 THR A N 1
ATOM 6694 C CA . THR A 1 899 ? 21.896 30.976 -6.541 1.00 85.44 899 THR A CA 1
ATOM 6695 C C . THR A 1 899 ? 22.558 29.608 -6.692 1.00 85.44 899 THR A C 1
ATOM 6697 O O . THR A 1 899 ? 23.372 29.427 -7.597 1.00 85.44 899 THR A O 1
ATOM 6700 N N . GLY A 1 900 ? 22.268 28.662 -5.794 1.00 82.56 900 GLY A N 1
ATOM 6701 C CA . GLY A 1 900 ? 22.950 27.369 -5.710 1.00 82.56 900 GLY A CA 1
ATOM 6702 C C . GLY A 1 900 ? 24.428 27.473 -5.314 1.00 82.56 900 GLY A C 1
ATOM 6703 O O . GLY A 1 900 ? 25.182 26.518 -5.496 1.00 82.56 900 GLY A O 1
ATOM 6704 N N . ARG A 1 901 ? 24.884 28.632 -4.815 1.00 87.44 901 ARG A N 1
ATOM 6705 C CA . ARG A 1 901 ? 26.293 28.892 -4.484 1.00 87.44 901 ARG A CA 1
ATOM 6706 C C . ARG A 1 901 ? 26.522 28.946 -2.981 1.00 87.44 901 ARG A C 1
ATOM 6708 O O . ARG A 1 901 ? 25.646 29.349 -2.222 1.00 87.44 901 ARG A O 1
ATOM 6715 N N . VAL A 1 902 ? 27.739 28.581 -2.579 1.00 92.69 902 VAL A N 1
ATOM 6716 C CA . VAL A 1 902 ? 28.230 28.749 -1.207 1.00 92.69 902 VAL A CA 1
ATOM 6717 C C . VAL A 1 902 ? 29.164 29.955 -1.147 1.00 92.69 902 VAL A C 1
ATOM 6719 O O . VAL A 1 902 ? 30.102 30.029 -1.945 1.00 92.69 902 VAL A O 1
ATOM 6722 N N . SER A 1 903 ? 28.910 30.869 -0.210 1.00 89.38 903 SER A N 1
ATOM 6723 C CA . SER A 1 903 ? 29.731 32.054 0.084 1.00 89.38 903 SER A CA 1
ATOM 6724 C C . SER A 1 903 ? 30.370 31.991 1.460 1.00 89.38 903 SER A C 1
ATOM 6726 O O . SER A 1 903 ? 29.652 31.565 2.401 1.00 89.38 903 SER A O 1
#

Secondary structure (DSSP, 8-state):
--------------------PPPPPPPPPPPPP--------EEEEETTEEEEE-PPPTTS-TT-EEEEEETTEE--SS-B-S-SEEEEET--TT--EEEEEEETTEE-PPPPPPEEETTSSEEEE--PPP-EE-TTS-EE-EEEEEEEEE-SSSSSSPEEEEEEEETT---TT--S--PPPEEEEE-TTS-EEEEEE--TTS--STTT--EEEE--SSSSS-EEEEEEETTEE-TTSPEES-TT---B-TTS-B-SS-EEEEEEETTT--EEEEEE-SS----GGGGT-SSSTGGG-EEEEEE-TTSSS-EEEEEE-SSSS-EEEEEEEETTEEEEEEEEETTSTT-GGGTT--BSS-EEE-SSSSSS-EEEETTEEE-TTSSEEEE-----BS-EEEE---TTSSS-EEEEE---TTSBSEEEEETTT--EEEEPPBSS----EEEE---TTSSS-EEEESS-SS-B-TTS-B--PPPPS--SEEE--SSSSSPEEEETTEEEE--TT-PEEEEE-SSEE-BTGGG-B-SEEE--SSSSSPEEEEEETTSSEEEEE------------GGGSHHHHHHHHHTTSSS------SS-HHHHHHHHHSPPPPPP----S-PPP---------PPPPP----------------------PPPPPPPPPPPPPPPPPPP-EE-TTS-EEEEETTEEEEE-HHHHHHHHHTTGGGSTT-SBSS--EEETTEEEEEETTEEEEEETTTEEEEEEHHHHHHHHHTTGGGSTT-SB-SPPEEETTEEEEEETTEEEEEETTTEEEEEEHHHHHHHHTTTGGGSTT-SBSS-PEEETTEEEEEETTEEEEEETTTEEEEEEHHHHHHHHTTTGGGSSS-SB-S--EEETTEEEEEETTEEEEEETTTTEE-

Radius of gyration: 33.65 Å; chains: 1; bounding box: 107×94×107 Å

Sequence (903 aa):
MRRSLLATLAAGAVLSGPTLVAPPAEAAPATRQVEALDRGVVSVRSGQGNLVTWRLLSTDPAAVAFNVYRGTTRVNAAPLTAGTNHWDGGAPATAVYTVRPVVGGVEQAASGPSLTLDAGYFDVPLQIPAGGTTPAGEAYTYSANDTSVGDLDGDGDYEFVVKWDPSNAKDNSQKGYTGNVLLDAYRLDGTRLWRIDLGRNIRAGAHYTQFQVYDYDGDGRAEVAVKTADGTVDGTGVVIGNASADHRNSGGYVLTGPEFLTVFSGLTGKALASAPYAPPRGTVSSWGDNYGNRVDRFLAGTAYLDGSRPSIVMARGYYARTVVSTWDFRGGKLTPRWTFDTSTPGNETYAGQGSHSLSVADVDADGKDEIVYGGMALDDTGKGLWNTHMEHGDAQHVGDLDPSRPGLEVFKVNEHTNKPTSYFADARTGEVLWTTPAGYDNGRGVSADIWAGSPGAESWSSSDGAVRGPGGTDLGIAKPSSINGLVWWDADPVRELLDHIKISKYSPTGDARLLTGSGVNSNNTSKSNAALSGDILGDWREEVVWRTWDNTALRIYSTPYFTDLRLITLMHDTQYRTGVAWQNSGYNQPPHPSFDLATVLAKATVPTPTPTATPTATPTATPTATPTLKPAPAPAPAPATPTTTPTATPTATPTLKPAPAPAPAPAPAPAPAPAPVAQRPDGSVDFTRAGRTHNVRGAILDRYRAVNGPDGPLGWPTSSETAVRGGAVTTFERGAVYWSPATGAHIVTGAIRETWIRQGGENSALGFPRGEEVRIRGGVVQRFSGGLVYWSPATGAHEVRGAILDRYAAVEWENSLLGYPVTGEIAVRGGAFTAFQGGAIYWSPATGAHIVTGAIREAWARQGWEGGRLGHPRSGEYAVPDGVRQDFERGSLTFSRATGRVS

Organism: NCBI:txid512762

pLDDT: mean 88.5, std 19.48, range [26.53, 98.94]

InterPro domains:
  IPR013207 LGFP [PF08310] (714-763)
  IPR013207 LGFP [PF08310] (766-815)
  IPR013207 LGFP [PF08310] (818-868)
  IPR013783 Immunoglobulin-like fold [G3DSA:2.60.40.10] (26-115)
  IPR028994 Integrin alpha, N-terminal [SSF69318] (133-558)
  IPR034641 Polysaccharide lyase family 11 [PTHR43118] (27-602)
  IPR034641 Polysaccharide lyase family 11 [cd10318] (34-595)
  IPR041624 Rhamnogalacturonan I lyase beta-sheet domain [PF18370] (32-112)
  IPR049366 Rhamnogalacturonan lyase family 11, C-terminal domain [PF21348] (121-606)